Protein AF-0000000084890596 (afdb_homodimer)

Organism: Ciona savignyi (NCBI:txid51511)

pLDDT: mean 84.96, std 11.95, range [40.09, 98.5]

Nearest PDB structures (foldseek):
  5c2e-assembly2_B  TM=9.590E-01  e=1.577E-26  Homo sapiens
  4ajm-assembly1_A  TM=9.643E-01  e=6.257E-26  Homo sapiens
  5sff-assembly2_B  TM=9.836E-01  e=2.374E-25  Homo sapiens
  6ijh-assembly1_A  TM=9.668E-01  e=1.456E-25  Homo sapiens
  4ael-assembly2_B  TM=9.608E-01  e=2.078E-25  Homo sapiens

Solvent-accessible surface area (backbone atoms only — not comparable to full-atom values): 70206 Å² total; per-residue (Å²): 108,71,66,55,54,56,42,47,25,59,54,62,67,34,74,40,70,48,40,27,32,45,39,90,84,67,50,32,34,11,56,51,56,72,83,39,64,64,33,68,76,51,59,54,56,101,77,41,51,68,88,33,72,66,42,67,53,39,76,81,33,23,51,57,22,31,22,63,67,67,62,43,68,45,79,34,62,42,39,88,75,38,78,76,22,79,59,28,59,78,62,83,65,84,63,50,32,20,36,44,32,38,48,41,47,31,87,90,64,54,64,53,27,33,38,37,36,27,27,60,66,86,94,64,53,85,49,70,65,51,50,52,42,55,48,54,53,46,50,32,41,27,39,18,54,50,22,43,54,48,24,54,53,25,47,53,48,40,52,46,48,50,48,53,50,47,50,53,56,57,38,64,71,53,58,81,44,48,69,57,48,49,50,54,52,49,47,50,48,31,62,72,54,32,33,64,33,43,42,47,31,38,44,39,76,91,78,45,25,32,33,25,46,51,40,49,81,66,45,62,56,94,85,34,72,45,65,45,68,82,65,72,48,74,47,52,36,89,46,26,54,66,17,49,19,54,76,66,67,38,75,42,78,38,51,46,34,82,79,38,85,50,48,58,62,64,60,33,66,73,71,72,49,83,71,40,15,37,40,35,39,43,19,60,56,87,93,41,61,52,27,35,38,36,37,32,30,36,63,90,61,59,52,77,46,70,68,37,49,56,55,49,50,55,51,38,52,50,49,31,50,46,52,51,50,34,52,51,49,50,48,45,51,42,48,50,25,51,36,53,50,50,50,51,52,33,54,62,54,36,52,64,52,70,64,55,52,53,51,50,58,53,49,64,68,53,86,66,84,61,69,58,65,63,41,79,60,51,74,66,74,94,54,60,78,59,50,59,42,51,51,54,49,52,48,54,74,47,28,54,61,82,69,47,42,44,58,68,67,30,51,50,42,32,53,43,39,54,57,50,46,34,39,95,54,72,37,66,18,60,66,45,24,49,50,22,25,47,41,47,48,42,54,45,72,77,37,54,90,77,42,53,48,62,53,46,45,25,48,44,54,26,31,54,37,43,51,42,58,44,80,64,65,55,58,67,57,32,48,74,65,65,31,45,58,26,70,66,27,79,66,63,24,61,33,52,47,9,55,57,57,49,53,52,46,72,37,91,62,16,38,50,60,67,54,44,51,74,68,56,42,52,50,27,52,50,50,23,49,50,31,30,49,26,60,38,64,82,55,39,60,60,49,51,52,53,51,51,52,29,54,73,72,65,65,68,40,74,86,38,67,69,51,34,51,48,49,46,20,51,52,37,33,40,21,71,45,39,57,58,30,32,49,66,72,59,26,53,53,52,48,52,26,43,40,52,37,31,24,52,44,18,51,54,28,50,74,73,73,37,77,52,93,44,72,78,18,33,68,89,45,57,87,51,49,35,52,51,45,37,52,45,35,64,70,44,52,38,50,46,26,46,55,43,19,71,77,40,62,87,44,40,62,46,25,54,36,23,49,54,46,39,52,51,29,49,54,58,48,73,106,107,69,66,56,52,55,44,46,26,59,54,62,69,33,74,41,72,48,40,27,32,44,37,93,83,68,50,32,33,12,55,53,57,72,84,40,68,65,32,66,77,50,59,54,56,100,77,41,53,67,88,34,72,66,42,66,53,39,75,81,32,24,51,56,22,32,21,64,65,67,62,42,68,44,78,34,62,45,38,89,76,38,80,74,23,78,59,28,60,78,61,84,66,83,64,49,32,19,36,42,31,38,48,42,47,33,86,88,62,53,64,53,28,32,37,38,36,27,26,60,64,87,95,62,54,85,49,71,66,50,51,51,42,54,48,53,53,47,51,31,41,27,40,19,54,50,22,44,53,47,24,55,52,24,49,52,47,41,52,46,46,50,48,51,50,48,50,53,55,56,38,65,72,54,58,82,44,49,68,58,49,50,48,52,51,48,46,50,48,31,61,72,53,34,31,63,33,44,43,49,30,39,44,39,75,92,77,46,27,34,33,26,49,50,40,48,79,65,45,62,57,96,86,32,73,44,66,45,67,83,65,71,48,71,46,51,34,90,46,25,55,64,16,48,18,53,76,66,67,38,77,43,79,37,53,48,33,82,80,38,87,48,49,59,62,63,59,32,67,74,70,70,49,83,72,40,14,37,40,35,40,43,19,59,55,88,94,41,61,52,26,34,40,36,37,33,30,35,63,90,61,58,52,77,47,71,67,37,50,55,56,48,50,56,51,36,52,49,50,32,50,46,51,50,50,34,52,51,49,51,48,44,53,42,50,50,26,52,36,52,52,49,49,50,53,31,54,61,55,36,53,65,53,71,63,54,53,54,50,50,58,53,48,61,68,54,85,66,83,60,70,61,65,62,41,79,60,52,74,67,75,94,54,61,77,59,50,59,40,51,49,55,48,52,50,54,73,46,28,53,61,81,71,48,41,42,59,69,66,30,50,50,44,33,52,43,39,54,54,49,46,33,39,95,54,72,36,66,18,59,65,44,23,48,52,20,25,47,42,46,47,42,54,45,71,77,37,55,89,77,44,53,47,62,54,47,46,25,48,44,53,26,32,55,35,44,50,43,56,44,81,66,66,56,57,65,59,33,49,74,65,65,31,46,58,25,71,66,27,79,65,62,25,62,35,52,48,10,56,56,58,49,53,53,46,72,36,90,64,16,39,49,60,68,57,45,51,73,67,55,41,53,50,28,52,50,52,22,50,49,30,31,49,25,60,38,65,83,55,38,60,61,47,51,52,52,51,52,52,29,54,73,72,65,66,67,41,74,86,38,66,68,51,33,53,48,48,47,20,50,51,36,34,40,22,71,46,38,57,57,30,32,50,65,72,58,26,54,53,50,49,53,26,42,41,52,38,31,23,53,43,19,51,53,28,51,75,73,73,36,77,51,92,46,72,76,17,32,69,90,46,57,86,49,48,37,52,52,46,36,53,44,36,63,70,44,52,37,50,45,26,46,53,44,19,71,77,39,61,87,44,39,63,46,25,53,36,22,50,52,45,39,53,52,29,49,53,56,48,74,106

InterPro domains:
  IPR002073 3'5'-cyclic nucleotide phosphodiesterase, catalytic domain [PF00233] (427-654)
  IPR002073 3'5'-cyclic nucleotide phosphodiesterase, catalytic domain [PS51845] (355-671)
  IPR003018 GAF domain [PF01590] (55-145)
  IPR003018 GAF domain [PF01590] (177-323)
  IPR003018 GAF domain [SM00065] (2-155)
  IPR003018 GAF domain [SM00065] (177-333)
  IPR003607 HD/PDEase domain [SM00471] (425-590)
  IPR003607 HD/PDEase domain [cd00077] (427-576)
  IPR023088 3'5'-cyclic nucleotide phosphodiesterase [PR00387] (423-436)
  IPR023088 3'5'-cyclic nucleotide phosphodiesterase [PR00387] (452-465)
  IPR023088 3'5'-cyclic nucleotide phosphodiesterase [PR00387] (466-481)
  IPR023088 3'5'-cyclic nucleotide phosphodiesterase [PR00387] (492-508)
  IPR023088 3'5'-cyclic nucleotide phosphodiesterase [PR00387] (572-585)
  IPR023088 3'5'-cyclic nucleotide phosphodiesterase [PR00387] (589-605)
  IPR023174 3'5'-cyclic nucleotide phosphodiesterase, conserved site [PS00126] (466-477)
  IPR029016 GAF-like domain superfamily [G3DSA:3.30.450.40] (17-155)
  IPR029016 GAF-like domain superfamily [G3DSA:3.30.450.40] (156-337)
  IPR036971 3'5'-cyclic nucleotide phosphodiesterase, catalytic domain superfamily [G3DSA:1.10.1300.10] (347-671)

Radius of gyration: 45.45 Å; Cα contacts (8 Å, |Δi|>4): 2155; chains: 2; bounding box: 99×132×94 Å

Sequence (1342 aa):
MYLLCGQLQIATLSTGFTLYAVGGSGDTIHLYNPELPEWKDNPPPQNRASILPSYQIGKHGTVASHVAVTRQPVVVHDVNMDDRFPKGTSSQDSDALSVLCMPIALPNGDLLGVVEFIRTWHKAGYTLDTVEMAQTFFTWATMAIHKTQVSCGLEKQSAMSNFLLEVSRTYLDDLTDVDNIIQHIMRFAKSLVSADRCAFFLHDMEREELYSNLFDAGEVIDGQTVFSKDTEIRFHVSKGIAGAAVTTKQILNIPDAYSDPRFNREVDKATGYTTRSVLCIPIMGGDEVHGVVEMINRRGGGAFTMTDQNNFQMFAVFCALALRYSKVHTRLQNDQSRYMILKEQYCYQSRYSNEDYENLTLLQQDEDNFQAVEKFYFSLFHLDKELMGYFIKMVHNSADTCSLLPPADVLTQFTLTVRANYRNIHYHNWQHAMTVSHSMYCMLKDNVEIFDEVERYALLVACLCHDLDHRALSNQFLQKTSHPLAQLYPTSTMEYHHINMMDIIGRKDCTVFEKLNSTEYERAVYVMKEAILATDLALYFGNRGQIEELLTQGDFDFDNQQHRTSAIGLMMTACDLSSSAKDWEVTRNNLLDLHFEFWDEGDQRKRLGIEPLLPMMDRDLEEDLAEGQVGFYSNVSIKCFESLARVLPSCEALAANGKENLERWRQEAEVMYLLCGQLQIATLSTGFTLYAVGGSGDTIHLYNPELPEWKDNPPPQNRASILPSYQIGKHGTVASHVAVTRQPVVVHDVNMDDRFPKGTSSQDSDALSVLCMPIALPNGDLLGVVEFIRTWHKAGYTLDTVEMAQTFFTWATMAIHKTQVSCGLEKQSAMSNFLLEVSRTYLDDLTDVDNIIQHIMRFAKSLVSADRCAFFLHDMEREELYSNLFDAGEVIDGQTVFSKDTEIRFHVSKGIAGAAVTTKQILNIPDAYSDPRFNREVDKATGYTTRSVLCIPIMGGDEVHGVVEMINRRGGGAFTMTDQNNFQMFAVFCALALRYSKVHTRLQNDQSRYMILKEQYCYQSRYSNEDYENLTLLQQDEDNFQAVEKFYFSLFHLDKELMGYFIKMVHNSADTCSLLPPADVLTQFTLTVRANYRNIHYHNWQHAMTVSHSMYCMLKDNVEIFDEVERYALLVACLCHDLDHRALSNQFLQKTSHPLAQLYPTSTMEYHHINMMDIIGRKDCTVFEKLNSTEYERAVYVMKEAILATDLALYFGNRGQIEELLTQGDFDFDNQQHRTSAIGLMMTACDLSSSAKDWEVTRNNLLDLHFEFWDEGDQRKRLGIEPLLPMMDRDLEEDLAEGQVGFYSNVSIKCFESLARVLPSCEALAANGKENLERWRQEAEV

Structure (mmCIF, N/CA/C/O backbone):
data_AF-0000000084890596-model_v1
#
loop_
_entity.id
_entity.type
_entity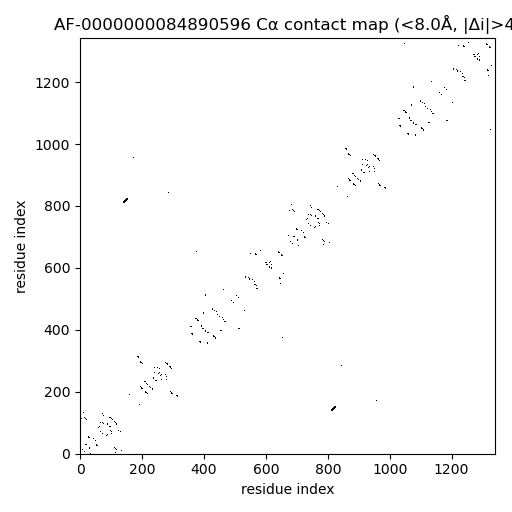.pdbx_description
1 polymer Phosphodiesterase
#
loop_
_atom_site.group_PDB
_atom_site.id
_atom_site.type_symbol
_atom_site.label_atom_id
_atom_site.label_alt_id
_atom_site.label_comp_id
_atom_site.label_asym_id
_atom_site.label_entity_id
_atom_site.label_seq_id
_atom_site.pdbx_PDB_ins_code
_atom_site.Cartn_x
_atom_site.Cartn_y
_atom_site.Cartn_z
_atom_site.occupancy
_atom_site.B_iso_or_equiv
_atom_site.auth_seq_id
_atom_site.auth_comp_id
_atom_site.auth_asym_id
_atom_site.auth_atom_id
_atom_site.pdbx_PDB_model_num
ATOM 1 N N . MET A 1 1 ? 6.297 57.781 20.188 1 83.75 1 MET A N 1
ATOM 2 C CA . MET A 1 1 ? 6.68 57.906 21.594 1 83.75 1 MET A CA 1
ATOM 3 C C . MET A 1 1 ? 7.168 59.344 21.875 1 83.75 1 MET A C 1
ATOM 5 O O . MET A 1 1 ? 6.848 59.906 22.922 1 83.75 1 MET A O 1
ATOM 9 N N . TYR A 1 2 ? 7.949 60 21.031 1 86 2 TYR A N 1
ATOM 10 C CA . TYR A 1 2 ? 8.422 61.375 21.188 1 86 2 TYR A CA 1
ATOM 11 C C . TYR A 1 2 ? 7.246 62.344 21.25 1 86 2 TYR A C 1
ATOM 13 O O . TYR A 1 2 ? 7.219 63.25 22.094 1 86 2 TYR A O 1
ATOM 21 N N . LEU A 1 3 ? 6.336 62.031 20.406 1 83.62 3 LEU A N 1
ATOM 22 C CA . LEU A 1 3 ? 5.145 62.875 20.391 1 83.62 3 LEU A CA 1
ATOM 23 C C . LEU A 1 3 ? 4.371 62.719 21.703 1 83.62 3 LEU A C 1
ATOM 25 O O . LEU A 1 3 ? 3.832 63.719 22.219 1 83.62 3 LEU A O 1
ATOM 29 N N . LEU A 1 4 ? 4.336 61.562 22.156 1 88.25 4 LEU A N 1
ATOM 30 C CA . LEU A 1 4 ? 3.67 61.344 23.438 1 88.25 4 LEU A CA 1
ATOM 31 C C . LEU A 1 4 ? 4.371 62.094 24.562 1 88.25 4 LEU A C 1
ATOM 33 O O . LEU A 1 4 ? 3.719 62.688 25.406 1 88.25 4 LEU A O 1
ATOM 37 N N . CYS A 1 5 ? 5.645 62.125 24.609 1 90.06 5 CYS A N 1
ATOM 38 C CA . CYS A 1 5 ? 6.406 62.875 25.609 1 90.06 5 CYS A CA 1
ATOM 39 C C . CYS A 1 5 ? 6.156 64.375 25.5 1 90.06 5 CYS A C 1
ATOM 41 O O . CYS A 1 5 ? 6.098 65.062 26.516 1 90.06 5 CYS A O 1
ATOM 43 N N . GLY A 1 6 ? 5.965 64.812 24.266 1 86.44 6 GLY A N 1
ATOM 44 C CA . GLY A 1 6 ? 5.613 66.188 24.062 1 86.44 6 GLY A CA 1
ATOM 45 C C . GLY A 1 6 ? 4.281 66.562 24.672 1 86.44 6 GLY A C 1
ATOM 46 O O . GLY A 1 6 ? 4.152 67.688 25.281 1 86.44 6 GLY A O 1
ATOM 47 N N . GLN A 1 7 ? 3.439 65.688 24.547 1 86.44 7 GLN A N 1
ATOM 48 C CA . GLN A 1 7 ? 2.123 65.938 25.141 1 86.44 7 GLN A CA 1
ATOM 49 C C . GLN A 1 7 ? 2.17 65.875 26.656 1 86.44 7 GLN A C 1
ATOM 51 O O . GLN A 1 7 ? 1.485 66.625 27.359 1 86.44 7 GLN A O 1
ATOM 56 N N . LEU A 1 8 ? 2.916 65 27.125 1 90.25 8 LEU A N 1
ATOM 57 C CA . LEU A 1 8 ? 3.047 64.812 28.562 1 90.25 8 LEU A CA 1
ATOM 58 C C . LEU A 1 8 ? 3.762 66.062 29.172 1 90.25 8 LEU A C 1
ATOM 60 O O . LEU A 1 8 ? 3.521 66.375 30.328 1 90.25 8 LEU A O 1
ATOM 64 N N . GLN A 1 9 ? 4.578 66.625 28.375 1 89.5 9 GLN A N 1
ATOM 65 C CA . GLN A 1 9 ? 5.223 67.875 28.828 1 89.5 9 GLN A CA 1
ATOM 66 C C . GLN A 1 9 ? 4.188 68.938 29.188 1 89.5 9 GLN A C 1
ATOM 68 O O . GLN A 1 9 ? 4.312 69.625 30.203 1 89.5 9 GLN A O 1
ATOM 73 N N . ILE A 1 10 ? 3.25 69 28.359 1 83.19 10 ILE A N 1
ATOM 74 C CA . ILE A 1 10 ? 2.18 69.938 28.562 1 83.19 10 ILE A CA 1
ATOM 75 C C . ILE A 1 10 ? 1.338 69.562 29.766 1 83.19 10 ILE A C 1
ATOM 77 O O . ILE A 1 10 ? 1.046 70.375 30.641 1 83.19 10 ILE A O 1
ATOM 81 N N . ALA A 1 11 ? 1.083 68.312 29.812 1 84.81 11 ALA A N 1
ATOM 82 C CA . ALA A 1 11 ? 0.198 67.812 30.859 1 84.81 11 ALA A CA 1
ATOM 83 C C . ALA A 1 11 ? 0.853 67.938 32.219 1 84.81 11 ALA A C 1
ATOM 85 O O . ALA A 1 11 ? 0.166 68.125 33.25 1 84.81 11 ALA A O 1
ATOM 86 N N . THR A 1 12 ? 2.104 67.875 32.312 1 86.38 12 THR A N 1
ATOM 87 C CA . THR A 1 12 ? 2.814 67.938 33.594 1 86.38 12 THR A CA 1
ATOM 88 C C . THR A 1 12 ? 3.266 69.375 33.875 1 86.38 12 THR A C 1
ATOM 90 O O . THR A 1 12 ? 3.951 69.625 34.875 1 86.38 12 THR A O 1
ATOM 93 N N . LEU A 1 13 ? 2.975 70.25 33.031 1 85.44 13 LEU A N 1
ATOM 94 C CA . LEU A 1 13 ? 3.363 71.625 33.156 1 85.44 13 LEU A CA 1
ATOM 95 C C . LEU A 1 13 ? 4.879 71.812 33.219 1 85.44 13 LEU A C 1
ATOM 97 O O . LEU A 1 13 ? 5.395 72.5 34.094 1 85.44 13 LEU A O 1
ATOM 101 N N . SER A 1 14 ? 5.434 71 32.375 1 88.38 14 SER A N 1
ATOM 102 C CA . SER A 1 14 ? 6.891 71.062 32.344 1 88.38 14 SER A CA 1
ATOM 103 C C . SER A 1 14 ? 7.363 72.062 31.281 1 88.38 14 SER A C 1
ATOM 105 O O . SER A 1 14 ? 6.66 72.312 30.297 1 88.38 14 SER A O 1
ATOM 107 N N . THR A 1 15 ? 8.531 72.625 31.516 1 88.19 15 THR A N 1
ATOM 108 C CA . THR A 1 15 ? 9.094 73.625 30.578 1 88.19 15 THR A CA 1
ATOM 109 C C . THR A 1 15 ? 9.797 72.875 29.422 1 88.19 15 THR A C 1
ATOM 111 O O . THR A 1 15 ? 9.938 73.438 28.328 1 88.19 15 THR A O 1
ATOM 114 N N . GLY A 1 16 ? 10.25 71.688 29.625 1 87.44 16 GLY A N 1
ATOM 115 C CA . GLY A 1 16 ? 10.914 70.938 28.594 1 87.44 16 GLY A CA 1
ATOM 116 C C . GLY A 1 16 ? 11.008 69.438 28.922 1 87.44 16 GLY A C 1
ATOM 117 O O . GLY A 1 16 ? 10.672 69 30.047 1 87.44 16 GLY A O 1
ATOM 118 N N . PHE A 1 17 ? 11.375 68.688 27.922 1 91.69 17 PHE A N 1
ATOM 119 C CA . PHE A 1 17 ? 11.609 67.25 28.172 1 91.69 17 PHE A CA 1
ATOM 120 C C . PHE A 1 17 ? 12.766 66.75 27.328 1 91.69 17 PHE A C 1
ATOM 122 O O . PHE A 1 17 ? 13.117 67.375 26.312 1 91.69 17 PHE A O 1
ATOM 129 N N . THR A 1 18 ? 13.461 65.625 27.75 1 88.19 18 THR A N 1
ATOM 130 C CA . THR A 1 18 ? 14.5 64.938 27.031 1 88.19 18 THR A CA 1
ATOM 131 C C . THR A 1 18 ? 14.211 63.438 27.016 1 88.19 18 THR A C 1
ATOM 133 O O . THR A 1 18 ? 13.969 62.844 28.078 1 88.19 18 THR A O 1
ATOM 136 N N . LEU A 1 19 ? 14.188 62.938 25.844 1 90.62 19 LEU A N 1
ATOM 137 C CA . LEU A 1 19 ? 13.93 61.5 25.672 1 90.62 19 LEU A CA 1
ATOM 138 C C . LEU A 1 19 ? 15.203 60.75 25.312 1 90.62 19 LEU A C 1
ATOM 140 O O . LEU A 1 19 ? 15.938 61.188 24.406 1 90.62 19 LEU A O 1
ATOM 144 N N . TYR A 1 20 ? 15.453 59.688 26.078 1 87.25 20 TYR A N 1
ATOM 145 C CA . TYR A 1 20 ? 16.594 58.812 25.812 1 87.25 20 TYR A CA 1
ATOM 146 C C . TYR A 1 20 ? 16.125 57.406 25.375 1 87.25 20 TYR A C 1
ATOM 148 O O . TYR A 1 20 ? 15.219 56.844 25.969 1 87.25 20 TYR A O 1
ATOM 156 N N . ALA A 1 21 ? 16.703 56.906 24.328 1 87.25 21 ALA A N 1
ATOM 157 C CA . ALA A 1 21 ? 16.453 55.531 23.875 1 87.25 21 ALA A CA 1
ATOM 158 C C . ALA A 1 21 ? 17.562 54.594 24.312 1 87.25 21 ALA A C 1
ATOM 160 O O . ALA A 1 21 ? 18.734 55 24.375 1 87.25 21 ALA A O 1
ATOM 161 N N . VAL A 1 22 ? 17.125 53.438 24.688 1 81.69 22 VAL A N 1
ATOM 162 C CA . VAL A 1 22 ? 18.125 52.438 25.094 1 81.69 22 VAL A CA 1
ATOM 163 C C . VAL A 1 22 ? 18.797 51.875 23.844 1 81.69 22 VAL A C 1
ATOM 165 O O . VAL A 1 22 ? 18.141 51.625 22.828 1 81.69 22 VAL A O 1
ATOM 168 N N . GLY A 1 23 ? 20.047 51.844 23.906 1 66.75 23 GLY A N 1
ATOM 169 C CA . GLY A 1 23 ? 20.812 51.312 22.797 1 66.75 23 GLY A CA 1
ATOM 170 C C . GLY A 1 23 ? 20.688 49.812 22.641 1 66.75 23 GLY A C 1
ATOM 171 O O . GLY A 1 23 ? 20.109 49.156 23.5 1 66.75 23 GLY A O 1
ATOM 172 N N . GLY A 1 24 ? 21.172 49.312 21.5 1 63.19 24 GLY A N 1
ATOM 173 C CA . GLY A 1 24 ? 21.094 47.906 21.125 1 63.19 24 GLY A CA 1
ATOM 174 C C . GLY A 1 24 ? 21.75 46.969 22.141 1 63.19 24 GLY A C 1
ATOM 175 O O . GLY A 1 24 ? 21.281 45.875 22.359 1 63.19 24 GLY A O 1
ATOM 176 N N . SER A 1 25 ? 22.781 47.469 22.828 1 60.09 25 SER A N 1
ATOM 177 C CA . SER A 1 25 ? 23.516 46.656 23.797 1 60.09 25 SER A CA 1
ATOM 178 C C . SER A 1 25 ? 22.844 46.688 25.156 1 60.09 25 SER A C 1
ATOM 180 O O . SER A 1 25 ? 23.094 45.812 26 1 60.09 25 SER A O 1
ATOM 182 N N . GLY A 1 26 ? 21.953 47.562 25.391 1 66.88 26 GLY A N 1
ATOM 183 C CA . GLY A 1 26 ? 21.203 47.656 26.641 1 66.88 26 GLY A CA 1
ATOM 184 C C . GLY A 1 26 ? 21.984 48.375 27.734 1 66.88 26 GLY A C 1
ATOM 185 O O . GLY A 1 26 ? 21.469 48.531 28.844 1 66.88 26 GLY A O 1
ATOM 186 N N . ASP A 1 27 ? 23.188 48.812 27.406 1 72.5 27 ASP A N 1
ATOM 187 C CA . ASP A 1 27 ? 24.016 49.406 28.453 1 72.5 27 ASP A CA 1
ATOM 188 C C . ASP A 1 27 ? 24.125 50.906 28.281 1 72.5 27 ASP A C 1
ATOM 190 O O . ASP A 1 27 ? 24.734 51.594 29.109 1 72.5 27 ASP A O 1
ATOM 194 N N . THR A 1 28 ? 23.578 51.375 27.25 1 76.69 28 THR A N 1
ATOM 195 C CA . THR A 1 28 ? 23.688 52.812 26.984 1 76.69 28 THR A CA 1
ATOM 196 C C . THR A 1 28 ? 22.328 53.375 26.656 1 76.69 28 THR A C 1
ATOM 198 O O . THR A 1 28 ? 21.422 52.688 26.188 1 76.69 28 THR A O 1
ATOM 201 N N . ILE A 1 29 ? 22.203 54.688 27.062 1 81.81 29 ILE A N 1
ATOM 202 C CA . ILE A 1 29 ? 21.016 55.438 26.641 1 81.81 29 ILE A CA 1
ATOM 203 C C . ILE A 1 29 ? 21.422 56.562 25.688 1 81.81 29 ILE A C 1
ATOM 205 O O . ILE A 1 29 ? 22.469 57.188 25.875 1 81.81 29 ILE A O 1
ATOM 209 N N . HIS A 1 30 ? 20.672 56.719 24.656 1 79.75 30 HIS A N 1
ATOM 210 C CA . HIS A 1 30 ? 20.953 57.719 23.641 1 79.75 30 HIS A CA 1
ATOM 211 C C . HIS A 1 30 ? 19.828 58.75 23.531 1 79.75 30 HIS A C 1
ATOM 213 O O . HIS A 1 30 ? 18.656 58.406 23.641 1 79.75 30 HIS A O 1
ATOM 219 N N . LEU A 1 31 ? 20.344 60.031 23.375 1 81.38 31 LEU A N 1
ATOM 220 C CA . LEU A 1 31 ? 19.344 61.094 23.188 1 81.38 31 LEU A CA 1
ATOM 221 C C . LEU A 1 31 ? 18.531 60.844 21.906 1 81.38 31 LEU A C 1
ATOM 223 O O . LEU A 1 31 ? 19.094 60.531 20.859 1 81.38 31 LEU A O 1
ATOM 227 N N . TYR A 1 32 ? 17.281 60.844 22.125 1 82.44 32 TYR A N 1
ATOM 228 C CA . TYR A 1 32 ? 16.375 60.688 21 1 82.44 32 TYR A CA 1
ATOM 229 C C . TYR A 1 32 ? 15.547 61.938 20.781 1 82.44 32 TYR A C 1
ATOM 231 O O . TYR A 1 32 ? 14.695 62.312 21.594 1 82.44 32 TYR A O 1
ATOM 239 N N . ASN A 1 33 ? 15.812 62.75 19.766 1 77.62 33 ASN A N 1
ATOM 240 C CA . ASN A 1 33 ? 15.07 63.938 19.359 1 77.62 33 ASN A CA 1
ATOM 241 C C . ASN A 1 33 ? 14.977 64.062 17.844 1 77.62 33 ASN A C 1
ATOM 243 O O . ASN A 1 33 ? 15.906 64.5 17.188 1 77.62 33 ASN A O 1
ATOM 247 N N . PRO A 1 34 ? 13.891 63.594 17.406 1 76.56 34 PRO A N 1
ATOM 248 C CA . PRO A 1 34 ? 13.742 63.562 15.953 1 76.56 34 PRO A CA 1
ATOM 249 C C . PRO A 1 34 ? 13.664 64.938 15.344 1 76.56 34 PRO A C 1
ATOM 251 O O . PRO A 1 34 ? 13.82 65.125 14.133 1 76.56 34 PRO A O 1
ATOM 254 N N . GLU A 1 35 ? 13.406 66 16.172 1 73.19 35 GLU A N 1
ATOM 255 C CA . GLU A 1 35 ? 13.273 67.375 15.656 1 73.19 35 GLU A CA 1
ATOM 256 C C . GLU A 1 35 ? 14.633 68 15.477 1 73.19 35 GLU A C 1
ATOM 258 O O . GLU A 1 35 ? 14.734 69.062 14.867 1 73.19 35 GLU A O 1
ATOM 263 N N . LEU A 1 36 ? 15.586 67.375 15.977 1 72.31 36 LEU A N 1
ATOM 264 C CA . LEU A 1 36 ? 16.922 67.875 15.82 1 72.31 36 LEU A CA 1
ATOM 265 C C . LEU A 1 36 ? 17.406 67.75 14.375 1 72.31 36 LEU A C 1
ATOM 267 O O . LEU A 1 36 ? 17.109 66.812 13.703 1 72.31 36 LEU A O 1
ATOM 271 N N . PRO A 1 37 ? 17.844 68.812 13.828 1 64.12 37 PRO A N 1
ATOM 272 C CA . PRO A 1 37 ? 18.297 68.812 12.438 1 64.12 37 PRO A CA 1
ATOM 273 C C . PRO A 1 37 ? 19.172 67.625 12.086 1 64.12 37 PRO A C 1
ATOM 275 O O . PRO A 1 37 ? 19.109 67.125 10.961 1 64.12 37 PRO A O 1
ATOM 278 N N . GLU A 1 38 ? 19.891 67.188 13.062 1 61.84 38 GLU A N 1
ATOM 279 C CA . GLU A 1 38 ? 20.781 66.062 12.781 1 61.84 38 GLU A CA 1
ATOM 280 C C . GLU A 1 38 ? 20 64.812 12.43 1 61.84 38 GLU A C 1
ATOM 282 O O . GLU A 1 38 ? 20.469 63.969 11.664 1 61.84 38 GLU A O 1
ATOM 287 N N . TRP A 1 39 ? 18.844 64.688 13.055 1 59.84 39 TRP A N 1
ATOM 288 C CA . TRP A 1 39 ? 18.016 63.5 12.797 1 59.84 39 TRP A CA 1
ATOM 289 C C . TRP A 1 39 ? 17.297 63.625 11.461 1 59.84 39 TRP A C 1
ATOM 291 O O . TRP A 1 39 ? 17.047 62.625 10.781 1 59.84 39 TRP A O 1
ATOM 301 N N . LYS A 1 40 ? 16.828 64.875 11.148 1 58.78 40 LYS A N 1
ATOM 302 C CA . LYS A 1 40 ? 16.109 65.125 9.898 1 58.78 40 LYS A CA 1
ATOM 303 C C . LYS A 1 40 ? 17 64.875 8.688 1 58.78 40 LYS A C 1
ATOM 305 O O . LYS A 1 40 ? 16.547 64.25 7.703 1 58.78 40 LYS A O 1
ATOM 310 N N . ASP A 1 41 ? 18.172 65.312 8.82 1 57.16 41 ASP A N 1
ATOM 311 C CA . ASP A 1 41 ? 19.031 65.25 7.652 1 57.16 41 ASP A CA 1
ATOM 312 C C . ASP A 1 41 ? 19.625 63.844 7.535 1 57.16 41 ASP A C 1
ATOM 314 O O . ASP A 1 41 ? 19.875 63.344 6.434 1 57.16 41 ASP A O 1
ATOM 318 N N . ASN A 1 42 ? 20.062 63.125 8.742 1 51.78 42 ASN A N 1
ATOM 319 C CA . ASN A 1 42 ? 20.609 61.781 8.719 1 51.78 42 ASN A CA 1
ATOM 320 C C . ASN A 1 42 ? 19.969 60.875 9.766 1 51.78 42 ASN A C 1
ATOM 322 O O . ASN A 1 42 ? 20.484 60.75 10.883 1 51.78 42 ASN A O 1
ATOM 326 N N . PRO A 1 43 ? 18.766 60.5 9.484 1 52.31 43 PRO A N 1
ATOM 327 C CA . PRO A 1 43 ? 18.078 59.656 10.469 1 52.31 43 PRO A CA 1
ATOM 328 C C . PRO A 1 43 ? 18.953 58.5 10.945 1 52.31 43 PRO A C 1
ATOM 330 O O . PRO A 1 43 ? 19.594 57.844 10.133 1 52.31 43 PRO A O 1
ATOM 333 N N . PRO A 1 44 ? 19.484 58.562 12.242 1 49.75 44 PRO A N 1
ATOM 334 C CA . PRO A 1 44 ? 20.359 57.438 12.648 1 49.75 44 PRO A CA 1
ATOM 335 C C . PRO A 1 44 ? 19.812 56.094 12.219 1 49.75 44 PRO A C 1
ATOM 337 O O . PRO A 1 44 ? 18.609 55.906 12.141 1 49.75 44 PRO A O 1
ATOM 340 N N . PRO A 1 45 ? 20.641 55.312 11.539 1 46.12 45 PRO A N 1
ATOM 341 C CA . PRO A 1 45 ? 20.141 53.969 11.219 1 46.12 45 PRO A CA 1
ATOM 342 C C . PRO A 1 45 ? 19.453 53.312 12.398 1 46.12 45 PRO A C 1
ATOM 344 O O . PRO A 1 45 ? 19.656 53.719 13.547 1 46.12 45 PRO A O 1
ATOM 347 N N . GLN A 1 46 ? 18.453 52.531 12.188 1 44.84 46 GLN A N 1
ATOM 348 C CA . GLN A 1 46 ? 17.672 51.844 13.188 1 44.84 46 GLN A CA 1
ATOM 349 C C . GLN A 1 46 ? 18.484 51.562 14.445 1 44.84 46 GLN A C 1
ATOM 351 O O . GLN A 1 46 ? 17.969 51.594 15.562 1 44.84 46 GLN A O 1
ATOM 356 N N . ASN A 1 47 ? 19.875 51.219 14.273 1 40.12 47 ASN A N 1
ATOM 357 C CA . ASN A 1 47 ? 20.766 50.781 15.367 1 40.12 47 ASN A CA 1
ATOM 358 C C . ASN A 1 47 ? 21.594 51.969 15.883 1 40.12 47 ASN A C 1
ATOM 360 O O . ASN A 1 47 ? 22.422 51.781 16.781 1 40.12 47 ASN A O 1
ATOM 364 N N . ARG A 1 48 ? 21.875 53.094 15.156 1 42.84 48 ARG A N 1
ATOM 365 C CA . ARG A 1 48 ? 22.984 53.969 15.484 1 42.84 48 ARG A CA 1
ATOM 366 C C . ARG A 1 48 ? 22.516 55.094 16.422 1 42.84 48 ARG A C 1
ATOM 368 O O . ARG A 1 48 ? 22.203 56.188 15.969 1 42.84 48 ARG A O 1
ATOM 375 N N . ALA A 1 49 ? 22.031 54.938 17.391 1 43.09 49 ALA A N 1
ATOM 376 C CA . ALA A 1 49 ? 21.938 55.906 18.469 1 43.09 49 ALA A CA 1
ATOM 377 C C . ALA A 1 49 ? 23.266 56.625 18.703 1 43.09 49 ALA A C 1
ATOM 379 O O . ALA A 1 49 ? 23.422 57.344 19.688 1 43.09 49 ALA A O 1
ATOM 380 N N . SER A 1 50 ? 24.281 56.406 17.875 1 41.28 50 SER A N 1
ATOM 381 C CA . SER A 1 50 ? 25.625 56.875 18.219 1 41.28 50 SER A CA 1
ATOM 382 C C . SER A 1 50 ? 25.719 58.375 18.172 1 41.28 50 SER A C 1
ATOM 384 O O . SER A 1 50 ? 26.703 58.969 18.641 1 41.28 50 SER A O 1
ATOM 386 N N . ILE A 1 51 ? 25.141 59 17.141 1 43.53 51 ILE A N 1
ATOM 387 C CA . ILE A 1 51 ? 25.625 60.375 16.938 1 43.53 51 ILE A CA 1
ATOM 388 C C . ILE A 1 51 ? 25.219 61.25 18.125 1 43.53 51 ILE A C 1
ATOM 390 O O . ILE A 1 51 ? 25.719 62.375 18.281 1 43.53 51 ILE A O 1
ATOM 394 N N . LEU A 1 52 ? 24.328 60.844 18.828 1 50.97 52 LEU A N 1
ATOM 395 C CA . LEU A 1 52 ? 23.844 61.719 19.891 1 50.97 52 LEU A CA 1
ATOM 396 C C . LEU A 1 52 ? 24.422 61.312 21.234 1 50.97 52 LEU A C 1
ATOM 398 O O . LEU A 1 52 ? 24.859 60.156 21.406 1 50.97 52 LEU A O 1
ATOM 402 N N . PRO A 1 53 ? 24.703 62.25 22.125 1 56.91 53 PRO A N 1
ATOM 403 C CA . PRO A 1 53 ? 25.328 61.938 23.422 1 56.91 53 PRO A CA 1
ATOM 404 C C . PRO A 1 53 ? 24.781 60.656 24.047 1 56.91 53 PRO A C 1
ATOM 406 O O . PRO A 1 53 ? 23.562 60.438 24.031 1 56.91 53 PRO A O 1
ATOM 409 N N . SER A 1 54 ? 25.656 59.656 24.094 1 65.81 54 SER A N 1
ATOM 410 C CA . SER A 1 54 ? 25.375 58.375 24.734 1 65.81 54 SER A CA 1
ATOM 411 C C . SER A 1 54 ? 25.859 58.344 26.172 1 65.81 54 SER A C 1
ATOM 413 O O . SER A 1 54 ? 26.891 58.969 26.5 1 65.81 54 SER A O 1
ATOM 415 N N . TYR A 1 55 ? 24.953 58.062 27.047 1 69.62 55 TYR A N 1
ATOM 416 C CA . TYR A 1 55 ? 25.312 58 28.453 1 69.62 55 TYR A CA 1
ATOM 417 C C . TYR A 1 55 ? 25.281 56.562 28.953 1 69.62 55 TYR A C 1
ATOM 419 O O . TYR A 1 55 ? 24.438 55.75 28.531 1 69.62 55 TYR A O 1
ATOM 427 N N . GLN A 1 56 ? 26.359 56.188 29.531 1 72.44 56 GLN A N 1
ATOM 428 C CA . GLN A 1 56 ? 26.453 54.812 30.078 1 72.44 56 GLN A CA 1
ATOM 429 C C . GLN A 1 56 ? 25.422 54.625 31.188 1 72.44 56 GLN A C 1
ATOM 431 O O . GLN A 1 56 ? 25.234 55.5 32.031 1 72.44 56 GLN A O 1
ATOM 436 N N . ILE A 1 57 ? 24.688 53.562 31.094 1 70.75 57 ILE A N 1
ATOM 437 C CA . ILE A 1 57 ? 23.734 53.188 32.156 1 70.75 57 ILE A CA 1
ATOM 438 C C . ILE A 1 57 ? 24.516 52.75 33.406 1 70.75 57 ILE A C 1
ATOM 440 O O . ILE A 1 57 ? 25.297 51.812 33.344 1 70.75 57 ILE A O 1
ATOM 444 N N . GLY A 1 58 ? 24.672 53.625 34.469 1 66.5 58 GLY A N 1
ATOM 445 C CA . GLY A 1 58 ? 25.344 53.312 35.719 1 66.5 58 GLY A CA 1
ATOM 446 C C . GLY A 1 58 ? 24.906 54.188 36.875 1 66.5 58 GLY A C 1
ATOM 447 O O . GLY A 1 58 ? 24.25 55.188 36.656 1 66.5 58 GLY A O 1
ATOM 448 N N . LYS A 1 59 ? 25.016 53.781 38.219 1 62.5 59 LYS A N 1
ATOM 449 C CA . LYS A 1 59 ? 24.516 54.375 39.438 1 62.5 59 LYS A CA 1
ATOM 450 C C . LYS A 1 59 ? 25.031 55.812 39.625 1 62.5 59 LYS A C 1
ATOM 452 O O . LYS A 1 59 ? 24.344 56.656 40.188 1 62.5 59 LYS A O 1
ATOM 457 N N . HIS A 1 60 ? 26.156 56.188 39.188 1 60.59 60 HIS A N 1
ATOM 458 C CA . HIS A 1 60 ? 26.734 57.406 39.75 1 60.59 60 HIS A CA 1
ATOM 459 C C . HIS A 1 60 ? 26.734 58.531 38.75 1 60.59 60 HIS A C 1
ATOM 461 O O . HIS A 1 60 ? 27.516 59.469 38.875 1 60.59 60 HIS A O 1
ATOM 467 N N . GLY A 1 61 ? 25.656 58.531 37.844 1 71.19 61 GLY A N 1
ATOM 468 C CA . GLY A 1 61 ? 25.859 59.688 36.938 1 71.19 61 GLY A CA 1
ATOM 469 C C . GLY A 1 61 ? 24.656 60.594 36.875 1 71.19 61 GLY A C 1
ATOM 470 O O . GLY A 1 61 ? 24.234 61.156 37.906 1 71.19 61 GLY A O 1
ATOM 471 N N . THR A 1 62 ? 23.922 60.719 35.812 1 79.94 62 THR A N 1
ATOM 472 C CA . THR A 1 62 ? 22.797 61.594 35.5 1 79.94 62 THR A CA 1
ATOM 473 C C . THR A 1 62 ? 21.484 61 36 1 79.94 62 THR A C 1
ATOM 475 O O . THR A 1 62 ? 21.422 59.812 36.312 1 79.94 62 THR A O 1
ATOM 478 N N . VAL A 1 63 ? 20.516 61.781 36.344 1 87.69 63 VAL A N 1
ATOM 479 C CA . VAL A 1 63 ? 19.203 61.312 36.781 1 87.69 63 VAL A CA 1
ATOM 480 C C . VAL A 1 63 ? 18.688 60.25 35.812 1 87.69 63 VAL A C 1
ATOM 482 O O . VAL A 1 63 ? 18.188 59.219 36.219 1 87.69 63 VAL A O 1
ATOM 485 N N . ALA A 1 64 ? 18.938 60.5 34.531 1 88.12 64 ALA A N 1
ATOM 486 C CA . ALA A 1 64 ? 18.469 59.594 33.5 1 88.12 64 ALA A CA 1
ATOM 487 C C . ALA A 1 64 ? 19.172 58.25 33.594 1 88.12 64 ALA A C 1
ATOM 489 O O . ALA A 1 64 ? 18.547 57.188 33.438 1 88.12 64 ALA A O 1
ATOM 490 N N . SER A 1 65 ? 20.422 58.281 33.844 1 85.5 65 SER A N 1
ATOM 491 C CA . SER A 1 65 ? 21.188 57.031 33.969 1 85.5 65 SER A CA 1
ATOM 492 C C . SER A 1 65 ? 20.734 56.219 35.156 1 85.5 65 SER A C 1
ATOM 494 O O . SER A 1 65 ? 20.672 55 35.125 1 85.5 65 SER A O 1
ATOM 496 N N . HIS A 1 66 ? 20.5 56.938 36.219 1 87.25 66 HIS A N 1
ATOM 497 C CA . HIS A 1 66 ? 20.031 56.281 37.438 1 87.25 66 HIS A CA 1
ATOM 498 C C . HIS A 1 66 ? 18.688 55.625 37.188 1 87.25 66 HIS A C 1
ATOM 500 O O . HIS A 1 66 ? 18.469 54.469 37.625 1 87.25 66 HIS A O 1
ATOM 506 N N . VAL A 1 67 ? 17.812 56.25 36.531 1 90.75 67 VAL A N 1
ATOM 507 C CA . VAL A 1 67 ? 16.484 55.719 36.281 1 90.75 67 VAL A CA 1
ATOM 508 C C . VAL A 1 67 ? 16.578 54.562 35.312 1 90.75 67 VAL A C 1
ATOM 510 O O . VAL A 1 67 ? 15.812 53.594 35.406 1 90.75 67 VAL A O 1
ATOM 513 N N . ALA A 1 68 ? 17.469 54.688 34.406 1 88 68 ALA A N 1
ATOM 514 C CA . ALA A 1 68 ? 17.672 53.594 33.469 1 88 68 ALA A CA 1
ATOM 515 C C . ALA A 1 68 ? 18.109 52.312 34.188 1 88 68 ALA A C 1
ATOM 517 O O . ALA A 1 68 ? 17.75 51.219 33.75 1 88 68 ALA A O 1
ATOM 518 N N . VAL A 1 69 ? 18.828 52.438 35.25 1 84.5 69 VAL A N 1
ATOM 519 C CA . VAL A 1 69 ? 19.344 51.312 36 1 84.5 69 VAL A CA 1
ATOM 520 C C . VAL A 1 69 ? 18.266 50.781 36.969 1 84.5 69 VAL A C 1
ATOM 522 O O . VAL A 1 69 ? 18.031 49.594 37.031 1 84.5 69 VAL A O 1
ATOM 525 N N . THR A 1 70 ? 17.594 51.75 37.625 1 85.12 70 THR A N 1
ATOM 526 C CA . THR A 1 70 ? 16.672 51.375 38.688 1 85.12 70 THR A CA 1
ATOM 527 C C . THR A 1 70 ? 15.297 51.031 38.094 1 85.12 70 THR A C 1
ATOM 529 O O . THR A 1 70 ? 14.5 50.344 38.75 1 85.12 70 THR A O 1
ATOM 532 N N . ARG A 1 71 ? 14.984 51.625 36.969 1 88.12 71 ARG A N 1
ATOM 533 C CA . ARG A 1 71 ? 13.703 51.438 36.281 1 88.12 71 ARG A CA 1
ATOM 534 C C . ARG A 1 71 ? 12.547 51.938 37.156 1 88.12 71 ARG A C 1
ATOM 536 O O . ARG A 1 71 ? 11.453 51.375 37.125 1 88.12 71 ARG A O 1
ATOM 543 N N . GLN A 1 72 ? 12.859 52.906 38 1 89 72 GLN A N 1
ATOM 544 C CA . GLN A 1 72 ? 11.867 53.562 38.844 1 89 72 GLN A CA 1
ATOM 545 C C . GLN A 1 72 ? 11.859 55.094 38.594 1 89 72 GLN A C 1
ATOM 547 O O . GLN A 1 72 ? 12.906 55.688 38.406 1 89 72 GLN A O 1
ATOM 552 N N . PRO A 1 73 ? 10.648 55.656 38.594 1 92.62 73 PRO A N 1
ATOM 553 C CA . PRO A 1 73 ? 10.594 57.125 38.406 1 92.62 73 PRO A CA 1
ATOM 554 C C . PRO A 1 73 ? 11.266 57.875 39.531 1 92.62 73 PRO A C 1
ATOM 556 O O . PRO A 1 73 ? 11.242 57.438 40.688 1 92.62 73 PRO A O 1
ATOM 559 N N . VAL A 1 74 ? 11.883 59.031 39.281 1 91.25 74 VAL A N 1
ATOM 560 C CA . VAL A 1 74 ? 12.562 59.875 40.281 1 91.25 74 VAL A CA 1
ATOM 561 C C . VAL A 1 74 ? 12.086 61.312 40.156 1 91.25 74 VAL A C 1
ATOM 563 O O . VAL A 1 74 ? 11.977 61.844 39.031 1 91.25 74 VAL A O 1
ATOM 566 N N . VAL A 1 75 ? 11.641 61.844 41.281 1 91.5 75 VAL A N 1
ATOM 567 C CA . VAL A 1 75 ? 11.289 63.25 41.344 1 91.5 75 VAL A CA 1
ATOM 568 C C . VAL A 1 75 ? 12.367 64 42.094 1 91.5 75 VAL A C 1
ATOM 570 O O . VAL A 1 75 ? 12.734 63.625 43.219 1 91.5 75 VAL A O 1
ATOM 573 N N . VAL A 1 76 ? 12.898 65 41.469 1 87.88 76 VAL A N 1
ATOM 574 C CA . VAL A 1 76 ? 13.891 65.875 42.094 1 87.88 76 VAL A CA 1
ATOM 575 C C . VAL A 1 76 ? 13.336 67.25 42.219 1 87.88 76 VAL A C 1
ATOM 577 O O . VAL A 1 76 ? 12.953 67.875 41.25 1 87.88 76 VAL A O 1
ATOM 580 N N . HIS A 1 77 ? 13.203 67.75 43.438 1 85.31 77 HIS A N 1
ATOM 581 C CA . HIS A 1 77 ? 12.656 69.125 43.688 1 85.31 77 HIS A CA 1
ATOM 582 C C . HIS A 1 77 ? 13.656 70.188 43.312 1 85.31 77 HIS A C 1
ATOM 584 O O . HIS A 1 77 ? 13.273 71.188 42.75 1 85.31 77 HIS A O 1
ATOM 590 N N . ASP A 1 78 ? 14.852 69.938 43.688 1 81.5 78 ASP A N 1
ATOM 591 C CA . ASP A 1 78 ? 15.953 70.812 43.312 1 81.5 78 ASP A CA 1
ATOM 592 C C . ASP A 1 78 ? 17.188 70 42.906 1 81.5 78 ASP A C 1
ATOM 594 O O . ASP A 1 78 ? 17.875 69.438 43.781 1 81.5 78 ASP A O 1
ATOM 598 N N . VAL A 1 79 ? 17.422 70 41.594 1 80.69 79 VAL A N 1
ATOM 599 C CA . VAL A 1 79 ? 18.438 69.125 41.031 1 80.69 79 VAL A CA 1
ATOM 600 C C . VAL A 1 79 ? 19.828 69.562 41.5 1 80.69 79 VAL A C 1
ATOM 602 O O . VAL A 1 79 ? 20.734 68.75 41.656 1 80.69 79 VAL A O 1
ATOM 605 N N . ASN A 1 80 ? 19.969 70.875 41.812 1 75.19 80 ASN A N 1
ATOM 606 C CA . ASN A 1 80 ? 21.266 71.438 42.219 1 75.19 80 ASN A CA 1
ATOM 607 C C . ASN A 1 80 ? 21.609 71.062 43.656 1 75.19 80 ASN A C 1
ATOM 609 O O . ASN A 1 80 ? 22.781 71.062 44.031 1 75.19 80 ASN A O 1
ATOM 613 N N . MET A 1 81 ? 20.625 70.625 44.438 1 78.06 81 MET A N 1
ATOM 614 C CA . MET A 1 81 ? 20.859 70.312 45.844 1 78.06 81 MET A CA 1
ATOM 615 C C . MET A 1 81 ? 20.797 68.812 46.094 1 78.06 81 MET A C 1
ATOM 617 O O . MET A 1 81 ? 20.938 68.375 47.25 1 78.06 81 MET A O 1
ATOM 621 N N . ASP A 1 82 ? 20.484 68.188 45.125 1 80.5 82 ASP A N 1
ATOM 622 C CA . ASP A 1 82 ? 20.328 66.75 45.312 1 80.5 82 ASP A CA 1
ATOM 623 C C . ASP A 1 82 ? 21.656 66 45.156 1 80.5 82 ASP A C 1
ATOM 625 O O . ASP A 1 82 ? 22.172 65.875 44.031 1 80.5 82 ASP A O 1
ATOM 629 N N . ASP A 1 83 ? 22.203 65.375 46.094 1 78.25 83 ASP A N 1
ATOM 630 C CA . ASP A 1 83 ? 23.531 64.812 46.125 1 78.25 83 ASP A CA 1
ATOM 631 C C . ASP A 1 83 ? 23.531 63.438 45.406 1 78.25 83 ASP A C 1
ATOM 633 O O . ASP A 1 83 ? 24.594 62.906 45.094 1 78.25 83 ASP A O 1
ATOM 637 N N . ARG A 1 84 ? 22.469 62.906 45.062 1 80.44 84 ARG A N 1
ATOM 638 C CA . ARG A 1 84 ? 22.375 61.594 44.438 1 80.44 84 ARG A CA 1
ATOM 639 C C . ARG A 1 84 ? 22.844 61.688 42.969 1 80.44 84 ARG A C 1
ATOM 641 O O . ARG A 1 84 ? 23.297 60.688 42.406 1 80.44 84 ARG A O 1
ATOM 648 N N . PHE A 1 85 ? 22.609 62.938 42.531 1 81.38 85 PHE A N 1
ATOM 649 C CA . PHE A 1 85 ? 22.891 63.062 41.125 1 81.38 85 PHE A CA 1
ATOM 650 C C . PHE A 1 85 ? 23.844 64.25 40.875 1 81.38 85 PHE A C 1
ATOM 652 O O . PHE A 1 85 ? 23.453 65.25 40.344 1 81.38 85 PHE A O 1
ATOM 659 N N . PRO A 1 86 ? 25.094 63.938 41.125 1 74.69 86 PRO A N 1
ATOM 660 C CA . PRO A 1 86 ? 26.062 65 41.031 1 74.69 86 PRO A CA 1
ATOM 661 C C . PRO A 1 86 ? 26.172 65.625 39.625 1 74.69 86 PRO A C 1
ATOM 663 O O . PRO A 1 86 ? 26.531 66.75 39.469 1 74.69 86 PRO A O 1
ATOM 666 N N . LYS A 1 87 ? 25.812 64.875 38.625 1 75.88 87 LYS A N 1
ATOM 667 C CA . LYS A 1 87 ? 25.938 65.312 37.25 1 75.88 87 LYS A CA 1
ATOM 668 C C . LYS A 1 87 ? 24.625 65.938 36.75 1 75.88 87 LYS A C 1
ATOM 670 O O . LYS A 1 87 ? 24.547 66.438 35.625 1 75.88 87 LYS A O 1
ATOM 675 N N . GLY A 1 88 ? 23.656 65.938 37.594 1 75.06 88 GLY A N 1
ATOM 676 C CA . GLY A 1 88 ? 22.375 66.562 37.281 1 75.06 88 GLY A CA 1
ATOM 677 C C . GLY A 1 88 ? 21.641 65.875 36.156 1 75.06 88 GLY A C 1
ATOM 678 O O . GLY A 1 88 ? 21.562 64.688 36.125 1 75.06 88 GLY A O 1
ATOM 679 N N . THR A 1 89 ? 21 66.75 35.312 1 75.44 89 THR A N 1
ATOM 680 C CA . THR A 1 89 ? 20.281 66.188 34.156 1 75.44 89 THR A CA 1
ATOM 681 C C . THR A 1 89 ? 21.234 66.062 32.969 1 75.44 89 THR A C 1
ATOM 683 O O . THR A 1 89 ? 22.266 66.688 32.906 1 75.44 89 THR A O 1
ATOM 686 N N . SER A 1 90 ? 21.141 65.062 32.25 1 61.22 90 SER A N 1
ATOM 687 C CA . SER A 1 90 ? 22.031 64.812 31.125 1 61.22 90 SER A CA 1
ATOM 688 C C . SER A 1 90 ? 21.938 66 30.141 1 61.22 90 SER A C 1
ATOM 690 O O . SER A 1 90 ? 22.859 66.188 29.344 1 61.22 90 SER A O 1
ATOM 692 N N . SER A 1 91 ? 20.797 66.562 29.906 1 56.91 91 SER A N 1
ATOM 693 C CA . SER A 1 91 ? 20.719 67.625 28.938 1 56.91 91 SER A CA 1
ATOM 694 C C . SER A 1 91 ? 21.328 68.938 29.5 1 56.91 91 SER A C 1
ATOM 696 O O . SER A 1 91 ? 21.344 69.125 30.719 1 56.91 91 SER A O 1
ATOM 698 N N . GLN A 1 92 ? 22.125 69.562 28.781 1 50.34 92 GLN A N 1
ATOM 699 C CA . GLN A 1 92 ? 22.906 70.75 29.031 1 50.34 92 GLN A CA 1
ATOM 700 C C . GLN A 1 92 ? 22.031 71.875 29.641 1 50.34 92 GLN A C 1
ATOM 702 O O . GLN A 1 92 ? 22.484 73 29.828 1 50.34 92 GLN A O 1
ATOM 707 N N . ASP A 1 93 ? 20.812 71.688 29.844 1 52.78 93 ASP A N 1
ATOM 708 C CA . ASP A 1 93 ? 20.109 72.875 30.219 1 52.78 93 ASP A CA 1
ATOM 709 C C . ASP A 1 93 ? 20.266 73.188 31.703 1 52.78 93 ASP A C 1
ATOM 711 O O . ASP A 1 93 ? 19.734 72.438 32.562 1 52.78 93 ASP A O 1
ATOM 715 N N . SER A 1 94 ? 21.25 73.875 32.094 1 57.5 94 SER A N 1
ATOM 716 C CA . SER A 1 94 ? 21.797 74.438 33.312 1 57.5 94 SER A CA 1
ATOM 717 C C . SER A 1 94 ? 20.703 75.062 34.188 1 57.5 94 SER A C 1
ATOM 719 O O . SER A 1 94 ? 20.828 75.125 35.406 1 57.5 94 SER A O 1
ATOM 721 N N . ASP A 1 95 ? 19.531 75.25 33.594 1 65.94 95 ASP A N 1
ATOM 722 C CA . ASP A 1 95 ? 18.625 76.062 34.375 1 65.94 95 ASP A CA 1
ATOM 723 C C . ASP A 1 95 ? 17.469 75.25 34.969 1 65.94 95 ASP A C 1
ATOM 725 O O . ASP A 1 95 ? 16.469 75.812 35.375 1 65.94 95 ASP A O 1
ATOM 729 N N . ALA A 1 96 ? 17.625 73.812 35.062 1 75.94 96 ALA A N 1
ATOM 730 C CA . ALA A 1 96 ? 16.547 73 35.562 1 75.94 96 ALA A CA 1
ATOM 731 C C . ALA A 1 96 ? 16.5 73 37.094 1 75.94 96 ALA A C 1
ATOM 733 O O . ALA A 1 96 ? 17.531 72.875 37.75 1 75.94 96 ALA A O 1
ATOM 734 N N . LEU A 1 97 ? 15.367 73.312 37.62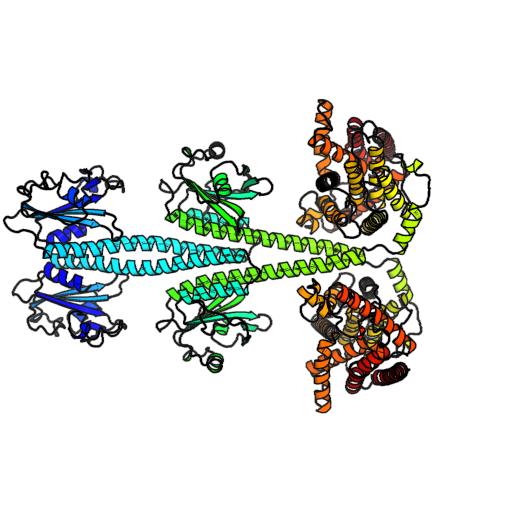5 1 83.25 97 LEU A N 1
ATOM 735 C CA . LEU A 1 97 ? 15.203 73.312 39.062 1 83.25 97 LEU A CA 1
ATOM 736 C C . LEU A 1 97 ? 14.57 72 39.531 1 83.25 97 LEU A C 1
ATOM 738 O O . LEU A 1 97 ? 15.188 71.25 40.281 1 83.25 97 LEU A O 1
ATOM 742 N N . SER A 1 98 ? 13.414 71.625 39 1 88.81 98 SER A N 1
ATOM 743 C CA . SER A 1 98 ? 12.758 70.375 39.344 1 88.81 98 SER A CA 1
ATOM 744 C C . SER A 1 98 ? 12.781 69.438 38.156 1 88.81 98 SER A C 1
ATOM 746 O O . SER A 1 98 ? 12.672 69.812 37 1 88.81 98 SER A O 1
ATOM 748 N N . VAL A 1 99 ? 13.055 68.188 38.469 1 90.19 99 VAL A N 1
ATOM 749 C CA . VAL A 1 99 ? 13.172 67.125 37.438 1 90.19 99 VAL A CA 1
ATOM 750 C C . VAL A 1 99 ? 12.273 65.938 37.75 1 90.19 99 VAL A C 1
ATOM 752 O O . VAL A 1 99 ? 12.211 65.5 38.906 1 90.19 99 VAL A O 1
ATOM 755 N N . LEU A 1 100 ? 11.508 65.5 36.781 1 92.62 100 LEU A N 1
ATOM 756 C CA . LEU A 1 100 ? 10.781 64.25 36.812 1 92.62 100 LEU A CA 1
ATOM 757 C C . LEU A 1 100 ? 11.32 63.25 35.75 1 92.62 100 LEU A C 1
ATOM 759 O O . LEU A 1 100 ? 11.211 63.531 34.562 1 92.62 100 LEU A O 1
ATOM 763 N N . CYS A 1 101 ? 11.961 62.25 36.219 1 92.56 101 CYS A N 1
ATOM 764 C CA . CYS A 1 101 ? 12.531 61.25 35.312 1 92.56 101 CYS A CA 1
ATOM 765 C C . CYS A 1 101 ? 11.805 59.938 35.406 1 92.56 101 CYS A C 1
ATOM 767 O O . CYS A 1 101 ? 11.625 59.406 36.531 1 92.56 101 CYS A O 1
ATOM 769 N N . MET A 1 102 ? 11.383 59.344 34.25 1 94.06 102 MET A N 1
ATOM 770 C CA . MET A 1 102 ? 10.586 58.125 34.219 1 94.06 102 MET A CA 1
ATOM 771 C C . MET A 1 102 ? 11.141 57.125 33.219 1 94.06 102 MET A C 1
ATOM 773 O O . MET A 1 102 ? 11.586 57.5 32.156 1 94.06 102 MET A O 1
ATOM 777 N N . PRO A 1 103 ? 11.125 55.938 33.594 1 93.06 103 PRO A N 1
ATOM 778 C CA . PRO A 1 103 ? 11.5 54.875 32.625 1 93.06 103 PRO A CA 1
ATOM 779 C C . PRO A 1 103 ? 10.359 54.5 31.703 1 93.06 103 PRO A C 1
ATOM 781 O O . PRO A 1 103 ? 9.195 54.531 32.094 1 93.06 103 PRO A O 1
ATOM 784 N N . ILE A 1 104 ? 10.609 54.219 30.484 1 92.44 104 ILE A N 1
ATOM 785 C CA . ILE A 1 104 ? 9.68 53.656 29.5 1 92.44 104 ILE A CA 1
ATOM 786 C C . ILE A 1 104 ? 9.992 52.188 29.266 1 92.44 104 ILE A C 1
ATOM 788 O O . ILE A 1 104 ? 10.859 51.844 28.453 1 92.44 104 ILE A O 1
ATOM 792 N N . ALA A 1 105 ? 9.258 51.375 30.016 1 88.19 105 ALA A N 1
ATOM 793 C CA . ALA A 1 105 ? 9.523 49.938 29.969 1 88.19 105 ALA A CA 1
ATOM 794 C C . ALA A 1 105 ? 8.312 49.188 29.453 1 88.19 105 ALA A C 1
ATOM 796 O O . ALA A 1 105 ? 7.172 49.531 29.766 1 88.19 105 ALA A O 1
ATOM 797 N N . LEU A 1 106 ? 8.625 48.188 28.703 1 85.38 106 LEU A N 1
ATOM 798 C CA . LEU A 1 106 ? 7.578 47.312 28.219 1 85.38 106 LEU A CA 1
ATOM 799 C C . LEU A 1 106 ? 7.082 46.406 29.344 1 85.38 106 LEU A C 1
ATOM 801 O O . LEU A 1 106 ? 7.754 46.25 30.375 1 85.38 106 LEU A O 1
ATOM 805 N N . PRO A 1 107 ? 5.863 45.875 29.078 1 80.06 107 PRO A N 1
ATOM 806 C CA . PRO A 1 107 ? 5.312 45 30.141 1 80.06 107 PRO A CA 1
ATOM 807 C C . PRO A 1 107 ? 6.203 43.812 30.438 1 80.06 107 PRO A C 1
ATOM 809 O O . PRO A 1 107 ? 6.156 43.25 31.547 1 80.06 107 PRO A O 1
ATOM 812 N N . ASN A 1 108 ? 6.996 43.406 29.547 1 75.81 108 ASN A N 1
ATOM 813 C CA . ASN A 1 108 ? 7.871 42.25 29.766 1 75.81 108 ASN A CA 1
ATOM 814 C C . ASN A 1 108 ? 9.133 42.656 30.531 1 75.81 108 ASN A C 1
ATOM 816 O O . ASN A 1 108 ? 9.969 41.812 30.828 1 75.81 108 ASN A O 1
ATOM 820 N N . GLY A 1 109 ? 9.312 44 30.781 1 76.56 109 GLY A N 1
ATOM 821 C CA . GLY A 1 109 ? 10.445 44.469 31.562 1 76.56 109 GLY A CA 1
ATOM 822 C C . GLY A 1 109 ? 11.531 45.125 30.719 1 76.56 109 GLY A C 1
ATOM 823 O O . GLY A 1 109 ? 12.461 45.719 31.266 1 76.56 109 GLY A O 1
ATOM 824 N N . ASP A 1 110 ? 11.406 44.938 29.453 1 81 110 ASP A N 1
ATOM 825 C CA . ASP A 1 110 ? 12.422 45.531 28.578 1 81 110 ASP A CA 1
ATOM 826 C C . ASP A 1 110 ? 12.32 47.062 28.594 1 81 110 ASP A C 1
ATOM 828 O O . ASP A 1 110 ? 11.227 47.625 28.469 1 81 110 ASP A O 1
ATOM 832 N N . LEU A 1 111 ? 13.461 47.688 28.766 1 86.06 111 LEU A N 1
ATOM 833 C CA . LEU A 1 111 ? 13.508 49.125 28.797 1 86.06 111 LEU A CA 1
ATOM 834 C C . LEU A 1 111 ? 13.641 49.719 27.391 1 86.06 111 LEU A C 1
ATOM 836 O O . LEU A 1 111 ? 14.578 49.375 26.656 1 86.06 111 LEU A O 1
ATOM 840 N N . LEU A 1 112 ? 12.727 50.438 26.969 1 86.06 112 LEU A N 1
ATOM 841 C CA . LEU A 1 112 ? 12.766 51.094 25.672 1 86.06 112 LEU A CA 1
ATOM 842 C C . LEU A 1 112 ? 13.531 52.406 25.734 1 86.06 112 LEU A C 1
ATOM 844 O O . LEU A 1 112 ? 14.227 52.781 24.781 1 86.06 112 LEU A O 1
ATOM 848 N N . GLY A 1 113 ? 13.281 53.156 26.875 1 89 113 GLY A N 1
ATOM 849 C CA . GLY A 1 113 ? 13.93 54.438 27.031 1 89 113 GLY A CA 1
ATOM 850 C C . GLY A 1 113 ? 13.617 55.125 28.359 1 89 113 GLY A C 1
ATOM 851 O O . GLY A 1 113 ? 13 54.531 29.234 1 89 113 GLY A O 1
ATOM 852 N N . VAL A 1 114 ? 14.195 56.375 28.562 1 91.5 114 VAL A N 1
ATOM 853 C CA . VAL A 1 114 ? 13.984 57.219 29.734 1 91.5 114 VAL A CA 1
ATOM 854 C C . VAL A 1 114 ? 13.617 58.625 29.312 1 91.5 114 VAL A C 1
ATOM 856 O O . VAL A 1 114 ? 14.164 59.156 28.328 1 91.5 114 VAL A O 1
ATOM 859 N N . VAL A 1 115 ? 12.648 59.094 29.953 1 93.75 115 VAL A N 1
ATOM 860 C CA . VAL A 1 115 ? 12.266 60.469 29.641 1 93.75 115 VAL A CA 1
ATOM 861 C C . VAL A 1 115 ? 12.477 61.344 30.859 1 93.75 115 VAL A C 1
ATOM 863 O O . VAL A 1 115 ? 12.18 60.938 31.984 1 93.75 115 VAL A O 1
ATOM 866 N N . GLU A 1 116 ? 13.062 62.562 30.672 1 92.25 116 GLU A N 1
ATOM 867 C CA . GLU A 1 116 ? 13.289 63.562 31.719 1 92.25 116 GLU A CA 1
ATOM 868 C C . GLU A 1 116 ? 12.453 64.812 31.453 1 92.25 116 GLU A C 1
ATOM 870 O O . GLU A 1 116 ? 12.633 65.5 30.438 1 92.25 116 GLU A O 1
ATOM 875 N N . PHE A 1 117 ? 11.539 65.062 32.344 1 92.06 117 PHE A N 1
ATOM 876 C CA . PHE A 1 117 ? 10.797 66.312 32.344 1 92.06 117 PHE A CA 1
ATOM 877 C C . PHE A 1 117 ? 11.422 67.312 33.281 1 92.06 117 PHE A C 1
ATOM 879 O O . PHE A 1 117 ? 11.836 67 34.375 1 92.06 117 PHE A O 1
ATOM 886 N N . ILE A 1 118 ? 11.5 68.625 32.844 1 90.06 118 ILE A N 1
ATOM 887 C CA . ILE A 1 118 ? 12.164 69.625 33.688 1 90.06 118 ILE A CA 1
ATOM 888 C C . ILE A 1 118 ? 11.266 70.812 33.812 1 90.06 118 ILE A C 1
ATOM 890 O O . ILE A 1 118 ? 10.477 71.125 32.938 1 90.06 118 ILE A O 1
ATOM 894 N N . ARG A 1 119 ? 11.305 71.375 34.969 1 87.94 119 ARG A N 1
ATOM 895 C CA . ARG A 1 119 ? 10.703 72.688 35.25 1 87.94 119 ARG A CA 1
ATOM 896 C C . ARG A 1 119 ? 11.773 73.75 35.625 1 87.94 119 ARG A C 1
ATOM 898 O O . ARG A 1 119 ? 12.688 73.438 36.375 1 87.94 119 ARG A O 1
ATOM 905 N N . THR A 1 120 ? 11.68 74.938 35 1 81.38 120 THR A N 1
ATOM 906 C CA . THR A 1 120 ? 12.664 76 35.281 1 81.38 120 THR A CA 1
ATOM 907 C C . THR A 1 120 ? 12.109 77 36.281 1 81.38 120 THR A C 1
ATOM 909 O O . THR A 1 120 ? 12.828 77.875 36.719 1 81.38 120 THR A O 1
ATOM 912 N N . TRP A 1 121 ? 10.852 77 36.5 1 75.06 121 TRP A N 1
ATOM 913 C CA . TRP A 1 121 ? 10.305 78.062 37.375 1 75.06 121 TRP A CA 1
ATOM 914 C C . TRP A 1 121 ? 10.359 77.625 38.844 1 75.06 121 TRP A C 1
ATOM 916 O O . TRP A 1 121 ? 10.297 76.438 39.156 1 75.06 121 TRP A O 1
ATOM 926 N N . HIS A 1 122 ? 10.562 78.5 39.812 1 62.69 122 HIS A N 1
ATOM 927 C CA . HIS A 1 122 ? 10.867 78.312 41.25 1 62.69 122 HIS A CA 1
ATOM 928 C C . HIS A 1 122 ? 9.664 77.812 42 1 62.69 122 HIS A C 1
ATOM 930 O O . HIS A 1 122 ? 8.523 78.125 41.688 1 62.69 122 HIS A O 1
ATOM 936 N N . LYS A 1 123 ? 9.797 76.75 43.062 1 61.88 123 LYS A N 1
ATOM 937 C CA . LYS A 1 123 ? 9.078 76.312 44.25 1 61.88 123 LYS A CA 1
ATOM 938 C C . LYS A 1 123 ? 7.906 75.375 43.844 1 61.88 123 LYS A C 1
ATOM 940 O O . LYS A 1 123 ? 6.91 75.312 44.562 1 61.88 123 LYS A O 1
ATOM 945 N N . ALA A 1 124 ? 8 74.875 42.531 1 68.94 124 ALA A N 1
ATOM 946 C CA . ALA A 1 124 ? 6.848 74 42.375 1 68.94 124 ALA A CA 1
ATOM 947 C C . ALA A 1 124 ? 7.289 72.562 41.938 1 68.94 124 ALA A C 1
ATOM 949 O O . ALA A 1 124 ? 7.5 72.375 40.719 1 68.94 124 ALA A O 1
ATOM 950 N N . GLY A 1 125 ? 7.492 71.75 42.812 1 79.25 125 GLY A N 1
ATOM 951 C CA . GLY A 1 125 ? 7.855 70.375 42.562 1 79.25 125 GLY A CA 1
ATOM 952 C C . GLY A 1 125 ? 6.727 69.562 41.969 1 79.25 125 GLY A C 1
ATOM 953 O O . GLY A 1 125 ? 5.582 70 41.906 1 79.25 125 GLY A O 1
ATOM 954 N N . TYR A 1 126 ? 7.191 68.5 41.281 1 88.38 126 TYR A N 1
ATOM 955 C CA . TYR A 1 126 ? 6.184 67.625 40.719 1 88.38 126 TYR A CA 1
ATOM 956 C C . TYR A 1 126 ? 5.445 66.875 41.844 1 88.38 126 TYR A C 1
ATOM 958 O O . TYR A 1 126 ? 6.062 66.375 42.781 1 88.38 126 TYR A O 1
ATOM 966 N N . THR A 1 127 ? 4.125 66.875 41.781 1 86 127 THR A N 1
ATOM 967 C CA . THR A 1 127 ? 3.309 66.188 42.75 1 86 127 THR A CA 1
ATOM 968 C C . THR A 1 127 ? 3.195 64.688 42.438 1 86 127 THR A C 1
ATOM 970 O O . THR A 1 127 ? 3.539 64.25 41.344 1 86 127 THR A O 1
ATOM 973 N N . LEU A 1 128 ? 2.803 64 43.406 1 86.56 128 LEU A N 1
ATOM 974 C CA . LEU A 1 128 ? 2.605 62.562 43.219 1 86.56 128 LEU A CA 1
ATOM 975 C C . LEU A 1 128 ? 1.519 62.281 42.188 1 86.56 128 LEU A C 1
ATOM 977 O O . LEU A 1 128 ? 1.599 61.312 41.438 1 86.56 128 LEU A O 1
ATOM 981 N N . ASP A 1 129 ? 0.681 63.156 42.094 1 83.12 129 ASP A N 1
ATOM 982 C CA . ASP A 1 129 ? -0.403 63 41.125 1 83.12 129 ASP A CA 1
ATOM 983 C C . ASP A 1 129 ? 0.112 63.125 39.688 1 83.12 129 ASP A C 1
ATOM 985 O O . ASP A 1 129 ? -0.339 62.406 38.812 1 83.12 129 ASP A O 1
ATOM 989 N N . THR A 1 130 ? 1.036 64 39.562 1 86.12 130 THR A N 1
ATOM 990 C CA . THR A 1 130 ? 1.611 64.188 38.219 1 86.12 130 THR A CA 1
ATOM 991 C C . THR A 1 130 ? 2.412 62.969 37.812 1 86.12 130 THR A C 1
ATOM 993 O O . THR A 1 130 ? 2.365 62.562 36.625 1 86.12 130 THR A O 1
ATOM 996 N N . VAL A 1 131 ? 3.049 62.406 38.781 1 89.75 131 VAL A N 1
ATOM 997 C CA . VAL A 1 131 ? 3.857 61.25 38.5 1 89.75 131 VAL A CA 1
ATOM 998 C C . VAL A 1 131 ? 2.949 60.062 38.125 1 89.75 131 VAL A C 1
ATOM 1000 O O . VAL A 1 131 ? 3.217 59.344 37.156 1 89.75 131 VAL A O 1
ATOM 1003 N N . GLU A 1 132 ? 1.947 59.875 38.844 1 86.19 132 GLU A N 1
ATOM 1004 C CA . GLU A 1 132 ? 1.018 58.781 38.594 1 86.19 132 GLU A CA 1
ATOM 1005 C C . GLU A 1 132 ? 0.337 58.938 37.219 1 86.19 132 GLU A C 1
ATOM 1007 O O . GLU A 1 132 ? 0.113 57.938 36.531 1 86.19 132 GLU A O 1
ATOM 1012 N N . MET A 1 133 ? 0.045 60.125 36.938 1 85.31 133 MET A N 1
ATOM 1013 C CA . MET A 1 133 ? -0.572 60.375 35.625 1 85.31 133 MET A CA 1
ATOM 1014 C C . MET A 1 133 ? 0.367 60 34.5 1 85.31 133 MET A C 1
ATOM 1016 O O . MET A 1 133 ? -0.025 59.281 33.562 1 85.31 133 MET A O 1
ATOM 1020 N N . ALA A 1 134 ? 1.517 60.531 34.562 1 88.31 134 ALA A N 1
ATOM 1021 C CA . ALA A 1 134 ? 2.486 60.219 33.5 1 88.31 134 ALA A CA 1
ATOM 1022 C C . ALA A 1 134 ? 2.738 58.719 33.406 1 88.31 134 ALA A C 1
ATOM 1024 O O . ALA A 1 134 ? 2.834 58.188 32.281 1 88.31 134 ALA A O 1
ATOM 1025 N N . GLN A 1 135 ? 2.789 58.062 34.531 1 88.06 135 GLN A N 1
ATOM 1026 C CA . GLN A 1 135 ? 3.018 56.625 34.562 1 88.06 135 GLN A CA 1
ATOM 1027 C C . GLN A 1 135 ? 1.874 55.875 33.875 1 88.06 135 GLN A C 1
ATOM 1029 O O . GLN A 1 135 ? 2.104 54.906 33.188 1 88.06 135 GLN A O 1
ATOM 1034 N N . THR A 1 136 ? 0.731 56.219 34.156 1 85.44 136 THR A N 1
ATOM 1035 C CA . THR A 1 136 ? -0.427 55.562 33.562 1 85.44 136 THR A CA 1
ATOM 1036 C C . THR A 1 136 ? -0.375 55.688 32.031 1 85.44 136 THR A C 1
ATOM 1038 O O . THR A 1 136 ? -0.641 54.719 31.312 1 85.44 136 THR A O 1
ATOM 1041 N N . PHE A 1 137 ? 0.001 56.844 31.562 1 85.56 137 PHE A N 1
ATOM 1042 C CA . PHE A 1 137 ? 0.059 57.062 30.125 1 85.56 137 PHE A CA 1
ATOM 1043 C C . PHE A 1 137 ? 1.144 56.188 29.484 1 85.56 137 PHE A C 1
ATOM 1045 O O . PHE A 1 137 ? 0.922 55.594 28.438 1 85.56 137 PHE A O 1
ATOM 1052 N N . PHE A 1 138 ? 2.23 56.094 30.141 1 87.94 138 PHE A N 1
ATOM 1053 C CA . PHE A 1 138 ? 3.305 55.281 29.594 1 87.94 138 PHE A CA 1
ATOM 1054 C C . PHE A 1 138 ? 2.932 53.781 29.641 1 87.94 138 PHE A C 1
ATOM 1056 O O . PHE A 1 138 ? 3.289 53.031 28.75 1 87.94 138 PHE A O 1
ATOM 1063 N N . THR A 1 139 ? 2.27 53.406 30.609 1 87.06 139 THR A N 1
ATOM 1064 C CA . THR A 1 139 ? 1.839 52 30.703 1 87.06 139 THR A CA 1
ATOM 1065 C C . THR A 1 139 ? 0.96 51.625 29.516 1 87.06 139 THR A C 1
ATOM 1067 O O . THR A 1 139 ? 1.146 50.562 28.906 1 87.06 139 THR A O 1
ATOM 1070 N N . TRP A 1 140 ? 0.073 52.469 29.141 1 86.06 140 TRP A N 1
ATOM 1071 C CA . TRP A 1 140 ? -0.808 52.188 28 1 86.06 140 TRP A CA 1
ATOM 1072 C C . TRP A 1 140 ? -0.023 52.188 26.703 1 86.06 140 TRP A C 1
ATOM 1074 O O . TRP A 1 140 ? -0.25 51.312 25.844 1 86.06 140 TRP A O 1
ATOM 1084 N N . ALA A 1 141 ? 0.793 53.188 26.578 1 85.31 141 ALA A N 1
ATOM 1085 C CA . ALA A 1 141 ? 1.567 53.25 25.344 1 85.31 141 ALA A CA 1
ATOM 1086 C C . ALA A 1 141 ? 2.467 52.031 25.172 1 85.31 141 ALA A C 1
ATOM 1088 O O . ALA A 1 141 ? 2.541 51.469 24.078 1 85.31 141 ALA A O 1
ATOM 1089 N N . THR A 1 142 ? 3.125 51.625 26.234 1 86.75 142 THR A N 1
ATOM 1090 C CA . THR A 1 142 ? 4.043 50.5 26.141 1 86.75 142 THR A CA 1
ATOM 1091 C C . THR A 1 142 ? 3.277 49.219 25.953 1 86.75 142 THR A C 1
ATOM 1093 O O . THR A 1 142 ? 3.754 48.281 25.266 1 86.75 142 THR A O 1
ATOM 1096 N N . MET A 1 143 ? 2.195 49.094 26.5 1 86.12 143 MET A N 1
ATOM 1097 C CA . MET A 1 143 ? 1.347 47.938 26.25 1 86.12 143 MET A CA 1
ATOM 1098 C C . MET A 1 143 ? 0.955 47.844 24.781 1 86.12 143 MET A C 1
ATOM 1100 O O . MET A 1 143 ? 0.952 46.75 24.203 1 86.12 143 MET A O 1
ATOM 1104 N N . ALA A 1 144 ? 0.551 48.938 24.203 1 85.31 144 ALA A N 1
ATOM 1105 C CA . ALA A 1 144 ? 0.194 49 22.781 1 85.31 144 ALA A CA 1
ATOM 1106 C C . ALA A 1 144 ? 1.365 48.531 21.906 1 85.31 144 ALA A C 1
ATOM 1108 O O . ALA A 1 144 ? 1.189 47.75 20.969 1 85.31 144 ALA A O 1
ATOM 1109 N N . ILE A 1 145 ? 2.488 49 22.219 1 80.88 145 ILE A N 1
ATOM 1110 C CA . ILE A 1 145 ? 3.68 48.656 21.453 1 80.88 145 ILE A CA 1
ATOM 1111 C C . ILE A 1 145 ? 3.955 47.156 21.594 1 80.88 145 ILE A C 1
ATOM 1113 O O . ILE A 1 145 ? 4.172 46.469 20.609 1 80.88 145 ILE A O 1
ATOM 1117 N N . HIS A 1 146 ? 3.904 46.656 22.781 1 81.69 146 HIS A N 1
ATOM 1118 C CA . HIS A 1 146 ? 4.188 45.25 23.078 1 81.69 146 HIS A CA 1
ATOM 1119 C C . HIS A 1 146 ? 3.193 44.344 22.375 1 81.69 146 HIS A C 1
ATOM 1121 O O . HIS A 1 146 ? 3.588 43.375 21.734 1 81.69 146 HIS A O 1
ATOM 1127 N N . LYS A 1 147 ? 2.01 44.688 22.484 1 80.19 147 LYS A N 1
ATOM 1128 C CA . LYS A 1 147 ? 0.98 43.812 21.922 1 80.19 147 LYS A CA 1
ATOM 1129 C C . LYS A 1 147 ? 0.975 43.875 20.406 1 80.19 147 LYS A C 1
ATOM 1131 O O . LYS A 1 147 ? 0.653 42.875 19.734 1 80.19 147 LYS A O 1
ATOM 1136 N N . THR A 1 148 ? 1.318 44.969 19.844 1 78.62 148 THR A N 1
ATOM 1137 C CA . THR A 1 148 ? 1.478 45.031 18.391 1 78.62 148 THR A CA 1
ATOM 1138 C C . THR A 1 148 ? 2.609 44.125 17.922 1 78.62 148 THR A C 1
ATOM 1140 O O . THR A 1 148 ? 2.471 43.438 16.922 1 78.62 148 THR A O 1
ATOM 1143 N N . GLN A 1 149 ? 3.611 44.094 18.672 1 72 149 GLN A N 1
ATOM 1144 C CA . GLN A 1 149 ? 4.746 43.25 18.344 1 72 149 GLN A CA 1
ATOM 1145 C C . GLN A 1 149 ? 4.363 41.781 18.438 1 72 149 GLN A C 1
ATOM 1147 O O . GLN A 1 149 ? 4.699 40.969 17.547 1 72 149 GLN A O 1
ATOM 1152 N N . VAL A 1 150 ? 3.688 41.469 19.391 1 71.81 150 VAL A N 1
ATOM 1153 C CA . VAL A 1 150 ? 3.254 40.094 19.609 1 71.81 150 VAL A CA 1
ATOM 1154 C C . VAL A 1 150 ? 2.291 39.688 18.5 1 71.81 150 VAL A C 1
ATOM 1156 O O . VAL A 1 150 ? 2.395 38.594 17.969 1 71.81 150 VAL A O 1
ATOM 1159 N N . SER A 1 151 ? 1.361 40.562 18.172 1 72.69 151 SER A N 1
ATOM 1160 C CA . SER A 1 151 ? 0.367 40.25 17.141 1 72.69 151 SER A CA 1
ATOM 1161 C C . SER A 1 151 ? 1.023 40 15.789 1 72.69 151 SER A C 1
ATOM 1163 O O . SER A 1 151 ? 0.616 39.125 15.039 1 72.69 151 SER A O 1
ATOM 1165 N N . CYS A 1 152 ? 1.961 40.812 15.516 1 66.94 152 CYS A N 1
ATOM 1166 C CA . CYS A 1 152 ? 2.67 40.625 14.25 1 66.94 152 CYS A CA 1
ATOM 1167 C C . CYS A 1 152 ? 3.334 39.25 14.18 1 66.94 152 CYS A C 1
ATOM 1169 O O . CYS A 1 152 ? 3.262 38.594 13.156 1 66.94 152 CYS A O 1
ATOM 1171 N N . GLY A 1 153 ? 3.883 38.906 15.258 1 63.59 153 GLY A N 1
ATOM 1172 C CA . GLY A 1 153 ? 4.5 37.594 15.328 1 63.59 153 GLY A CA 1
ATOM 1173 C C . GLY A 1 153 ? 3.508 36.438 15.164 1 63.59 153 GLY A C 1
ATOM 1174 O O . GLY A 1 153 ? 3.768 35.5 14.438 1 63.59 153 GLY A O 1
ATOM 1175 N N . LEU A 1 154 ? 2.441 36.625 15.773 1 64.62 154 LEU A N 1
ATOM 1176 C CA . LEU A 1 154 ? 1.396 35.625 15.742 1 64.62 154 LEU A CA 1
ATOM 1177 C C . LEU A 1 154 ? 0.773 35.531 14.359 1 64.62 154 LEU A C 1
ATOM 1179 O O . LEU A 1 154 ? 0.41 34.438 13.906 1 64.62 154 LEU A O 1
ATOM 1183 N N . GLU A 1 155 ? 0.58 36.625 13.719 1 66.19 155 GLU A N 1
ATOM 1184 C CA . GLU A 1 155 ? 0.036 36.625 12.367 1 66.19 155 GLU A CA 1
ATOM 1185 C C . GLU A 1 155 ? 0.933 35.844 11.406 1 66.19 155 GLU A C 1
ATOM 1187 O O . GLU A 1 155 ? 0.443 35.094 10.562 1 66.19 155 GLU A O 1
ATOM 1192 N N . LYS A 1 156 ? 2.107 36.031 11.547 1 61.94 156 LYS A N 1
ATOM 1193 C CA . LYS A 1 156 ? 3.055 35.312 10.695 1 61.94 156 LYS A CA 1
ATOM 1194 C C . LYS A 1 156 ? 2.982 33.812 10.938 1 61.94 156 LYS A C 1
ATOM 1196 O O . LYS A 1 156 ? 2.998 33.031 9.992 1 61.94 156 LYS A O 1
ATOM 1201 N N . GLN A 1 157 ? 2.865 33.562 12.18 1 60.69 157 GLN A N 1
ATOM 1202 C CA . GLN A 1 157 ? 2.762 32.156 12.531 1 60.69 157 GLN A CA 1
ATOM 1203 C C . GLN A 1 157 ? 1.491 31.531 11.953 1 60.69 157 GLN A C 1
ATOM 1205 O O . GLN A 1 157 ? 1.517 30.406 11.453 1 60.69 157 GLN A O 1
ATOM 1210 N N . SER A 1 158 ? 0.521 32.281 12.109 1 61.41 158 SER A N 1
ATOM 1211 C CA . SER A 1 158 ? -0.758 31.812 11.594 1 61.41 158 SER A CA 1
ATOM 1212 C C . SER A 1 158 ? -0.714 31.641 10.078 1 61.41 158 SER A C 1
ATOM 1214 O O . SER A 1 158 ? -1.246 30.656 9.547 1 61.41 158 SER A O 1
ATOM 1216 N N . ALA A 1 159 ? -0.183 32.562 9.453 1 61.47 159 ALA A N 1
ATOM 1217 C CA . ALA A 1 159 ? -0.064 32.469 8 1 61.47 159 ALA A CA 1
ATOM 1218 C C . ALA A 1 159 ? 0.723 31.219 7.605 1 61.47 159 ALA A C 1
ATOM 1220 O O . ALA A 1 159 ? 0.368 30.531 6.641 1 61.47 159 ALA A O 1
ATOM 1221 N N . MET A 1 160 ? 1.582 30.969 8.367 1 58.47 160 MET A N 1
ATOM 1222 C CA . MET A 1 160 ? 2.432 29.812 8.125 1 58.47 160 MET A CA 1
ATOM 1223 C C . MET A 1 160 ? 1.64 28.516 8.289 1 58.47 160 MET A C 1
ATOM 1225 O O . MET A 1 160 ? 1.711 27.625 7.441 1 58.47 160 MET A O 1
ATOM 1229 N N . SER A 1 161 ? 1.078 28.562 9.336 1 57.97 161 SER A N 1
ATOM 1230 C CA . SER A 1 161 ? 0.296 27.359 9.625 1 57.97 161 SER A CA 1
ATOM 1231 C C . SER A 1 161 ? -0.745 27.109 8.539 1 57.97 161 SER A C 1
ATOM 1233 O O . SER A 1 161 ? -0.965 25.969 8.133 1 57.97 161 SER A O 1
ATOM 1235 N N . ASN A 1 162 ? -1.251 28.172 8.07 1 58.12 162 ASN A N 1
ATOM 1236 C CA . ASN A 1 162 ? -2.246 28.047 7.008 1 58.12 162 ASN A CA 1
ATOM 1237 C C . ASN A 1 162 ? -1.623 27.547 5.707 1 58.12 162 ASN A C 1
ATOM 1239 O O . ASN A 1 162 ? -2.229 26.734 4.996 1 58.12 162 ASN A O 1
ATOM 1243 N N . PHE A 1 163 ? -0.584 28.047 5.438 1 59.28 163 PHE A N 1
ATOM 1244 C CA . PHE A 1 163 ? 0.12 27.578 4.246 1 59.28 163 PHE A CA 1
ATOM 1245 C C . PHE A 1 163 ? 0.399 26.094 4.332 1 59.28 163 PHE A C 1
ATOM 1247 O O . PHE A 1 163 ? 0.17 25.359 3.367 1 59.28 163 PHE A O 1
ATOM 1254 N N . LEU A 1 164 ? 0.855 25.781 5.426 1 60 164 LEU A N 1
ATOM 1255 C CA . LEU A 1 164 ? 1.241 24.391 5.602 1 60 164 LEU A CA 1
ATOM 1256 C C . LEU A 1 164 ? 0.032 23.469 5.469 1 60 164 LEU A C 1
ATOM 1258 O O . LEU A 1 164 ? 0.135 22.375 4.895 1 60 164 LEU A O 1
ATOM 1262 N N . LEU A 1 165 ? -0.921 23.984 5.906 1 56.78 165 LEU A N 1
ATOM 1263 C CA . LEU A 1 165 ? -2.164 23.234 5.762 1 56.78 165 LEU A CA 1
ATOM 1264 C C . LEU A 1 165 ? -2.559 23.109 4.297 1 56.78 165 LEU A C 1
ATOM 1266 O O . LEU A 1 165 ? -3.027 22.062 3.861 1 56.78 165 LEU A O 1
ATOM 1270 N N . GLU A 1 166 ? -2.336 24.109 3.637 1 59.44 166 GLU A N 1
ATOM 1271 C CA . GLU A 1 166 ? -2.67 24.109 2.215 1 59.44 166 GLU A CA 1
ATOM 1272 C C . GLU A 1 166 ? -1.801 23.109 1.446 1 59.44 166 GLU A C 1
ATOM 1274 O O . GLU A 1 166 ? -2.285 22.422 0.543 1 59.44 166 GLU A O 1
ATOM 1279 N N . VAL A 1 167 ? -0.626 23.172 1.752 1 58.41 167 VAL A N 1
ATOM 1280 C CA . VAL A 1 167 ? 0.31 22.25 1.117 1 58.41 167 VAL A CA 1
ATOM 1281 C C . VAL A 1 167 ? -0.113 20.812 1.399 1 58.41 167 VAL A C 1
ATOM 1283 O O . VAL A 1 167 ? -0.063 19.953 0.511 1 58.41 167 VAL A O 1
ATOM 1286 N N . SER A 1 168 ? -0.479 20.625 2.57 1 54.66 168 SER A N 1
ATOM 1287 C CA . SER A 1 168 ? -0.902 19.266 2.938 1 54.66 168 SER A CA 1
ATOM 1288 C C . SER A 1 168 ? -2.098 18.828 2.105 1 54.66 168 SER A C 1
ATOM 1290 O O . SER A 1 168 ? -2.201 17.656 1.737 1 54.66 168 SER A O 1
ATOM 1292 N N . ARG A 1 169 ? -2.926 19.766 1.853 1 54.72 169 ARG A N 1
ATOM 1293 C CA . ARG A 1 169 ? -4.141 19.5 1.09 1 54.72 169 ARG A CA 1
ATOM 1294 C C . ARG A 1 169 ? -3.812 19.094 -0.34 1 54.72 169 ARG A C 1
ATOM 1296 O O . ARG A 1 169 ? -4.379 18.125 -0.86 1 54.72 169 ARG A O 1
ATOM 1303 N N . THR A 1 170 ? -3.189 19.984 -0.936 1 51.66 170 THR A N 1
ATOM 1304 C CA . THR A 1 170 ? -2.932 19.797 -2.359 1 51.66 170 THR A CA 1
ATOM 1305 C C . THR A 1 170 ? -2.1 18.547 -2.605 1 51.66 170 THR A C 1
ATOM 1307 O O . THR A 1 170 ? -2.328 17.828 -3.576 1 51.66 170 THR A O 1
ATOM 1310 N N . TYR A 1 171 ? -1.262 18.5 -1.855 1 48.94 171 TYR A N 1
ATOM 1311 C CA . TYR A 1 171 ? -0.228 17.547 -2.232 1 48.94 171 TYR A CA 1
ATOM 1312 C C . TYR A 1 171 ? -0.642 16.125 -1.867 1 48.94 171 TYR A C 1
ATOM 1314 O O . TYR A 1 171 ? -0.224 15.156 -2.518 1 48.94 171 TYR A O 1
ATOM 1322 N N . LEU A 1 172 ? -1.478 16.125 -0.857 1 51 172 LEU A N 1
ATOM 1323 C CA . LEU A 1 172 ? -1.934 14.773 -0.553 1 51 172 LEU A CA 1
ATOM 1324 C C . LEU A 1 172 ? -2.732 14.195 -1.717 1 51 172 LEU A C 1
ATOM 1326 O O . LEU A 1 172 ? -2.906 12.977 -1.812 1 51 172 LEU A O 1
ATOM 1330 N N . ASP A 1 173 ? -3.242 15.117 -2.523 1 49.81 173 ASP A N 1
ATOM 1331 C CA . ASP A 1 173 ? -4.004 14.664 -3.68 1 49.81 173 ASP A CA 1
ATOM 1332 C C . ASP A 1 173 ? -3.092 14.016 -4.723 1 49.81 173 ASP A C 1
ATOM 1334 O O . ASP A 1 173 ? -3.506 13.109 -5.441 1 49.81 173 ASP A O 1
ATOM 1338 N N . ASP A 1 174 ? -1.875 14.625 -4.957 1 49.22 174 ASP A N 1
ATOM 1339 C CA . ASP A 1 174 ? -0.997 14.086 -5.992 1 49.22 174 ASP A CA 1
ATOM 1340 C C . ASP A 1 174 ? 0.257 13.469 -5.379 1 49.22 174 ASP A C 1
ATOM 1342 O O . ASP A 1 174 ? 1.349 14.031 -5.48 1 49.22 174 ASP A O 1
ATOM 1346 N N . LEU A 1 175 ? 0.057 12.688 -4.453 1 49.59 175 LEU A N 1
ATOM 1347 C CA . LEU A 1 175 ? 1.096 12.086 -3.623 1 49.59 175 LEU A CA 1
ATOM 1348 C C . LEU A 1 175 ? 2.211 11.508 -4.484 1 49.59 175 LEU A C 1
ATOM 1350 O O . LEU A 1 175 ? 3.174 10.938 -3.961 1 49.59 175 LEU A O 1
ATOM 1354 N N . THR A 1 176 ? 2.148 11.633 -5.805 1 53.78 176 THR A N 1
ATOM 1355 C CA . THR A 1 176 ? 3.064 10.852 -6.629 1 53.78 176 THR A CA 1
ATOM 1356 C C . THR A 1 176 ? 4.43 11.531 -6.711 1 53.78 176 THR A C 1
ATOM 1358 O O . THR A 1 176 ? 5.438 10.875 -6.988 1 53.78 176 THR A O 1
ATOM 1361 N N . ASP A 1 177 ? 4.383 12.797 -6.406 1 61.94 177 ASP A N 1
ATOM 1362 C CA . ASP A 1 177 ? 5.684 13.422 -6.617 1 61.94 177 ASP A CA 1
ATOM 1363 C C . ASP A 1 177 ? 6.195 14.062 -5.328 1 61.94 177 ASP A C 1
ATOM 1365 O O . ASP A 1 177 ? 5.973 15.25 -5.086 1 61.94 177 ASP A O 1
ATOM 1369 N N . VAL A 1 178 ? 6.867 13.312 -4.5 1 62.41 178 VAL A N 1
ATOM 1370 C CA . VAL A 1 178 ? 7.383 13.742 -3.203 1 62.41 178 VAL A CA 1
ATOM 1371 C C . VAL A 1 178 ? 8.328 14.93 -3.387 1 62.41 178 VAL A C 1
ATOM 1373 O O . VAL A 1 178 ? 8.336 15.852 -2.568 1 62.41 178 VAL A O 1
ATOM 1376 N N . ASP A 1 179 ? 9.102 14.844 -4.461 1 66.88 179 ASP A N 1
ATOM 1377 C CA . ASP A 1 179 ? 10.047 15.93 -4.707 1 66.88 179 ASP A CA 1
ATOM 1378 C C . ASP A 1 179 ? 9.32 17.266 -4.871 1 66.88 179 ASP A C 1
ATOM 1380 O O . ASP A 1 179 ? 9.766 18.281 -4.34 1 66.88 179 ASP A O 1
ATOM 1384 N N . ASN A 1 180 ? 8.25 17.125 -5.477 1 71.44 180 ASN A N 1
ATOM 1385 C CA . ASN A 1 180 ? 7.484 18.344 -5.691 1 71.44 180 ASN A CA 1
ATOM 1386 C C . ASN A 1 180 ? 6.914 18.891 -4.383 1 71.44 180 ASN A C 1
ATOM 1388 O O . ASN A 1 180 ? 6.895 20.094 -4.164 1 71.44 180 ASN A O 1
ATOM 1392 N N . ILE A 1 181 ? 6.562 18.078 -3.582 1 70.75 181 ILE A N 1
ATOM 1393 C CA . ILE A 1 181 ? 5.988 18.484 -2.305 1 70.75 181 ILE A CA 1
ATOM 1394 C C . ILE A 1 181 ? 7.066 19.125 -1.438 1 70.75 181 ILE A C 1
ATOM 1396 O O . ILE A 1 181 ? 6.848 20.188 -0.852 1 70.75 181 ILE A O 1
ATOM 1400 N N . ILE A 1 182 ? 8.18 18.562 -1.456 1 74.44 182 ILE A N 1
ATOM 1401 C CA . ILE A 1 182 ? 9.266 19.062 -0.621 1 74.44 182 ILE A CA 1
ATOM 1402 C C . ILE A 1 182 ? 9.734 20.422 -1.146 1 74.44 182 ILE A C 1
ATOM 1404 O O . ILE A 1 182 ? 10.016 21.328 -0.366 1 74.44 182 ILE A O 1
ATOM 1408 N N . GLN A 1 183 ? 9.75 20.5 -2.383 1 77.69 183 GLN A N 1
ATOM 1409 C CA . GLN A 1 183 ? 10.141 21.781 -2.986 1 77.69 183 GLN A CA 1
ATOM 1410 C C . GLN A 1 183 ? 9.164 22.891 -2.604 1 77.69 183 GLN A C 1
ATOM 1412 O O . GLN A 1 183 ? 9.578 24 -2.301 1 77.69 183 GLN A O 1
ATOM 1417 N N . HIS A 1 184 ? 8.023 22.562 -2.666 1 74.69 184 HIS A N 1
ATOM 1418 C CA . HIS A 1 184 ? 7.012 23.547 -2.316 1 74.69 184 HIS A CA 1
ATOM 1419 C C . HIS A 1 184 ? 7.121 23.969 -0.851 1 74.69 184 HIS A C 1
ATOM 1421 O O . HIS A 1 184 ? 6.992 25.141 -0.52 1 74.69 184 HIS A O 1
ATOM 1427 N N . ILE A 1 185 ? 7.324 23.031 -0.052 1 74.81 185 ILE A N 1
ATOM 1428 C CA . ILE A 1 185 ? 7.473 23.297 1.374 1 74.81 185 ILE A CA 1
ATOM 1429 C C . ILE A 1 185 ? 8.703 24.172 1.608 1 74.81 185 ILE A C 1
ATOM 1431 O O . ILE A 1 185 ? 8.641 25.172 2.338 1 74.81 185 ILE A O 1
ATOM 1435 N N . MET A 1 186 ? 9.695 23.844 0.911 1 79.38 186 MET A N 1
ATOM 1436 C CA . MET A 1 186 ? 10.961 24.547 1.115 1 79.38 186 MET A CA 1
ATOM 1437 C C . MET A 1 186 ? 10.883 25.984 0.593 1 79.38 186 MET A C 1
ATOM 1439 O O . MET A 1 186 ? 11.43 26.906 1.202 1 79.38 186 MET A O 1
ATOM 1443 N N . ARG A 1 187 ? 10.234 26.141 -0.452 1 79.5 187 ARG A N 1
ATOM 1444 C CA . ARG A 1 187 ? 10.055 27.484 -0.999 1 79.5 187 ARG A CA 1
ATOM 1445 C C . ARG A 1 187 ? 9.305 28.375 -0.018 1 79.5 187 ARG A C 1
ATOM 1447 O O . ARG A 1 187 ? 9.695 29.531 0.198 1 79.5 187 ARG A O 1
ATOM 1454 N N . PHE A 1 188 ? 8.383 27.859 0.441 1 73.81 188 PHE A N 1
ATOM 1455 C CA . PHE A 1 188 ? 7.57 28.625 1.377 1 73.81 188 PHE A CA 1
ATOM 1456 C C . PHE A 1 188 ? 8.328 28.875 2.676 1 73.81 188 PHE A C 1
ATOM 1458 O O . PHE A 1 188 ? 8.266 29.969 3.24 1 73.81 188 PHE A O 1
ATOM 1465 N N . ALA A 1 189 ? 8.969 27.922 3.145 1 78.06 189 ALA A N 1
ATOM 1466 C CA . ALA A 1 189 ? 9.742 28.062 4.375 1 78.06 189 ALA A CA 1
ATOM 1467 C C . ALA A 1 189 ? 10.828 29.125 4.219 1 78.06 189 ALA A C 1
ATOM 1469 O O . ALA A 1 189 ? 11.047 29.938 5.117 1 78.06 189 ALA A O 1
ATOM 1470 N N . LYS A 1 190 ? 11.43 29.047 3.146 1 84.81 190 LYS A N 1
ATOM 1471 C CA . LYS A 1 190 ? 12.484 30.016 2.848 1 84.81 190 LYS A CA 1
ATOM 1472 C C . LYS A 1 190 ? 11.945 31.438 2.914 1 84.81 190 LYS A C 1
ATOM 1474 O O . LYS A 1 190 ? 12.586 32.312 3.486 1 84.81 190 LYS A O 1
ATOM 1479 N N . SER A 1 191 ? 10.852 31.562 2.334 1 76.69 191 SER A N 1
ATOM 1480 C CA . SER A 1 191 ? 10.242 32.906 2.297 1 76.69 191 SER A CA 1
ATOM 1481 C C . SER A 1 191 ? 9.797 33.344 3.688 1 76.69 191 SER A C 1
ATOM 1483 O O . SER A 1 191 ? 9.945 34.5 4.051 1 76.69 191 SER A O 1
ATOM 1485 N N . LEU A 1 192 ? 9.391 32.5 4.391 1 71.56 192 LEU A N 1
ATOM 1486 C CA . LEU A 1 192 ? 8.844 32.844 5.703 1 71.56 192 LEU A CA 1
ATOM 1487 C C . LEU A 1 192 ? 9.961 33.156 6.688 1 71.56 192 LEU A C 1
ATOM 1489 O O . LEU A 1 192 ? 9.812 34.062 7.52 1 71.56 192 LEU A O 1
ATOM 1493 N N . VAL A 1 193 ? 11.023 32.438 6.656 1 78.69 193 VAL A N 1
ATOM 1494 C CA . VAL A 1 193 ? 12.125 32.625 7.59 1 78.69 193 VAL A CA 1
ATOM 1495 C C . VAL A 1 193 ? 13.109 33.625 7.027 1 78.69 193 VAL A C 1
ATOM 1497 O O . VAL A 1 193 ? 14.062 34.031 7.703 1 78.69 193 VAL A O 1
ATOM 1500 N N . SER A 1 194 ? 12.836 34.125 5.859 1 80.94 194 SER A N 1
ATOM 1501 C CA . SER A 1 194 ? 13.656 35.125 5.172 1 80.94 194 SER A CA 1
ATOM 1502 C C . SER A 1 194 ? 15.086 34.625 5.012 1 80.94 194 SER A C 1
ATOM 1504 O O . SER A 1 194 ? 16.031 35.312 5.383 1 80.94 194 SER A O 1
ATOM 1506 N N . ALA A 1 195 ? 15.188 33.5 4.523 1 90.5 195 ALA A N 1
ATOM 1507 C CA . ALA A 1 195 ? 16.5 32.938 4.246 1 90.5 195 ALA A CA 1
ATOM 1508 C C . ALA A 1 195 ? 16.906 33.219 2.799 1 90.5 195 ALA A C 1
ATOM 1510 O O . ALA A 1 195 ? 16.062 33.375 1.929 1 90.5 195 ALA A O 1
ATOM 1511 N N . ASP A 1 196 ? 18.156 33.25 2.613 1 90.25 196 ASP A N 1
ATOM 1512 C CA . ASP A 1 196 ? 18.688 33.469 1.268 1 90.25 196 ASP A CA 1
ATOM 1513 C C . ASP A 1 196 ? 18.656 32.188 0.461 1 90.25 196 ASP A C 1
ATOM 1515 O O . ASP A 1 196 ? 18.312 32.188 -0.725 1 90.25 196 ASP A O 1
ATOM 1519 N N . ARG A 1 197 ? 19.094 31.109 1.086 1 90.06 197 ARG A N 1
ATOM 1520 C CA . ARG A 1 197 ? 19.094 29.797 0.46 1 90.06 197 ARG A CA 1
ATOM 1521 C C . ARG A 1 197 ? 18.562 28.734 1.416 1 90.06 197 ARG A C 1
ATOM 1523 O O . ARG A 1 197 ? 18.422 28.984 2.613 1 90.06 197 ARG A O 1
ATOM 1530 N N . CYS A 1 198 ? 18.125 27.672 0.844 1 89.88 198 CYS A N 1
ATOM 1531 C CA . CYS A 1 198 ? 17.703 26.531 1.648 1 89.88 198 CYS A CA 1
ATOM 1532 C C . CYS A 1 198 ? 18.219 25.219 1.049 1 89.88 198 CYS A C 1
ATOM 1534 O O . CYS A 1 198 ? 18.562 25.172 -0.131 1 89.88 198 CYS A O 1
ATOM 1536 N N . ALA A 1 199 ? 18.422 24.266 1.796 1 86.69 199 ALA A N 1
ATOM 1537 C CA . ALA A 1 199 ? 18.875 22.938 1.357 1 86.69 199 ALA A CA 1
ATOM 1538 C C . ALA A 1 199 ? 18.125 21.828 2.096 1 86.69 199 ALA A C 1
ATOM 1540 O O . ALA A 1 199 ? 17.734 22.016 3.248 1 86.69 199 ALA A O 1
ATOM 1541 N N . PHE A 1 200 ? 17.906 20.75 1.384 1 88.44 200 PHE A N 1
ATOM 1542 C CA . PHE A 1 200 ? 17.266 19.562 1.927 1 88.44 200 PHE A CA 1
ATOM 1543 C C . PHE A 1 200 ? 18.125 18.328 1.684 1 88.44 200 PHE A C 1
ATOM 1545 O O . PHE A 1 200 ? 18.531 18.062 0.552 1 88.44 200 PHE A O 1
ATOM 1552 N N . PHE A 1 201 ? 18.453 17.547 2.771 1 89.19 201 PHE A N 1
ATOM 1553 C CA . PHE A 1 201 ? 19.25 16.328 2.65 1 89.19 201 PHE A CA 1
ATOM 1554 C C . PHE A 1 201 ? 18.469 15.133 3.188 1 89.19 201 PHE A C 1
ATOM 1556 O O . PHE A 1 201 ? 17.859 15.211 4.254 1 89.19 201 PHE A O 1
ATOM 1563 N N . LEU A 1 202 ? 18.5 14.117 2.43 1 88.94 202 LEU A N 1
ATOM 1564 C CA . LEU A 1 202 ? 17.953 12.852 2.906 1 88.94 202 LEU A CA 1
ATOM 1565 C C . LEU A 1 202 ? 19.031 12.016 3.59 1 88.94 202 LEU A C 1
ATOM 1567 O O . LEU A 1 202 ? 20.203 12.078 3.213 1 88.94 202 LEU A O 1
ATOM 1571 N N . HIS A 1 203 ? 18.578 11.25 4.562 1 91.62 203 HIS A N 1
ATOM 1572 C CA . HIS A 1 203 ? 19.5 10.414 5.312 1 91.62 203 HIS A CA 1
ATOM 1573 C C . HIS A 1 203 ? 19.469 8.977 4.816 1 91.62 203 HIS A C 1
ATOM 1575 O O . HIS A 1 203 ? 18.438 8.297 4.922 1 91.62 203 HIS A O 1
ATOM 1581 N N . ASP A 1 204 ? 20.516 8.516 4.23 1 88.62 204 ASP A N 1
ATOM 1582 C CA . ASP A 1 204 ? 20.719 7.105 3.896 1 88.62 204 ASP A CA 1
ATOM 1583 C C . ASP A 1 204 ? 21.297 6.34 5.078 1 88.62 204 ASP A C 1
ATOM 1585 O O . ASP A 1 204 ? 22.516 6.328 5.27 1 88.62 204 ASP A O 1
ATOM 1589 N N . MET A 1 205 ? 20.531 5.652 5.719 1 85.44 205 MET A N 1
ATOM 1590 C CA . MET A 1 205 ? 20.922 5.008 6.973 1 85.44 205 MET A CA 1
ATOM 1591 C C . MET A 1 205 ? 21.875 3.846 6.711 1 85.44 205 MET A C 1
ATOM 1593 O O . MET A 1 205 ? 22.734 3.535 7.547 1 85.44 205 MET A O 1
ATOM 1597 N N . GLU A 1 206 ? 21.719 3.154 5.629 1 80.44 206 GLU A N 1
ATOM 1598 C CA . GLU A 1 206 ? 22.562 2.012 5.309 1 80.44 206 GLU A CA 1
ATOM 1599 C C . GLU A 1 206 ? 24 2.447 5.051 1 80.44 206 GLU A C 1
ATOM 1601 O O . GLU A 1 206 ? 24.938 1.826 5.547 1 80.44 206 GLU A O 1
ATOM 1606 N N . ARG A 1 207 ? 24.203 3.596 4.336 1 81.5 207 ARG A N 1
ATOM 1607 C CA . ARG A 1 207 ? 25.531 4.082 3.975 1 81.5 207 ARG A CA 1
ATOM 1608 C C . ARG A 1 207 ? 26 5.16 4.945 1 81.5 207 ARG A C 1
ATOM 1610 O O . ARG A 1 207 ? 27.141 5.613 4.867 1 81.5 207 ARG A O 1
ATOM 1617 N N . GLU A 1 208 ? 25.078 5.547 5.859 1 89.75 208 GLU A N 1
ATOM 1618 C CA . GLU A 1 208 ? 25.359 6.625 6.809 1 89.75 208 GLU A CA 1
ATOM 1619 C C . GLU A 1 208 ? 25.797 7.895 6.09 1 89.75 208 GLU A C 1
ATOM 1621 O O . GLU A 1 208 ? 26.812 8.492 6.438 1 89.75 208 GLU A O 1
ATOM 1626 N N . GLU A 1 209 ? 25.078 8.18 5.062 1 92.69 209 GLU A N 1
ATOM 1627 C CA . GLU A 1 209 ? 25.359 9.352 4.246 1 92.69 209 GLU A CA 1
ATOM 1628 C C . GLU A 1 209 ? 24.125 10.234 4.094 1 92.69 209 GLU A C 1
ATOM 1630 O O . GLU A 1 209 ? 23 9.758 4.262 1 92.69 209 GLU A O 1
ATOM 1635 N N . LEU A 1 210 ? 24.453 11.547 3.92 1 90.62 210 LEU A N 1
ATOM 1636 C CA . LEU A 1 210 ? 23.406 12.5 3.545 1 90.62 210 LEU A CA 1
ATOM 1637 C C . LEU A 1 210 ? 23.5 12.836 2.061 1 90.62 210 LEU A C 1
ATOM 1639 O O . LEU A 1 210 ? 24.594 12.969 1.512 1 90.62 210 LEU A O 1
ATOM 1643 N N . TYR A 1 211 ? 22.312 12.812 1.502 1 88.38 211 TYR A N 1
ATOM 1644 C CA . TYR A 1 211 ? 22.359 13.133 0.079 1 88.38 211 TYR A CA 1
ATOM 1645 C C . TYR A 1 211 ? 21.172 14.008 -0.313 1 88.38 211 TYR A C 1
ATOM 1647 O O . TYR A 1 211 ? 20.141 14.016 0.369 1 88.38 211 TYR A O 1
ATOM 1655 N N . SER A 1 212 ? 21.375 14.867 -1.235 1 81.5 212 SER A N 1
ATOM 1656 C CA . SER A 1 212 ? 20.328 15.75 -1.738 1 81.5 212 SER A CA 1
ATOM 1657 C C . SER A 1 212 ? 20.406 15.891 -3.254 1 81.5 212 SER A C 1
ATOM 1659 O O . SER A 1 212 ? 21.5 15.93 -3.824 1 81.5 212 SER A O 1
ATOM 1661 N N . ASN A 1 213 ? 19.203 15.781 -3.846 1 74.5 213 ASN A N 1
ATOM 1662 C CA . ASN A 1 213 ? 19.109 16.109 -5.266 1 74.5 213 ASN A CA 1
ATOM 1663 C C . ASN A 1 213 ? 18.359 17.406 -5.492 1 74.5 213 ASN A C 1
ATOM 1665 O O . ASN A 1 213 ? 18.062 17.766 -6.633 1 74.5 213 ASN A O 1
ATOM 1669 N N . LEU A 1 214 ? 18.047 18.047 -4.453 1 74.5 214 LEU A N 1
ATOM 1670 C CA . LEU A 1 214 ? 17.328 19.312 -4.531 1 74.5 214 LEU A CA 1
ATOM 1671 C C . LEU A 1 214 ? 18.172 20.453 -3.982 1 74.5 214 LEU A C 1
ATOM 1673 O O . LEU A 1 214 ? 18.453 20.516 -2.781 1 74.5 214 LEU A O 1
ATOM 1677 N N . PHE A 1 215 ? 18.719 21.25 -4.859 1 70.62 215 PHE A N 1
ATOM 1678 C CA . PHE A 1 215 ? 19.594 22.328 -4.43 1 70.62 215 PHE A CA 1
ATOM 1679 C C . PHE A 1 215 ? 19.016 23.688 -4.844 1 70.62 215 PHE A C 1
ATOM 1681 O O . PHE A 1 215 ? 18.594 23.859 -5.988 1 70.62 215 PHE A O 1
ATOM 1688 N N . ASP A 1 216 ? 18.906 24.562 -3.803 1 80.88 216 ASP A N 1
ATOM 1689 C CA . ASP A 1 216 ? 18.516 25.953 -4.043 1 80.88 216 ASP A CA 1
ATOM 1690 C C . ASP A 1 216 ? 19.719 26.781 -4.461 1 80.88 216 ASP A C 1
ATOM 1692 O O . ASP A 1 216 ? 20.516 27.219 -3.615 1 80.88 216 ASP A O 1
ATOM 1696 N N . ALA A 1 217 ? 19.891 26.969 -5.848 1 70.75 217 ALA A N 1
ATOM 1697 C CA . ALA A 1 217 ? 21.047 27.734 -6.355 1 70.75 217 ALA A CA 1
ATOM 1698 C C . ALA A 1 217 ? 20.766 29.234 -6.34 1 70.75 217 ALA A C 1
ATOM 1700 O O . ALA A 1 217 ? 21.562 30.016 -6.828 1 70.75 217 ALA A O 1
ATOM 1701 N N . GLY A 1 218 ? 19.656 29.641 -5.762 1 74.44 218 GLY A N 1
ATOM 1702 C CA . GLY A 1 218 ? 19.359 31.062 -5.641 1 74.44 218 GLY A CA 1
ATOM 1703 C C . GLY A 1 218 ? 18.578 31.609 -6.816 1 74.44 218 GLY A C 1
ATOM 1704 O O . GLY A 1 218 ? 18.266 32.781 -6.855 1 74.44 218 GLY A O 1
ATOM 1705 N N . GLU A 1 219 ? 18.25 30.672 -7.699 1 73.06 219 GLU A N 1
ATOM 1706 C CA . GLU A 1 219 ? 17.5 31.125 -8.875 1 73.06 219 GLU A CA 1
ATOM 1707 C C . GLU A 1 219 ? 16.031 31.312 -8.555 1 73.06 219 GLU A C 1
ATOM 1709 O O . GLU A 1 219 ? 15.43 30.484 -7.863 1 73.06 219 GLU A O 1
ATOM 1714 N N . VAL A 1 220 ? 15.5 32.469 -8.828 1 72.12 220 VAL A N 1
ATOM 1715 C CA . VAL A 1 220 ? 14.086 32.781 -8.609 1 72.12 220 VAL A CA 1
ATOM 1716 C C . VAL A 1 220 ? 13.422 33.094 -9.945 1 72.12 220 VAL A C 1
ATOM 1718 O O . VAL A 1 220 ? 13.891 33.969 -10.688 1 72.12 220 VAL A O 1
ATOM 1721 N N . ILE A 1 221 ? 12.641 32.219 -10.359 1 66.81 221 ILE A N 1
ATOM 1722 C CA . ILE A 1 221 ? 11.844 32.469 -11.555 1 66.81 221 ILE A CA 1
ATOM 1723 C C . ILE A 1 221 ? 10.406 32.781 -11.156 1 66.81 221 ILE A C 1
ATOM 1725 O O . ILE A 1 221 ? 9.758 32 -10.453 1 66.81 221 ILE A O 1
ATOM 1729 N N . ASP A 1 222 ? 9.883 33.844 -11.625 1 62.03 222 ASP A N 1
ATOM 1730 C CA . ASP A 1 222 ? 8.523 34.312 -11.359 1 62.03 222 ASP A CA 1
ATOM 1731 C C . ASP A 1 222 ? 8.242 34.344 -9.859 1 62.03 222 ASP A C 1
ATOM 1733 O O . ASP A 1 222 ? 7.191 33.906 -9.398 1 62.03 222 ASP A O 1
ATOM 1737 N N . GLY A 1 223 ? 9.328 34.688 -9.125 1 64.75 223 GLY A N 1
ATOM 1738 C CA . GLY A 1 223 ? 9.172 34.875 -7.695 1 64.75 223 GLY A CA 1
ATOM 1739 C C . GLY A 1 223 ? 9.289 33.594 -6.895 1 64.75 223 GLY A C 1
ATOM 1740 O O . GLY A 1 223 ? 9.109 33.594 -5.672 1 64.75 223 GLY A O 1
ATOM 1741 N N . GLN A 1 224 ? 9.57 32.562 -7.664 1 70.25 224 GLN A N 1
ATOM 1742 C CA . GLN A 1 224 ? 9.672 31.297 -6.949 1 70.25 224 GLN A CA 1
ATOM 1743 C C . GLN A 1 224 ? 11.07 30.703 -7.086 1 70.25 224 GLN A C 1
ATOM 1745 O O . GLN A 1 224 ? 11.688 30.781 -8.148 1 70.25 224 GLN A O 1
ATOM 1750 N N . THR A 1 225 ? 11.516 30.234 -5.949 1 73.12 225 THR A N 1
ATOM 1751 C CA . THR A 1 225 ? 12.797 29.547 -5.938 1 73.12 225 THR A CA 1
ATOM 1752 C C . THR A 1 225 ? 12.758 28.297 -6.828 1 73.12 225 THR A C 1
ATOM 1754 O O . THR A 1 225 ? 11.797 27.531 -6.785 1 73.12 225 THR A O 1
ATOM 1757 N N . VAL A 1 226 ? 13.68 28.172 -7.746 1 74.62 226 VAL A N 1
ATOM 1758 C CA . VAL A 1 226 ? 13.773 27.031 -8.641 1 74.62 226 VAL A CA 1
ATOM 1759 C C . VAL A 1 226 ? 14.867 26.078 -8.148 1 74.62 226 VAL A C 1
ATOM 1761 O O . VAL A 1 226 ? 15.961 26.516 -7.789 1 74.62 226 VAL A O 1
ATOM 1764 N N . PHE A 1 227 ? 14.453 24.891 -7.883 1 75.31 227 PHE A N 1
ATOM 1765 C CA . PHE A 1 227 ? 15.406 23.875 -7.434 1 75.31 227 PHE A CA 1
ATOM 1766 C C . PHE A 1 227 ? 16.016 23.141 -8.617 1 75.31 227 PHE A C 1
ATOM 1768 O O . PHE A 1 227 ? 15.32 22.844 -9.602 1 75.31 227 PHE A O 1
ATO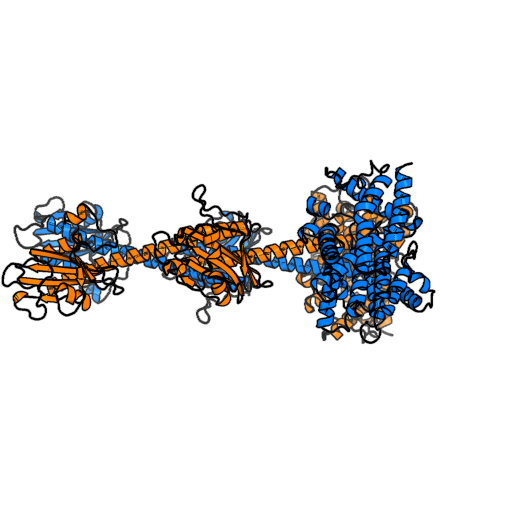M 1775 N N . SER A 1 228 ? 17.266 23 -8.703 1 67.12 228 SER A N 1
ATOM 1776 C CA . SER A 1 228 ? 17.953 22.234 -9.734 1 67.12 228 SER A CA 1
ATOM 1777 C C . SER A 1 228 ? 18.156 20.797 -9.312 1 67.12 228 SER A C 1
ATOM 1779 O O . SER A 1 228 ? 18.422 20.516 -8.141 1 67.12 228 SER A O 1
ATOM 1781 N N . LYS A 1 229 ? 17.766 19.781 -10.172 1 64.56 229 LYS A N 1
ATOM 1782 C CA . LYS A 1 229 ? 17.922 18.344 -9.906 1 64.56 229 LYS A CA 1
ATOM 1783 C C . LYS A 1 229 ? 19.234 17.828 -10.469 1 64.56 229 LYS A C 1
ATOM 1785 O O . LYS A 1 229 ? 19.469 16.609 -10.484 1 64.56 229 LYS A O 1
ATOM 1790 N N . ASP A 1 230 ? 20.078 18.547 -11 1 60.31 230 ASP A N 1
ATOM 1791 C CA . ASP A 1 230 ? 21.188 18.078 -11.812 1 60.31 230 ASP A CA 1
ATOM 1792 C C . ASP A 1 230 ? 22.203 17.312 -10.969 1 60.31 230 ASP A C 1
ATOM 1794 O O . ASP A 1 230 ? 22.719 16.281 -11.398 1 60.31 230 ASP A O 1
ATOM 1798 N N . THR A 1 231 ? 22.656 17.938 -9.82 1 64.25 231 THR A N 1
ATOM 1799 C CA . THR A 1 231 ? 23.812 17.344 -9.172 1 64.25 231 THR A CA 1
ATOM 1800 C C . THR A 1 231 ? 23.453 16.812 -7.785 1 64.25 231 THR A C 1
ATOM 1802 O O . THR A 1 231 ? 22.844 17.531 -6.988 1 64.25 231 THR A O 1
ATOM 1805 N N . GLU A 1 232 ? 23.656 15.406 -7.625 1 76.62 232 GLU A N 1
ATOM 1806 C CA . GLU A 1 232 ? 23.469 14.82 -6.301 1 76.62 232 GLU A CA 1
ATOM 1807 C C . GLU A 1 232 ? 24.656 15.109 -5.395 1 76.62 232 GLU A C 1
ATOM 1809 O O . GLU A 1 232 ? 25.812 14.93 -5.801 1 76.62 232 GLU A O 1
ATOM 1814 N N . ILE A 1 233 ? 24.5 15.773 -4.352 1 77.06 233 ILE A N 1
ATOM 1815 C CA . ILE A 1 233 ? 25.516 15.984 -3.336 1 77.06 233 ILE A CA 1
ATOM 1816 C C . ILE A 1 233 ? 25.391 14.93 -2.244 1 77.06 233 ILE A C 1
ATOM 1818 O O . ILE A 1 233 ? 24.297 14.711 -1.712 1 77.06 233 ILE A O 1
ATOM 1822 N N . ARG A 1 234 ? 26.531 14.211 -2.031 1 85.88 234 ARG A N 1
ATOM 1823 C CA . ARG A 1 234 ? 26.516 13.164 -1.011 1 85.88 234 ARG A CA 1
ATOM 1824 C C . ARG A 1 234 ? 27.734 13.281 -0.1 1 85.88 234 ARG A C 1
ATOM 1826 O O . ARG A 1 234 ? 28.844 13.547 -0.568 1 85.88 234 ARG A O 1
ATOM 1833 N N . PHE A 1 235 ? 27.547 13.25 1.13 1 86.5 235 PHE A N 1
ATOM 1834 C CA . PHE A 1 235 ? 28.656 13.258 2.082 1 86.5 235 PHE A CA 1
ATOM 1835 C C . PHE A 1 235 ? 28.312 12.438 3.322 1 86.5 235 PHE A C 1
ATOM 1837 O O . PHE A 1 235 ? 27.141 12.172 3.584 1 86.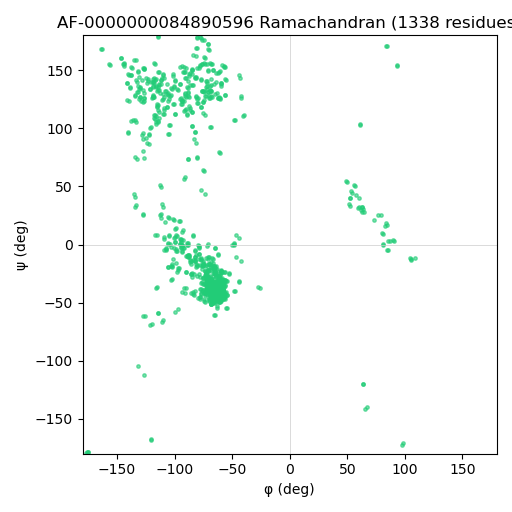5 235 PHE A O 1
ATOM 1844 N N . HIS A 1 236 ? 29.297 12.062 4.02 1 91.69 236 HIS A N 1
ATOM 1845 C CA . HIS A 1 236 ? 29.109 11.242 5.203 1 91.69 236 HIS A CA 1
ATOM 1846 C C . HIS A 1 236 ? 28.469 12.031 6.332 1 91.69 236 HIS A C 1
ATOM 1848 O O . HIS A 1 236 ? 28.703 13.234 6.465 1 91.69 236 HIS A O 1
ATOM 1854 N N . VAL A 1 237 ? 27.703 11.383 7.176 1 91.75 237 VAL A N 1
ATOM 1855 C CA . VAL A 1 237 ? 26.922 12 8.242 1 91.75 237 VAL A CA 1
ATOM 1856 C C . VAL A 1 237 ? 27.844 12.656 9.258 1 91.75 237 VAL A C 1
ATOM 1858 O O . VAL A 1 237 ? 27.422 13.562 9.992 1 91.75 237 VAL A O 1
ATOM 1861 N N . SER A 1 238 ? 29.141 12.297 9.297 1 87.69 238 SER A N 1
ATOM 1862 C CA . SER A 1 238 ? 30.078 12.844 10.273 1 87.69 238 SER A CA 1
ATOM 1863 C C . SER A 1 238 ? 30.547 14.234 9.859 1 87.69 238 SER A C 1
ATOM 1865 O O . SER A 1 238 ? 31.156 14.953 10.656 1 87.69 238 SER A O 1
ATOM 1867 N N . LYS A 1 239 ? 30.094 14.656 8.711 1 87.25 239 LYS A N 1
ATOM 1868 C CA . LYS A 1 239 ? 30.594 15.93 8.211 1 87.25 239 LYS A CA 1
ATOM 1869 C C . LYS A 1 239 ? 29.516 17 8.211 1 87.25 239 LYS A C 1
ATOM 1871 O O . LYS A 1 239 ? 28.344 16.703 7.953 1 87.25 239 LYS A O 1
ATOM 1876 N N . GLY A 1 240 ? 29.938 18.281 8.578 1 88.75 240 GLY A N 1
ATOM 1877 C CA . GLY A 1 240 ? 29.078 19.438 8.367 1 88.75 240 GLY A CA 1
ATOM 1878 C C . GLY A 1 240 ? 28.078 19.641 9.484 1 88.75 240 GLY A C 1
ATOM 1879 O O . GLY A 1 240 ? 27.953 18.797 10.383 1 88.75 240 GLY A O 1
ATOM 1880 N N . ILE A 1 241 ? 27.438 20.766 9.414 1 92.19 241 ILE A N 1
ATOM 1881 C CA . ILE A 1 241 ? 26.391 21.109 10.375 1 92.19 241 ILE A CA 1
ATOM 1882 C C . ILE 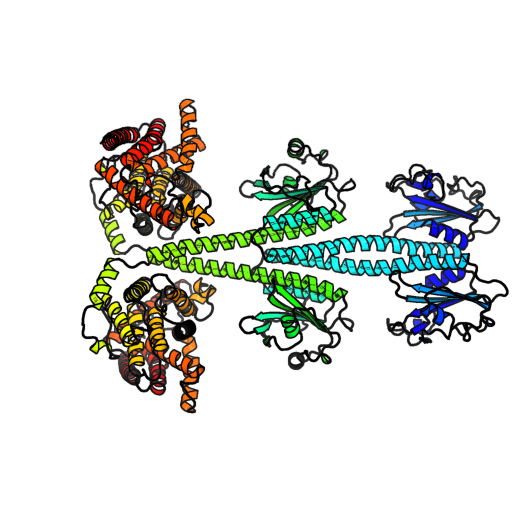A 1 241 ? 25.203 20.172 10.211 1 92.19 241 ILE A C 1
ATOM 1884 O O . ILE A 1 241 ? 24.578 19.75 11.195 1 92.19 241 ILE A O 1
ATOM 1888 N N . ALA A 1 242 ? 24.984 19.828 8.969 1 92.38 242 ALA A N 1
ATOM 1889 C CA . ALA A 1 242 ? 23.906 18.891 8.68 1 92.38 242 ALA A CA 1
ATOM 1890 C C . ALA A 1 242 ? 24.156 17.547 9.344 1 92.38 242 ALA A C 1
ATOM 1892 O O . ALA A 1 242 ? 23.266 16.938 9.93 1 92.38 242 ALA A O 1
ATOM 1893 N N . GLY A 1 243 ? 25.297 17.016 9.211 1 93.06 243 GLY A N 1
ATOM 1894 C CA . GLY A 1 243 ? 25.672 15.766 9.852 1 93.06 243 GLY A CA 1
ATOM 1895 C C . GLY A 1 243 ? 25.547 15.82 11.367 1 93.06 243 GLY A C 1
ATOM 1896 O O . GLY A 1 243 ? 25.109 14.859 11.992 1 93.06 243 GLY A O 1
ATOM 1897 N N . ALA A 1 244 ? 25.953 16.969 11.938 1 93.75 244 ALA A N 1
ATOM 1898 C CA . ALA A 1 244 ? 25.859 17.156 13.383 1 93.75 244 ALA A CA 1
ATOM 1899 C C . ALA A 1 244 ? 24.406 17.141 13.844 1 93.75 244 ALA A C 1
ATOM 1901 O O . ALA A 1 244 ? 24.094 16.594 14.914 1 93.75 244 ALA A O 1
ATOM 1902 N N . ALA A 1 245 ? 23.594 17.766 13.078 1 94.5 245 ALA A N 1
ATOM 1903 C CA . ALA A 1 245 ? 22.172 17.766 13.422 1 94.5 245 ALA A CA 1
ATOM 1904 C C . ALA A 1 245 ? 21.594 16.359 13.414 1 94.5 245 ALA A C 1
ATOM 1906 O O . ALA A 1 245 ? 20.75 16.031 14.242 1 94.5 245 ALA A O 1
ATOM 1907 N N . VAL A 1 246 ? 22 15.5 12.5 1 94 246 VAL A N 1
ATOM 1908 C CA . VAL A 1 246 ? 21.531 14.125 12.391 1 94 246 VAL A CA 1
ATOM 1909 C C . VAL A 1 246 ? 22.016 13.312 13.586 1 94 246 VAL A C 1
ATOM 1911 O O . VAL A 1 246 ? 21.234 12.562 14.188 1 94 246 VAL A O 1
ATOM 1914 N N . THR A 1 247 ? 23.219 13.414 13.914 1 92 247 THR A N 1
ATOM 1915 C CA . THR A 1 247 ? 23.828 12.617 14.969 1 92 247 THR A CA 1
ATOM 1916 C C . THR A 1 247 ? 23.297 13.031 16.344 1 92 247 THR A C 1
ATOM 1918 O O . THR A 1 247 ? 23.062 12.188 17.203 1 92 247 THR A O 1
ATOM 1921 N N . THR A 1 248 ? 23.078 14.352 16.516 1 92 248 THR A N 1
ATOM 1922 C CA . THR A 1 248 ? 22.641 14.844 17.828 1 92 248 THR A CA 1
ATOM 1923 C C . THR A 1 248 ? 21.109 14.844 17.922 1 92 248 THR A C 1
ATOM 1925 O O . THR A 1 248 ? 20.547 14.922 19.016 1 92 248 THR A O 1
ATOM 1928 N N . LYS A 1 249 ? 20.484 14.891 16.766 1 91.06 249 LYS A N 1
ATOM 1929 C CA . LYS A 1 249 ? 19.031 14.977 16.688 1 91.06 249 LYS A CA 1
ATOM 1930 C C . LYS A 1 249 ? 18.516 16.281 17.281 1 91.06 249 LYS A C 1
ATOM 1932 O O . LYS A 1 249 ? 17.438 16.297 17.891 1 91.06 249 LYS A O 1
ATOM 1937 N N . GLN A 1 250 ? 19.391 17.359 17.219 1 90.56 250 GLN A N 1
ATOM 1938 C CA . GLN A 1 250 ? 19.047 18.656 17.781 1 90.56 250 GLN A CA 1
ATOM 1939 C C . GLN A 1 250 ? 18.984 19.734 16.703 1 90.56 250 GLN A C 1
ATOM 1941 O O . GLN A 1 250 ? 19.609 19.609 15.656 1 90.56 250 GLN A O 1
ATOM 1946 N N . ILE A 1 251 ? 18.219 20.734 17.031 1 91.69 251 ILE A N 1
ATOM 1947 C CA . ILE A 1 251 ? 18.188 21.922 16.188 1 91.69 251 ILE A CA 1
ATOM 1948 C C . ILE A 1 251 ? 19.453 22.734 16.375 1 91.69 251 ILE A C 1
ATOM 1950 O O . ILE A 1 251 ? 19.875 22.984 17.5 1 91.69 251 ILE A O 1
ATOM 1954 N N . LEU A 1 252 ? 20.047 23.094 15.258 1 93.81 252 LEU A N 1
ATOM 1955 C CA . LEU A 1 252 ? 21.266 23.891 15.328 1 93.81 252 LEU A CA 1
ATOM 1956 C C . LEU A 1 252 ? 21.078 25.266 14.688 1 93.81 252 LEU A C 1
ATOM 1958 O O . LEU A 1 252 ? 20.812 25.359 13.492 1 93.81 252 LEU A O 1
ATOM 1962 N N . ASN A 1 253 ? 21.094 26.234 15.469 1 92.94 253 ASN A N 1
ATOM 1963 C CA . ASN A 1 253 ? 21.047 27.625 15.016 1 92.94 253 ASN A CA 1
ATOM 1964 C C . ASN A 1 253 ? 22.422 28.281 15.133 1 92.94 253 ASN A C 1
ATOM 1966 O O . ASN A 1 253 ? 22.797 28.766 16.203 1 92.94 253 ASN A O 1
ATOM 1970 N N . ILE A 1 254 ? 23.094 28.406 14.008 1 93 254 ILE A N 1
ATOM 1971 C CA . ILE A 1 254 ? 24.484 28.875 14 1 93 254 ILE A CA 1
ATOM 1972 C C . ILE A 1 254 ? 24.562 30.297 13.484 1 93 254 ILE A C 1
ATOM 1974 O O . ILE A 1 254 ? 24.281 30.562 12.312 1 93 254 ILE A O 1
ATOM 1978 N N . PRO A 1 255 ? 25.016 31.219 14.266 1 89.88 255 PRO A N 1
ATOM 1979 C CA . PRO A 1 255 ? 25.078 32.625 13.828 1 89.88 255 PRO A CA 1
ATOM 1980 C C . PRO A 1 255 ? 26.234 32.906 12.867 1 89.88 255 PRO A C 1
ATOM 1982 O O . PRO A 1 255 ? 26.125 33.75 12 1 89.88 255 PRO A O 1
ATOM 1985 N N . ASP A 1 256 ? 27.328 32.156 13.078 1 91.38 256 ASP A N 1
ATOM 1986 C CA . ASP A 1 256 ? 28.484 32.312 12.219 1 91.38 256 ASP A CA 1
ATOM 1987 C C . ASP A 1 256 ? 29.047 30.953 11.82 1 91.38 256 ASP A C 1
ATOM 1989 O O . ASP A 1 256 ? 29.797 30.328 12.578 1 91.38 256 ASP A O 1
ATOM 1993 N N . ALA A 1 257 ? 28.828 30.625 10.594 1 91.38 257 ALA A N 1
ATOM 1994 C CA . ALA A 1 257 ? 29.141 29.297 10.102 1 91.38 257 ALA A CA 1
ATOM 1995 C C . ALA A 1 257 ? 30.656 29.062 10.07 1 91.38 257 ALA A C 1
ATOM 1997 O O . ALA A 1 257 ? 31.141 28 10.445 1 91.38 257 ALA A O 1
ATOM 1998 N N . TYR A 1 258 ? 31.375 30.062 9.688 1 90.62 258 TYR A N 1
ATOM 1999 C CA . TYR A 1 258 ? 32.812 29.875 9.484 1 90.62 258 TYR A CA 1
ATOM 2000 C C . TYR A 1 258 ? 33.531 29.781 10.82 1 90.62 258 TYR A C 1
ATOM 2002 O O . TYR A 1 258 ? 34.656 29.281 10.883 1 90.62 258 TYR A O 1
ATOM 2010 N N . SER A 1 259 ? 32.938 30.203 11.945 1 90.06 259 SER A N 1
ATOM 2011 C CA . SER A 1 259 ? 33.531 30.078 13.266 1 90.06 259 SER A CA 1
ATOM 2012 C C . SER A 1 259 ? 33.188 28.734 13.906 1 90.06 259 SER A C 1
ATOM 2014 O O . SER A 1 259 ? 33.75 28.391 14.945 1 90.06 259 SER A O 1
ATOM 2016 N N . ASP A 1 260 ? 32.344 28.078 13.352 1 91.31 260 ASP A N 1
ATOM 2017 C CA . ASP A 1 260 ? 31.922 26.781 13.867 1 91.31 260 ASP A CA 1
ATOM 2018 C C . ASP A 1 260 ? 32.781 25.656 13.281 1 91.31 260 ASP A C 1
ATOM 2020 O O . ASP A 1 260 ? 32.844 25.5 12.062 1 91.31 260 ASP A O 1
ATOM 2024 N N . PRO A 1 261 ? 33.344 24.844 14.047 1 88.81 261 PRO A N 1
ATOM 2025 C CA . PRO A 1 261 ? 34.25 23.797 13.555 1 88.81 261 PRO A CA 1
ATOM 2026 C C . PRO A 1 261 ? 33.5 22.703 12.781 1 88.81 261 PRO A C 1
ATOM 2028 O O . PRO A 1 261 ? 34.125 21.984 11.977 1 88.81 261 PRO A O 1
ATOM 2031 N N . ARG A 1 262 ? 32.281 22.578 12.883 1 90.06 262 ARG A N 1
ATOM 2032 C CA . ARG A 1 262 ? 31.516 21.531 12.227 1 90.06 262 ARG A CA 1
ATOM 2033 C C . ARG A 1 262 ? 31.203 21.906 10.789 1 90.06 262 ARG A C 1
ATOM 2035 O O . ARG A 1 262 ? 30.812 21.047 9.992 1 90.06 262 ARG A O 1
ATOM 2042 N N . PHE A 1 263 ? 31.391 23.109 10.523 1 91.69 263 PHE A N 1
ATOM 2043 C CA . PHE A 1 263 ? 30.969 23.609 9.219 1 91.69 263 PHE A CA 1
ATOM 2044 C C . PHE A 1 263 ? 31.875 23.062 8.117 1 91.69 263 PHE A C 1
ATOM 2046 O O . PHE A 1 263 ? 33.094 23.078 8.25 1 91.69 263 PHE A O 1
ATOM 2053 N N . ASN A 1 264 ? 31.219 22.531 7.062 1 84.88 264 ASN A N 1
ATOM 2054 C CA . ASN A 1 264 ? 31.922 22.031 5.883 1 84.88 264 ASN A CA 1
ATOM 2055 C C . ASN A 1 264 ? 32.094 23.125 4.828 1 84.88 264 ASN A C 1
ATOM 2057 O O . ASN A 1 264 ? 31.141 23.438 4.098 1 84.88 264 ASN A O 1
ATOM 2061 N N . ARG A 1 265 ? 33.281 23.516 4.535 1 85.69 265 ARG A N 1
ATOM 2062 C CA . ARG A 1 265 ? 33.594 24.656 3.67 1 85.69 265 ARG A CA 1
ATOM 2063 C C . ARG A 1 265 ? 33.656 24.234 2.209 1 85.69 265 ARG A C 1
ATOM 2065 O O . ARG A 1 265 ? 33.594 25.078 1.308 1 85.69 265 ARG A O 1
ATOM 2072 N N . GLU A 1 266 ? 33.625 22.938 1.994 1 81.81 266 GLU A N 1
ATOM 2073 C CA . GLU A 1 266 ? 33.844 22.422 0.647 1 81.81 266 GLU A CA 1
ATOM 2074 C C . GLU A 1 266 ? 32.719 22.828 -0.289 1 81.81 266 GLU A C 1
ATOM 2076 O O . GLU A 1 266 ? 32.938 23.109 -1.468 1 81.81 266 GLU A O 1
ATOM 2081 N N . VAL A 1 267 ? 31.578 22.906 0.218 1 77.56 267 VAL A N 1
ATOM 2082 C CA . VAL A 1 267 ? 30.422 23.234 -0.628 1 77.56 267 VAL A CA 1
ATOM 2083 C C . VAL A 1 267 ? 30.484 24.703 -1.018 1 77.56 267 VAL A C 1
ATOM 2085 O O . VAL A 1 267 ? 30.172 25.062 -2.158 1 77.56 267 VAL A O 1
ATOM 2088 N N . ASP A 1 268 ? 30.844 25.594 -0.1 1 84.62 268 ASP A N 1
ATOM 2089 C CA . ASP A 1 268 ? 30.969 27.016 -0.374 1 84.62 268 ASP A CA 1
ATOM 2090 C C . ASP A 1 268 ? 32.062 27.281 -1.412 1 84.62 268 ASP A C 1
ATOM 2092 O O . ASP A 1 268 ? 31.891 28.156 -2.277 1 84.62 268 ASP A O 1
ATOM 2096 N N . LYS A 1 269 ? 33.062 26.484 -1.28 1 81.81 269 LYS A N 1
ATOM 2097 C CA . LYS A 1 269 ? 34.188 26.625 -2.229 1 81.81 269 LYS A CA 1
ATOM 2098 C C . LYS A 1 269 ? 33.75 26.203 -3.633 1 81.81 269 LYS A C 1
ATOM 2100 O O . LYS A 1 269 ? 34.094 26.859 -4.617 1 81.81 269 LYS A O 1
ATOM 2105 N N . ALA A 1 270 ? 33 25.141 -3.668 1 75.31 270 ALA A N 1
ATOM 2106 C CA . ALA A 1 270 ? 32.562 24.578 -4.949 1 75.31 270 ALA A CA 1
ATOM 2107 C C . ALA A 1 270 ? 31.531 25.469 -5.629 1 75.31 270 ALA A C 1
ATOM 2109 O O . ALA A 1 270 ? 31.484 25.547 -6.859 1 75.31 270 ALA A O 1
ATOM 2110 N N . THR A 1 271 ? 30.75 26.125 -4.93 1 74.81 271 THR A N 1
ATOM 2111 C CA . THR A 1 271 ? 29.641 26.875 -5.508 1 74.81 271 THR A CA 1
ATOM 2112 C C . THR A 1 271 ? 29.969 28.375 -5.562 1 74.81 271 THR A C 1
ATOM 2114 O O . THR A 1 271 ? 29.312 29.125 -6.293 1 74.81 271 THR A O 1
ATOM 2117 N N . GLY A 1 272 ? 30.969 28.859 -4.777 1 80.25 272 GLY A N 1
ATOM 2118 C CA . GLY A 1 272 ? 31.281 30.281 -4.684 1 80.25 272 GLY A CA 1
ATOM 2119 C C . GLY A 1 272 ? 30.359 31.047 -3.756 1 80.25 272 GLY A C 1
ATOM 2120 O O . GLY A 1 272 ? 30.344 32.281 -3.77 1 80.25 272 GLY A O 1
ATOM 2121 N N . TYR A 1 273 ? 29.578 30.375 -3.047 1 85.19 273 TYR A N 1
ATOM 2122 C CA . TYR A 1 273 ? 28.625 30.953 -2.1 1 85.19 273 TYR A CA 1
ATOM 2123 C C . TYR A 1 273 ? 29.25 31.078 -0.714 1 85.19 273 TYR A C 1
ATOM 2125 O O . TYR A 1 273 ? 30.156 30.328 -0.363 1 85.19 273 TYR A O 1
ATOM 2133 N N . THR A 1 274 ? 28.938 32.125 -0.007 1 89.94 274 THR A N 1
ATOM 2134 C CA . THR A 1 274 ? 29.453 32.281 1.347 1 89.94 274 THR A CA 1
ATOM 2135 C C . THR A 1 274 ? 28.344 32.094 2.377 1 89.94 274 THR A C 1
ATOM 2137 O O . THR A 1 274 ? 27.391 32.875 2.422 1 89.94 274 THR A O 1
ATOM 2140 N N . THR A 1 275 ? 28.5 31.172 3.127 1 91.38 275 THR A N 1
ATOM 2141 C CA . THR A 1 275 ? 27.547 30.875 4.203 1 91.38 275 THR A CA 1
ATOM 2142 C C . THR A 1 275 ? 27.922 31.641 5.469 1 91.38 275 THR A C 1
ATOM 2144 O O . THR A 1 275 ? 29.062 31.594 5.914 1 91.38 275 THR A O 1
ATOM 2147 N N . ARG A 1 276 ? 27.031 32.344 6.031 1 92.25 276 ARG A N 1
ATOM 2148 C CA . ARG A 1 276 ? 27.266 33.094 7.273 1 92.25 276 ARG A CA 1
ATOM 2149 C C . ARG A 1 276 ? 26.484 32.469 8.43 1 92.25 276 ARG A C 1
ATOM 2151 O O . ARG A 1 276 ? 27.078 32 9.398 1 92.25 276 ARG A O 1
ATOM 2158 N N . SER A 1 277 ? 25.156 32.531 8.375 1 93.5 277 SER A N 1
ATOM 2159 C CA . SER A 1 277 ? 24.297 31.906 9.398 1 93.5 277 SER A CA 1
ATOM 2160 C C . SER A 1 277 ? 23.578 30.688 8.852 1 93.5 277 SER A C 1
ATOM 2162 O O . SER A 1 277 ? 23.266 30.625 7.656 1 93.5 277 SER A O 1
ATOM 2164 N N . VAL A 1 278 ? 23.422 29.688 9.68 1 94.56 278 VAL A N 1
ATOM 2165 C CA . VAL A 1 278 ? 22.766 28.453 9.266 1 94.56 278 VAL A CA 1
ATOM 2166 C C . VAL A 1 278 ? 21.766 28.016 10.32 1 94.56 278 VAL A C 1
ATOM 2168 O O . VAL A 1 278 ? 22.062 28.047 11.523 1 94.56 278 VAL A O 1
ATOM 2171 N N . LEU A 1 279 ? 20.578 27.766 9.938 1 94.75 279 LEU A N 1
ATOM 2172 C CA . LEU A 1 279 ? 19.578 27.109 10.766 1 94.75 279 LEU A CA 1
ATOM 2173 C C . LEU A 1 279 ? 19.281 25.703 10.242 1 94.75 279 LEU A C 1
ATOM 2175 O O . LEU A 1 279 ? 18.797 25.547 9.125 1 94.75 279 LEU A O 1
ATOM 2179 N N . CYS A 1 280 ? 19.672 24.703 11.031 1 94.81 280 CYS A N 1
ATOM 2180 C CA . CYS A 1 280 ? 19.562 23.312 10.609 1 94.81 280 CYS A CA 1
ATOM 2181 C C . CYS A 1 280 ? 18.625 22.531 11.531 1 94.81 280 CYS A C 1
ATOM 2183 O O . CYS A 1 280 ? 18.797 22.562 12.75 1 94.81 280 CYS A O 1
ATOM 2185 N N . ILE A 1 281 ? 17.656 21.875 10.953 1 92.5 281 ILE A N 1
ATOM 2186 C CA . ILE A 1 281 ? 16.688 21.109 11.719 1 92.5 281 ILE A CA 1
ATOM 2187 C C . ILE A 1 281 ? 16.625 19.688 11.188 1 92.5 281 ILE A C 1
ATOM 2189 O O . ILE A 1 281 ? 16.422 19.469 9.984 1 92.5 281 ILE A O 1
ATOM 2193 N N . PRO A 1 282 ? 16.844 18.688 12.008 1 93.19 282 PRO A N 1
ATOM 2194 C CA . PRO A 1 282 ? 16.672 17.297 11.586 1 93.19 282 PRO A CA 1
ATOM 2195 C C . PRO A 1 282 ? 15.203 16.906 11.422 1 93.19 282 PRO A C 1
ATOM 2197 O O . PRO A 1 282 ? 14.352 17.344 12.203 1 93.19 282 PRO A O 1
ATOM 2200 N N . ILE A 1 283 ? 14.883 16.266 10.445 1 87.56 283 ILE A N 1
ATOM 2201 C CA . ILE A 1 283 ? 13.547 15.727 10.227 1 87.56 283 ILE A CA 1
ATOM 2202 C C . ILE A 1 283 ? 13.422 14.375 10.922 1 87.56 283 ILE A C 1
ATOM 2204 O O . ILE A 1 283 ? 13.992 13.383 10.477 1 87.56 283 ILE A O 1
ATOM 2208 N N . MET A 1 284 ? 12.562 14.391 11.922 1 80.31 284 MET A N 1
ATOM 2209 C CA . MET A 1 284 ? 12.453 13.203 12.766 1 80.31 284 MET A CA 1
ATOM 2210 C C . MET A 1 284 ? 11.289 12.328 12.328 1 80.31 284 MET A C 1
ATOM 2212 O O . MET A 1 284 ? 10.227 12.836 11.953 1 80.31 284 MET A O 1
ATOM 2216 N N . GLY A 1 285 ? 11.508 11.078 12.203 1 72.25 285 GLY A N 1
ATOM 2217 C CA . GLY A 1 285 ? 10.5 10.031 12.117 1 72.25 285 GLY A CA 1
ATOM 2218 C C . GLY A 1 285 ? 10.609 9 13.227 1 72.25 285 GLY A C 1
ATOM 2219 O O . GLY A 1 285 ? 11.422 8.086 13.148 1 72.25 285 GLY A O 1
ATOM 2220 N N . GLY A 1 286 ? 9.75 9.148 14.227 1 69 286 GLY A N 1
ATOM 2221 C CA . GLY A 1 286 ? 9.984 8.359 15.43 1 69 286 GLY A CA 1
ATOM 2222 C C . GLY A 1 286 ? 11.281 8.711 16.125 1 69 286 GLY A C 1
ATOM 2223 O O . GLY A 1 286 ? 11.5 9.867 16.5 1 69 286 GLY A O 1
ATOM 2224 N N . ASP A 1 287 ? 12.102 7.68 16.203 1 76.06 287 ASP A N 1
ATOM 2225 C CA . ASP A 1 287 ? 13.391 7.906 16.859 1 76.06 287 ASP A CA 1
ATOM 2226 C C . ASP A 1 287 ? 14.516 8 15.836 1 76.06 287 ASP A C 1
ATOM 2228 O O . ASP A 1 287 ? 15.68 8.172 16.203 1 76.06 287 ASP A O 1
ATOM 2232 N N . GLU A 1 288 ? 14.125 8.023 14.594 1 82.69 288 GLU A N 1
ATOM 2233 C CA . GLU A 1 288 ? 15.133 8.07 13.539 1 82.69 288 GLU A CA 1
ATOM 2234 C C . GLU A 1 288 ? 15.07 9.383 12.773 1 82.69 288 GLU A C 1
ATOM 2236 O O . GLU A 1 288 ? 14.031 10.047 12.742 1 82.69 288 GLU A O 1
ATOM 2241 N N . VAL A 1 289 ? 16.25 9.812 12.305 1 90.38 289 VAL A N 1
ATOM 2242 C CA . VAL A 1 289 ? 16.328 10.992 11.461 1 90.38 289 VAL A CA 1
ATOM 2243 C C . VAL A 1 289 ? 16.281 10.586 9.992 1 90.38 289 VAL A C 1
ATOM 2245 O O . VAL A 1 289 ? 17.141 9.852 9.516 1 90.38 289 VAL A O 1
ATOM 2248 N N . HIS A 1 290 ? 15.328 11.078 9.289 1 87.62 290 HIS A N 1
ATOM 2249 C CA . HIS A 1 290 ? 15.141 10.695 7.895 1 87.62 290 HIS A CA 1
ATOM 2250 C C . HIS A 1 290 ? 15.789 11.711 6.957 1 87.62 290 HIS A C 1
ATOM 2252 O O . HIS A 1 290 ? 16.047 11.406 5.789 1 87.62 290 HIS A O 1
ATOM 2258 N N . GLY A 1 291 ? 16 12.867 7.48 1 90.81 291 GLY A N 1
ATOM 2259 C CA . GLY A 1 291 ? 16.625 13.93 6.699 1 90.81 291 GLY A CA 1
ATOM 2260 C C . GLY A 1 291 ? 16.906 15.18 7.512 1 90.81 291 GLY A C 1
ATOM 2261 O O . GLY A 1 291 ? 16.734 15.188 8.734 1 90.81 291 GLY A O 1
ATOM 2262 N N . VAL A 1 292 ? 17.453 16.188 6.805 1 92.56 292 VAL A N 1
ATOM 2263 C CA . VAL A 1 292 ? 17.781 17.469 7.43 1 92.56 292 VAL A CA 1
ATOM 2264 C C . VAL A 1 292 ? 17.453 18.609 6.473 1 92.56 292 VAL A C 1
ATOM 2266 O O . VAL A 1 292 ? 17.625 18.484 5.258 1 92.56 292 VAL A O 1
ATOM 2269 N N . VAL A 1 293 ? 16.922 19.594 7.082 1 91.56 293 VAL A N 1
ATOM 2270 C CA . VAL A 1 293 ? 16.656 20.797 6.309 1 91.56 293 VAL A CA 1
ATOM 2271 C C . VAL A 1 293 ? 17.469 21.953 6.863 1 91.56 293 VAL A C 1
ATOM 2273 O O . VAL A 1 293 ? 17.656 22.078 8.078 1 91.56 293 VAL A O 1
ATOM 2276 N N . GLU A 1 294 ? 17.953 22.766 5.895 1 92.06 294 GLU A N 1
ATOM 2277 C CA . GLU A 1 294 ? 18.797 23.891 6.281 1 92.06 294 GLU A CA 1
ATOM 2278 C C . GLU A 1 294 ? 18.328 25.188 5.633 1 92.06 294 GLU A C 1
ATOM 2280 O O . GLU A 1 294 ? 17.906 25.203 4.473 1 92.06 294 GLU A O 1
ATOM 2285 N N . MET A 1 295 ? 18.312 26.203 6.461 1 92.81 295 MET A N 1
ATOM 2286 C CA . MET A 1 295 ? 18.172 27.562 5.98 1 92.81 295 MET A CA 1
ATOM 2287 C C . MET A 1 295 ? 19.484 28.328 6.098 1 92.81 295 MET A C 1
ATOM 2289 O O . MET A 1 295 ? 20.156 28.266 7.129 1 92.81 295 MET A O 1
ATOM 2293 N N . ILE A 1 296 ? 19.797 28.984 4.957 1 92.62 296 ILE A N 1
ATOM 2294 C CA . ILE A 1 296 ? 21.141 29.562 4.914 1 92.62 296 ILE A CA 1
ATOM 2295 C C . ILE A 1 296 ? 21.031 31.078 4.754 1 92.62 296 ILE A C 1
ATOM 2297 O O . ILE A 1 296 ? 20.359 31.578 3.852 1 92.62 296 ILE A O 1
ATOM 2301 N N . ASN A 1 297 ? 21.688 31.734 5.598 1 92.75 297 ASN A N 1
ATOM 2302 C CA . ASN A 1 297 ? 21.844 33.188 5.578 1 92.75 297 ASN A CA 1
ATOM 2303 C C . ASN A 1 297 ? 20.484 33.906 5.707 1 92.75 297 ASN A C 1
ATOM 2305 O O . ASN A 1 297 ? 19.719 33.969 4.742 1 92.75 297 ASN A O 1
ATOM 2309 N N . ARG A 1 298 ? 20.219 34.375 6.801 1 89.25 298 ARG A N 1
ATOM 2310 C CA . ARG A 1 298 ? 19 35.188 6.992 1 89.25 298 ARG A CA 1
ATOM 2311 C C . ARG A 1 298 ? 19.047 36.469 6.18 1 89.25 298 ARG A C 1
ATOM 2313 O O . ARG A 1 298 ? 20.062 37.156 6.184 1 89.25 298 ARG A O 1
ATOM 2320 N N . ARG A 1 299 ? 17.859 36.75 5.625 1 82.06 299 ARG A N 1
ATOM 2321 C CA . ARG A 1 299 ? 17.812 38 4.875 1 82.06 299 ARG A CA 1
ATOM 2322 C C . ARG A 1 299 ? 17.797 39.219 5.809 1 82.06 299 ARG A C 1
ATOM 2324 O O . ARG A 1 299 ? 17.047 39.25 6.777 1 82.06 299 ARG A O 1
ATOM 2331 N N . GLY A 1 300 ? 18.594 40.156 5.789 1 73.12 300 GLY A N 1
ATOM 2332 C CA . GLY A 1 300 ? 18.734 41.312 6.66 1 73.12 300 GLY A CA 1
ATOM 2333 C C . GLY A 1 300 ? 19.969 41.25 7.551 1 73.12 300 GLY A C 1
ATOM 2334 O O . GLY A 1 300 ? 20.297 42.219 8.25 1 73.12 300 GLY A O 1
ATOM 2335 N N . GLY A 1 301 ? 20.547 40.125 7.574 1 74.75 301 GLY A N 1
ATOM 2336 C CA . GLY A 1 301 ? 21.797 39.938 8.305 1 74.75 301 GLY A CA 1
ATOM 2337 C C . GLY A 1 301 ? 21.609 39.438 9.711 1 74.75 301 GLY A C 1
ATOM 2338 O O . GLY A 1 301 ? 20.5 39.5 10.258 1 74.75 301 GLY A O 1
ATOM 2339 N N . GLY A 1 302 ? 22.5 38.75 10.352 1 76 302 GLY A N 1
ATOM 2340 C CA . GLY A 1 302 ? 22.484 38.25 11.711 1 76 302 GLY A CA 1
ATOM 2341 C C . GLY A 1 302 ? 22.078 36.781 11.797 1 76 302 GLY A C 1
ATOM 2342 O O . GLY A 1 302 ? 22.031 36.094 10.781 1 76 302 GLY A O 1
ATOM 2343 N N . ALA A 1 303 ? 21.891 36.438 13.031 1 82.62 303 ALA A N 1
ATOM 2344 C CA . ALA A 1 303 ? 21.484 35.031 13.305 1 82.62 303 ALA A CA 1
ATOM 2345 C C . ALA A 1 303 ? 19.984 34.875 13.172 1 82.62 303 ALA A C 1
ATOM 2347 O O . ALA A 1 303 ? 19.234 35.875 13.25 1 82.62 303 ALA A O 1
ATOM 2348 N N . PHE A 1 304 ? 19.547 33.719 12.797 1 88.69 304 PHE A N 1
ATOM 2349 C CA . PHE A 1 304 ? 18.125 33.438 12.797 1 88.69 304 PHE A CA 1
ATOM 2350 C C . PHE A 1 304 ? 17.531 33.594 14.203 1 88.69 304 PHE A C 1
ATOM 2352 O O . PHE A 1 304 ? 18.156 33.156 15.18 1 88.69 304 PHE A O 1
ATOM 2359 N N . THR A 1 305 ? 16.453 34.156 14.258 1 79.56 305 THR A N 1
ATOM 2360 C CA . THR A 1 305 ? 15.82 34.406 15.539 1 79.56 305 THR A CA 1
ATOM 2361 C C . THR A 1 305 ? 15.094 33.188 16.047 1 79.56 305 THR A C 1
ATOM 2363 O O . THR A 1 305 ? 14.961 32.188 15.312 1 79.56 305 THR A O 1
ATOM 2366 N N . MET A 1 306 ? 14.688 33.219 17.25 1 72.88 306 MET A N 1
ATOM 2367 C CA . MET A 1 306 ? 13.914 32.125 17.812 1 72.88 306 MET A CA 1
ATOM 2368 C C . MET A 1 306 ? 12.562 31.984 17.109 1 72.88 306 MET A C 1
ATOM 2370 O O . MET A 1 306 ? 12.055 30.875 16.953 1 72.88 306 MET A O 1
ATOM 2374 N N . THR A 1 307 ? 12.094 33.125 16.703 1 67.38 307 THR A N 1
ATOM 2375 C CA . THR A 1 307 ? 10.859 33.094 15.938 1 67.38 307 THR A CA 1
ATOM 2376 C C . THR A 1 307 ? 11.062 32.344 14.609 1 67.38 307 THR A C 1
ATOM 2378 O O . THR A 1 307 ? 10.219 31.562 14.195 1 67.38 307 THR A O 1
ATOM 2381 N N . ASP A 1 308 ? 12.219 32.656 14.023 1 75.5 308 ASP A N 1
ATOM 2382 C CA . ASP A 1 308 ? 12.555 31.953 12.797 1 75.5 308 ASP A CA 1
ATOM 2383 C C . ASP A 1 308 ? 12.672 30.453 13.031 1 75.5 308 ASP A C 1
ATOM 2385 O O . ASP A 1 308 ? 12.156 29.641 12.242 1 75.5 308 ASP A O 1
ATOM 2389 N N . GLN A 1 309 ? 13.281 30.141 14.094 1 80.62 309 GLN A N 1
ATOM 2390 C CA . GLN A 1 309 ? 13.492 28.734 14.438 1 80.62 309 GLN A CA 1
ATOM 2391 C C . GLN A 1 309 ? 12.172 28.016 14.672 1 80.62 309 GLN A C 1
ATOM 2393 O O . GLN A 1 309 ? 11.969 26.906 14.188 1 80.62 309 GLN A O 1
ATOM 2398 N N . ASN A 1 310 ? 11.305 28.609 15.359 1 68.88 310 ASN A N 1
ATOM 2399 C CA . ASN A 1 310 ? 10.008 28.016 15.648 1 68.88 310 ASN A CA 1
ATOM 2400 C C . ASN A 1 310 ? 9.188 27.828 14.375 1 68.88 310 ASN A C 1
ATOM 2402 O O . ASN A 1 310 ? 8.531 26.797 14.195 1 68.88 310 ASN A O 1
ATOM 2406 N N . ASN A 1 311 ? 9.242 28.828 13.57 1 69.69 311 ASN A N 1
ATOM 2407 C CA . ASN A 1 311 ? 8.547 28.703 12.297 1 69.69 311 ASN A CA 1
ATOM 2408 C C . ASN A 1 311 ? 9.109 27.578 11.445 1 69.69 311 ASN A C 1
ATOM 2410 O O . ASN A 1 311 ? 8.359 26.797 10.852 1 69.69 311 ASN A O 1
ATOM 2414 N N . PHE A 1 312 ? 10.344 27.5 11.445 1 78.75 312 PHE A N 1
ATOM 2415 C CA . PHE A 1 312 ? 11.016 26.5 10.625 1 78.75 312 PHE A CA 1
ATOM 2416 C C . PHE A 1 312 ? 10.766 25.094 11.156 1 78.75 312 PHE A C 1
ATOM 2418 O O . PHE A 1 312 ? 10.68 24.141 10.391 1 78.75 312 PHE A O 1
ATOM 2425 N N . GLN A 1 313 ? 10.625 24.984 12.367 1 75.94 313 GLN A N 1
ATOM 2426 C CA . GLN A 1 313 ? 10.359 23.688 12.977 1 75.94 313 GLN A CA 1
ATOM 2427 C C . GLN A 1 313 ? 9.016 23.141 12.516 1 75.94 313 GLN A C 1
ATOM 2429 O O . GLN A 1 313 ? 8.859 21.938 12.336 1 75.94 313 GLN A O 1
ATOM 2434 N N . MET A 1 314 ? 8.125 24 12.391 1 68.94 314 MET A N 1
ATOM 2435 C CA . MET A 1 314 ? 6.82 23.578 11.891 1 68.94 314 MET A CA 1
ATOM 2436 C C . MET A 1 314 ? 6.941 23 10.484 1 68.94 314 MET A C 1
ATOM 2438 O O . MET A 1 314 ? 6.305 21.984 10.164 1 68.94 314 MET A O 1
ATOM 2442 N N . PHE A 1 315 ? 7.777 23.609 9.719 1 73.25 315 PHE A N 1
ATOM 2443 C CA . PHE A 1 315 ? 7.957 23.141 8.352 1 73.25 315 PHE A CA 1
ATOM 2444 C C . PHE A 1 315 ? 8.648 21.781 8.336 1 73.25 315 PHE A C 1
ATOM 2446 O O . PHE A 1 315 ? 8.375 20.938 7.469 1 73.25 315 PHE A O 1
ATOM 2453 N N . ALA A 1 316 ? 9.508 21.641 9.289 1 76.12 316 ALA A N 1
ATOM 2454 C CA . ALA A 1 316 ? 10.211 20.375 9.367 1 76.12 316 ALA A CA 1
ATOM 2455 C C . ALA A 1 316 ? 9.242 19.219 9.617 1 76.12 316 ALA A C 1
ATOM 2457 O O . ALA A 1 316 ? 9.43 18.109 9.109 1 76.12 316 ALA A O 1
ATOM 2458 N N . VAL A 1 317 ? 8.258 19.484 10.383 1 70.5 317 VAL A N 1
ATOM 2459 C CA . VAL A 1 317 ? 7.25 18.469 10.656 1 70.5 317 VAL A CA 1
ATOM 2460 C C . VAL A 1 317 ? 6.52 18.109 9.367 1 70.5 317 VAL A C 1
ATOM 2462 O O . VAL A 1 317 ? 6.242 16.938 9.109 1 70.5 317 VAL A O 1
ATOM 2465 N N . PHE A 1 318 ? 6.309 19.047 8.586 1 70.06 318 PHE A N 1
ATOM 2466 C CA . PHE A 1 318 ? 5.605 18.781 7.332 1 70.06 318 PHE A CA 1
ATOM 2467 C C . PHE A 1 318 ? 6.496 18.016 6.363 1 70.06 318 PHE A C 1
ATOM 2469 O O . PHE A 1 318 ? 6.008 17.188 5.586 1 70.06 318 PHE A O 1
ATOM 2476 N N . CYS A 1 319 ? 7.719 18.391 6.414 1 75 319 CYS A N 1
ATOM 2477 C CA . CYS A 1 319 ? 8.648 17.625 5.598 1 75 319 CYS A CA 1
ATOM 2478 C C . CYS A 1 319 ? 8.672 16.172 6.031 1 75 319 CYS A C 1
ATOM 2480 O O . CYS A 1 319 ? 8.742 15.266 5.191 1 75 319 CYS A O 1
ATOM 2482 N N . ALA A 1 320 ? 8.57 16 7.285 1 75.5 320 ALA A N 1
ATOM 2483 C CA . ALA A 1 320 ? 8.547 14.633 7.801 1 75.5 320 ALA A CA 1
ATOM 2484 C C . ALA A 1 320 ? 7.309 13.883 7.324 1 75.5 320 ALA A C 1
ATOM 2486 O O . ALA A 1 320 ? 7.391 12.719 6.938 1 75.5 320 ALA A O 1
ATOM 2487 N N . LEU A 1 321 ? 6.238 14.578 7.352 1 70.81 321 LEU A N 1
ATOM 2488 C CA . LEU A 1 321 ? 4.988 13.984 6.895 1 70.81 321 LEU A CA 1
ATOM 2489 C C . LEU A 1 321 ? 5.055 13.656 5.406 1 70.81 321 LEU A C 1
ATOM 2491 O O . LEU A 1 321 ? 4.602 12.586 4.977 1 70.81 321 LEU A O 1
ATOM 2495 N N . ALA A 1 322 ? 5.598 14.539 4.719 1 71.69 322 ALA A N 1
ATOM 2496 C CA . ALA A 1 322 ? 5.727 14.328 3.281 1 71.69 322 ALA A CA 1
ATOM 2497 C C . ALA A 1 322 ? 6.609 13.117 2.982 1 71.69 322 ALA A C 1
ATOM 2499 O O . ALA A 1 322 ? 6.312 12.328 2.082 1 71.69 322 ALA A O 1
ATOM 2500 N N . LEU A 1 323 ? 7.652 13.008 3.709 1 74.62 323 LEU A N 1
ATOM 2501 C CA . LEU A 1 323 ? 8.578 11.898 3.508 1 74.62 323 LEU A CA 1
ATOM 2502 C C . LEU A 1 323 ? 7.914 10.57 3.877 1 74.62 323 LEU A C 1
ATOM 2504 O O . LEU A 1 323 ? 8.109 9.562 3.193 1 74.62 323 LEU A O 1
ATOM 2508 N N . ARG A 1 324 ? 7.242 10.609 4.895 1 72.75 324 ARG A N 1
ATOM 2509 C CA . ARG A 1 324 ? 6.543 9.398 5.312 1 72.75 324 ARG A CA 1
ATOM 2510 C C . ARG A 1 324 ? 5.512 8.977 4.27 1 72.75 324 ARG A C 1
ATOM 2512 O O . ARG A 1 324 ? 5.379 7.789 3.965 1 72.75 324 ARG A O 1
ATOM 2519 N N . TYR A 1 325 ? 4.789 9.914 3.832 1 68.69 325 TYR A N 1
ATOM 2520 C CA . TYR A 1 325 ? 3.797 9.625 2.807 1 68.69 325 TYR A CA 1
ATOM 2521 C C . TYR A 1 325 ? 4.457 9.07 1.548 1 68.69 325 TYR A C 1
ATOM 2523 O O . TYR A 1 325 ? 3.93 8.156 0.913 1 68.69 325 TYR A O 1
ATOM 2531 N N . SER A 1 326 ? 5.535 9.68 1.252 1 70.44 326 SER A N 1
ATOM 2532 C CA . SER A 1 326 ? 6.266 9.219 0.078 1 70.44 326 SER A CA 1
ATOM 2533 C C . SER A 1 326 ? 6.719 7.77 0.248 1 70.44 326 SER A C 1
ATOM 2535 O O . SER A 1 326 ? 6.656 6.977 -0.695 1 70.44 326 SER A O 1
ATOM 2537 N N . LYS A 1 327 ? 7.113 7.496 1.356 1 74.19 327 LYS A N 1
ATOM 2538 C CA . LYS A 1 327 ? 7.586 6.141 1.631 1 74.19 327 LYS A CA 1
ATOM 2539 C C . LYS A 1 327 ? 6.441 5.133 1.537 1 74.19 327 LYS A C 1
ATOM 2541 O O . LYS A 1 327 ? 6.609 4.047 0.976 1 74.19 327 LYS A O 1
ATOM 2546 N N . VAL A 1 328 ? 5.344 5.535 2.062 1 72.19 328 VAL A N 1
ATOM 2547 C CA . VAL A 1 328 ? 4.191 4.645 2.035 1 72.19 328 VAL A CA 1
ATOM 2548 C C . VAL A 1 328 ? 3.701 4.473 0.599 1 72.19 328 VAL A C 1
ATOM 2550 O O . VAL A 1 328 ? 3.332 3.371 0.189 1 72.19 328 VAL A O 1
ATOM 2553 N N . HIS A 1 329 ? 3.672 5.504 -0.066 1 71.5 329 HIS A N 1
ATOM 2554 C CA . HIS A 1 329 ? 3.227 5.445 -1.454 1 71.5 329 HIS A CA 1
ATOM 2555 C C . HIS A 1 329 ? 4.156 4.57 -2.291 1 71.5 329 HIS A C 1
ATOM 2557 O O . HIS A 1 329 ? 3.693 3.812 -3.148 1 71.5 329 HIS A O 1
ATOM 2563 N N . THR A 1 330 ? 5.391 4.785 -2.115 1 73.75 330 THR A N 1
ATOM 2564 C CA . THR A 1 330 ? 6.355 3.959 -2.83 1 73.75 330 THR A CA 1
ATOM 2565 C C . THR A 1 330 ? 6.164 2.484 -2.486 1 73.75 330 THR A C 1
ATOM 2567 O O . THR A 1 330 ? 6.246 1.621 -3.363 1 73.75 330 THR A O 1
ATOM 2570 N N . ARG A 1 331 ? 5.93 2.271 -1.279 1 80.31 331 ARG A N 1
ATOM 2571 C CA . ARG A 1 331 ? 5.676 0.896 -0.861 1 80.31 331 ARG A CA 1
ATOM 2572 C C . ARG A 1 331 ? 4.422 0.343 -1.529 1 80.31 331 ARG A C 1
ATOM 2574 O O . ARG A 1 331 ? 4.387 -0.825 -1.925 1 80.31 331 ARG A O 1
ATOM 2581 N N . LEU A 1 332 ? 3.436 1.133 -1.623 1 76.75 332 LEU A N 1
ATOM 2582 C CA . LEU A 1 332 ? 2.195 0.732 -2.277 1 76.75 332 LEU A CA 1
ATOM 2583 C C . LEU A 1 332 ? 2.443 0.377 -3.74 1 76.75 332 LEU A C 1
ATOM 2585 O O . LEU A 1 332 ? 1.917 -0.621 -4.238 1 76.75 332 LEU A O 1
ATOM 2589 N N . GLN A 1 333 ? 3.219 1.203 -4.363 1 78.19 333 GLN A N 1
ATOM 2590 C CA . GLN A 1 333 ? 3.527 0.954 -5.766 1 78.19 333 GLN A CA 1
ATOM 2591 C C . GLN A 1 333 ? 4.332 -0.332 -5.934 1 78.19 333 GLN A C 1
ATOM 2593 O O . GLN A 1 333 ? 4.078 -1.115 -6.852 1 78.19 333 GLN A O 1
ATOM 2598 N N . ASN A 1 334 ? 5.273 -0.499 -5.109 1 82.88 334 ASN A N 1
ATOM 2599 C CA . ASN A 1 334 ? 6.086 -1.71 -5.156 1 82.88 334 ASN A CA 1
ATOM 2600 C C . ASN A 1 334 ? 5.246 -2.959 -4.902 1 82.88 334 ASN A C 1
ATOM 2602 O O . ASN A 1 334 ? 5.418 -3.975 -5.574 1 82.88 334 ASN A O 1
ATOM 2606 N N . ASP A 1 335 ? 4.395 -2.871 -3.934 1 84.31 335 ASP A N 1
ATOM 2607 C CA . ASP A 1 335 ? 3.549 -4.016 -3.611 1 84.31 335 ASP A CA 1
ATOM 2608 C C . ASP A 1 335 ? 2.609 -4.344 -4.77 1 84.31 335 ASP A C 1
ATOM 2610 O O . ASP A 1 335 ? 2.328 -5.516 -5.031 1 84.31 335 ASP A O 1
ATOM 2614 N N . GLN A 1 336 ? 2.121 -3.314 -5.352 1 83.62 336 GLN A N 1
ATOM 2615 C CA . GLN A 1 336 ? 1.277 -3.535 -6.523 1 83.62 336 GLN A CA 1
ATOM 2616 C C . GLN A 1 336 ? 2.053 -4.227 -7.641 1 83.62 336 GLN A C 1
ATOM 2618 O O . GLN A 1 336 ? 1.53 -5.125 -8.305 1 83.62 336 GLN A O 1
ATOM 2623 N N . SER A 1 337 ? 3.266 -3.721 -7.855 1 84.12 337 SER A N 1
ATOM 2624 C CA . SER A 1 337 ? 4.105 -4.348 -8.867 1 84.12 337 SER A CA 1
ATOM 2625 C C . SER A 1 337 ? 4.406 -5.801 -8.523 1 84.12 337 SER A C 1
ATOM 2627 O O . SER A 1 337 ? 4.352 -6.676 -9.383 1 84.12 337 SER A O 1
ATOM 2629 N N . ARG A 1 338 ? 4.734 -6.047 -7.301 1 85.69 338 ARG A N 1
ATOM 2630 C CA . ARG A 1 338 ? 4.98 -7.414 -6.855 1 85.69 338 ARG A CA 1
ATOM 2631 C C . ARG A 1 338 ? 3.748 -8.289 -7.066 1 85.69 338 ARG A C 1
ATOM 2633 O O . ARG A 1 338 ? 3.863 -9.445 -7.48 1 85.69 338 ARG A O 1
ATOM 2640 N N . TYR A 1 339 ? 2.633 -7.746 -6.73 1 87.44 339 TYR A N 1
ATOM 2641 C CA . TYR A 1 339 ? 1.373 -8.461 -6.926 1 87.44 339 TYR A CA 1
ATOM 2642 C C . TYR A 1 339 ? 1.164 -8.805 -8.391 1 87.44 339 TYR A C 1
ATOM 2644 O O . TYR A 1 339 ? 0.783 -9.93 -8.727 1 87.44 339 TYR A O 1
ATOM 2652 N N . MET A 1 340 ? 1.371 -7.883 -9.266 1 85.31 340 MET A N 1
ATOM 2653 C CA . MET A 1 340 ? 1.169 -8.102 -10.695 1 85.31 340 MET A CA 1
ATOM 2654 C C . MET A 1 340 ? 2.127 -9.164 -11.227 1 85.31 340 MET A C 1
ATOM 2656 O O . MET A 1 340 ? 1.74 -10 -12.047 1 85.31 340 MET A O 1
ATOM 2660 N N . ILE A 1 341 ? 3.379 -9.102 -10.805 1 82.62 341 ILE A N 1
ATOM 2661 C CA . ILE A 1 341 ? 4.371 -10.086 -11.219 1 82.62 341 ILE A CA 1
ATOM 2662 C C . ILE A 1 341 ? 3.943 -11.477 -10.758 1 82.62 341 ILE A C 1
ATOM 2664 O O . ILE A 1 341 ? 3.963 -12.43 -11.539 1 82.62 341 ILE A O 1
ATOM 2668 N N . LEU A 1 342 ? 3.598 -11.555 -9.523 1 87.88 342 LEU A N 1
ATOM 2669 C CA . LEU A 1 342 ? 3.162 -12.836 -8.969 1 87.88 342 LEU A CA 1
ATOM 2670 C C . LEU A 1 342 ? 1.915 -13.344 -9.68 1 87.88 342 LEU A C 1
ATOM 2672 O O . LEU A 1 342 ? 1.772 -14.547 -9.914 1 87.88 342 LEU A O 1
ATOM 2676 N N . LYS A 1 343 ? 0.989 -12.453 -9.945 1 87.06 343 LYS A N 1
ATOM 2677 C CA . LYS A 1 343 ? -0.209 -12.82 -10.695 1 87.06 343 LYS A CA 1
ATOM 2678 C C . LYS A 1 343 ? 0.153 -13.438 -12.047 1 87.06 343 LYS A C 1
ATOM 2680 O O . LYS A 1 343 ? -0.441 -14.438 -12.461 1 87.06 343 LYS A O 1
ATOM 2685 N N . GLU A 1 344 ? 1.103 -12.883 -12.742 1 86.19 344 GLU A N 1
ATOM 2686 C CA . GLU A 1 344 ? 1.571 -13.438 -14.008 1 86.19 344 GLU A CA 1
ATOM 2687 C C . GLU A 1 344 ? 2.158 -14.828 -13.812 1 86.19 344 GLU A C 1
ATOM 2689 O O . GLU A 1 344 ? 1.934 -15.719 -14.633 1 86.19 344 GLU A O 1
ATOM 2694 N N . GLN A 1 345 ? 2.963 -14.93 -12.773 1 86.56 345 GLN A N 1
ATOM 2695 C CA . GLN A 1 345 ? 3.553 -16.219 -12.469 1 86.56 345 GLN A CA 1
ATOM 2696 C C . GLN A 1 345 ? 2.473 -17.266 -12.18 1 86.56 345 GLN A C 1
ATOM 2698 O O . GLN A 1 345 ? 2.555 -18.406 -12.656 1 86.56 345 GLN A O 1
ATOM 2703 N N . TYR A 1 346 ? 1.483 -16.859 -11.422 1 87.88 346 TYR A N 1
ATOM 2704 C CA . TYR A 1 346 ? 0.367 -17.75 -11.094 1 87.88 346 TYR A CA 1
ATOM 2705 C C . TYR A 1 346 ? -0.387 -18.156 -12.359 1 87.88 346 TYR A C 1
ATOM 2707 O O . TYR A 1 346 ? -0.708 -19.328 -12.539 1 87.88 346 TYR A O 1
ATOM 2715 N N . CYS A 1 347 ? -0.696 -17.188 -13.211 1 83.62 347 CYS A N 1
ATOM 2716 C CA . CYS A 1 347 ? -1.417 -17.469 -14.453 1 83.62 347 CYS A CA 1
ATOM 2717 C C . CYS A 1 347 ? -0.625 -18.406 -15.344 1 83.62 347 CYS A C 1
ATOM 2719 O O . CYS A 1 347 ? -1.203 -19.266 -16.016 1 83.62 347 CYS A O 1
ATOM 2721 N N . TYR A 1 348 ? 0.672 -18.25 -15.312 1 84.62 348 TYR A N 1
ATOM 2722 C CA . TYR A 1 348 ? 1.512 -19.141 -16.109 1 84.62 348 TYR A CA 1
ATOM 2723 C C . TYR A 1 348 ? 1.466 -20.562 -15.562 1 84.62 348 TYR A C 1
ATOM 2725 O O . TYR A 1 348 ? 1.376 -21.531 -16.328 1 84.62 348 TYR A O 1
ATOM 2733 N N . GLN A 1 349 ? 1.526 -20.641 -14.219 1 85.31 349 GLN A N 1
ATOM 2734 C CA . GLN A 1 349 ? 1.577 -21.953 -13.586 1 85.31 349 GLN A CA 1
ATOM 2735 C C . GLN A 1 349 ? 0.22 -22.656 -13.648 1 85.31 349 GLN A C 1
ATOM 2737 O O . GLN A 1 349 ? 0.145 -23.875 -13.625 1 85.31 349 GLN A O 1
ATOM 2742 N N . SER A 1 350 ? -0.827 -21.875 -13.797 1 83.62 350 SER A N 1
ATOM 2743 C CA . SER A 1 350 ? -2.17 -22.438 -13.773 1 83.62 350 SER A CA 1
ATOM 2744 C C . SER A 1 350 ? -2.725 -22.594 -15.188 1 83.62 350 SER A C 1
ATOM 2746 O O . SER A 1 350 ? -3.936 -22.734 -15.375 1 83.62 350 SER A O 1
ATOM 2748 N N . ARG A 1 351 ? -1.884 -22.625 -16.141 1 84.69 351 ARG A N 1
ATOM 2749 C CA . ARG A 1 351 ? -2.314 -22.797 -17.531 1 84.69 351 ARG A CA 1
ATOM 2750 C C . ARG A 1 351 ? -2.566 -24.266 -17.844 1 84.69 351 ARG A C 1
ATOM 2752 O O . ARG A 1 351 ? -1.897 -25.141 -17.297 1 84.69 351 ARG A O 1
ATOM 2759 N N . TYR A 1 352 ? -3.576 -24.531 -18.672 1 86.31 352 TYR A N 1
ATOM 2760 C CA . TYR A 1 352 ? -3.857 -25.875 -19.141 1 86.31 352 TYR A CA 1
ATOM 2761 C C . TYR A 1 352 ? -2.865 -26.297 -20.219 1 86.31 352 TYR A C 1
ATOM 2763 O O . TYR A 1 352 ? -2.25 -25.453 -20.875 1 86.31 352 TYR A O 1
ATOM 2771 N N . SER A 1 353 ? -2.682 -27.547 -20.359 1 87.31 353 SER A N 1
ATOM 2772 C CA . SER A 1 353 ? -1.782 -28.062 -21.391 1 87.31 353 SER A CA 1
ATOM 2773 C C . SER A 1 353 ? -2.457 -28.094 -22.75 1 87.31 353 SER A C 1
ATOM 2775 O O . SER A 1 353 ? -3.686 -28.156 -22.844 1 87.31 353 SER A O 1
ATOM 2777 N N . ASN A 1 354 ? -1.673 -27.969 -23.797 1 89.12 354 ASN A N 1
ATOM 2778 C CA . ASN A 1 354 ? -2.201 -28.078 -25.156 1 89.12 354 ASN A CA 1
ATOM 2779 C C . ASN A 1 354 ? -2.881 -29.422 -25.391 1 89.12 354 ASN A C 1
ATOM 2781 O O . ASN A 1 354 ? -3.857 -29.5 -26.141 1 89.12 354 ASN A O 1
ATOM 2785 N N . GLU A 1 355 ? -2.354 -30.359 -24.734 1 90.12 355 GLU A N 1
ATOM 2786 C CA . GLU A 1 355 ? -2.947 -31.688 -24.844 1 90.12 355 GLU A CA 1
ATOM 2787 C C . GLU A 1 355 ? -4.359 -31.703 -24.266 1 90.12 355 GLU A C 1
ATOM 2789 O O . GLU A 1 355 ? -5.27 -32.312 -24.844 1 90.12 355 GLU A O 1
ATOM 2794 N N . ASP A 1 356 ? -4.516 -31.031 -23.172 1 91.5 356 ASP A N 1
ATOM 2795 C CA . ASP A 1 356 ? -5.832 -30.969 -22.547 1 91.5 356 ASP A CA 1
ATOM 2796 C C . ASP A 1 356 ? -6.828 -30.219 -23.422 1 91.5 356 ASP A C 1
ATOM 2798 O O . ASP A 1 356 ? -8 -30.594 -23.5 1 91.5 356 ASP A O 1
ATOM 2802 N N . TYR A 1 357 ? -6.352 -29.219 -24.031 1 92.69 357 TYR A N 1
ATOM 2803 C CA . TYR A 1 357 ? -7.207 -28.438 -24.922 1 92.69 357 TYR A CA 1
ATOM 2804 C C . TYR A 1 357 ? -7.656 -29.281 -26.109 1 92.69 357 TYR A C 1
ATOM 2806 O O . TYR A 1 357 ? -8.836 -29.281 -26.469 1 92.69 357 TYR A O 1
ATOM 2814 N N . GLU A 1 358 ? -6.699 -30 -26.719 1 92.75 358 GLU A N 1
ATOM 2815 C CA . GLU A 1 358 ? -7.016 -30.828 -27.875 1 92.75 358 GLU A CA 1
ATOM 2816 C C . GLU A 1 358 ? -7.957 -31.969 -27.484 1 92.75 358 GLU A C 1
ATOM 2818 O O . GLU A 1 358 ? -8.906 -32.281 -28.203 1 92.75 358 GLU A O 1
ATOM 2823 N N . ASN A 1 359 ? -7.691 -32.5 -26.359 1 91.94 359 ASN A N 1
ATOM 2824 C CA . ASN A 1 359 ? -8.531 -33.594 -25.875 1 91.94 359 ASN A CA 1
ATOM 2825 C C . ASN A 1 359 ? -9.961 -33.125 -25.625 1 91.94 359 ASN A C 1
ATOM 2827 O O . ASN A 1 359 ? -10.914 -33.844 -25.953 1 91.94 359 ASN A O 1
ATOM 2831 N N . LEU A 1 360 ? -10.148 -32 -24.984 1 92.56 360 LEU A N 1
ATOM 2832 C CA . LEU A 1 360 ? -11.477 -31.484 -24.688 1 92.56 360 LEU A CA 1
ATOM 2833 C C . LEU A 1 360 ? -12.219 -31.109 -25.953 1 92.56 360 LEU A C 1
ATOM 2835 O O . LEU A 1 360 ? -13.438 -31.281 -26.047 1 92.56 360 LEU A O 1
ATOM 2839 N N . THR A 1 361 ? -11.469 -30.641 -26.953 1 91.5 361 THR A N 1
ATOM 2840 C CA . THR A 1 361 ? -12.07 -30.297 -28.234 1 91.5 361 THR A CA 1
ATOM 2841 C C . THR A 1 361 ? -12.594 -31.547 -28.953 1 91.5 361 THR A C 1
ATOM 2843 O O . THR A 1 361 ? -13.68 -31.516 -29.531 1 91.5 361 THR A O 1
ATOM 2846 N N . LEU A 1 362 ? -11.867 -32.594 -28.781 1 88.75 362 LEU A N 1
ATOM 2847 C CA . LEU A 1 362 ? -12.273 -33.844 -29.391 1 88.75 362 LEU A CA 1
ATOM 2848 C C . LEU A 1 362 ? -13.484 -34.438 -28.672 1 88.75 362 LEU A C 1
ATOM 2850 O O . LEU A 1 362 ? -14.375 -35 -29.297 1 88.75 362 LEU A O 1
ATOM 2854 N N . LEU A 1 363 ? -13.516 -34.25 -27.391 1 87.69 363 LEU A N 1
ATOM 2855 C CA . LEU A 1 363 ? -14.602 -34.812 -26.594 1 87.69 363 LEU A CA 1
ATOM 2856 C C . LEU A 1 363 ? -15.922 -34.094 -26.922 1 87.69 363 LEU A C 1
ATOM 2858 O O . LEU A 1 363 ? -16.984 -34.719 -26.812 1 87.69 363 LEU A O 1
ATOM 2862 N N . GLN A 1 364 ? -15.883 -32.906 -27.266 1 86.56 364 GLN A N 1
ATOM 2863 C CA . GLN A 1 364 ? -17.094 -32.125 -27.578 1 86.56 364 GLN A CA 1
ATOM 2864 C C . GLN A 1 364 ? -17.75 -32.625 -28.844 1 86.56 364 GLN A C 1
ATOM 2866 O O . GLN A 1 364 ? -18.953 -32.406 -29.062 1 86.56 364 GLN A O 1
ATOM 2871 N N . GLN A 1 365 ? -16.953 -33.344 -29.641 1 82.5 365 GLN A N 1
ATOM 2872 C CA . GLN A 1 365 ? -17.484 -33.844 -30.922 1 82.5 365 GLN A CA 1
ATOM 2873 C C . GLN A 1 365 ? -18.188 -35.156 -30.734 1 82.5 365 GLN A C 1
ATOM 2875 O O . GLN A 1 365 ? -18.984 -35.594 -31.594 1 82.5 365 GLN A O 1
ATOM 2880 N N . ASP A 1 366 ? -17.922 -35.781 -29.609 1 75.5 366 ASP A N 1
ATOM 2881 C CA . ASP A 1 366 ? -18.516 -37.094 -29.359 1 75.5 366 ASP A CA 1
ATOM 2882 C C . ASP A 1 366 ? -19.984 -37 -29 1 75.5 366 ASP A C 1
ATOM 2884 O O . ASP A 1 366 ? -20.375 -36.125 -28.234 1 75.5 366 ASP A O 1
ATOM 2888 N N . GLU A 1 367 ? -20.828 -37.688 -29.781 1 64.62 367 GLU A N 1
ATOM 2889 C CA . GLU A 1 367 ? -22.281 -37.688 -29.594 1 64.62 367 GLU A CA 1
ATOM 2890 C C . GLU A 1 367 ? -22.672 -38.594 -28.406 1 64.62 367 GLU A C 1
ATOM 2892 O O . GLU A 1 367 ? -22.922 -39.781 -28.578 1 64.62 367 GLU A O 1
ATOM 2897 N N . ASP A 1 368 ? -22.047 -38.5 -27.328 1 64.69 368 ASP A N 1
ATOM 2898 C CA . ASP A 1 368 ? -22.328 -39.406 -26.219 1 64.69 368 ASP A CA 1
ATOM 2899 C C . ASP A 1 368 ? -23.719 -39.156 -25.641 1 64.69 368 ASP A C 1
ATOM 2901 O O . ASP A 1 368 ? -24.312 -38.094 -25.844 1 64.69 368 ASP A O 1
ATOM 2905 N N . ASN A 1 369 ? -24.281 -40.25 -24.984 1 66.38 369 ASN A N 1
ATOM 2906 C CA . ASN A 1 369 ? -25.594 -40.375 -24.359 1 66.38 369 ASN A CA 1
ATOM 2907 C C . ASN A 1 369 ? -25.75 -39.375 -23.203 1 66.38 369 ASN A C 1
ATOM 2909 O O . ASN A 1 369 ? -25.375 -39.688 -22.062 1 66.38 369 ASN A O 1
ATOM 2913 N N . PHE A 1 370 ? -26.047 -38.062 -23.516 1 79.81 370 PHE A N 1
ATOM 2914 C CA . PHE A 1 370 ? -26.281 -36.969 -22.578 1 79.81 370 PHE A CA 1
ATOM 2915 C C . PHE A 1 370 ? -27.625 -37.156 -21.875 1 79.81 370 PHE A C 1
ATOM 2917 O O . PHE A 1 370 ? -27.922 -36.438 -20.906 1 79.81 370 PHE A O 1
ATOM 2924 N N . GLN A 1 371 ? -28.344 -38.219 -22.234 1 78.38 371 GLN A N 1
ATOM 2925 C CA . GLN A 1 371 ? -29.672 -38.438 -21.656 1 78.38 371 GLN A CA 1
ATOM 2926 C C . GLN A 1 371 ? -29.594 -38.812 -20.188 1 78.38 371 GLN A C 1
ATOM 2928 O O . GLN A 1 371 ? -30.422 -38.375 -19.391 1 78.38 371 GLN A O 1
ATOM 2933 N N . ALA A 1 372 ? -28.594 -39.469 -19.906 1 78.25 372 ALA A N 1
ATOM 2934 C CA . ALA A 1 372 ? -28.438 -39.906 -18.516 1 78.25 372 ALA A CA 1
ATOM 2935 C C . ALA A 1 372 ? -28.094 -38.719 -17.625 1 78.25 372 ALA A C 1
ATOM 2937 O O . ALA A 1 372 ? -28.422 -38.719 -16.438 1 78.25 372 ALA A O 1
ATOM 2938 N N . VAL A 1 373 ? -27.531 -37.656 -18.219 1 83.5 373 VAL A N 1
ATOM 2939 C CA . VAL A 1 373 ? -27.062 -36.5 -17.469 1 83.5 373 VAL A CA 1
ATOM 2940 C C . VAL A 1 373 ? -28.234 -35.594 -17.094 1 83.5 373 VAL A C 1
ATOM 2942 O O . VAL A 1 373 ? -28.125 -34.75 -16.219 1 83.5 373 VAL A O 1
ATOM 2945 N N . GLU A 1 374 ? -29.391 -35.969 -17.516 1 85.12 374 GLU A N 1
ATOM 2946 C CA . GLU A 1 374 ? -30.531 -35.094 -17.312 1 85.12 374 GLU A CA 1
ATOM 2947 C C . GLU A 1 374 ? -31.281 -35.438 -16.031 1 85.12 374 GLU A C 1
ATOM 2949 O O . GLU A 1 374 ? -32.219 -34.75 -15.656 1 85.12 374 GLU A O 1
ATOM 2954 N N . LYS A 1 375 ? -30.781 -36.438 -15.367 1 83 375 LYS A N 1
ATOM 2955 C CA . LYS A 1 375 ? -31.438 -36.844 -14.125 1 83 375 LYS A CA 1
ATOM 2956 C C . LYS A 1 375 ? -30.578 -36.5 -12.906 1 83 375 LYS A C 1
ATOM 2958 O O . LYS A 1 375 ? -29.359 -36.594 -12.961 1 83 375 LYS A O 1
ATOM 2963 N N . PHE A 1 376 ? -31.297 -36.156 -11.836 1 83.25 376 PHE A N 1
ATOM 2964 C CA . PHE A 1 376 ? -30.609 -35.719 -10.617 1 83.25 376 PHE A CA 1
ATOM 2965 C C . PHE A 1 376 ? -29.672 -36.812 -10.102 1 83.25 376 PHE A C 1
ATOM 2967 O O . PHE A 1 376 ? -28.641 -36.5 -9.5 1 83.25 376 PHE A O 1
ATOM 2974 N N . TYR A 1 377 ? -30.016 -38.031 -10.367 1 79.56 377 TYR A N 1
ATOM 2975 C CA . TYR A 1 377 ? -29.297 -39.125 -9.688 1 79.56 377 TYR A CA 1
ATOM 2976 C C . TYR A 1 377 ? -28.078 -39.562 -10.492 1 79.56 377 TYR A C 1
ATOM 2978 O O . TYR A 1 377 ? -27.344 -40.438 -10.078 1 79.56 377 TYR A O 1
ATOM 2986 N N . PHE A 1 378 ? -27.859 -38.906 -11.594 1 81 378 PHE A N 1
ATOM 2987 C CA . PHE A 1 378 ? -26.672 -39.219 -12.375 1 81 378 PHE A CA 1
ATOM 2988 C C . PHE A 1 378 ? -25.406 -38.938 -11.57 1 81 378 PHE A C 1
ATOM 2990 O O . PHE A 1 378 ? -25.266 -37.906 -10.938 1 81 378 PHE A O 1
ATOM 2997 N N . SER A 1 379 ? -24.562 -40.031 -11.5 1 77.56 379 SER A N 1
ATOM 2998 C CA . SER A 1 379 ? -23.344 -39.906 -10.703 1 77.56 379 SER A CA 1
ATOM 2999 C C . SER A 1 379 ? -22.156 -39.5 -11.57 1 77.56 379 SER A C 1
ATOM 3001 O O . SER A 1 379 ? -21.891 -40.125 -12.602 1 77.56 379 SER A O 1
ATOM 3003 N N . LEU A 1 380 ? -21.547 -38.531 -11.234 1 76.81 380 LEU A N 1
ATOM 3004 C CA . LEU A 1 380 ? -20.359 -38 -11.922 1 76.81 380 LEU A CA 1
ATOM 3005 C C . LEU A 1 380 ? -19.094 -38.562 -11.281 1 76.81 380 LEU A C 1
ATOM 3007 O O . LEU A 1 380 ? -17.984 -38.188 -11.68 1 76.81 380 LEU A O 1
ATOM 3011 N N . PHE A 1 381 ? -19.438 -39.531 -10.461 1 73.44 381 PHE A N 1
ATOM 3012 C CA . PHE A 1 381 ? -18.312 -40.031 -9.688 1 73.44 381 PHE A CA 1
ATOM 3013 C C . PHE A 1 381 ? -17.328 -40.781 -10.594 1 73.44 381 PHE A C 1
ATOM 3015 O O . PHE A 1 381 ? -17.734 -41.406 -11.562 1 73.44 381 PHE A O 1
ATOM 3022 N N . HIS A 1 382 ? -16.141 -40.688 -10.578 1 69.62 382 HIS A N 1
ATOM 3023 C CA . HIS A 1 382 ? -15.039 -41.375 -11.227 1 69.62 382 HIS A CA 1
ATOM 3024 C C . HIS A 1 382 ? -14.742 -40.781 -12.602 1 69.62 382 HIS A C 1
ATOM 3026 O O . HIS A 1 382 ? -13.859 -41.281 -13.312 1 69.62 382 HIS A O 1
ATOM 3032 N N . LEU A 1 383 ? -15.586 -39.812 -13.008 1 76.75 383 LEU A N 1
ATOM 3033 C CA . LEU A 1 383 ? -15.328 -39.125 -14.273 1 76.75 383 LEU A CA 1
ATOM 3034 C C . LEU A 1 383 ? -14.422 -37.906 -14.062 1 76.75 383 LEU A C 1
ATOM 3036 O O . LEU A 1 383 ? -14.477 -37.281 -13.016 1 76.75 383 LEU A O 1
ATOM 3040 N N . ASP A 1 384 ? -13.398 -37.75 -14.961 1 77.5 384 ASP A N 1
ATOM 3041 C CA . ASP A 1 384 ? -12.57 -36.562 -14.82 1 77.5 384 ASP A CA 1
ATOM 3042 C C . ASP A 1 384 ? -12.609 -35.719 -16.094 1 77.5 384 ASP A C 1
ATOM 3044 O O . ASP A 1 384 ? -13.445 -34.812 -16.203 1 77.5 384 ASP A O 1
ATOM 3048 N N . LYS A 1 385 ? -12.078 -36.125 -17.141 1 76.12 385 LYS A N 1
ATOM 3049 C CA . LYS A 1 385 ? -11.984 -35.375 -18.375 1 76.12 385 LYS A CA 1
ATOM 3050 C C . LYS A 1 385 ? -13.344 -35.219 -19.047 1 76.12 385 LYS A C 1
ATOM 3052 O O . LYS A 1 385 ? -13.641 -34.188 -19.656 1 76.12 385 LYS A O 1
ATOM 3057 N N . GLU A 1 386 ? -14.172 -36.125 -18.812 1 84.12 386 GLU A N 1
ATOM 3058 C CA . GLU A 1 386 ? -15.492 -36.094 -19.422 1 84.12 386 GLU A CA 1
ATOM 3059 C C . GLU A 1 386 ? -16.375 -35.031 -18.797 1 84.12 386 GLU A C 1
ATOM 3061 O O . GLU A 1 386 ? -17.266 -34.5 -19.469 1 84.12 386 GLU A O 1
ATOM 3066 N N . LEU A 1 387 ? -16.031 -34.781 -17.594 1 88.38 387 LEU A N 1
ATOM 3067 C CA . LEU A 1 387 ? -16.844 -33.812 -16.859 1 88.38 387 LEU A CA 1
ATOM 3068 C C . LEU A 1 387 ? -16.797 -32.469 -17.531 1 88.38 387 LEU A C 1
ATOM 3070 O O . LEU A 1 387 ? -17.812 -31.75 -17.562 1 88.38 387 LEU A O 1
ATOM 3074 N N . MET A 1 388 ? -15.68 -32.156 -18.109 1 92.5 388 MET A N 1
ATOM 3075 C CA . MET A 1 388 ? -15.547 -30.859 -18.766 1 92.5 388 MET A CA 1
ATOM 3076 C C . MET A 1 388 ? -16.438 -30.781 -20 1 92.5 388 MET A C 1
ATOM 3078 O O . MET A 1 388 ? -17.062 -29.75 -20.266 1 92.5 388 MET A O 1
ATOM 3082 N N . GLY A 1 389 ? -16.484 -31.891 -20.672 1 90.56 389 GLY A N 1
ATOM 3083 C CA . GLY A 1 389 ? -17.359 -31.953 -21.828 1 90.56 389 GLY A CA 1
ATOM 3084 C C . GLY A 1 389 ? -18.828 -31.828 -21.453 1 90.56 389 GLY A C 1
ATOM 3085 O O . GLY A 1 389 ? -19.609 -31.188 -22.172 1 90.56 389 GLY A O 1
ATOM 3086 N N . TYR A 1 390 ? -19.219 -32.469 -20.375 1 91.25 390 TYR A N 1
ATOM 3087 C CA . TYR A 1 390 ? -20.594 -32.406 -19.906 1 91.25 390 TYR A CA 1
ATOM 3088 C C . TYR A 1 390 ? -20.984 -30.969 -19.547 1 91.25 390 TYR A C 1
ATOM 3090 O O . TYR A 1 390 ? -22.109 -30.547 -19.828 1 91.25 390 TYR A O 1
ATOM 3098 N N . PHE A 1 391 ? -20.109 -30.281 -18.953 1 94.56 391 PHE A N 1
ATOM 3099 C CA . PHE A 1 391 ? -20.406 -28.891 -18.594 1 94.56 391 PHE A CA 1
ATOM 3100 C C . PHE A 1 391 ? -20.703 -28.062 -19.828 1 94.56 391 PHE A C 1
ATOM 3102 O O . PHE A 1 391 ? -21.688 -27.312 -19.859 1 94.56 391 PHE A O 1
ATOM 3109 N N . ILE A 1 392 ? -19.812 -28.188 -20.781 1 93.44 392 ILE A N 1
ATOM 3110 C CA . ILE A 1 392 ? -19.984 -27.422 -22.016 1 93.44 392 ILE A CA 1
ATOM 3111 C C . ILE A 1 392 ? -21.328 -27.766 -22.656 1 93.44 392 ILE A C 1
ATOM 3113 O O . ILE A 1 392 ? -22.047 -26.875 -23.125 1 93.44 392 ILE A O 1
ATOM 3117 N N . LYS A 1 393 ? -21.703 -29.016 -22.609 1 91.75 393 LYS A N 1
ATOM 3118 C CA . LYS A 1 393 ? -22.984 -29.438 -23.172 1 91.75 393 LYS A CA 1
ATOM 3119 C C . LYS A 1 393 ? -24.141 -28.875 -22.359 1 91.75 393 LYS A C 1
ATOM 3121 O O . LYS A 1 393 ? -25.172 -28.484 -22.938 1 91.75 393 LYS A O 1
ATOM 3126 N N . MET A 1 394 ? -24.031 -28.875 -21.109 1 94 394 MET A N 1
ATOM 3127 C CA . MET A 1 394 ? -25.062 -28.297 -20.266 1 94 394 MET A CA 1
ATOM 3128 C C . MET A 1 394 ? -25.281 -26.828 -20.578 1 94 394 MET A C 1
ATOM 3130 O O . MET A 1 394 ? -26.406 -26.359 -20.625 1 94 394 MET A O 1
ATOM 3134 N N . VAL A 1 395 ? -24.156 -26.125 -20.797 1 95.12 395 VAL A N 1
ATOM 3135 C CA . VAL A 1 395 ? -24.234 -24.703 -21.109 1 95.12 395 VAL A CA 1
ATOM 3136 C C . VAL A 1 395 ? -24.906 -24.516 -22.469 1 95.12 395 VAL A C 1
ATOM 3138 O O . VAL A 1 395 ? -25.797 -23.672 -22.625 1 95.12 395 VAL A O 1
ATOM 3141 N N . HIS A 1 396 ? -24.625 -25.359 -23.406 1 92.44 396 HIS A N 1
ATOM 3142 C CA . HIS A 1 396 ? -25.188 -25.266 -24.75 1 92.44 396 HIS A CA 1
ATOM 3143 C C . HIS A 1 396 ? -26.688 -25.547 -24.719 1 92.44 396 HIS A C 1
ATOM 3145 O O . HIS A 1 396 ? -27.438 -24.969 -25.5 1 92.44 396 HIS A O 1
ATOM 3151 N N . ASN A 1 397 ? -27.031 -26.406 -23.844 1 91.38 397 ASN A N 1
ATOM 3152 C CA . ASN A 1 397 ? -28.453 -26.766 -23.75 1 91.38 397 ASN A CA 1
ATOM 3153 C C . ASN A 1 397 ? -29.25 -25.703 -22.984 1 91.38 397 ASN A C 1
ATOM 3155 O O . ASN A 1 397 ? -30.469 -25.703 -23.031 1 91.38 397 ASN A O 1
ATOM 3159 N N . SER A 1 398 ? -28.547 -24.797 -22.328 1 92.5 398 SER A N 1
ATOM 3160 C CA . SER A 1 398 ? -29.234 -23.875 -21.438 1 92.5 398 SER A CA 1
ATOM 3161 C C . SER A 1 398 ? -29.328 -22.484 -22.047 1 92.5 398 SER A C 1
ATOM 3163 O O . SER A 1 398 ? -30.109 -21.641 -21.578 1 92.5 398 SER A O 1
ATOM 3165 N N . ALA A 1 399 ? -28.531 -22.203 -22.984 1 88.62 399 ALA A N 1
ATOM 3166 C CA . ALA A 1 399 ? -28.531 -20.875 -23.578 1 88.62 399 ALA A CA 1
ATOM 3167 C C . ALA A 1 399 ? -28.266 -20.953 -25.078 1 88.62 399 ALA A C 1
ATOM 3169 O O . ALA A 1 399 ? -27.609 -21.891 -25.547 1 88.62 399 ALA A O 1
ATOM 3170 N N . ASP A 1 400 ? -28.766 -19.953 -25.703 1 83.38 400 ASP A N 1
ATOM 3171 C CA . ASP A 1 400 ? -28.641 -19.906 -27.172 1 83.38 400 ASP A CA 1
ATOM 3172 C C . ASP A 1 400 ? -27.188 -19.719 -27.594 1 83.38 400 ASP A C 1
ATOM 3174 O O . ASP A 1 400 ? -26.547 -18.734 -27.234 1 83.38 400 ASP A O 1
ATOM 3178 N N . THR A 1 401 ? -26.734 -20.531 -28.406 1 79.25 401 THR A N 1
ATOM 3179 C CA . THR A 1 401 ? -25.344 -20.562 -28.828 1 79.25 401 THR A CA 1
ATOM 3180 C C . THR A 1 401 ? -25.031 -19.391 -29.75 1 79.25 401 THR A C 1
ATOM 3182 O O . THR A 1 401 ? -23.891 -18.906 -29.781 1 79.25 401 THR A O 1
ATOM 3185 N N . CYS A 1 402 ? -26 -18.906 -30.359 1 77.38 402 CYS A N 1
ATOM 3186 C CA . CYS A 1 402 ? -25.734 -17.891 -31.375 1 77.38 402 CYS A CA 1
ATOM 3187 C C . CYS A 1 402 ? -25.797 -16.5 -30.75 1 77.38 402 CYS A C 1
ATOM 3189 O O . CYS A 1 402 ? -24.922 -15.664 -31.016 1 77.38 402 CYS A O 1
ATOM 3191 N N . SER A 1 403 ? -26.656 -16.312 -29.891 1 84.62 403 SER A N 1
ATOM 3192 C CA . SER A 1 403 ? -26.906 -14.945 -29.469 1 84.62 403 SER A CA 1
ATOM 3193 C C . SER A 1 403 ? -26.25 -14.656 -28.125 1 84.62 403 SER A C 1
ATOM 3195 O O . SER A 1 403 ? -25.781 -13.539 -27.875 1 84.62 403 SER A O 1
ATOM 3197 N N . LEU A 1 404 ? -26.125 -15.648 -27.328 1 91.12 404 LEU A N 1
ATOM 3198 C CA . LEU A 1 404 ? -25.75 -15.359 -25.953 1 91.12 404 LEU A CA 1
ATOM 3199 C C . LEU A 1 404 ? -24.391 -15.961 -25.625 1 91.12 404 LEU A C 1
ATOM 3201 O O . LEU A 1 404 ? -23.594 -15.344 -24.922 1 91.12 404 LEU A O 1
ATOM 3205 N N . LEU A 1 405 ? -24.109 -17.125 -26.141 1 93 405 LEU A N 1
ATOM 3206 C CA . LEU A 1 405 ? -22.906 -17.859 -25.75 1 93 405 LEU A CA 1
ATOM 3207 C C . LEU A 1 405 ? -21.688 -17.406 -26.562 1 93 405 LEU A C 1
ATOM 3209 O O . LEU A 1 405 ? -21.828 -17.016 -27.719 1 93 405 LEU A O 1
ATOM 3213 N N . PRO A 1 406 ? -20.5 -17.422 -25.938 1 93.31 406 PRO A N 1
ATOM 3214 C CA . PRO A 1 406 ? -19.281 -17.078 -26.656 1 93.31 406 PRO A CA 1
ATOM 3215 C C . PRO A 1 406 ? -18.859 -18.156 -27.672 1 93.31 406 PRO A C 1
ATOM 3217 O O . PRO A 1 406 ? -19.469 -19.219 -27.719 1 93.31 406 PRO A O 1
ATOM 3220 N N . PRO A 1 407 ? -17.828 -17.812 -28.469 1 91 407 PRO A N 1
ATOM 3221 C CA . PRO A 1 407 ? -17.297 -18.844 -29.359 1 91 407 PRO A CA 1
ATOM 3222 C C . PRO A 1 407 ? -16.844 -20.094 -28.609 1 91 407 PRO A C 1
ATOM 3224 O O . PRO A 1 407 ? -16.5 -20.016 -27.422 1 91 407 PRO A O 1
ATOM 3227 N N . ALA A 1 408 ? -16.875 -21.234 -29.281 1 90 408 ALA A N 1
ATOM 3228 C CA . ALA A 1 408 ? -16.594 -22.531 -28.672 1 90 408 ALA A CA 1
ATOM 3229 C C . ALA A 1 408 ? -15.211 -22.562 -28.047 1 90 408 ALA A C 1
ATOM 3231 O O . ALA A 1 408 ? -15.008 -23.203 -27 1 90 408 ALA A O 1
ATOM 3232 N N . ASP A 1 409 ? -14.312 -21.891 -28.641 1 92.75 409 ASP A N 1
ATOM 3233 C CA . ASP A 1 409 ? -12.945 -21.906 -28.141 1 92.75 409 ASP A CA 1
ATOM 3234 C C . ASP A 1 409 ? -12.844 -21.188 -26.781 1 92.75 409 ASP A C 1
ATOM 3236 O O . ASP A 1 409 ? -12.102 -21.625 -25.906 1 92.75 409 ASP A O 1
ATOM 3240 N N . VAL A 1 410 ? -13.641 -20.141 -26.641 1 94.5 410 VAL A N 1
ATOM 3241 C CA . VAL A 1 410 ? -13.625 -19.359 -25.391 1 94.5 410 VAL A CA 1
ATOM 3242 C C . VAL A 1 410 ? -14.195 -20.203 -24.25 1 94.5 410 VAL A C 1
ATOM 3244 O O . VAL A 1 410 ? -13.625 -20.234 -23.156 1 94.5 410 VAL A O 1
ATOM 3247 N N . LEU A 1 411 ? -15.266 -20.875 -24.531 1 94.38 411 LEU A N 1
ATOM 3248 C CA . LEU A 1 411 ? -15.891 -21.703 -23.5 1 94.38 411 LEU A CA 1
ATOM 3249 C C . LEU A 1 411 ? -14.992 -22.875 -23.125 1 94.38 411 LEU A C 1
ATOM 3251 O O . LEU A 1 411 ? -14.922 -23.266 -21.953 1 94.38 411 LEU A O 1
ATOM 3255 N N . THR A 1 412 ? -14.32 -23.406 -24.109 1 94.69 412 THR A N 1
ATOM 3256 C CA . THR A 1 412 ? -13.375 -24.5 -23.875 1 94.69 412 THR A CA 1
ATOM 3257 C C . THR A 1 412 ? -12.219 -24.031 -23 1 94.69 412 THR A C 1
ATOM 3259 O O . THR A 1 412 ? -11.859 -24.703 -22.016 1 94.69 412 THR A O 1
ATOM 3262 N N . GLN A 1 413 ? -11.656 -22.891 -23.359 1 94.81 413 GLN A N 1
ATOM 3263 C CA . GLN A 1 413 ? -10.539 -22.344 -22.609 1 94.81 413 GLN A CA 1
ATOM 3264 C C . GLN A 1 413 ? -10.961 -21.984 -21.188 1 94.81 413 GLN A C 1
ATOM 3266 O O . GLN A 1 413 ? -10.211 -22.203 -20.234 1 94.81 413 GLN A O 1
ATOM 3271 N N . PHE A 1 414 ? -12.172 -21.484 -21.094 1 95.44 414 PHE A N 1
ATOM 3272 C CA . PHE A 1 414 ? -12.711 -21.141 -19.781 1 95.44 414 PHE A CA 1
ATOM 3273 C C . PHE A 1 414 ? -12.812 -22.375 -18.891 1 95.44 414 PHE A C 1
ATOM 3275 O O . PHE A 1 414 ? -12.359 -22.359 -17.75 1 95.44 414 PHE A O 1
ATOM 3282 N N . THR A 1 415 ? -13.352 -23.375 -19.406 1 96 415 THR A N 1
ATOM 3283 C CA . THR A 1 415 ? -13.57 -24.609 -18.656 1 96 415 THR A CA 1
ATOM 3284 C C . THR A 1 415 ? -12.242 -25.219 -18.219 1 96 415 THR A C 1
ATOM 3286 O O . THR A 1 415 ? -12.094 -25.641 -17.062 1 96 415 THR A O 1
ATOM 3289 N N . LEU A 1 416 ? -11.281 -25.188 -19.109 1 95 416 LEU A N 1
ATOM 3290 C CA . LEU A 1 416 ? -9.953 -25.719 -18.812 1 95 416 LEU A CA 1
ATOM 3291 C C . LEU A 1 416 ? -9.273 -24.891 -17.734 1 95 416 LEU A C 1
ATOM 3293 O O . LEU A 1 416 ? -8.625 -25.438 -16.828 1 95 416 LEU A O 1
ATOM 3297 N N . THR A 1 417 ? -9.398 -23.594 -17.844 1 94.5 417 THR A N 1
ATOM 3298 C CA . THR A 1 417 ? -8.773 -22.688 -16.875 1 94.5 417 THR A CA 1
ATOM 3299 C C . THR A 1 417 ? -9.375 -22.859 -15.492 1 94.5 417 THR A C 1
ATOM 3301 O O . THR A 1 417 ? -8.656 -22.891 -14.492 1 94.5 417 THR A O 1
ATOM 3304 N N . VAL A 1 418 ? -10.711 -22.938 -15.445 1 95.56 418 VAL A N 1
ATOM 3305 C CA . VAL A 1 418 ? -11.391 -23.125 -14.172 1 95.56 418 VAL A CA 1
ATOM 3306 C C . VAL A 1 418 ? -10.945 -24.438 -13.539 1 95.56 418 VAL A C 1
ATOM 3308 O O . VAL A 1 418 ? -10.656 -24.5 -12.344 1 95.56 418 VAL A O 1
ATOM 3311 N N . ARG A 1 419 ? -10.883 -25.5 -14.305 1 95.25 419 ARG A N 1
ATOM 3312 C CA . ARG A 1 419 ? -10.438 -26.797 -13.805 1 95.25 419 ARG A CA 1
ATOM 3313 C C . ARG A 1 419 ? -9.031 -26.703 -13.219 1 95.25 419 ARG A C 1
ATOM 3315 O O . ARG A 1 419 ? -8.766 -27.281 -12.156 1 95.25 419 ARG A O 1
ATOM 3322 N N . ALA A 1 420 ? -8.172 -25.969 -13.922 1 92.31 420 ALA A N 1
ATOM 3323 C CA . ALA A 1 420 ? -6.773 -25.844 -13.5 1 92.31 420 ALA A CA 1
ATOM 3324 C C . ALA A 1 420 ? -6.668 -25.078 -12.188 1 92.31 420 ALA A C 1
ATOM 3326 O O . ALA A 1 420 ? -5.66 -25.188 -11.477 1 92.31 420 ALA A O 1
ATOM 3327 N N . ASN A 1 421 ? -7.668 -24.344 -11.82 1 93.38 421 ASN A N 1
ATOM 3328 C CA . ASN A 1 421 ? -7.602 -23.5 -10.625 1 93.38 421 ASN A CA 1
ATOM 3329 C C . ASN A 1 421 ? -8.305 -24.172 -9.445 1 93.38 421 ASN A C 1
ATOM 3331 O O . ASN A 1 421 ? -8.43 -23.562 -8.375 1 93.38 421 ASN A O 1
ATOM 3335 N N . TYR A 1 422 ? -8.82 -25.359 -9.578 1 94.25 422 TYR A N 1
ATOM 3336 C CA . TYR A 1 422 ? -9.305 -26.156 -8.453 1 94.25 422 TYR A CA 1
ATOM 3337 C C . TYR A 1 422 ? -8.156 -26.938 -7.809 1 94.25 422 TYR A C 1
ATOM 3339 O O . TYR A 1 422 ? -7.281 -27.453 -8.508 1 94.25 422 TYR A O 1
ATOM 3347 N N . ARG A 1 423 ? -8.164 -26.938 -6.551 1 93.19 423 ARG A N 1
ATOM 3348 C CA . ARG A 1 423 ? -7.156 -27.703 -5.812 1 93.19 423 ARG A CA 1
ATOM 3349 C C . ARG A 1 423 ? -7.492 -29.188 -5.801 1 93.19 423 ARG A C 1
ATOM 3351 O O . ARG A 1 423 ? -8.656 -29.562 -5.977 1 93.19 423 ARG A O 1
ATOM 3358 N N . ASN A 1 424 ? -6.441 -29.906 -5.66 1 91.06 424 ASN A N 1
ATOM 3359 C CA . ASN A 1 424 ? -6.621 -31.359 -5.5 1 91.06 424 ASN A CA 1
ATOM 3360 C C . ASN A 1 424 ? -6.797 -31.734 -4.035 1 91.06 424 ASN A C 1
ATOM 3362 O O . ASN A 1 424 ? -5.914 -32.344 -3.438 1 91.06 424 ASN A O 1
ATOM 3366 N N . ILE A 1 425 ? -7.957 -31.422 -3.514 1 93.56 425 ILE A N 1
ATOM 3367 C CA . ILE A 1 425 ? -8.32 -31.75 -2.139 1 93.56 425 ILE A CA 1
ATOM 3368 C C . ILE A 1 425 ? -9.461 -32.75 -2.129 1 93.56 425 ILE A C 1
ATOM 3370 O O . ILE A 1 425 ? -9.938 -33.188 -3.188 1 93.56 425 ILE A O 1
ATOM 3374 N N . HIS A 1 426 ? -9.867 -33.156 -1.034 1 93.25 426 HIS A N 1
ATOM 3375 C CA . HIS A 1 426 ? -10.688 -34.344 -0.928 1 93.25 426 HIS A CA 1
ATOM 3376 C C . HIS A 1 426 ? -12.109 -34.094 -1.417 1 93.25 426 HIS A C 1
ATOM 3378 O O . HIS A 1 426 ? -12.625 -34.844 -2.254 1 93.25 426 HIS A O 1
ATOM 3384 N N . TYR A 1 427 ? -12.766 -33.031 -0.972 1 94.81 427 TYR A N 1
ATOM 3385 C CA . TYR A 1 427 ? -14.188 -32.875 -1.265 1 94.81 427 TYR A CA 1
ATOM 3386 C C . TYR A 1 427 ? -14.422 -31.672 -2.16 1 94.81 427 TYR A C 1
ATOM 3388 O O . TYR A 1 427 ? -14.977 -31.797 -3.254 1 94.81 427 TYR A O 1
ATOM 3396 N N . HIS A 1 428 ? -14.008 -30.469 -1.667 1 96 428 HIS A N 1
ATOM 3397 C CA . HIS A 1 428 ? -14.258 -29.234 -2.404 1 96 428 HIS A CA 1
ATOM 3398 C C . HIS A 1 428 ? -13.32 -29.109 -3.602 1 96 428 HIS A C 1
ATOM 3400 O O . HIS A 1 428 ? -12.508 -28.188 -3.668 1 96 428 HIS A O 1
ATOM 3406 N N . ASN A 1 429 ? -13.43 -30 -4.508 1 94.62 429 ASN A N 1
ATOM 3407 C CA . ASN A 1 429 ? -12.586 -30.109 -5.691 1 94.62 429 ASN A CA 1
ATOM 3408 C C . ASN A 1 429 ? -13.398 -30 -6.977 1 94.62 429 ASN A C 1
ATOM 3410 O O . ASN A 1 429 ? -14.562 -29.594 -6.941 1 94.62 429 ASN A O 1
ATOM 3414 N N . TRP A 1 430 ? -12.805 -30.312 -8.086 1 94.25 430 TRP A N 1
ATOM 3415 C CA . TRP A 1 430 ? -13.422 -30.219 -9.406 1 94.25 430 TRP A CA 1
ATOM 3416 C C . TRP A 1 430 ? -14.641 -31.125 -9.516 1 94.25 430 TRP A C 1
ATOM 3418 O O . TRP A 1 430 ? -15.664 -30.734 -10.086 1 94.25 430 TRP A O 1
ATOM 3428 N N . GLN A 1 431 ? -14.602 -32.281 -8.945 1 93.06 431 GLN A N 1
ATOM 3429 C CA . GLN A 1 431 ? -15.719 -33.219 -8.984 1 93.06 431 GLN A CA 1
ATOM 3430 C C . GLN A 1 431 ? -16.938 -32.656 -8.258 1 93.06 431 GLN A C 1
ATOM 3432 O O . GLN A 1 431 ? -18.062 -32.781 -8.742 1 93.06 431 GLN A O 1
ATOM 3437 N N . HIS A 1 432 ? -16.688 -32.094 -7.129 1 94.38 432 HIS A N 1
ATOM 3438 C CA . HIS A 1 432 ? -17.766 -31.469 -6.379 1 94.38 432 HIS A CA 1
ATOM 3439 C C . HIS A 1 432 ? -18.391 -30.328 -7.168 1 94.38 432 HIS A C 1
ATOM 3441 O O . HIS A 1 432 ? -19.609 -30.188 -7.211 1 94.38 432 HIS A O 1
ATOM 3447 N N . ALA A 1 433 ? -17.578 -29.516 -7.77 1 96.25 433 ALA A N 1
ATOM 3448 C CA . ALA A 1 433 ? -18.078 -28.391 -8.57 1 96.25 433 ALA A CA 1
ATOM 3449 C C . ALA A 1 433 ? -18.984 -28.875 -9.695 1 96.25 433 ALA A C 1
ATOM 3451 O O . ALA A 1 433 ? -20.016 -28.266 -9.977 1 96.25 433 ALA A O 1
ATOM 3452 N N . MET A 1 434 ? -18.578 -29.969 -10.273 1 94.44 434 MET A N 1
ATOM 3453 C CA . MET A 1 434 ? -19.359 -30.516 -11.375 1 94.44 434 MET A CA 1
ATOM 3454 C C . MET A 1 434 ? -20.672 -31.094 -10.867 1 94.44 434 MET A C 1
ATOM 3456 O O . MET A 1 434 ? -21.703 -31.016 -11.547 1 94.44 434 MET A O 1
ATOM 3460 N N . THR A 1 435 ? -20.641 -31.688 -9.734 1 94.25 435 THR A N 1
ATOM 3461 C CA . THR A 1 435 ? -21.875 -32.188 -9.141 1 94.25 435 THR A CA 1
ATOM 3462 C C . THR A 1 435 ? -22.859 -31.062 -8.891 1 94.25 435 THR A C 1
ATOM 3464 O O . THR A 1 435 ? -24.062 -31.203 -9.156 1 94.25 435 THR A O 1
ATOM 3467 N N . VAL A 1 436 ? -22.328 -29.969 -8.375 1 96.5 436 VAL A N 1
ATOM 3468 C CA . VAL A 1 436 ? -23.156 -28.812 -8.094 1 96.5 436 VAL A CA 1
ATOM 3469 C C . VAL A 1 436 ? -23.703 -28.234 -9.398 1 96.5 436 VAL A C 1
ATOM 3471 O O . VAL A 1 436 ? -24.891 -27.922 -9.5 1 96.5 436 VAL A O 1
ATOM 3474 N N . SER A 1 437 ? -22.875 -28.156 -10.398 1 97 437 SER A N 1
ATOM 3475 C CA . SER A 1 437 ? -23.281 -27.656 -11.703 1 97 437 SER A CA 1
ATOM 3476 C C . SER A 1 437 ? -24.344 -28.547 -12.336 1 97 437 SER A C 1
ATOM 3478 O O . SER A 1 437 ? -25.312 -28.047 -12.93 1 97 437 SER A O 1
ATOM 3480 N N . HIS A 1 438 ? -24.156 -29.812 -12.203 1 94.81 438 HIS A N 1
ATOM 3481 C CA . HIS A 1 438 ? -25.109 -30.766 -12.742 1 94.81 438 HIS A CA 1
ATOM 3482 C C . HIS A 1 438 ? -26.469 -30.641 -12.078 1 94.81 438 HIS A C 1
ATOM 3484 O O . HIS A 1 438 ? -27.5 -30.656 -12.75 1 94.81 438 HIS A O 1
ATOM 3490 N N . SER A 1 439 ? -26.453 -30.531 -10.812 1 95.5 439 SER A N 1
ATOM 3491 C CA . SER A 1 439 ? -27.719 -30.375 -10.086 1 95.5 439 SER A CA 1
ATOM 3492 C C . SER A 1 439 ? -28.438 -29.094 -10.516 1 95.5 439 SER A C 1
ATOM 3494 O O . SER A 1 439 ? -29.656 -29.109 -10.688 1 95.5 439 SER A O 1
ATOM 3496 N N . MET A 1 440 ? -27.688 -28.031 -10.602 1 97.69 440 MET A N 1
ATOM 3497 C CA . MET A 1 440 ? -28.297 -26.781 -11.055 1 97.69 440 MET A CA 1
ATOM 3498 C C . MET A 1 440 ? -28.875 -26.922 -12.453 1 97.69 440 MET A C 1
ATOM 3500 O O . MET A 1 440 ? -29.953 -26.422 -12.734 1 97.69 440 MET A O 1
ATOM 3504 N N . TYR A 1 441 ? -28.156 -27.625 -13.32 1 96.62 441 TYR A N 1
ATOM 3505 C CA . TYR A 1 441 ? -28.641 -27.859 -14.672 1 96.62 441 TYR A CA 1
ATOM 3506 C C . TYR A 1 441 ? -29.984 -28.578 -14.648 1 96.62 441 TYR A C 1
ATOM 3508 O O . TYR A 1 441 ? -30.906 -28.203 -15.375 1 96.62 441 TYR A O 1
ATOM 3516 N N . CYS A 1 442 ? -30.109 -29.562 -13.836 1 94.88 442 CYS A N 1
ATOM 3517 C CA . CYS A 1 442 ? -31.344 -30.328 -13.734 1 94.88 442 CYS A CA 1
ATOM 3518 C C . CYS A 1 442 ? -32.5 -29.469 -13.234 1 94.88 442 CYS A C 1
ATOM 3520 O O . CYS A 1 442 ? -33.625 -29.609 -13.68 1 94.88 442 CYS A O 1
ATOM 3522 N N . MET A 1 443 ? -32.219 -28.562 -12.344 1 96.38 443 MET A N 1
ATOM 3523 C CA . MET A 1 443 ? -33.219 -27.656 -11.836 1 96.38 443 MET A CA 1
ATOM 3524 C C . MET A 1 443 ? -33.688 -26.703 -12.922 1 96.38 443 MET A C 1
ATOM 3526 O O . MET A 1 443 ? -34.906 -26.469 -13.086 1 96.38 443 MET A O 1
ATOM 3530 N N . LEU A 1 444 ? -32.781 -26.188 -13.609 1 96.81 444 LEU A N 1
ATOM 3531 C CA . LEU A 1 444 ? -33.062 -25.141 -14.586 1 96.81 444 LEU A CA 1
ATOM 3532 C C . LEU A 1 444 ? -33.781 -25.719 -15.805 1 96.81 444 LEU A C 1
ATOM 3534 O O . LEU A 1 444 ? -34.656 -25.078 -16.375 1 96.81 444 LEU A O 1
ATOM 3538 N N . LYS A 1 445 ? -33.406 -26.859 -16.203 1 93.94 445 LYS A N 1
ATOM 3539 C CA . LYS A 1 445 ? -34 -27.5 -17.375 1 93.94 445 LYS A CA 1
ATOM 3540 C C . LYS A 1 445 ? -35.5 -27.656 -17.219 1 93.94 445 LYS A C 1
ATOM 3542 O O . LYS A 1 445 ? -36.25 -27.531 -18.203 1 93.94 445 LYS A O 1
ATOM 3547 N N . ASP A 1 446 ? -35.969 -27.859 -16.016 1 92.75 446 ASP A N 1
ATOM 3548 C CA . ASP A 1 446 ? -37.375 -28.094 -15.758 1 92.75 446 ASP A CA 1
ATOM 3549 C C . ASP A 1 446 ? -38.094 -26.797 -15.414 1 92.75 446 ASP A C 1
ATOM 3551 O O . ASP A 1 446 ? -39.281 -26.797 -15.133 1 92.75 446 ASP A O 1
ATOM 3555 N N . ASN A 1 447 ? -37.438 -25.703 -15.367 1 95.25 447 ASN A N 1
ATOM 3556 C CA . ASN A 1 447 ? -38 -24.422 -14.977 1 95.25 447 ASN A CA 1
ATOM 3557 C C . ASN A 1 447 ? -37.594 -23.297 -15.922 1 95.25 447 ASN A C 1
ATOM 3559 O O . ASN A 1 447 ? -37.25 -22.203 -15.477 1 95.25 447 ASN A O 1
ATOM 3563 N N . VAL A 1 448 ? -37.594 -23.578 -17.188 1 94 448 VAL A N 1
ATOM 3564 C CA . VAL A 1 448 ? -37.125 -22.656 -18.219 1 94 448 VAL A CA 1
ATOM 3565 C C . VAL A 1 448 ? -38.031 -21.422 -18.266 1 94 448 VAL A C 1
ATOM 3567 O O . VAL A 1 448 ? -37.594 -20.344 -18.672 1 94 448 VAL A O 1
ATOM 3570 N N . GLU A 1 449 ? -39.312 -21.578 -17.828 1 94 449 GLU A N 1
ATOM 3571 C CA . GLU A 1 449 ? -40.25 -20.469 -17.875 1 94 449 GLU A CA 1
ATOM 3572 C C . GLU A 1 449 ? -40 -19.453 -16.766 1 94 449 GLU A C 1
ATOM 3574 O O . GLU A 1 449 ? -40.375 -18.281 -16.891 1 94 449 GLU A O 1
ATOM 3579 N N . ILE A 1 450 ? -39.312 -19.875 -15.789 1 95.94 450 ILE A N 1
ATOM 3580 C CA . ILE A 1 450 ? -39.094 -19.016 -14.633 1 95.94 450 ILE A CA 1
ATOM 3581 C C . ILE A 1 450 ? -37.781 -18.266 -14.82 1 95.94 450 ILE A C 1
ATOM 3583 O O . ILE A 1 450 ? -37.688 -17.062 -14.523 1 95.94 450 ILE A O 1
ATOM 3587 N N . PHE A 1 451 ? -36.781 -18.891 -15.305 1 96 451 PHE A N 1
ATOM 3588 C CA . PHE A 1 451 ? -35.438 -18.312 -15.43 1 96 451 PHE A CA 1
ATOM 3589 C C . PHE A 1 451 ? -35.094 -18.078 -16.891 1 96 451 PHE A C 1
ATOM 3591 O O . PHE A 1 451 ? -35.125 -19.016 -17.703 1 96 451 PHE A O 1
ATOM 3598 N N . ASP A 1 452 ? -34.75 -16.906 -17.234 1 94.31 452 ASP A N 1
ATOM 3599 C CA . ASP A 1 452 ? -34.406 -16.625 -18.625 1 94.31 452 ASP A CA 1
ATOM 3600 C C . ASP A 1 452 ? -33 -17.125 -18.969 1 94.31 452 ASP A C 1
ATOM 3602 O O . ASP A 1 452 ? -32.312 -17.703 -18.109 1 94.31 452 ASP A O 1
ATOM 3606 N N . GLU A 1 453 ? -32.562 -17 -20.141 1 95.31 453 GLU A N 1
ATOM 3607 C CA . GLU A 1 453 ? -31.312 -17.594 -20.641 1 95.31 453 GLU A CA 1
ATOM 3608 C C . GLU A 1 453 ? -30.094 -16.984 -19.938 1 95.31 453 GLU A C 1
ATOM 3610 O O . GLU A 1 453 ? -29.109 -17.688 -19.672 1 95.31 453 GLU A O 1
ATOM 3615 N N . VAL A 1 454 ? -30.141 -15.68 -19.656 1 95.69 454 VAL A N 1
ATOM 3616 C CA . VAL A 1 454 ? -29.031 -15.008 -19 1 95.69 454 VAL A CA 1
ATOM 3617 C C . VAL A 1 454 ? -28.844 -15.578 -17.594 1 95.69 454 VAL A C 1
ATOM 3619 O O . VAL A 1 454 ? -27.719 -15.883 -17.172 1 95.69 454 VAL A O 1
ATOM 3622 N N . GLU A 1 455 ? -29.938 -15.789 -16.922 1 96.31 455 GLU A N 1
ATOM 3623 C CA . GLU A 1 455 ? -29.891 -16.312 -15.562 1 96.31 455 GLU A CA 1
ATOM 3624 C C . GLU A 1 455 ? -29.422 -17.766 -15.555 1 96.31 455 GLU A C 1
ATOM 3626 O O . GLU A 1 455 ? -28.641 -18.172 -14.695 1 96.31 455 GLU A O 1
ATOM 3631 N N . ARG A 1 456 ? -29.953 -18.562 -16.469 1 97.75 456 ARG A N 1
ATOM 3632 C CA . ARG A 1 456 ? -29.562 -19.969 -16.531 1 97.75 456 ARG A CA 1
ATOM 3633 C C . ARG A 1 456 ? -28.078 -20.125 -16.812 1 97.75 456 ARG A C 1
ATOM 3635 O O . ARG A 1 456 ? -27.391 -20.906 -16.141 1 97.75 456 ARG A O 1
ATOM 3642 N N . TYR A 1 457 ? -27.609 -19.344 -17.75 1 97.19 457 TYR A N 1
ATOM 3643 C CA . TYR A 1 457 ? -26.203 -19.344 -18.109 1 97.19 457 TYR A CA 1
ATOM 3644 C C . TYR A 1 457 ? -25.344 -18.891 -16.938 1 97.19 457 TYR A C 1
ATOM 3646 O O . TYR A 1 457 ? -24.359 -19.547 -16.578 1 97.19 457 TYR A O 1
ATOM 3654 N N . ALA A 1 458 ? -25.703 -17.797 -16.266 1 97.75 458 ALA A N 1
ATOM 3655 C CA . ALA A 1 458 ? -24.969 -17.25 -15.133 1 97.75 458 ALA A CA 1
ATOM 3656 C C . ALA A 1 458 ? -24.922 -18.219 -13.969 1 97.75 458 ALA A C 1
ATOM 3658 O O . ALA A 1 458 ? -23.891 -18.359 -13.305 1 97.75 458 ALA A O 1
ATOM 3659 N N . LEU A 1 459 ? -25.984 -18.891 -13.742 1 98.5 459 LEU A N 1
ATOM 3660 C CA . LEU A 1 459 ? -26.062 -19.812 -12.617 1 98.5 459 LEU A CA 1
ATOM 3661 C C . LEU A 1 459 ? -25.172 -21.031 -12.836 1 98.5 459 LEU A C 1
ATOM 3663 O O . LEU A 1 459 ? -24.547 -21.531 -11.898 1 98.5 459 LEU A O 1
ATOM 3667 N N . LEU A 1 460 ? -25.094 -21.516 -14.055 1 98.12 460 LEU A N 1
ATOM 3668 C CA . LEU A 1 460 ? -24.203 -22.625 -14.352 1 98.12 460 LEU A CA 1
ATOM 3669 C C . LEU A 1 460 ? -22.75 -22.219 -14.164 1 98.12 460 LEU A C 1
ATOM 3671 O O . LEU A 1 460 ? -21.969 -22.984 -13.586 1 98.12 460 LEU A O 1
ATOM 3675 N N . VAL A 1 461 ? -22.391 -21.016 -14.609 1 97.94 461 VAL A N 1
ATOM 3676 C CA . VAL A 1 461 ? -21.031 -20.531 -14.438 1 97.94 461 VAL A CA 1
ATOM 3677 C C . VAL A 1 461 ? -20.734 -20.344 -12.953 1 97.94 461 VAL A C 1
ATOM 3679 O O . VAL A 1 461 ? -19.641 -20.688 -12.492 1 97.94 461 VAL A O 1
ATOM 3682 N N . ALA A 1 462 ? -21.703 -19.844 -12.203 1 98.31 462 ALA A N 1
ATOM 3683 C CA . ALA A 1 462 ? -21.547 -19.656 -10.766 1 98.31 462 ALA A CA 1
ATOM 3684 C C . ALA A 1 462 ? -21.281 -20.984 -10.062 1 98.31 462 ALA A C 1
ATOM 3686 O O . ALA A 1 462 ? -20.438 -21.062 -9.164 1 98.31 462 ALA A O 1
ATOM 3687 N N . CYS A 1 463 ? -22.016 -22 -10.477 1 98.44 463 CYS A N 1
ATOM 3688 C CA . CYS A 1 463 ? -21.875 -23.312 -9.867 1 98.44 463 CYS A CA 1
ATOM 3689 C C . CYS A 1 463 ? -20.484 -23.891 -10.141 1 98.44 463 CYS A C 1
ATOM 3691 O O . CYS A 1 463 ? -19.859 -24.453 -9.242 1 98.44 463 CYS A O 1
ATOM 3693 N N . LEU A 1 464 ? -20.062 -23.688 -11.32 1 98 464 LEU A N 1
ATOM 3694 C CA . LEU A 1 464 ? -18.75 -24.203 -11.68 1 98 464 LEU A CA 1
ATOM 3695 C C . LEU A 1 464 ? -17.641 -23.5 -10.891 1 98 464 LEU A C 1
ATOM 3697 O O . LEU A 1 464 ? -16.641 -24.125 -10.539 1 98 464 LEU A O 1
ATOM 3701 N N . CYS A 1 465 ? -17.781 -22.25 -10.562 1 97.88 465 CYS A N 1
ATOM 3702 C CA . CYS A 1 465 ? -16.734 -21.438 -9.977 1 97.88 465 CYS A CA 1
ATOM 3703 C C . CYS A 1 465 ? -16.906 -21.312 -8.469 1 97.88 465 CYS A C 1
ATOM 3705 O O . CYS A 1 465 ? -16.078 -20.703 -7.793 1 97.88 465 CYS A O 1
ATOM 3707 N N . HIS A 1 466 ? -17.906 -21.828 -7.828 1 97.94 466 HIS A N 1
ATOM 3708 C CA . HIS A 1 466 ? -18.328 -21.484 -6.48 1 97.94 466 HIS A CA 1
ATOM 3709 C C . HIS A 1 466 ? -17.281 -21.891 -5.449 1 97.94 466 HIS A C 1
ATOM 3711 O O . HIS A 1 466 ? -17.234 -21.344 -4.348 1 97.94 466 HIS A O 1
ATOM 3717 N N . ASP A 1 467 ? -16.375 -22.844 -5.785 1 97.38 467 ASP A N 1
ATOM 3718 C CA . ASP A 1 467 ? -15.398 -23.375 -4.836 1 97.38 467 ASP A CA 1
ATOM 3719 C C . ASP A 1 467 ? -13.984 -23.281 -5.402 1 97.38 467 ASP A C 1
ATOM 3721 O O . ASP A 1 467 ? -13.125 -24.094 -5.07 1 97.38 467 ASP A O 1
ATOM 3725 N N . LEU A 1 468 ? -13.781 -22.359 -6.289 1 96 468 LEU A N 1
ATOM 3726 C CA . LEU A 1 468 ? -12.453 -22.156 -6.859 1 96 468 LEU A CA 1
ATOM 3727 C C . LEU A 1 468 ? -11.422 -21.891 -5.762 1 96 468 LEU A C 1
ATOM 3729 O O . LEU A 1 468 ? -11.633 -21.031 -4.898 1 96 468 LEU A O 1
ATOM 3733 N N . ASP A 1 469 ? -10.32 -22.641 -5.781 1 95.06 469 ASP A N 1
ATOM 3734 C CA . ASP A 1 469 ? -9.188 -22.5 -4.867 1 95.06 469 ASP A CA 1
ATOM 3735 C C . ASP A 1 469 ? -9.625 -22.703 -3.418 1 95.06 469 ASP A C 1
ATOM 3737 O O . ASP A 1 469 ? -9.094 -22.062 -2.51 1 95.06 469 ASP A O 1
ATOM 3741 N N . HIS A 1 470 ? -10.609 -23.547 -3.26 1 95.38 470 HIS A N 1
ATOM 3742 C CA . HIS A 1 470 ? -11.055 -23.859 -1.907 1 95.38 470 HIS A CA 1
ATOM 3743 C C . HIS A 1 470 ? -9.93 -24.453 -1.075 1 95.38 470 HIS A C 1
ATOM 3745 O O . HIS A 1 470 ? -9.164 -25.281 -1.569 1 95.38 470 HIS A O 1
ATOM 3751 N N . ARG A 1 471 ? -9.758 -24.109 0.163 1 93.06 471 ARG A N 1
ATOM 3752 C CA . ARG A 1 471 ? -8.625 -24.484 0.999 1 93.06 471 ARG A CA 1
ATOM 3753 C C . ARG A 1 471 ? -9.016 -25.547 2.018 1 93.06 471 ARG A C 1
ATOM 3755 O O . ARG A 1 471 ? -8.195 -25.953 2.844 1 93.06 471 ARG A O 1
ATOM 3762 N N . ALA A 1 472 ? -10.258 -25.984 1.998 1 94.44 472 ALA A N 1
ATOM 3763 C CA . ALA A 1 472 ? -10.781 -27.016 2.895 1 94.44 472 ALA A CA 1
ATOM 3764 C C . ALA A 1 472 ? -10.711 -26.562 4.352 1 94.44 472 ALA A C 1
ATOM 3766 O O . ALA A 1 472 ? -10.367 -27.344 5.234 1 94.44 472 ALA A O 1
ATOM 3767 N N . LEU A 1 473 ? -10.859 -25.328 4.594 1 94.31 473 LEU A N 1
ATOM 3768 C CA . LEU A 1 473 ? -10.891 -24.734 5.922 1 94.31 473 LEU A CA 1
ATOM 3769 C C . LEU A 1 473 ? -12.164 -23.922 6.129 1 94.31 473 LEU A C 1
ATOM 3771 O O . LEU A 1 473 ? -12.688 -23.328 5.188 1 94.31 473 LEU A O 1
ATOM 3775 N N . SER A 1 474 ? -12.648 -23.984 7.289 1 93.44 474 SER A N 1
ATOM 3776 C CA . SER A 1 474 ? -13.859 -23.234 7.602 1 93.44 474 SER A CA 1
ATOM 3777 C C . SER A 1 474 ? -13.555 -21.734 7.742 1 93.44 474 SER A C 1
ATOM 3779 O O . SER A 1 474 ? -12.414 -21.359 8.023 1 93.44 474 SER A O 1
ATOM 3781 N N . ASN A 1 475 ? -14.586 -20.938 7.527 1 93.75 475 ASN A N 1
ATOM 3782 C CA . ASN A 1 475 ? -14.445 -19.484 7.707 1 93.75 475 ASN A CA 1
ATOM 3783 C C . ASN A 1 475 ? -14 -19.141 9.125 1 93.75 475 ASN A C 1
ATOM 3785 O O . ASN A 1 475 ? -13.18 -18.25 9.312 1 93.75 475 ASN A O 1
ATOM 3789 N N . GLN A 1 476 ? -14.492 -19.797 10.109 1 92.81 476 GLN A N 1
ATOM 3790 C CA . GLN A 1 476 ? -14.164 -19.531 11.508 1 92.81 476 GLN A CA 1
ATOM 3791 C C . GLN A 1 476 ? -12.688 -19.812 11.781 1 92.81 476 GLN A C 1
ATOM 3793 O O . GLN A 1 476 ? -12.047 -19.062 12.531 1 92.81 476 GLN A O 1
ATOM 3798 N N . PHE A 1 477 ? -12.203 -20.906 11.25 1 94.19 477 PHE A N 1
ATOM 3799 C CA . PHE A 1 477 ? -10.797 -21.234 11.438 1 94.19 477 PHE A CA 1
ATOM 3800 C C . PHE A 1 477 ? -9.898 -20.172 10.836 1 94.19 477 PHE A C 1
ATOM 3802 O O . PHE A 1 477 ? -8.906 -19.766 11.438 1 94.19 477 PHE A O 1
ATOM 3809 N N . LEU A 1 478 ? -10.227 -19.703 9.664 1 94.19 478 LEU A N 1
ATOM 3810 C CA . LEU A 1 478 ? -9.445 -18.672 8.992 1 94.19 478 LEU A CA 1
ATOM 3811 C C . LEU A 1 478 ? -9.438 -17.375 9.797 1 94.19 478 LEU A C 1
ATOM 3813 O O . LEU A 1 478 ? -8.422 -16.688 9.859 1 94.19 478 LEU A O 1
ATOM 3817 N N . GLN A 1 479 ? -10.57 -17.078 10.422 1 92.12 479 GLN A N 1
ATOM 3818 C CA . GLN A 1 479 ? -10.672 -15.883 11.266 1 92.12 479 GLN A CA 1
ATOM 3819 C C . GLN A 1 479 ? -9.836 -16.031 12.531 1 92.12 479 GLN A C 1
ATOM 3821 O O . GLN A 1 479 ? -9.102 -15.117 12.906 1 92.12 479 GLN A O 1
ATOM 3826 N N . LYS A 1 480 ? -9.914 -17.172 13.141 1 91.31 480 LYS A N 1
ATOM 3827 C CA . LYS A 1 480 ? -9.219 -17.422 14.398 1 91.31 480 LYS A CA 1
ATOM 3828 C C . LYS A 1 480 ? -7.707 -17.406 14.203 1 91.31 480 LYS A C 1
ATOM 3830 O O . LYS A 1 480 ? -6.961 -17.047 15.109 1 91.31 480 LYS A O 1
ATOM 3835 N N . THR A 1 481 ? -7.258 -17.812 13.078 1 91.69 481 THR A N 1
ATOM 3836 C CA . THR A 1 481 ? -5.824 -17.891 12.82 1 91.69 481 THR A CA 1
ATOM 3837 C C . THR A 1 481 ? -5.34 -16.609 12.125 1 91.69 481 THR A C 1
ATOM 3839 O O . THR A 1 481 ? -4.199 -16.547 11.664 1 91.69 481 THR A O 1
ATOM 3842 N N . SER A 1 482 ? -6.168 -15.633 11.93 1 90.5 482 SER A N 1
ATOM 3843 C CA . SER A 1 482 ? -5.832 -14.375 11.266 1 90.5 482 SER A CA 1
ATOM 3844 C C . SER A 1 482 ? -5.191 -14.617 9.906 1 90.5 482 SER A C 1
ATOM 3846 O O . SER A 1 482 ? -4.172 -14.008 9.57 1 90.5 482 SER A O 1
ATOM 3848 N N . HIS A 1 483 ? -5.758 -15.609 9.227 1 90.88 483 HIS A N 1
ATOM 3849 C CA . HIS A 1 483 ? -5.293 -15.891 7.875 1 90.88 483 HIS A CA 1
ATOM 3850 C C . HIS A 1 483 ? -5.508 -14.688 6.957 1 90.88 483 HIS A C 1
ATOM 3852 O O . HIS A 1 483 ? -6.488 -13.953 7.109 1 90.88 483 HIS A O 1
ATOM 3858 N N . PRO A 1 484 ? -4.684 -14.43 5.934 1 89.69 484 PRO A N 1
ATOM 3859 C CA . PRO A 1 484 ? -4.828 -13.289 5.027 1 89.69 484 PRO A CA 1
ATOM 3860 C C . PRO A 1 484 ? -6.195 -13.25 4.344 1 89.69 484 PRO A C 1
ATOM 3862 O O . PRO A 1 484 ? -6.727 -12.164 4.082 1 89.69 484 PRO A O 1
ATOM 3865 N N . LEU A 1 485 ? -6.797 -14.375 4.102 1 92.62 485 LEU A N 1
ATOM 3866 C CA . LEU A 1 485 ? -8.133 -14.422 3.512 1 92.62 485 LEU A CA 1
ATOM 3867 C C . LEU A 1 485 ? -9.156 -13.766 4.434 1 92.62 485 LEU A C 1
ATOM 3869 O O . LEU A 1 485 ? -10.023 -13.016 3.973 1 92.62 485 LEU A O 1
ATOM 3873 N N . ALA A 1 486 ? -9.031 -14.094 5.73 1 92.75 486 ALA A N 1
ATOM 3874 C CA . ALA A 1 486 ? -9.977 -13.555 6.703 1 92.75 486 ALA A CA 1
ATOM 3875 C C . ALA A 1 486 ? -9.742 -12.062 6.922 1 92.75 486 ALA A C 1
ATOM 3877 O O . ALA A 1 486 ? -10.68 -11.312 7.223 1 92.75 486 ALA A O 1
ATOM 3878 N N . GLN A 1 487 ? -8.531 -11.648 6.73 1 89.12 487 GLN A N 1
ATOM 3879 C CA . GLN A 1 487 ? -8.211 -10.234 6.844 1 89.12 487 GLN A CA 1
ATOM 3880 C C . GLN A 1 487 ? -8.812 -9.438 5.688 1 89.12 487 GLN A C 1
ATOM 3882 O O . GLN A 1 487 ? -9.297 -8.32 5.875 1 89.12 487 GLN A O 1
ATOM 3887 N N . LEU A 1 488 ? -8.758 -10.039 4.562 1 88.69 488 LEU A N 1
ATOM 3888 C CA . LEU A 1 488 ? -9.273 -9.375 3.367 1 88.69 488 LEU A CA 1
ATOM 3889 C C . LEU A 1 488 ? -10.797 -9.422 3.334 1 88.69 488 LEU A C 1
ATOM 3891 O O . LEU A 1 488 ? -11.438 -8.469 2.887 1 88.69 488 LEU A O 1
ATOM 3895 N N . TYR A 1 489 ? -11.344 -10.602 3.701 1 91.69 489 TYR A N 1
ATOM 3896 C CA . TYR A 1 489 ? -12.781 -10.812 3.713 1 91.69 489 TYR A CA 1
ATOM 3897 C C . TYR A 1 489 ? -13.266 -11.234 5.098 1 91.69 489 TYR A C 1
ATOM 3899 O O . TYR A 1 489 ? -13.406 -12.422 5.375 1 91.69 489 TYR A O 1
ATOM 3907 N N . PRO A 1 490 ? -13.711 -10.336 5.91 1 87 490 PRO A N 1
ATOM 3908 C CA . PRO A 1 490 ? -14.039 -10.648 7.305 1 87 490 PRO A CA 1
ATOM 3909 C C . PRO A 1 490 ? -15.328 -11.445 7.438 1 87 490 PRO A C 1
ATOM 3911 O O . PRO A 1 490 ? -15.508 -12.18 8.414 1 87 490 PRO A O 1
ATOM 3914 N N . THR A 1 491 ? -16.25 -11.281 6.434 1 90.56 491 THR A N 1
ATOM 3915 C CA . THR A 1 491 ? -17.484 -12.055 6.414 1 90.56 491 THR A CA 1
ATOM 3916 C C . THR A 1 491 ? -17.562 -12.922 5.16 1 90.56 491 THR A C 1
ATOM 3918 O O . THR A 1 491 ? -17.156 -12.492 4.078 1 90.56 491 THR A O 1
ATOM 3921 N N . SER A 1 492 ? -18.062 -14.164 5.344 1 93.81 492 SER A N 1
ATOM 3922 C CA . SER A 1 492 ? -18.141 -15.078 4.215 1 93.81 492 SER A CA 1
ATOM 3923 C C . SER A 1 492 ? -16.812 -15.141 3.461 1 93.81 492 SER A C 1
ATOM 3925 O O . SER A 1 492 ? -16.766 -14.953 2.242 1 93.81 492 SER A O 1
ATOM 3927 N N . THR A 1 493 ? -15.773 -15.445 4.289 1 94.12 493 THR A N 1
ATOM 3928 C CA . THR A 1 493 ? -14.383 -15.328 3.85 1 94.12 493 THR A CA 1
ATOM 3929 C C . THR A 1 493 ? -14.148 -16.125 2.574 1 94.12 493 THR A C 1
ATOM 3931 O O . THR A 1 493 ? -13.742 -15.578 1.551 1 94.12 493 THR A O 1
ATOM 3934 N N . MET A 1 494 ? -14.453 -17.375 2.547 1 95.56 494 MET A N 1
ATOM 3935 C CA . MET A 1 494 ? -14.164 -18.234 1.404 1 95.56 494 MET A CA 1
ATOM 3936 C C . MET A 1 494 ? -15.062 -17.891 0.22 1 95.56 494 MET A C 1
ATOM 3938 O O . MET A 1 494 ? -14.617 -17.922 -0.929 1 95.56 494 MET A O 1
ATOM 3942 N N . GLU A 1 495 ? -16.266 -17.484 0.447 1 96.06 495 GLU A N 1
ATOM 3943 C CA . GLU A 1 495 ? -17.188 -17.172 -0.634 1 96.06 495 GLU A CA 1
ATOM 3944 C C . GLU A 1 495 ? -16.766 -15.922 -1.392 1 96.06 495 GLU A C 1
ATOM 3946 O O . GLU A 1 495 ? -16.797 -15.891 -2.623 1 96.06 495 GLU A O 1
ATOM 3951 N N . TYR A 1 496 ? -16.375 -15.016 -0.582 1 94.25 496 TYR A N 1
ATOM 3952 C CA . TYR A 1 496 ? -15.875 -13.82 -1.255 1 94.25 496 TYR A CA 1
ATOM 3953 C C . TYR A 1 496 ? -14.578 -14.109 -2.006 1 94.25 496 TYR A C 1
ATOM 3955 O O . TYR A 1 496 ? -14.328 -13.531 -3.064 1 94.25 496 TYR A O 1
ATOM 3963 N N . HIS A 1 497 ? -13.805 -14.977 -1.419 1 95.06 497 HIS A N 1
ATOM 3964 C CA . HIS A 1 497 ? -12.602 -15.414 -2.129 1 95.06 497 HIS A CA 1
ATOM 3965 C C . HIS A 1 497 ? -12.961 -16.062 -3.461 1 95.06 497 HIS A C 1
ATOM 3967 O O . HIS A 1 497 ? -12.336 -15.773 -4.484 1 95.06 497 HIS A O 1
ATOM 3973 N N . HIS A 1 498 ? -13.945 -16.938 -3.471 1 96.62 498 HIS A N 1
ATOM 3974 C CA . HIS A 1 498 ? -14.383 -17.594 -4.691 1 96.62 498 HIS A CA 1
ATOM 3975 C C . HIS A 1 498 ? -14.922 -16.594 -5.707 1 96.62 498 HIS A C 1
ATOM 3977 O O . HIS A 1 498 ? -14.68 -16.734 -6.906 1 96.62 498 HIS A O 1
ATOM 3983 N N . ILE A 1 499 ? -15.633 -15.617 -5.195 1 95.44 499 ILE A N 1
ATOM 3984 C CA . ILE A 1 499 ? -16.156 -14.57 -6.07 1 95.44 499 ILE A CA 1
ATOM 3985 C C . ILE A 1 499 ? -15 -13.836 -6.734 1 95.44 499 ILE A C 1
ATOM 3987 O O . ILE A 1 499 ? -15.047 -13.539 -7.93 1 95.44 499 ILE A O 1
ATOM 3991 N N . ASN A 1 500 ? -13.969 -13.586 -5.906 1 91.81 500 ASN A N 1
ATOM 3992 C CA . ASN A 1 500 ? -12.797 -12.914 -6.457 1 91.81 500 ASN A CA 1
ATOM 3993 C C . ASN A 1 500 ? -12.094 -13.781 -7.5 1 91.81 500 ASN A C 1
ATOM 3995 O O . ASN A 1 500 ? -11.578 -13.266 -8.5 1 91.81 500 ASN A O 1
ATOM 3999 N N . MET A 1 501 ? -12.031 -15.031 -7.27 1 92.44 501 MET A N 1
ATOM 4000 C CA . MET A 1 501 ? -11.398 -15.961 -8.203 1 92.44 501 MET A CA 1
ATOM 4001 C C . MET A 1 501 ? -12.156 -16 -9.531 1 92.44 501 MET A C 1
ATOM 4003 O O . MET A 1 501 ? -11.578 -16.297 -10.578 1 92.44 501 MET A O 1
ATOM 4007 N N . MET A 1 502 ? -13.398 -15.719 -9.438 1 92.44 502 MET A N 1
ATOM 4008 C CA . MET A 1 502 ? -14.234 -15.727 -10.641 1 92.44 502 MET A CA 1
ATOM 4009 C C . MET A 1 502 ? -13.797 -14.641 -11.609 1 92.44 502 MET A C 1
ATOM 4011 O O . MET A 1 502 ? -14.203 -14.648 -12.781 1 92.44 502 MET A O 1
ATOM 4015 N N . ASP A 1 503 ? -12.812 -13.836 -11.227 1 89.19 503 ASP A N 1
ATOM 4016 C CA . ASP A 1 503 ? -12.258 -12.82 -12.117 1 89.19 503 ASP A CA 1
ATOM 4017 C C . ASP A 1 503 ? -11.633 -13.461 -13.352 1 89.19 503 ASP A C 1
ATOM 4019 O O . ASP A 1 503 ? -11.375 -12.781 -14.352 1 89.19 503 ASP A O 1
ATOM 4023 N N . ILE A 1 504 ? -11.523 -14.734 -13.359 1 91.06 504 ILE A N 1
ATOM 4024 C CA . ILE A 1 504 ? -11.062 -15.508 -14.508 1 91.06 504 ILE A CA 1
ATOM 4025 C C . ILE A 1 504 ? -11.914 -15.172 -15.734 1 91.06 504 ILE A C 1
ATOM 4027 O O . ILE A 1 504 ? -11.414 -15.156 -16.859 1 91.06 504 ILE A O 1
ATOM 4031 N N . ILE A 1 505 ? -13.219 -14.836 -15.539 1 91.5 505 ILE A N 1
ATOM 4032 C CA . ILE A 1 505 ? -14.164 -14.578 -16.625 1 91.5 505 ILE A CA 1
ATOM 4033 C C . ILE A 1 505 ? -13.742 -13.328 -17.391 1 91.5 505 ILE A C 1
ATOM 4035 O O . ILE A 1 505 ? -14.172 -13.117 -18.531 1 91.5 505 ILE A O 1
ATOM 4039 N N . GLY A 1 506 ? -12.93 -12.516 -16.781 1 87 506 GLY A N 1
ATOM 4040 C CA . GLY A 1 506 ? -12.469 -11.289 -17.422 1 87 506 GLY A CA 1
ATOM 4041 C C . GLY A 1 506 ? -11.148 -11.453 -18.141 1 87 506 GLY A C 1
ATOM 4042 O O . GLY A 1 506 ? -10.68 -10.531 -18.812 1 87 506 GLY A O 1
ATOM 4043 N N . ARG A 1 507 ? -10.523 -12.602 -18.016 1 87.06 507 ARG A N 1
ATOM 4044 C CA . ARG A 1 507 ? -9.273 -12.852 -18.719 1 87.06 507 ARG A CA 1
ATOM 4045 C C . ARG A 1 507 ? -9.492 -12.898 -20.234 1 87.06 507 ARG A C 1
ATOM 4047 O O . ARG A 1 507 ? -10.57 -13.297 -20.688 1 87.06 507 ARG A O 1
ATOM 4054 N N . LYS A 1 508 ? -8.539 -12.531 -21.047 1 84.62 508 LYS A N 1
ATOM 4055 C CA . LYS A 1 508 ? -8.633 -12.375 -22.5 1 84.62 508 LYS A CA 1
ATOM 4056 C C . LYS A 1 508 ? -9.109 -13.672 -23.156 1 84.62 508 LYS A C 1
ATOM 4058 O O . LYS A 1 508 ? -9.922 -13.633 -24.078 1 84.62 508 LYS A O 1
ATOM 4063 N N . ASP A 1 509 ? -8.719 -14.805 -22.641 1 87.75 509 ASP A N 1
ATOM 4064 C CA . ASP A 1 509 ? -9.062 -16.078 -23.281 1 87.75 509 ASP A CA 1
ATOM 4065 C C . ASP A 1 509 ? -10.25 -16.734 -22.594 1 87.75 509 ASP A C 1
ATOM 4067 O O . ASP A 1 509 ? -10.648 -17.844 -22.969 1 87.75 509 ASP A O 1
ATOM 4071 N N . CYS A 1 510 ? -10.914 -16.047 -21.609 1 93.31 510 CYS A N 1
ATOM 4072 C CA . CYS A 1 510 ? -11.992 -16.656 -20.844 1 93.31 510 CYS A CA 1
ATOM 4073 C C . CYS A 1 510 ? -13.18 -15.703 -20.734 1 93.31 510 CYS A C 1
ATOM 4075 O O . CYS A 1 510 ? -13.898 -15.703 -19.734 1 93.31 510 CYS A O 1
ATOM 4077 N N . THR A 1 511 ? -13.391 -14.891 -21.766 1 94 511 THR A N 1
ATOM 4078 C CA . THR A 1 511 ? -14.477 -13.914 -21.75 1 94 511 THR A CA 1
ATOM 4079 C C . THR A 1 511 ? -15.805 -14.578 -22.094 1 94 511 THR A C 1
ATOM 4081 O O . THR A 1 511 ? -16.391 -14.305 -23.156 1 94 511 THR A O 1
ATOM 4084 N N . VAL A 1 512 ? -16.359 -15.289 -21.234 1 94.94 512 VAL A N 1
ATOM 4085 C CA . VAL A 1 512 ? -17.5 -16.156 -21.5 1 94.94 512 VAL A CA 1
ATOM 4086 C C . VAL A 1 512 ? -18.766 -15.305 -21.656 1 94.94 512 VAL A C 1
ATOM 4088 O O . VAL A 1 512 ? -19.734 -15.742 -22.281 1 94.94 512 VAL A O 1
ATOM 4091 N N . PHE A 1 513 ? -18.734 -14.016 -21.203 1 95.62 513 PHE A N 1
ATOM 4092 C CA . PHE A 1 513 ? -19.922 -13.172 -21.281 1 95.62 513 PHE A CA 1
ATOM 4093 C C . PHE A 1 513 ? -19.703 -12.031 -22.281 1 95.62 513 PHE A C 1
ATOM 4095 O O . PHE A 1 513 ? -20.359 -10.984 -22.172 1 95.62 513 PHE A O 1
ATOM 4102 N N . GLU A 1 514 ? -18.828 -12.258 -23.219 1 93.94 514 GLU A N 1
ATOM 4103 C CA . GLU A 1 514 ? -18.438 -11.188 -24.141 1 93.94 514 GLU A CA 1
ATOM 4104 C C . GLU A 1 514 ? -19.609 -10.75 -25.016 1 93.94 514 GLU A C 1
ATOM 4106 O O . GLU A 1 514 ? -19.656 -9.609 -25.469 1 93.94 514 GLU A O 1
ATOM 4111 N N . LYS A 1 515 ? -20.641 -11.602 -25.234 1 93.81 515 LYS A N 1
ATOM 4112 C CA . LYS A 1 515 ? -21.75 -11.289 -26.141 1 93.81 515 LYS A CA 1
ATOM 4113 C C . LYS A 1 515 ? -22.875 -10.586 -25.406 1 93.81 515 LYS A C 1
ATOM 4115 O O . LYS A 1 515 ? -23.797 -10.055 -26.031 1 93.81 515 LYS A O 1
ATOM 4120 N N . LEU A 1 516 ? -22.812 -10.539 -24.078 1 94.5 516 LEU A N 1
ATOM 4121 C CA . LEU A 1 516 ? -23.859 -9.898 -23.312 1 94.5 516 LEU A CA 1
ATOM 4122 C C . LEU A 1 516 ? -23.734 -8.375 -23.359 1 94.5 516 LEU A C 1
ATOM 4124 O O . LEU A 1 516 ? -22.625 -7.844 -23.359 1 94.5 516 LEU A O 1
ATOM 4128 N N . ASN A 1 517 ? -24.828 -7.762 -23.438 1 94.06 517 ASN A N 1
ATOM 4129 C CA . ASN A 1 517 ? -24.797 -6.309 -23.312 1 94.06 517 ASN A CA 1
ATOM 4130 C C . ASN A 1 517 ? -24.562 -5.871 -21.859 1 94.06 517 ASN A C 1
ATOM 4132 O O . ASN A 1 517 ? -24.516 -6.707 -20.953 1 94.06 517 ASN A O 1
ATOM 4136 N N . SER A 1 518 ? -24.438 -4.645 -21.641 1 93.81 518 SER A N 1
ATOM 4137 C CA . SER A 1 518 ? -24.031 -4.113 -20.344 1 93.81 518 SER A CA 1
ATOM 4138 C C . SER A 1 518 ? -25.047 -4.453 -19.266 1 93.81 518 SER A C 1
ATOM 4140 O O . SER A 1 518 ? -24.688 -4.809 -18.141 1 93.81 518 SER A O 1
ATOM 4142 N N . THR A 1 519 ? -26.281 -4.383 -19.609 1 94.31 519 THR A N 1
ATOM 4143 C CA . THR A 1 519 ? -27.344 -4.668 -18.641 1 94.31 519 THR A CA 1
ATOM 4144 C C . THR A 1 519 ? -27.375 -6.156 -18.312 1 94.31 519 THR A C 1
ATOM 4146 O O . THR A 1 519 ? -27.516 -6.535 -17.141 1 94.31 519 THR A O 1
ATOM 4149 N N . GLU A 1 520 ? -27.312 -6.938 -19.359 1 95 520 GLU A N 1
ATOM 4150 C CA . GLU A 1 520 ? -27.297 -8.383 -19.172 1 95 520 GLU A CA 1
ATOM 4151 C C . GLU A 1 520 ? -26.078 -8.828 -18.375 1 95 520 GLU A C 1
ATOM 4153 O O . GLU A 1 520 ? -26.172 -9.711 -17.516 1 95 520 GLU A O 1
ATOM 4158 N N . TYR A 1 521 ? -24.984 -8.195 -18.641 1 95.75 521 TYR A N 1
ATOM 4159 C CA . TYR A 1 521 ? -23.734 -8.531 -17.953 1 95.75 521 TYR A CA 1
ATOM 4160 C C . TYR A 1 521 ? -23.844 -8.203 -16.469 1 95.75 521 TYR A C 1
ATOM 4162 O O . TYR A 1 521 ? -23.453 -9 -15.617 1 95.75 521 TYR A O 1
ATOM 4170 N N . GLU A 1 522 ? -24.359 -7.09 -16.141 1 95 522 GLU A N 1
ATOM 4171 C CA . GLU A 1 522 ? -24.531 -6.691 -14.742 1 95 522 GLU A CA 1
ATOM 4172 C C . GLU A 1 522 ? -25.469 -7.645 -14.008 1 95 522 GLU A C 1
ATOM 4174 O O . GLU A 1 522 ? -25.234 -7.973 -12.844 1 95 522 GLU A O 1
ATOM 4179 N N . ARG A 1 523 ? -26.484 -7.996 -14.734 1 95.69 523 ARG A N 1
ATOM 4180 C CA . ARG A 1 523 ? -27.422 -8.945 -14.148 1 95.69 523 ARG A CA 1
ATOM 4181 C C . ARG A 1 523 ? -26.766 -10.297 -13.914 1 95.69 523 ARG A C 1
ATOM 4183 O O . ARG A 1 523 ? -26.969 -10.922 -12.875 1 95.69 523 ARG A O 1
ATOM 4190 N N . ALA A 1 524 ? -25.969 -10.758 -14.875 1 96.75 524 ALA A N 1
ATOM 4191 C CA . ALA A 1 524 ? -25.25 -12.031 -14.742 1 96.75 524 ALA A CA 1
ATOM 4192 C C . ALA A 1 524 ? -24.297 -12 -13.547 1 96.75 524 ALA A C 1
ATOM 4194 O O . ALA A 1 524 ? -24.266 -12.945 -12.758 1 96.75 524 ALA A O 1
ATOM 4195 N N . VAL A 1 525 ? -23.562 -10.953 -13.414 1 96.19 525 VAL A N 1
ATOM 4196 C CA . VAL A 1 525 ? -22.594 -10.805 -12.336 1 96.19 525 VAL A CA 1
ATOM 4197 C C . VAL A 1 525 ? -23.312 -10.781 -10.992 1 96.19 525 VAL A C 1
ATOM 4199 O O . VAL A 1 525 ? -22.859 -11.383 -10.016 1 96.19 525 VAL A O 1
ATOM 4202 N N . TYR A 1 526 ? -24.406 -10.07 -10.977 1 95.75 526 TYR A N 1
ATOM 4203 C CA . TYR A 1 526 ? -25.203 -10 -9.758 1 95.75 526 TYR A CA 1
ATOM 4204 C C . TYR A 1 526 ? -25.672 -11.383 -9.328 1 95.75 526 TYR A C 1
ATOM 4206 O O . TYR A 1 526 ? -25.547 -11.766 -8.164 1 95.75 526 TYR A O 1
ATOM 4214 N N . VAL A 1 527 ? -26.219 -12.117 -10.266 1 97.38 527 VAL A N 1
ATOM 4215 C CA . VAL A 1 527 ? -26.75 -13.453 -10 1 97.38 527 VAL A CA 1
ATOM 4216 C C . VAL A 1 527 ? -25.625 -14.367 -9.523 1 97.38 527 VAL A C 1
ATOM 4218 O O . VAL A 1 527 ? -25.797 -15.133 -8.57 1 97.38 527 VAL A O 1
ATOM 4221 N N . MET A 1 528 ? -24.5 -14.305 -10.141 1 98.06 528 MET A N 1
ATOM 4222 C CA . MET A 1 528 ? -23.375 -15.156 -9.781 1 98.06 528 MET A CA 1
ATOM 4223 C C . MET A 1 528 ? -22.891 -14.844 -8.367 1 98.06 528 MET A C 1
ATOM 4225 O O . MET A 1 528 ? -22.641 -15.758 -7.578 1 98.06 528 MET A O 1
ATOM 4229 N N . LYS A 1 529 ? -22.766 -13.602 -8.062 1 96.88 529 LYS A N 1
ATOM 4230 C CA . LYS A 1 529 ? -22.297 -13.188 -6.742 1 96.88 529 LYS A CA 1
ATOM 4231 C C . LYS A 1 529 ? -23.25 -13.664 -5.645 1 96.88 529 LYS A C 1
ATOM 4233 O O . LYS A 1 529 ? -22.812 -14.211 -4.633 1 96.88 529 LYS A O 1
ATOM 4238 N N . GLU A 1 530 ? -24.531 -13.445 -5.871 1 96.38 530 GLU A N 1
ATOM 4239 C CA . GLU A 1 530 ? -25.531 -13.844 -4.887 1 96.38 530 GLU A CA 1
ATOM 4240 C C . GLU A 1 530 ? -25.562 -15.367 -4.723 1 96.38 530 GLU A C 1
ATOM 4242 O O . GLU A 1 530 ? -25.734 -15.867 -3.611 1 96.38 530 GLU A O 1
ATOM 4247 N N . ALA A 1 531 ? -25.438 -16.016 -5.824 1 97.94 531 ALA A N 1
ATOM 4248 C CA . ALA A 1 531 ? -25.453 -17.469 -5.785 1 97.94 531 ALA A CA 1
ATOM 4249 C C . ALA A 1 531 ? -24.266 -18.016 -4.992 1 97.94 531 ALA A C 1
ATOM 4251 O O . ALA A 1 531 ? -24.438 -18.875 -4.133 1 97.94 531 ALA A O 1
ATOM 4252 N N . ILE A 1 532 ? -23.062 -17.531 -5.254 1 97.69 532 ILE A N 1
ATOM 4253 C CA . ILE A 1 532 ? -21.859 -18.016 -4.59 1 97.69 532 ILE A CA 1
ATOM 4254 C C . ILE A 1 532 ? -21.906 -17.656 -3.109 1 97.69 532 ILE A C 1
ATOM 4256 O O . ILE A 1 532 ? -21.547 -18.469 -2.254 1 97.69 532 ILE A O 1
ATOM 4260 N N . LEU A 1 533 ? -22.391 -16.5 -2.812 1 96 533 LEU A N 1
ATOM 4261 C CA . LEU A 1 533 ? -22.5 -16.078 -1.42 1 96 533 LEU A CA 1
ATOM 4262 C C . LEU A 1 533 ? -23.453 -16.984 -0.65 1 96 533 LEU A C 1
ATOM 4264 O O . LEU A 1 533 ? -23.25 -17.219 0.542 1 96 533 LEU A O 1
ATOM 4268 N N . ALA A 1 534 ? -24.438 -17.469 -1.334 1 96.06 534 ALA A N 1
ATOM 4269 C CA . ALA A 1 534 ? -25.469 -18.281 -0.704 1 96.06 534 ALA A CA 1
ATOM 4270 C C . ALA A 1 534 ? -24.922 -19.656 -0.309 1 96.06 534 ALA A C 1
ATOM 4272 O O . ALA A 1 534 ? -25.562 -20.406 0.433 1 96.06 534 ALA A O 1
ATOM 4273 N N . THR A 1 535 ? -23.719 -20.016 -0.75 1 95.88 535 THR A N 1
ATOM 4274 C CA . THR A 1 535 ? -23.141 -21.297 -0.377 1 95.88 535 THR A CA 1
ATOM 4275 C C . THR A 1 535 ? -22.562 -21.25 1.039 1 95.88 535 THR A C 1
ATOM 4277 O O . THR A 1 535 ? -22.188 -22.281 1.602 1 95.88 535 THR A O 1
ATOM 4280 N N . ASP A 1 536 ? -22.531 -20.078 1.589 1 93.81 536 ASP A N 1
ATOM 4281 C CA . ASP A 1 536 ? -22.234 -19.938 3.01 1 93.81 536 ASP A CA 1
ATOM 4282 C C . ASP A 1 536 ? -23.406 -20.375 3.869 1 93.81 536 ASP A C 1
ATOM 4284 O O . ASP A 1 536 ? -24.453 -19.703 3.91 1 93.81 536 ASP A O 1
ATOM 4288 N N . LEU A 1 537 ? -23.312 -21.391 4.543 1 90.31 537 LEU A N 1
ATOM 4289 C CA . LEU A 1 537 ? -24.406 -21.984 5.309 1 90.31 537 LEU A CA 1
ATOM 4290 C C . LEU A 1 537 ? -24.859 -21.047 6.418 1 90.31 537 LEU A C 1
ATOM 4292 O O . LEU A 1 537 ? -26.016 -21.109 6.863 1 90.31 537 LEU A O 1
ATOM 4296 N N . ALA A 1 538 ? -24.016 -20.156 6.879 1 89 538 ALA A N 1
ATOM 4297 C CA . ALA A 1 538 ? -24.391 -19.188 7.91 1 89 538 ALA A CA 1
ATOM 4298 C C . ALA A 1 538 ? -25.5 -18.266 7.41 1 89 538 ALA A C 1
ATOM 4300 O O . ALA A 1 538 ? -26.359 -17.844 8.188 1 89 538 ALA A O 1
ATOM 4301 N N . LEU A 1 539 ? -25.516 -18 6.145 1 89.81 539 LEU A N 1
ATOM 4302 C CA . LEU A 1 539 ? -26.516 -17.125 5.551 1 89.81 539 LEU A CA 1
ATOM 4303 C C . LEU A 1 539 ? -27.781 -17.906 5.219 1 89.81 539 LEU A C 1
ATOM 4305 O O . LEU A 1 539 ? -28.875 -17.328 5.121 1 89.81 539 LEU A O 1
ATOM 4309 N N . TYR A 1 540 ? -27.641 -19.172 5.023 1 90.88 540 TYR A N 1
ATOM 4310 C CA . TYR A 1 540 ? -28.734 -20.047 4.613 1 90.88 540 TYR A CA 1
ATOM 4311 C C . TYR A 1 540 ? -29.875 -20.016 5.625 1 90.88 540 TYR A C 1
ATOM 4313 O O . TYR A 1 540 ? -31.047 -19.953 5.242 1 90.88 540 TYR A O 1
ATOM 4321 N N . PHE A 1 541 ? -29.609 -20.016 6.863 1 90 541 PHE A N 1
ATOM 4322 C CA . PHE A 1 541 ? -30.641 -20.125 7.891 1 90 541 PHE A CA 1
ATOM 4323 C C . PHE A 1 541 ? -31.547 -18.906 7.871 1 90 541 PHE A C 1
ATOM 4325 O O . PHE A 1 541 ? -32.781 -19.047 7.949 1 90 541 PHE A O 1
ATOM 4332 N N . GLY A 1 542 ? -30.938 -17.781 7.746 1 91 542 GLY A N 1
ATOM 4333 C CA . GLY A 1 542 ? -31.75 -16.578 7.625 1 91 542 GLY A CA 1
ATOM 4334 C C . GLY A 1 542 ? -32.562 -16.531 6.34 1 91 542 GLY A C 1
ATOM 4335 O O . GLY A 1 542 ? -33.719 -16.156 6.355 1 91 542 GLY A O 1
ATOM 4336 N N . ASN A 1 543 ? -31.984 -16.922 5.305 1 93.5 543 ASN A N 1
ATOM 4337 C CA . ASN A 1 543 ? -32.625 -16.922 4 1 93.5 543 ASN A CA 1
ATOM 4338 C C . ASN A 1 543 ? -33.812 -17.891 3.951 1 93.5 543 ASN A C 1
ATOM 4340 O O . ASN A 1 543 ? -34.875 -17.547 3.484 1 93.5 543 ASN A O 1
ATOM 4344 N N . ARG A 1 544 ? -33.562 -19.109 4.387 1 94.12 544 ARG A N 1
ATOM 4345 C CA . ARG A 1 544 ? -34.625 -20.109 4.387 1 94.12 544 ARG A CA 1
ATOM 4346 C C . ARG A 1 544 ? -35.812 -19.672 5.246 1 94.12 544 ARG A C 1
ATOM 4348 O O . ARG A 1 544 ? -36.969 -19.875 4.871 1 94.12 544 ARG A O 1
ATOM 4355 N N . GLY A 1 545 ? -35.438 -19.078 6.418 1 93.88 545 GLY A N 1
ATOM 4356 C CA . GLY A 1 545 ? -36.5 -18.562 7.273 1 93.88 545 GLY A CA 1
ATOM 4357 C C . GLY A 1 545 ? -37.406 -17.562 6.578 1 93.88 545 GLY A C 1
ATOM 4358 O O . GLY A 1 545 ? -38.625 -17.609 6.703 1 93.88 545 GLY A O 1
ATOM 4359 N N . GLN A 1 546 ? -36.844 -16.75 5.871 1 94 546 GLN A N 1
ATOM 4360 C CA . GLN A 1 546 ? -37.562 -15.727 5.145 1 94 546 GLN A CA 1
ATOM 4361 C C . GLN A 1 546 ? -38.469 -16.344 4.062 1 94 546 GLN A C 1
ATOM 4363 O O . GLN A 1 546 ? -39.594 -15.945 3.885 1 94 546 GLN A O 1
ATOM 4368 N N . ILE A 1 547 ? -37.969 -17.297 3.33 1 95.81 547 ILE A N 1
ATOM 4369 C CA . ILE A 1 547 ? -38.719 -17.953 2.258 1 95.81 547 ILE A CA 1
ATOM 4370 C C . ILE A 1 547 ? -39.906 -18.719 2.842 1 95.81 547 ILE A C 1
ATOM 4372 O O . ILE A 1 547 ? -41 -18.688 2.289 1 95.81 547 ILE A O 1
ATOM 4376 N N . GLU A 1 548 ? -39.656 -19.375 3.965 1 95.5 548 GLU A N 1
ATOM 4377 C CA . GLU A 1 548 ? -40.719 -20.141 4.613 1 95.5 548 GLU A CA 1
ATOM 4378 C C . GLU A 1 548 ? -41.844 -19.234 5.07 1 95.5 548 GLU A C 1
ATOM 4380 O O . GLU A 1 548 ? -43 -19.609 4.977 1 95.5 548 GLU A O 1
ATOM 4385 N N . GLU A 1 549 ? -41.469 -18.125 5.539 1 95.25 549 GLU A N 1
ATOM 4386 C CA . GLU A 1 549 ? -42.5 -17.156 5.953 1 95.25 549 GLU A CA 1
ATOM 4387 C C . GLU A 1 549 ? -43.312 -16.672 4.758 1 95.25 549 GLU A C 1
ATOM 4389 O O . GLU A 1 549 ? -44.531 -16.578 4.832 1 95.25 549 GLU A O 1
ATOM 4394 N N . LEU A 1 550 ? -42.656 -16.375 3.73 1 95.94 550 LEU A N 1
ATOM 4395 C CA . LEU A 1 550 ? -43.344 -15.898 2.523 1 95.94 550 LEU A CA 1
ATOM 4396 C C . LEU A 1 550 ? -44.25 -16.969 1.954 1 95.94 550 LEU A C 1
ATOM 4398 O O . LEU A 1 550 ? -45.375 -16.656 1.501 1 95.94 550 LEU A O 1
ATOM 4402 N N . LEU A 1 551 ? -43.781 -18.203 1.921 1 95.25 551 LEU A N 1
ATOM 4403 C CA . LEU A 1 551 ? -44.594 -19.312 1.384 1 95.25 551 LEU A CA 1
ATOM 4404 C C . LEU A 1 551 ? -45.812 -19.578 2.24 1 95.25 551 LEU A C 1
ATOM 4406 O O . LEU A 1 551 ? -46.906 -19.844 1.714 1 95.25 551 LEU A O 1
ATOM 4410 N N . THR A 1 552 ? -45.656 -19.516 3.543 1 95.06 552 THR A N 1
ATOM 4411 C CA . THR A 1 552 ? -46.75 -19.75 4.473 1 95.06 552 THR A CA 1
ATOM 4412 C C . THR A 1 552 ? -47.812 -18.688 4.324 1 95.06 552 THR A C 1
ATOM 4414 O O . THR A 1 552 ? -49.031 -18.984 4.406 1 95.06 552 THR A O 1
ATOM 4417 N N . GLN A 1 553 ? -47.406 -17.5 4.098 1 94.38 553 GLN A N 1
ATOM 4418 C CA . GLN A 1 553 ? -48.344 -16.391 3.953 1 94.38 553 GLN A CA 1
ATOM 4419 C C . GLN A 1 553 ? -48.906 -16.328 2.537 1 94.38 553 GLN A C 1
ATOM 4421 O O . GLN A 1 553 ? -49.875 -15.633 2.287 1 94.38 553 GLN A O 1
ATOM 4426 N N . GLY A 1 554 ? -48.312 -17.016 1.619 1 93.25 554 GLY A N 1
ATOM 4427 C CA . GLY A 1 554 ? -48.75 -17.016 0.229 1 93.25 554 GLY A CA 1
ATOM 4428 C C . GLY A 1 554 ? -48.281 -15.781 -0.53 1 93.25 554 GLY A C 1
ATOM 4429 O O . GLY A 1 554 ? -48.875 -15.414 -1.545 1 93.25 554 GLY A O 1
ATOM 4430 N N . ASP A 1 555 ? -47.219 -15.211 -0.075 1 93.75 555 ASP A N 1
ATOM 4431 C CA . ASP A 1 555 ? -46.75 -13.93 -0.615 1 93.75 555 ASP A CA 1
ATOM 4432 C C . ASP A 1 555 ? -45.562 -14.125 -1.539 1 93.75 555 ASP A C 1
ATOM 4434 O O . ASP A 1 555 ? -45.094 -13.164 -2.15 1 93.75 555 ASP A O 1
ATOM 4438 N N . PHE A 1 556 ? -45.062 -15.305 -1.728 1 95.56 556 PHE A N 1
ATOM 4439 C CA . PHE A 1 556 ? -43.875 -15.531 -2.537 1 95.56 556 PHE A CA 1
ATOM 4440 C C . PHE A 1 556 ? -44.156 -15.266 -4.008 1 95.56 556 PHE A C 1
ATOM 4442 O O . PHE A 1 556 ? -45.125 -15.773 -4.559 1 95.56 556 PHE A O 1
ATOM 4449 N N . ASP A 1 557 ? -43.312 -14.391 -4.59 1 95.44 557 ASP A N 1
ATOM 4450 C CA . ASP A 1 557 ? -43.469 -13.977 -5.98 1 95.44 557 ASP A CA 1
ATOM 4451 C C . ASP A 1 557 ? -42.125 -13.875 -6.684 1 95.44 557 ASP A C 1
ATOM 4453 O O . ASP A 1 557 ? -41.281 -13.062 -6.297 1 95.44 557 ASP A O 1
ATOM 4457 N N . PHE A 1 558 ? -41.938 -14.609 -7.816 1 94.94 558 PHE A N 1
ATOM 4458 C CA . PHE A 1 558 ? -40.688 -14.594 -8.555 1 94.94 558 PHE A CA 1
ATOM 4459 C C . PHE A 1 558 ? -40.469 -13.25 -9.234 1 94.94 558 PHE A C 1
ATOM 4461 O O . PHE A 1 558 ? -39.375 -12.93 -9.648 1 94.94 558 PHE A O 1
ATOM 4468 N N . ASP A 1 559 ? -41.5 -12.43 -9.367 1 93.62 559 ASP A N 1
ATOM 4469 C CA . ASP A 1 559 ? -41.375 -11.125 -10.016 1 93.62 559 ASP A CA 1
ATOM 4470 C C . ASP A 1 559 ? -40.812 -10.086 -9.055 1 93.62 559 ASP A C 1
ATOM 4472 O O . ASP A 1 559 ? -40.375 -9.016 -9.484 1 93.62 559 ASP A O 1
ATOM 4476 N N . ASN A 1 560 ? -40.906 -10.492 -7.812 1 94.5 560 ASN A N 1
ATOM 4477 C CA . ASN A 1 560 ? -40.219 -9.672 -6.816 1 94.5 560 ASN A CA 1
ATOM 4478 C C . ASN A 1 560 ? -38.719 -9.984 -6.766 1 94.5 560 ASN A C 1
ATOM 4480 O O . ASN A 1 560 ? -38.344 -11.109 -6.441 1 94.5 560 ASN A O 1
ATOM 4484 N N . GLN A 1 561 ? -37.906 -8.992 -6.992 1 93.5 561 GLN A N 1
ATOM 4485 C CA . GLN A 1 561 ? -36.469 -9.188 -7.137 1 93.5 561 GLN A CA 1
ATOM 4486 C C . GLN A 1 561 ? -35.875 -9.781 -5.867 1 93.5 561 GLN A C 1
ATOM 4488 O O . GLN A 1 561 ? -34.969 -10.625 -5.934 1 93.5 561 GLN A O 1
ATOM 4493 N N . GLN A 1 562 ? -36.312 -9.367 -4.738 1 93.31 562 GLN A N 1
ATOM 4494 C CA . GLN A 1 562 ? -35.781 -9.883 -3.48 1 93.31 562 GLN A CA 1
ATOM 4495 C C . GLN A 1 562 ? -36.156 -11.352 -3.291 1 93.31 562 GLN A C 1
ATOM 4497 O O . GLN A 1 562 ? -35.344 -12.156 -2.842 1 93.31 562 GLN A O 1
ATOM 4502 N N . HIS A 1 563 ? -37.5 -11.703 -3.609 1 96 563 HIS A N 1
ATOM 4503 C CA . HIS A 1 563 ? -37.969 -13.086 -3.521 1 96 563 HIS A CA 1
ATOM 4504 C C . HIS A 1 563 ? -37.188 -13.977 -4.488 1 96 563 HIS A C 1
ATOM 4506 O O . HIS A 1 563 ? -36.75 -15.078 -4.125 1 96 563 HIS A O 1
ATOM 4512 N N . ARG A 1 564 ? -36.969 -13.414 -5.602 1 95.94 564 ARG A N 1
ATOM 4513 C CA . ARG A 1 564 ? -36.219 -14.125 -6.641 1 95.94 564 ARG A CA 1
ATOM 4514 C C . ARG A 1 564 ? -34.781 -14.406 -6.207 1 95.94 564 ARG A C 1
ATOM 4516 O O . ARG A 1 564 ? -34.281 -15.523 -6.363 1 95.94 564 ARG A O 1
ATOM 4523 N N . THR A 1 565 ? -34.094 -13.453 -5.633 1 95.62 565 THR A N 1
ATOM 4524 C CA . THR A 1 565 ? -32.719 -13.602 -5.141 1 95.62 565 THR A CA 1
ATOM 4525 C C . THR A 1 565 ? -32.688 -14.641 -4.027 1 95.62 565 THR A C 1
ATOM 4527 O O . THR A 1 565 ? -31.75 -15.461 -3.986 1 95.62 565 THR A O 1
ATOM 4530 N N . SER A 1 566 ? -33.656 -14.617 -3.197 1 96.19 566 SER A N 1
ATOM 4531 C CA . SER A 1 566 ? -33.719 -15.586 -2.109 1 96.19 566 SER A CA 1
ATOM 4532 C C . SER A 1 566 ? -33.906 -17 -2.641 1 96.19 566 SER A C 1
ATOM 4534 O O . SER A 1 566 ? -33.344 -17.953 -2.121 1 96.19 566 SER A O 1
ATOM 4536 N N . ALA A 1 567 ? -34.75 -17.109 -3.619 1 97.06 567 ALA A N 1
ATOM 4537 C CA . ALA A 1 567 ? -34.969 -18.406 -4.238 1 97.06 567 ALA A CA 1
ATOM 4538 C C . ALA A 1 567 ? -33.719 -18.938 -4.902 1 97.06 567 ALA A C 1
ATOM 4540 O O . ALA A 1 567 ? -33.375 -20.125 -4.77 1 97.06 567 ALA A O 1
ATOM 4541 N N . ILE A 1 568 ? -33.031 -18.078 -5.605 1 97.12 568 ILE A N 1
ATOM 4542 C CA . ILE A 1 568 ? -31.766 -18.453 -6.246 1 97.12 568 ILE A CA 1
ATOM 4543 C C . ILE A 1 568 ? -30.766 -18.922 -5.188 1 97.12 568 ILE A C 1
ATOM 4545 O O . ILE A 1 568 ? -30.047 -19.891 -5.387 1 97.12 568 ILE A O 1
ATOM 4549 N N . GLY A 1 569 ? -30.75 -18.188 -4.07 1 97.44 569 GLY A N 1
ATOM 4550 C CA . GLY A 1 569 ? -29.906 -18.578 -2.959 1 97.44 569 GLY A CA 1
ATOM 4551 C C . GLY A 1 569 ? -30.219 -19.969 -2.43 1 97.44 569 GLY A C 1
ATOM 4552 O O . GLY A 1 569 ? -29.312 -20.766 -2.174 1 97.44 569 GLY A O 1
ATOM 4553 N N . LEU A 1 570 ? -31.484 -20.203 -2.311 1 97.56 570 LEU A N 1
ATOM 4554 C CA . LEU A 1 570 ? -31.938 -21.516 -1.838 1 97.56 570 LEU A CA 1
ATOM 4555 C C . LEU A 1 570 ? -31.578 -22.609 -2.842 1 97.56 570 LEU A C 1
ATOM 4557 O O . LEU A 1 570 ? -31.172 -23.703 -2.451 1 97.56 570 LEU A O 1
ATOM 4561 N N . MET A 1 571 ? -31.734 -22.359 -4.121 1 97.94 571 MET A N 1
ATOM 4562 C CA . MET A 1 571 ? -31.359 -23.281 -5.18 1 97.94 571 MET A CA 1
ATOM 4563 C C . MET A 1 571 ? -29.875 -23.641 -5.094 1 97.94 571 MET A C 1
ATOM 4565 O O . MET A 1 571 ? -29.516 -24.812 -5.156 1 97.94 571 MET A O 1
ATOM 4569 N N . MET A 1 572 ? -29 -22.609 -4.918 1 98.25 572 MET A N 1
ATOM 4570 C CA . MET A 1 572 ? -27.562 -22.812 -4.867 1 98.25 572 MET A CA 1
ATOM 4571 C C . MET A 1 572 ? -27.172 -23.656 -3.658 1 98.25 572 MET A C 1
ATOM 4573 O O . MET A 1 572 ? -26.312 -24.531 -3.758 1 98.25 572 MET A O 1
ATOM 4577 N N . THR A 1 573 ? -27.766 -23.344 -2.533 1 97.94 573 THR A N 1
ATOM 4578 C CA . THR A 1 573 ? -27.484 -24.109 -1.331 1 97.94 573 THR A CA 1
ATOM 4579 C C . THR A 1 573 ? -27.875 -25.578 -1.524 1 97.94 573 THR A C 1
ATOM 4581 O O . THR A 1 573 ? -27.141 -26.484 -1.127 1 97.94 573 THR A O 1
ATOM 4584 N N . ALA A 1 574 ? -29.047 -25.75 -2.121 1 97.5 574 ALA A N 1
ATOM 4585 C CA . ALA A 1 574 ? -29.516 -27.109 -2.385 1 97.5 574 ALA A CA 1
ATOM 4586 C C . ALA A 1 574 ? -28.562 -27.859 -3.318 1 97.5 574 ALA A C 1
ATOM 4588 O O . ALA A 1 574 ? -28.297 -29.047 -3.133 1 97.5 574 ALA A O 1
ATOM 4589 N N . CYS A 1 575 ? -28.109 -27.203 -4.336 1 97.5 575 CYS A N 1
ATOM 4590 C CA . CYS A 1 575 ? -27.141 -27.797 -5.254 1 97.5 575 CYS A CA 1
ATOM 4591 C C . CYS A 1 575 ? -25.859 -28.172 -4.523 1 97.5 575 CYS A C 1
ATOM 4593 O O . CYS A 1 575 ? -25.281 -29.234 -4.773 1 97.5 575 CYS A O 1
ATOM 4595 N N . ASP A 1 576 ? -25.359 -27.266 -3.658 1 96.94 576 ASP A N 1
ATOM 4596 C CA . ASP A 1 576 ? -24.141 -27.5 -2.883 1 96.94 576 ASP A CA 1
ATOM 4597 C C . ASP A 1 576 ? -24.297 -28.719 -1.974 1 96.94 576 ASP A C 1
ATOM 4599 O O . ASP A 1 576 ? -23.312 -29.406 -1.683 1 96.94 576 ASP A O 1
ATOM 4603 N N . LEU A 1 577 ? -25.594 -28.984 -1.558 1 95.75 577 LEU A N 1
ATOM 4604 C CA . LEU A 1 577 ? -25.875 -30.094 -0.668 1 95.75 577 LEU A CA 1
ATOM 4605 C C . LEU A 1 577 ? -26.359 -31.312 -1.46 1 95.75 577 LEU A C 1
ATOM 4607 O O . LEU A 1 577 ? -26.75 -32.312 -0.875 1 95.75 577 LEU A O 1
ATOM 4611 N N . SER A 1 578 ? -26.312 -31.266 -2.732 1 94.06 578 SER A N 1
ATOM 4612 C CA . SER A 1 578 ? -26.969 -32.25 -3.588 1 94.06 578 SER A CA 1
ATOM 4613 C C . SER A 1 578 ? -26.328 -33.625 -3.422 1 94.06 578 SER A C 1
ATOM 4615 O O . SER A 1 578 ? -26.953 -34.656 -3.713 1 94.06 578 SER A O 1
ATOM 4617 N N . SER A 1 579 ? -25.094 -33.656 -2.953 1 91.06 579 SER A N 1
ATOM 4618 C CA . SER A 1 579 ? -24.438 -34.938 -2.707 1 91.06 579 SER A CA 1
ATOM 4619 C C . SER A 1 579 ? -25.219 -35.75 -1.694 1 91.06 579 SER A C 1
ATOM 4621 O O . SER A 1 579 ? -25.141 -37 -1.703 1 91.06 579 SER A O 1
ATOM 4623 N N . SER A 1 580 ? -26.016 -35.125 -0.875 1 92.81 580 SER A N 1
ATOM 4624 C CA . SER A 1 580 ? -26.797 -35.781 0.152 1 92.81 580 SER A CA 1
ATOM 4625 C C . SER A 1 580 ? -28.016 -36.469 -0.454 1 92.81 580 SER A C 1
ATOM 4627 O O . SER A 1 580 ? -28.672 -37.281 0.211 1 92.81 580 SER A O 1
ATOM 4629 N N . ALA A 1 581 ? -28.297 -36.188 -1.668 1 93.19 581 ALA A N 1
ATOM 4630 C CA . ALA A 1 581 ? -29.484 -36.719 -2.297 1 93.19 581 ALA A CA 1
ATOM 4631 C C . ALA A 1 581 ? -29.125 -37.625 -3.486 1 93.19 581 ALA A C 1
ATOM 4633 O O . ALA A 1 581 ? -29.984 -37.969 -4.285 1 93.19 581 ALA A O 1
ATOM 4634 N N . LYS A 1 582 ? -27.859 -37.906 -3.641 1 91.25 582 LYS A N 1
ATOM 4635 C CA . LYS A 1 582 ? -27.422 -38.844 -4.68 1 91.25 582 LYS A CA 1
ATOM 4636 C C . LYS A 1 582 ? -27.594 -40.281 -4.23 1 91.25 582 LYS A C 1
ATOM 4638 O O . LYS A 1 582 ? -28.062 -40.531 -3.117 1 91.25 582 LYS A O 1
ATOM 4643 N N . ASP A 1 583 ? -27.234 -41.188 -5.152 1 90.19 583 ASP A N 1
ATOM 4644 C CA . ASP A 1 583 ? -27.328 -42.594 -4.789 1 90.19 583 ASP A CA 1
ATOM 4645 C C . ASP A 1 583 ? -26.469 -42.906 -3.561 1 90.19 583 ASP A C 1
ATOM 4647 O O . ASP A 1 583 ? -25.438 -42.281 -3.35 1 90.19 583 ASP A O 1
ATOM 4651 N N . TRP A 1 584 ? -26.844 -43.906 -2.873 1 91.69 584 TRP A N 1
ATOM 4652 C CA . TRP A 1 584 ? -26.281 -44.156 -1.554 1 91.69 584 TRP A CA 1
ATOM 4653 C C . TRP A 1 584 ? -24.766 -44.344 -1.635 1 91.69 584 TRP A C 1
ATOM 4655 O O . TRP A 1 584 ? -24.031 -43.812 -0.82 1 91.69 584 TRP A O 1
ATOM 4665 N N . GLU A 1 585 ? -24.297 -45.125 -2.613 1 88.31 585 GLU A N 1
ATOM 4666 C CA . GLU A 1 585 ? -22.859 -45.375 -2.73 1 88.31 585 GLU A CA 1
ATOM 4667 C C . GLU A 1 585 ? -22.078 -44.094 -2.982 1 88.31 585 GLU A C 1
ATOM 4669 O O . GLU A 1 585 ? -21 -43.906 -2.416 1 88.31 585 GLU A O 1
ATOM 4674 N N . VAL A 1 586 ? -22.672 -43.281 -3.818 1 88.5 586 VAL A N 1
ATOM 4675 C CA . VAL A 1 586 ? -22.047 -42 -4.148 1 88.5 586 VAL A CA 1
ATOM 4676 C C . VAL A 1 586 ? -22.062 -41.094 -2.932 1 88.5 586 VAL A C 1
ATOM 4678 O O . VAL A 1 586 ? -21.078 -40.406 -2.625 1 88.5 586 VAL A O 1
ATOM 4681 N N . THR A 1 587 ? -23.172 -41.094 -2.234 1 90.5 587 THR A N 1
ATOM 4682 C CA . THR A 1 587 ? -23.359 -40.25 -1.057 1 90.5 587 THR A CA 1
ATOM 4683 C C . THR A 1 587 ? -22.375 -40.625 0.04 1 90.5 587 THR A C 1
ATOM 4685 O O . THR A 1 587 ? -21.766 -39.781 0.675 1 90.5 587 THR A O 1
ATOM 4688 N N . ARG A 1 588 ? -22.188 -41.875 0.242 1 89.56 588 ARG A N 1
ATOM 4689 C CA . ARG A 1 588 ? -21.281 -42.344 1.28 1 89.56 588 ARG A CA 1
ATOM 4690 C C . ARG A 1 588 ? -19.828 -41.969 0.968 1 89.56 588 ARG A C 1
ATOM 4692 O O . ARG A 1 588 ? -19.094 -41.562 1.856 1 89.56 588 ARG A O 1
ATOM 4699 N N . ASN A 1 589 ? -19.469 -42.156 -0.271 1 89.25 589 ASN A N 1
ATOM 4700 C CA . ASN A 1 589 ? -18.109 -41.812 -0.675 1 89.25 589 ASN A CA 1
ATOM 4701 C C . ASN A 1 589 ? -17.844 -40.312 -0.529 1 89.25 589 ASN A C 1
ATOM 4703 O O . ASN A 1 589 ? -16.781 -39.906 -0.067 1 89.25 589 ASN A O 1
ATOM 4707 N N . ASN A 1 590 ? -18.766 -39.531 -0.952 1 90.19 590 ASN A N 1
ATOM 4708 C CA . ASN A 1 590 ? -18.656 -38.062 -0.823 1 90.19 590 ASN A CA 1
ATOM 4709 C C . ASN A 1 590 ? -18.531 -37.656 0.638 1 90.19 590 ASN A C 1
ATOM 4711 O O . ASN A 1 590 ? -17.812 -36.719 0.958 1 90.19 590 ASN A O 1
ATOM 4715 N N . LEU A 1 591 ? -19.25 -38.344 1.44 1 90.19 591 LEU A N 1
ATOM 4716 C CA . LEU A 1 591 ? -19.203 -38 2.861 1 90.19 591 LEU A CA 1
ATOM 4717 C C . LEU A 1 591 ? -17.828 -38.281 3.447 1 90.19 591 LEU A C 1
ATOM 4719 O O . LEU A 1 591 ? -17.328 -37.5 4.277 1 90.19 591 LEU A O 1
ATOM 4723 N N . LEU A 1 592 ? -17.297 -39.406 3.078 1 90.06 592 LEU A N 1
ATOM 4724 C CA . LEU A 1 592 ? -15.953 -39.719 3.562 1 90.06 592 LEU A CA 1
ATOM 4725 C C . LEU A 1 592 ? -14.945 -38.656 3.137 1 90.06 592 LEU A C 1
ATOM 4727 O O . LEU A 1 592 ? -14.078 -38.281 3.922 1 90.06 592 LEU A O 1
ATOM 4731 N N . ASP A 1 593 ? -15.055 -38.25 1.891 1 92.94 593 ASP A N 1
ATOM 4732 C CA . ASP A 1 593 ? -14.18 -37.188 1.389 1 92.94 593 ASP A CA 1
ATOM 4733 C C . ASP A 1 593 ? -14.336 -35.906 2.199 1 92.94 593 ASP A C 1
ATOM 4735 O O . ASP A 1 593 ? -13.352 -35.25 2.518 1 92.94 593 ASP A O 1
ATOM 4739 N N . LEU A 1 594 ? -15.539 -35.562 2.504 1 93.75 594 LEU A N 1
ATOM 4740 C CA . LEU A 1 594 ? -15.82 -34.375 3.287 1 93.75 594 LEU A CA 1
ATOM 4741 C C . LEU A 1 594 ? -15.234 -34.5 4.688 1 93.75 594 LEU A C 1
ATOM 4743 O O . LEU A 1 594 ? -14.672 -33.531 5.211 1 93.75 594 LEU A O 1
ATOM 4747 N N . HIS A 1 595 ? -15.32 -35.656 5.27 1 93.12 595 HIS A N 1
ATOM 4748 C CA . HIS A 1 595 ? -14.836 -35.844 6.633 1 93.12 595 HIS A CA 1
ATOM 4749 C C . HIS A 1 595 ? -13.312 -35.812 6.684 1 93.12 595 HIS A C 1
ATOM 4751 O O . HIS A 1 595 ? -12.719 -35.375 7.668 1 93.12 595 HIS A O 1
ATOM 4757 N N . PHE A 1 596 ? -12.719 -36.25 5.613 1 94.31 596 PHE A N 1
ATOM 4758 C CA . PHE A 1 596 ? -11.266 -36.125 5.582 1 94.31 596 PHE A CA 1
ATOM 4759 C C . PHE A 1 596 ? -10.844 -34.656 5.68 1 94.31 596 PHE A C 1
ATOM 4761 O O . PHE A 1 596 ? -9.859 -34.344 6.352 1 94.31 596 PHE A O 1
ATOM 4768 N N . GLU A 1 597 ? -11.555 -33.812 5.02 1 94.62 597 GLU A N 1
ATOM 4769 C CA . GLU A 1 597 ? -11.266 -32.375 5.117 1 94.62 597 GLU A CA 1
ATOM 4770 C C . GLU A 1 597 ? -11.555 -31.859 6.52 1 94.62 597 GLU A C 1
ATOM 4772 O O . GLU A 1 597 ? -10.789 -31.047 7.055 1 94.62 597 GLU A O 1
ATOM 4777 N N . PHE A 1 598 ? -12.609 -32.375 7.137 1 94.31 598 PHE A N 1
ATOM 4778 C CA . PHE A 1 598 ? -12.977 -31.969 8.492 1 94.31 598 PHE A CA 1
ATOM 4779 C C . PHE A 1 598 ? -11.914 -32.406 9.492 1 94.31 598 PHE A C 1
ATOM 4781 O O . PHE A 1 598 ? -11.523 -31.641 10.367 1 94.31 598 PHE A O 1
ATOM 4788 N N . TRP A 1 599 ? -11.547 -33.625 9.312 1 94.69 599 TRP A N 1
ATOM 4789 C CA . TRP A 1 599 ? -10.555 -34.156 10.234 1 94.69 599 TRP A CA 1
ATOM 4790 C C . TRP A 1 599 ? -9.219 -33.438 10.086 1 94.69 599 TRP A C 1
ATOM 4792 O O . TRP A 1 599 ? -8.523 -33.219 11.078 1 94.69 599 TRP A O 1
ATOM 4802 N N . ASP A 1 600 ? -8.859 -33.156 8.852 1 95.12 600 ASP A N 1
ATOM 4803 C CA . ASP A 1 600 ? -7.621 -32.438 8.625 1 95.12 600 ASP A CA 1
ATOM 4804 C C . ASP A 1 600 ? -7.656 -31.078 9.344 1 95.12 600 ASP A C 1
ATOM 4806 O O . ASP A 1 600 ? -6.676 -30.688 9.984 1 95.12 600 ASP A O 1
ATOM 4810 N N . GLU A 1 601 ? -8.711 -30.344 9.234 1 95.06 601 GLU A N 1
ATOM 4811 C CA . GLU A 1 601 ? -8.844 -29.078 9.945 1 95.06 601 GLU A CA 1
ATOM 4812 C C . GLU A 1 601 ? -8.844 -29.297 11.453 1 95.06 601 GLU A C 1
ATOM 4814 O O . GLU A 1 601 ? -8.242 -28.531 12.203 1 95.06 601 GLU A O 1
ATOM 4819 N N . GLY A 1 602 ? -9.617 -30.328 11.906 1 95.19 602 GLY A N 1
ATOM 4820 C CA . GLY A 1 602 ? -9.633 -30.641 13.32 1 95.19 602 GLY A CA 1
ATOM 4821 C C . GLY A 1 602 ? -8.242 -30.875 13.891 1 95.19 602 GLY A C 1
ATOM 4822 O O . GLY A 1 602 ? -7.934 -30.406 14.984 1 95.19 602 GLY A O 1
ATOM 4823 N N . ASP A 1 603 ? -7.473 -31.609 13.148 1 95.31 603 ASP A N 1
ATOM 4824 C CA . ASP A 1 603 ? -6.098 -31.875 13.555 1 95.31 603 ASP A CA 1
ATOM 4825 C C . ASP A 1 603 ? -5.293 -30.594 13.656 1 95.31 603 ASP A C 1
ATOM 4827 O O . ASP A 1 603 ? -4.496 -30.422 14.586 1 95.31 603 ASP A O 1
ATOM 4831 N N . GLN A 1 604 ? -5.426 -29.766 12.672 1 93.94 604 GLN A N 1
ATOM 4832 C CA . GLN A 1 604 ? -4.719 -28.484 12.695 1 93.94 604 GLN A CA 1
ATOM 4833 C C . GLN A 1 604 ? -5.133 -27.641 13.898 1 93.94 604 GLN A C 1
ATOM 4835 O O . GLN A 1 604 ? -4.293 -27.016 14.539 1 93.94 604 GLN A O 1
ATOM 4840 N N . ARG A 1 605 ? -6.445 -27.625 14.18 1 94.12 605 ARG A N 1
ATOM 4841 C CA . ARG A 1 605 ? -6.973 -26.906 15.336 1 94.12 605 ARG A CA 1
ATOM 4842 C C . ARG A 1 605 ? -6.348 -27.422 16.625 1 94.12 605 ARG A C 1
ATOM 4844 O O . ARG A 1 605 ? -5.883 -26.625 17.453 1 94.12 605 ARG A O 1
ATOM 4851 N N . LYS A 1 606 ? -6.309 -28.688 16.703 1 93.94 606 LYS A N 1
ATOM 4852 C CA . LYS A 1 606 ? -5.75 -29.312 17.906 1 93.94 606 LYS A CA 1
ATOM 4853 C C . LYS A 1 606 ? -4.273 -28.953 18.078 1 93.94 606 LYS A C 1
ATOM 4855 O O . LYS A 1 606 ? -3.814 -28.688 19.188 1 93.94 606 LYS A O 1
ATOM 4860 N N . ARG A 1 607 ? -3.564 -28.938 17 1 94.12 607 ARG A N 1
ATOM 4861 C CA . ARG A 1 607 ? -2.152 -28.562 17.031 1 94.12 607 ARG A CA 1
ATOM 4862 C C . ARG A 1 607 ? -1.966 -27.141 17.516 1 94.12 607 ARG A C 1
ATOM 4864 O O . ARG A 1 607 ? -0.972 -26.828 18.172 1 94.12 607 ARG A O 1
ATOM 4871 N N . LEU A 1 608 ? -2.898 -26.297 17.234 1 93.69 608 LEU A N 1
ATOM 4872 C CA . LEU A 1 608 ? -2.811 -24.875 17.609 1 93.69 608 LEU A CA 1
ATOM 4873 C C . LEU A 1 608 ? -3.475 -24.641 18.953 1 93.69 608 LEU A C 1
ATOM 4875 O O . LEU A 1 608 ? -3.557 -23.5 19.406 1 93.69 608 LEU A O 1
ATOM 4879 N N . GLY A 1 609 ? -4.086 -25.672 19.578 1 92.44 609 GLY A N 1
ATOM 4880 C CA . GLY A 1 609 ? -4.738 -25.562 20.859 1 92.44 609 GLY A CA 1
ATOM 4881 C C . GLY A 1 609 ? -6.164 -25.047 20.766 1 92.44 609 GLY A C 1
ATOM 4882 O O . GLY A 1 609 ? -6.699 -24.5 21.734 1 92.44 609 GLY A O 1
ATOM 4883 N N . ILE A 1 610 ? -6.734 -25.125 19.594 1 92.12 610 ILE A N 1
ATOM 4884 C CA . ILE A 1 610 ? -8.117 -24.734 19.359 1 92.12 610 ILE A CA 1
ATOM 4885 C C . ILE A 1 610 ? -9.016 -25.969 19.312 1 92.12 610 ILE A C 1
ATOM 4887 O O . ILE A 1 610 ? -8.672 -26.969 18.688 1 92.12 610 ILE A O 1
ATOM 4891 N N . GLU A 1 611 ? -10.086 -25.859 19.938 1 91.06 611 GLU A N 1
ATOM 4892 C CA . GLU A 1 611 ? -11.031 -26.969 19.906 1 91.06 611 GLU A CA 1
ATOM 4893 C C . GLU A 1 611 ? -11.719 -27.078 18.547 1 91.06 611 GLU A C 1
ATOM 4895 O O . GLU A 1 611 ? -12.07 -26.047 17.953 1 91.06 611 GLU A O 1
ATOM 4900 N N . PRO A 1 612 ? -11.891 -28.359 18.125 1 90.12 612 PRO A N 1
ATOM 4901 C CA . PRO A 1 612 ? -12.648 -28.516 16.875 1 90.12 612 PRO A CA 1
ATOM 4902 C C . PRO A 1 612 ? -14.023 -27.859 16.938 1 90.12 612 PRO A C 1
ATOM 4904 O O . PRO A 1 612 ? -14.688 -27.906 17.984 1 90.12 612 PRO A O 1
ATOM 4907 N N . LEU A 1 613 ? -14.531 -27.219 15.875 1 85 613 LEU A N 1
ATOM 4908 C CA . LEU A 1 613 ? -15.773 -26.453 15.82 1 85 613 LEU A CA 1
ATOM 4909 C C . LEU A 1 613 ? -16.984 -27.359 16.047 1 85 613 LEU A C 1
ATOM 4911 O O . LEU A 1 613 ? -17.953 -26.953 16.688 1 85 613 LEU A O 1
ATOM 4915 N N . LEU A 1 614 ? -16.969 -28.547 15.406 1 86.25 614 LEU A N 1
ATOM 4916 C CA . LEU A 1 614 ? -18.031 -29.547 15.516 1 86.25 614 LEU A CA 1
ATOM 4917 C C . LEU A 1 614 ? -17.453 -30.906 15.906 1 86.25 614 LEU A C 1
ATOM 4919 O O . LEU A 1 614 ? -16.297 -31.203 15.586 1 86.25 614 LEU A O 1
ATOM 4923 N N . PRO A 1 615 ? -18.266 -31.688 16.562 1 86.31 615 PRO A N 1
ATOM 4924 C CA . PRO A 1 615 ? -17.781 -33.031 16.938 1 86.31 615 PRO A CA 1
ATOM 4925 C C . PRO A 1 615 ? -17.359 -33.844 15.719 1 86.31 615 PRO A C 1
ATOM 4927 O O . PRO A 1 615 ? -16.406 -34.625 15.805 1 86.31 615 PRO A O 1
ATOM 4930 N N . MET A 1 616 ? -17.938 -33.656 14.656 1 87.44 616 MET A N 1
ATOM 4931 C CA . MET A 1 616 ? -17.656 -34.438 13.461 1 87.44 616 MET A CA 1
ATOM 4932 C C . MET A 1 616 ? -16.297 -34.094 12.875 1 87.44 616 MET A C 1
ATOM 4934 O O . MET A 1 616 ? -15.758 -34.844 12.055 1 87.44 616 MET A O 1
ATOM 4938 N N . MET A 1 617 ? -15.648 -33.031 13.289 1 91.19 617 MET A N 1
ATOM 4939 C CA . MET A 1 617 ? -14.336 -32.594 12.805 1 91.19 617 MET A CA 1
ATOM 4940 C C . MET A 1 617 ? -13.219 -33.25 13.617 1 91.19 617 MET A C 1
ATOM 4942 O O . MET A 1 617 ? -12.047 -33.125 13.273 1 91.19 617 MET A O 1
ATOM 4946 N N . ASP A 1 618 ? -13.641 -33.906 14.734 1 91.38 618 ASP A N 1
ATOM 4947 C CA . ASP A 1 618 ? -12.656 -34.594 15.578 1 91.38 618 ASP A CA 1
ATOM 4948 C C . ASP A 1 618 ? -12.453 -36.031 15.125 1 91.38 618 ASP A C 1
ATOM 4950 O O . ASP A 1 618 ? -13.352 -36.875 15.25 1 91.38 618 ASP A O 1
ATOM 4954 N N . ARG A 1 619 ? -11.281 -36.312 14.609 1 89.69 619 ARG A N 1
ATOM 4955 C CA . ARG A 1 619 ? -10.938 -37.625 14.086 1 89.69 619 ARG A CA 1
ATOM 4956 C C . ARG A 1 619 ? -11.109 -38.688 15.148 1 89.69 619 ARG A C 1
ATOM 4958 O O . ARG A 1 619 ? -11.406 -39.844 14.836 1 89.69 619 ARG A O 1
ATOM 4965 N N . ASP A 1 620 ? -11.055 -38.344 16.453 1 89.25 620 ASP A N 1
ATOM 4966 C CA . ASP A 1 620 ? -11.156 -39.281 17.562 1 89.25 620 ASP A CA 1
ATOM 4967 C C . ASP A 1 620 ? -12.594 -39.75 17.766 1 89.25 620 ASP A C 1
ATOM 4969 O O . ASP A 1 620 ? -12.836 -40.781 18.406 1 89.25 620 ASP A O 1
ATOM 4973 N N . LEU A 1 621 ? -13.531 -39.062 17.234 1 87.06 621 LEU A N 1
ATOM 4974 C CA . LEU A 1 621 ? -14.945 -39.406 17.359 1 87.06 621 LEU A CA 1
ATOM 4975 C C . LEU A 1 621 ? -15.484 -40 16.062 1 87.06 621 LEU A C 1
ATOM 4977 O O . LEU A 1 621 ? -16.656 -39.812 15.734 1 87.06 621 LEU A O 1
ATOM 4981 N N . GLU A 1 622 ? -14.648 -40.531 15.242 1 84.62 622 GLU A N 1
ATOM 4982 C CA . GLU A 1 622 ? -15 -41.094 13.938 1 84.62 622 GLU A CA 1
ATOM 4983 C C . GLU A 1 622 ? -16.125 -42.125 14.062 1 84.62 622 GLU A C 1
ATOM 4985 O O . GLU A 1 622 ? -16.938 -42.25 13.148 1 84.62 622 GLU A O 1
ATOM 4990 N N . GLU A 1 623 ? -16.312 -42.75 15.188 1 81.19 623 GLU A N 1
ATOM 4991 C CA . GLU A 1 623 ? -17.328 -43.781 15.391 1 81.19 623 GLU A CA 1
ATOM 4992 C C . GLU A 1 623 ? -18.719 -43.188 15.406 1 81.19 623 GLU A C 1
ATOM 4994 O O . GLU A 1 623 ? -19.703 -43.875 15.094 1 81.19 623 GLU A O 1
ATOM 4999 N N . ASP A 1 624 ? -18.844 -41.906 15.68 1 83.69 624 ASP A N 1
ATOM 5000 C CA . ASP A 1 624 ? -20.141 -41.25 15.805 1 83.69 624 ASP A CA 1
ATOM 5001 C C . ASP A 1 624 ? -20.547 -40.562 14.5 1 83.69 624 ASP A C 1
ATOM 5003 O O . ASP A 1 624 ? -21.406 -39.688 14.484 1 83.69 624 ASP A O 1
ATOM 5007 N N . LEU A 1 625 ? -19.984 -40.938 13.391 1 87 625 LEU A N 1
ATOM 5008 C CA . LEU A 1 625 ? -20.203 -40.281 12.094 1 87 625 LEU A CA 1
ATOM 5009 C C . LEU A 1 625 ? -21.656 -40.406 11.656 1 87 625 LEU A C 1
ATOM 5011 O O . LEU A 1 625 ? -22.234 -39.438 11.156 1 87 625 LEU A O 1
ATOM 5015 N N . ALA A 1 626 ? -22.25 -41.562 11.844 1 89.44 626 ALA A N 1
ATOM 5016 C CA . ALA A 1 626 ? -23.625 -41.812 11.406 1 89.44 626 ALA A CA 1
ATOM 5017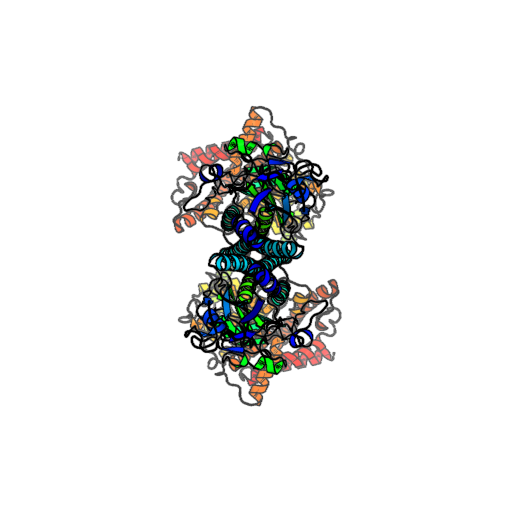 C C . ALA A 1 626 ? -24.594 -40.906 12.164 1 89.44 626 ALA A C 1
ATOM 5019 O O . ALA A 1 626 ? -25.531 -40.375 11.578 1 89.44 626 ALA A O 1
ATOM 5020 N N . GLU A 1 627 ? -24.391 -40.781 13.414 1 90.12 627 GLU A N 1
ATOM 5021 C CA . GLU A 1 627 ? -25.25 -39.938 14.227 1 90.12 627 GLU A CA 1
ATOM 5022 C C . GLU A 1 627 ? -25.141 -38.469 13.797 1 90.12 627 GLU A C 1
ATOM 5024 O O . GLU A 1 627 ? -26.141 -37.75 13.789 1 90.12 627 GLU A O 1
ATOM 5029 N N . GLY A 1 628 ? -23.969 -38.062 13.562 1 89.38 628 GLY A N 1
ATOM 5030 C CA . GLY A 1 628 ? -23.766 -36.719 13.078 1 89.38 628 GLY A CA 1
ATOM 5031 C C . GLY A 1 628 ? -24.469 -36.438 11.766 1 89.38 628 GLY A C 1
ATOM 5032 O O . GLY A 1 628 ? -25 -35.344 11.562 1 89.38 628 GLY A O 1
ATOM 5033 N N . GLN A 1 629 ? -24.453 -37.406 10.859 1 91.88 629 GLN A N 1
ATOM 5034 C CA . GLN A 1 629 ? -25.125 -37.25 9.57 1 91.88 629 GLN A CA 1
ATOM 5035 C C . GLN A 1 629 ? -26.641 -37.156 9.734 1 91.88 629 GLN A C 1
ATOM 5037 O O . GLN A 1 629 ? -27.297 -36.406 9.016 1 91.88 629 GLN A O 1
ATOM 5042 N N . VAL A 1 630 ? -27.141 -38 10.68 1 94.38 630 VAL A N 1
ATOM 5043 C CA . VAL A 1 630 ? -28.562 -37.938 10.938 1 94.38 630 VAL A CA 1
ATOM 5044 C C . VAL A 1 630 ? -28.953 -36.531 11.336 1 94.38 630 VAL A C 1
ATOM 5046 O O . VAL A 1 630 ? -29.953 -35.969 10.859 1 94.38 630 VAL A O 1
ATOM 5049 N N . GLY A 1 631 ? -28.188 -35.969 12.203 1 92 631 GLY A N 1
ATOM 5050 C CA . GLY A 1 631 ? -28.422 -34.594 12.625 1 92 631 GLY A CA 1
ATOM 5051 C C . GLY A 1 631 ? -28.328 -33.594 11.484 1 92 631 GLY A C 1
ATOM 5052 O O . GLY A 1 631 ? -29.172 -32.719 11.344 1 92 631 GLY A O 1
ATOM 5053 N N . PHE A 1 632 ? -27.328 -33.719 10.672 1 92.62 632 PHE A N 1
ATOM 5054 C CA . PHE A 1 632 ? -27.094 -32.812 9.57 1 92.62 632 PHE A CA 1
ATOM 5055 C C . PHE A 1 632 ? -28.203 -32.906 8.523 1 92.62 632 PHE A C 1
ATOM 5057 O O . PHE A 1 632 ? -28.719 -31.906 8.055 1 92.62 632 PHE A O 1
ATOM 5064 N N . TYR A 1 633 ? -28.5 -34.125 8.125 1 95.31 633 TYR A N 1
ATOM 5065 C CA . TYR A 1 633 ? -29.547 -34.375 7.137 1 95.31 633 TYR A CA 1
ATOM 5066 C C . TYR A 1 633 ? -30.875 -33.812 7.613 1 95.31 633 TYR A C 1
ATOM 5068 O O . TYR A 1 633 ? -31.562 -33.125 6.875 1 95.31 633 TYR A O 1
ATOM 5076 N N . SER A 1 634 ? -31.188 -34.062 8.852 1 95.25 634 SER A N 1
ATOM 5077 C CA . SER A 1 634 ? -32.5 -33.719 9.391 1 95.25 634 SER A CA 1
ATOM 5078 C C . SER A 1 634 ? -32.656 -32.219 9.539 1 95.25 634 SER A C 1
ATOM 5080 O O . SER A 1 634 ? -33.719 -31.656 9.305 1 95.25 634 SER A O 1
ATOM 5082 N N . ASN A 1 635 ? -31.578 -31.547 9.859 1 92.88 635 ASN A N 1
ATOM 5083 C CA . ASN A 1 635 ? -31.703 -30.156 10.25 1 92.88 635 ASN A CA 1
ATOM 5084 C C . ASN A 1 635 ? -31.297 -29.219 9.117 1 92.88 635 ASN A C 1
ATOM 5086 O O . ASN A 1 635 ? -31.625 -28.031 9.133 1 92.88 635 ASN A O 1
ATOM 5090 N N . VAL A 1 636 ? -30.578 -29.734 8.156 1 94.5 636 VAL A N 1
ATOM 5091 C CA . VAL A 1 636 ? -30.062 -28.812 7.152 1 94.5 636 VAL A CA 1
ATOM 5092 C C . VAL A 1 636 ? -30.469 -29.281 5.758 1 94.5 636 VAL A C 1
ATOM 5094 O O . VAL A 1 636 ? -31.312 -28.641 5.117 1 94.5 636 VAL A O 1
ATOM 5097 N N . SER A 1 637 ? -30.031 -30.5 5.301 1 95.81 637 SER A N 1
ATOM 5098 C CA . SER A 1 637 ? -30.188 -30.922 3.912 1 95.81 637 SER A CA 1
ATOM 5099 C C . SER A 1 637 ? -31.656 -31.125 3.555 1 95.81 637 SER A C 1
ATOM 5101 O O . SER A 1 637 ? -32.156 -30.547 2.58 1 95.81 637 SER A O 1
ATOM 5103 N N . ILE A 1 638 ? -32.375 -31.891 4.383 1 96.56 638 ILE A N 1
ATOM 5104 C CA . ILE A 1 638 ? -33.75 -32.25 4.051 1 96.56 638 ILE A CA 1
ATOM 5105 C C . ILE A 1 638 ? -34.625 -31 4.125 1 96.56 638 ILE A C 1
ATOM 5107 O O . ILE A 1 638 ? -35.5 -30.797 3.266 1 96.56 638 ILE A O 1
ATOM 5111 N N . LYS A 1 639 ? -34.406 -30.188 5.137 1 96.19 639 LYS A N 1
ATOM 5112 C CA . LYS A 1 639 ? -35.188 -28.953 5.262 1 96.19 639 LYS A CA 1
ATOM 5113 C C . LYS A 1 639 ? -34.938 -28.047 4.051 1 96.19 639 LYS A C 1
ATOM 5115 O O . LYS A 1 639 ? -35.875 -27.406 3.568 1 96.19 639 LYS A O 1
ATOM 5120 N N . CYS A 1 640 ? -33.75 -28 3.633 1 97.12 640 CYS A N 1
ATOM 5121 C CA . CYS A 1 640 ? -33.438 -27.203 2.455 1 97.12 640 CYS A CA 1
ATOM 5122 C C . CYS A 1 640 ? -34.156 -27.734 1.221 1 97.12 640 CYS A C 1
ATOM 5124 O O . CYS A 1 640 ? -34.781 -26.953 0.49 1 97.12 640 CYS A O 1
ATOM 5126 N N . PHE A 1 641 ? -34.125 -29.109 1 1 97.38 641 PHE A N 1
ATOM 5127 C CA . PHE A 1 641 ? -34.75 -29.734 -0.167 1 97.38 641 PHE A CA 1
ATOM 5128 C C . PHE A 1 641 ? -36.25 -29.578 -0.131 1 97.38 641 PHE A C 1
ATOM 5130 O O . PHE A 1 641 ? -36.875 -29.359 -1.167 1 97.38 641 PHE A O 1
ATOM 5137 N N . GLU A 1 642 ? -36.781 -29.609 1.032 1 96.75 642 GLU A N 1
ATOM 5138 C CA . GLU A 1 642 ? -38.219 -29.453 1.18 1 96.75 642 GLU A CA 1
ATOM 5139 C C . GLU A 1 642 ? -38.656 -28.031 0.871 1 96.75 642 GLU A C 1
ATOM 5141 O O . GLU A 1 642 ? -39.656 -27.812 0.183 1 96.75 642 GLU A O 1
ATOM 5146 N N . SER A 1 643 ? -37.969 -27.109 1.444 1 96.69 643 SER A N 1
ATOM 5147 C CA . SER A 1 643 ? -38.281 -25.703 1.144 1 96.69 643 SER A CA 1
ATOM 5148 C C . SER A 1 643 ? -38.156 -25.422 -0.349 1 96.69 643 SER A C 1
ATOM 5150 O O . SER A 1 643 ? -38.969 -24.719 -0.924 1 96.69 643 SER A O 1
ATOM 5152 N N . LEU A 1 644 ? -37.156 -25.969 -0.944 1 97.38 644 LEU A N 1
ATOM 5153 C CA . LEU A 1 644 ? -36.938 -25.781 -2.377 1 97.38 644 LEU A CA 1
ATOM 5154 C C . LEU A 1 644 ? -38.094 -26.391 -3.172 1 97.38 644 LEU A C 1
ATOM 5156 O O . LEU A 1 644 ? -38.562 -25.797 -4.156 1 97.38 644 LEU A O 1
ATOM 5160 N N . ALA A 1 645 ? -38.531 -27.578 -2.773 1 96.56 645 ALA A N 1
ATOM 5161 C CA . ALA A 1 645 ? -39.594 -28.266 -3.461 1 96.56 645 ALA A CA 1
ATOM 5162 C C . ALA A 1 645 ? -40.906 -27.438 -3.408 1 96.56 645 ALA A C 1
ATOM 5164 O O . ALA A 1 645 ? -41.719 -27.516 -4.32 1 96.56 645 ALA A O 1
ATOM 5165 N N . ARG A 1 646 ? -41.031 -26.672 -2.387 1 96.12 646 ARG A N 1
ATOM 5166 C CA . ARG A 1 646 ? -42.188 -25.797 -2.275 1 96.12 646 ARG A CA 1
ATOM 5167 C C . ARG A 1 646 ? -42.062 -24.594 -3.211 1 96.12 646 ARG A C 1
ATOM 5169 O O . ARG A 1 646 ? -43.062 -24.109 -3.746 1 96.12 646 ARG A O 1
ATOM 5176 N N . VAL A 1 647 ? -40.906 -24.141 -3.404 1 96.69 647 VAL A N 1
ATOM 5177 C CA . VAL A 1 647 ? -40.625 -23.016 -4.301 1 96.69 647 VAL A CA 1
ATOM 5178 C C . VAL A 1 647 ? -40.656 -23.5 -5.75 1 96.69 647 VAL A C 1
ATOM 5180 O O . VAL A 1 647 ? -41.219 -22.828 -6.621 1 96.69 647 VAL A O 1
ATOM 5183 N N . LEU A 1 648 ? -40 -24.672 -5.973 1 96.44 648 LEU A N 1
ATOM 5184 C CA . LEU A 1 648 ? -39.906 -25.312 -7.277 1 96.44 648 LEU A CA 1
ATOM 5185 C C . LEU A 1 648 ? -40.344 -26.781 -7.184 1 96.44 648 LEU A C 1
ATOM 5187 O O . LEU A 1 648 ? -39.5 -27.672 -7.012 1 96.44 648 LEU A O 1
ATOM 5191 N N . PRO A 1 649 ? -41.5 -27.047 -7.441 1 95.31 649 PRO A N 1
ATOM 5192 C CA . PRO A 1 649 ? -42.031 -28.391 -7.258 1 95.31 649 PRO A CA 1
ATOM 5193 C C . PRO A 1 649 ? -41.312 -29.453 -8.094 1 95.31 649 PRO A C 1
ATOM 5195 O O . PRO A 1 649 ? -41.281 -30.625 -7.73 1 95.31 649 PRO A O 1
ATOM 5198 N N . SER A 1 650 ? -40.656 -29.062 -9.148 1 93.69 650 SER A N 1
ATOM 5199 C CA . SER A 1 650 ? -39.906 -30 -9.992 1 93.69 650 SER A CA 1
ATOM 5200 C C . SER A 1 650 ? -38.719 -30.578 -9.258 1 93.69 650 SER A C 1
ATOM 5202 O O . SER A 1 650 ? -38.156 -31.594 -9.688 1 93.69 650 SER A O 1
ATOM 5204 N N . CYS A 1 651 ? -38.344 -30.016 -8.109 1 94.62 651 CYS A N 1
ATOM 5205 C CA . CYS A 1 651 ? -37.156 -30.453 -7.379 1 94.62 651 CYS A CA 1
ATOM 5206 C C . CYS A 1 651 ? -37.531 -31.406 -6.238 1 94.62 651 CYS A C 1
ATOM 5208 O O . CYS A 1 651 ? -36.719 -31.703 -5.383 1 94.62 651 CYS A O 1
ATOM 5210 N N . GLU A 1 652 ? -38.719 -31.906 -6.242 1 94.62 652 GLU A N 1
ATOM 5211 C CA . GLU A 1 652 ? -39.219 -32.781 -5.184 1 94.62 652 GLU A CA 1
ATOM 5212 C C . GLU A 1 652 ? -38.375 -34.062 -5.082 1 94.62 652 GLU A C 1
ATOM 5214 O O . GLU A 1 652 ? -38.25 -34.625 -3.998 1 94.62 652 GLU A O 1
ATOM 5219 N N . ALA A 1 653 ? -37.781 -34.438 -6.191 1 92 653 ALA A N 1
ATOM 5220 C CA . ALA A 1 653 ? -36.969 -35.656 -6.23 1 92 653 ALA A CA 1
ATOM 5221 C C . ALA A 1 653 ? -35.781 -35.562 -5.281 1 92 653 ALA A C 1
ATOM 5223 O O . ALA A 1 653 ? -35.375 -36.562 -4.691 1 92 653 ALA A O 1
ATOM 5224 N N . LEU A 1 654 ? -35.25 -34.375 -5.102 1 93.44 654 LEU A N 1
ATOM 5225 C CA . LEU A 1 654 ? -34.125 -34.188 -4.195 1 93.44 654 LEU A CA 1
ATOM 5226 C C . LEU A 1 654 ? -34.5 -34.469 -2.754 1 93.44 654 LEU A C 1
ATOM 5228 O O . LEU A 1 654 ? -33.75 -35.125 -2.018 1 93.44 654 LEU A O 1
ATOM 5232 N N . ALA A 1 655 ? -35.688 -34 -2.363 1 94.94 655 ALA A N 1
ATOM 5233 C CA . ALA A 1 655 ? -36.188 -34.219 -1.007 1 94.94 655 ALA A CA 1
ATOM 5234 C C . ALA A 1 655 ? -36.469 -35.688 -0.761 1 94.94 655 ALA A C 1
ATOM 5236 O O . ALA A 1 655 ? -36.125 -36.219 0.302 1 94.94 655 ALA A O 1
ATOM 5237 N N . ALA A 1 656 ? -37.031 -36.281 -1.752 1 95.19 656 ALA A N 1
ATOM 5238 C CA . ALA A 1 656 ? -37.375 -37.688 -1.624 1 95.19 656 ALA A CA 1
ATOM 5239 C C . ALA A 1 656 ? -36.125 -38.562 -1.466 1 95.19 656 ALA A C 1
ATOM 5241 O O . ALA A 1 656 ? -36.062 -39.406 -0.566 1 95.19 656 ALA A O 1
ATOM 5242 N N . ASN A 1 657 ? -35.188 -38.344 -2.32 1 93.88 657 ASN A N 1
ATOM 5243 C CA . ASN A 1 657 ? -33.938 -39.125 -2.252 1 93.88 657 ASN A CA 1
ATOM 5244 C C . ASN A 1 657 ? -33.156 -38.812 -0.978 1 93.88 657 ASN A C 1
ATOM 5246 O O . ASN A 1 657 ? -32.531 -39.688 -0.403 1 93.88 657 ASN A O 1
ATOM 5250 N N . GLY A 1 658 ? -33.156 -37.531 -0.578 1 94.56 658 GLY A N 1
ATOM 5251 C CA . GLY A 1 658 ? -32.5 -37.156 0.669 1 94.56 658 GLY A CA 1
ATOM 5252 C C . GLY A 1 658 ? -33.094 -37.875 1.879 1 94.56 658 GLY A C 1
ATOM 5253 O O . GLY A 1 658 ? -32.344 -38.281 2.766 1 94.56 658 GLY A O 1
ATOM 5254 N N . LYS A 1 659 ? -34.406 -38 1.852 1 96.25 659 LYS A N 1
ATOM 5255 C CA . LYS A 1 659 ? -35.062 -38.688 2.955 1 96.25 659 LYS A CA 1
ATOM 5256 C C . LYS A 1 659 ? -34.719 -40.156 2.977 1 96.25 659 LYS A C 1
ATOM 5258 O O . LYS A 1 659 ? -34.594 -40.781 4.047 1 96.25 659 LYS A O 1
ATOM 5263 N N . GLU A 1 660 ? -34.625 -40.688 1.809 1 95.94 660 GLU A N 1
ATOM 5264 C CA . GLU A 1 660 ? -34.219 -42.094 1.729 1 95.94 660 GLU A CA 1
ATOM 5265 C C . GLU A 1 660 ? -32.812 -42.281 2.326 1 95.94 660 GLU A C 1
ATOM 5267 O O . GLU A 1 660 ? -32.594 -43.25 3.074 1 95.94 660 GLU A O 1
ATOM 5272 N N . ASN A 1 661 ? -31.906 -41.438 1.948 1 95.12 661 ASN A N 1
ATOM 5273 C CA . ASN A 1 661 ? -30.547 -41.5 2.48 1 95.12 661 ASN A CA 1
ATOM 5274 C C . ASN A 1 661 ? -30.516 -41.25 3.982 1 95.12 661 ASN A C 1
ATOM 5276 O O . ASN A 1 661 ? -29.703 -41.812 4.703 1 95.12 661 ASN A O 1
ATOM 5280 N N . LEU A 1 662 ? -31.406 -40.344 4.477 1 96.25 662 LEU A N 1
ATOM 5281 C CA . LEU A 1 662 ? -31.516 -40.094 5.91 1 96.25 662 LEU A CA 1
ATOM 5282 C C . LEU A 1 662 ? -31.906 -41.344 6.66 1 96.25 662 LEU A C 1
ATOM 5284 O O . LEU A 1 662 ? -31.359 -41.625 7.734 1 96.25 662 LEU A O 1
ATOM 5288 N N . GLU A 1 663 ? -32.812 -42.062 6.094 1 95.81 663 GLU A N 1
ATOM 5289 C CA . GLU A 1 663 ? -33.25 -43.312 6.719 1 95.81 663 GLU A CA 1
ATOM 5290 C C . GLU A 1 663 ? -32.125 -44.344 6.773 1 95.81 663 GLU A C 1
ATOM 5292 O O . GLU A 1 663 ? -32 -45.094 7.73 1 95.81 663 GLU A O 1
ATOM 5297 N N . ARG A 1 664 ? -31.328 -44.344 5.758 1 95.12 664 ARG A N 1
ATOM 5298 C CA . ARG A 1 664 ? -30.188 -45.25 5.754 1 95.12 664 ARG A CA 1
ATOM 5299 C C . ARG A 1 664 ? -29.172 -44.844 6.82 1 95.12 664 ARG A C 1
ATOM 5301 O O . ARG A 1 664 ? -28.562 -45.719 7.461 1 95.12 664 ARG A O 1
ATOM 5308 N N . TRP A 1 665 ? -28.984 -43.562 6.973 1 94.38 665 TRP A N 1
ATOM 5309 C CA . TRP A 1 665 ? -28.094 -43.094 8.016 1 94.38 665 TRP A CA 1
ATOM 5310 C C . TRP A 1 665 ? -28.641 -43.438 9.398 1 94.38 665 TRP A C 1
ATOM 5312 O O . TRP A 1 665 ? -27.875 -43.75 10.312 1 94.38 665 TRP A O 1
ATOM 5322 N N . ARG A 1 666 ? -29.938 -43.375 9.562 1 95 666 ARG A N 1
ATOM 5323 C CA . ARG A 1 666 ? -30.547 -43.75 10.828 1 95 666 ARG A CA 1
ATOM 5324 C C . ARG A 1 666 ? -30.297 -45.219 11.148 1 95 666 ARG A C 1
ATOM 5326 O O . ARG A 1 666 ? -30.062 -45.594 12.297 1 95 666 ARG A O 1
ATOM 5333 N N . GLN A 1 667 ? -30.328 -46 10.156 1 94.81 667 GLN A N 1
ATOM 5334 C CA . GLN A 1 667 ? -30.062 -47.438 10.32 1 94.81 667 GLN A CA 1
ATOM 5335 C C . GLN A 1 667 ? -28.609 -47.688 10.703 1 94.81 667 GLN A C 1
ATOM 5337 O O . GLN A 1 667 ? -28.312 -48.5 11.57 1 94.81 667 GLN A O 1
ATOM 5342 N N . GLU A 1 668 ? -27.75 -47 10.055 1 91.31 668 GLU A N 1
ATOM 5343 C CA . GLU A 1 668 ? -26.328 -47.125 10.359 1 91.31 668 GLU A CA 1
ATOM 5344 C C . GLU A 1 668 ? -26.031 -46.625 11.773 1 91.31 668 GLU A C 1
ATOM 5346 O O . GLU A 1 668 ? -25.109 -47.125 12.422 1 91.31 668 GLU A O 1
ATOM 5351 N N . ALA A 1 669 ? -26.703 -45.625 12.195 1 91.06 669 ALA A N 1
ATOM 5352 C CA . ALA A 1 669 ? -26.484 -45.031 13.523 1 91.06 669 ALA A CA 1
ATOM 5353 C C . ALA A 1 669 ? -26.953 -46 14.617 1 91.06 669 ALA A C 1
ATOM 5355 O O . ALA A 1 669 ? -26.422 -46 15.727 1 91.06 669 ALA A O 1
ATOM 5356 N N . GLU A 1 670 ? -27.938 -46.781 14.398 1 88.38 670 GLU A N 1
ATOM 5357 C CA . GLU A 1 670 ? -28.484 -47.719 15.359 1 88.38 670 GLU A CA 1
ATOM 5358 C C . GLU A 1 670 ? -27.578 -48.938 15.516 1 88.38 670 GLU A C 1
ATOM 5360 O O . GLU A 1 670 ? -27.547 -49.562 16.578 1 88.38 670 GLU A O 1
ATOM 5365 N N . VAL A 1 671 ? -26.812 -49.344 14.5 1 79.81 671 VAL A N 1
ATOM 5366 C CA . VAL A 1 671 ? -25.906 -50.5 14.586 1 79.81 671 VAL A CA 1
ATOM 5367 C C . VAL A 1 671 ? -24.625 -50.094 15.289 1 79.81 671 VAL A C 1
ATOM 5369 O O . VAL A 1 671 ? -24.016 -50.906 16 1 79.81 671 VAL A O 1
ATOM 5372 N N . MET B 1 1 ? -9.734 51.719 31.594 1 83.88 1 MET B N 1
ATOM 5373 C CA . MET B 1 1 ? -10.172 52.875 30.812 1 83.88 1 MET B CA 1
ATOM 5374 C C . MET B 1 1 ? -10.766 53.938 31.734 1 83.88 1 MET B C 1
ATOM 5376 O O . MET B 1 1 ? -10.523 55.125 31.531 1 83.88 1 MET B O 1
ATOM 5380 N N . TYR B 1 2 ? -11.547 53.625 32.75 1 86.25 2 TYR B N 1
ATOM 5381 C CA . TYR B 1 2 ? -12.109 54.594 33.688 1 86.25 2 TYR B CA 1
ATOM 5382 C C . TYR B 1 2 ? -11.008 55.312 34.438 1 86.25 2 TYR B C 1
ATOM 5384 O O . TYR B 1 2 ? -11.07 56.531 34.625 1 86.25 2 TYR B O 1
ATOM 5392 N N . LEU B 1 3 ? -10.047 54.531 34.781 1 83.75 3 LEU B N 1
ATOM 5393 C CA . LEU B 1 3 ? -8.914 55.125 35.469 1 83.75 3 LEU B CA 1
ATOM 5394 C C . LEU B 1 3 ? -8.18 56.094 34.562 1 83.75 3 LEU B C 1
ATOM 5396 O O . LEU B 1 3 ? -7.727 57.156 35 1 83.75 3 LEU B O 1
ATOM 5400 N N . LEU B 1 4 ? -8.086 55.719 33.344 1 88.19 4 LEU B N 1
ATOM 5401 C CA . LEU B 1 4 ? -7.453 56.625 32.406 1 88.19 4 LEU B CA 1
ATOM 5402 C C . LEU B 1 4 ? -8.242 57.906 32.281 1 88.19 4 LEU B C 1
ATOM 5404 O O . LEU B 1 4 ? -7.66 59 32.219 1 88.19 4 LEU B O 1
ATOM 5408 N N . CYS B 1 5 ? -9.516 57.906 32.219 1 90.06 5 CYS B N 1
ATOM 5409 C CA . CYS B 1 5 ? -10.359 59.094 32.156 1 90.06 5 CYS B CA 1
ATOM 5410 C C . CYS B 1 5 ? -10.195 59.938 33.375 1 90.06 5 CYS B C 1
ATOM 5412 O O . CYS B 1 5 ? -10.219 61.188 33.312 1 90.06 5 CYS B O 1
ATOM 5414 N N . GLY B 1 6 ? -10.016 59.281 34.531 1 86.62 6 GLY B N 1
ATOM 5415 C CA . GLY B 1 6 ? -9.75 60.031 35.75 1 86.62 6 GLY B CA 1
ATOM 5416 C C . GLY B 1 6 ? -8.469 60.812 35.688 1 86.62 6 GLY B C 1
ATOM 5417 O O . GLY B 1 6 ? -8.43 61.969 36.156 1 86.62 6 GLY B O 1
ATOM 5418 N N . GLN B 1 7 ? -7.555 60.219 35.125 1 86.56 7 GLN B N 1
ATOM 5419 C CA . GLN B 1 7 ? -6.277 60.938 35 1 86.56 7 GLN B CA 1
ATOM 5420 C C . GLN B 1 7 ? -6.367 62.031 33.938 1 86.56 7 GLN B C 1
ATOM 5422 O O . GLN B 1 7 ? -5.762 63.094 34.125 1 86.56 7 GLN B O 1
ATOM 5427 N N . LEU B 1 8 ? -7.066 61.812 32.969 1 90.19 8 LEU B N 1
ATOM 5428 C CA . LEU B 1 8 ? -7.238 62.844 31.938 1 90.19 8 LEU B CA 1
ATOM 5429 C C . LEU B 1 8 ? -8.055 64 32.469 1 90.19 8 LEU B C 1
ATOM 5431 O O . LEU B 1 8 ? -7.875 65.125 32.031 1 90.19 8 LEU B O 1
ATOM 5435 N N . GLN B 1 9 ? -8.875 63.719 33.406 1 89.5 9 GLN B N 1
ATOM 5436 C CA . GLN B 1 9 ? -9.609 64.812 34.062 1 89.5 9 GLN B CA 1
ATOM 5437 C C . GLN B 1 9 ? -8.664 65.812 34.719 1 89.5 9 GLN B C 1
ATOM 5439 O O . GLN B 1 9 ? -8.867 67 34.594 1 89.5 9 GLN B O 1
ATOM 5444 N N . ILE B 1 10 ? -7.707 65.25 35.281 1 83.38 10 ILE B N 1
ATOM 5445 C CA . ILE B 1 10 ? -6.715 66.125 35.938 1 83.38 10 ILE B CA 1
ATOM 5446 C C . ILE B 1 10 ? -5.887 66.812 34.906 1 83.38 10 ILE B C 1
ATOM 5448 O O . ILE B 1 10 ? -5.68 68.062 35 1 83.38 10 ILE B O 1
ATOM 5452 N N . ALA B 1 11 ? -5.551 66.125 33.938 1 84.69 11 ALA B N 1
ATOM 5453 C CA . ALA B 1 11 ? -4.668 66.688 32.906 1 84.69 11 ALA B CA 1
ATOM 5454 C C . ALA B 1 11 ? -5.375 67.75 32.125 1 84.69 11 ALA B C 1
ATOM 5456 O O . ALA B 1 11 ? -4.738 68.688 31.656 1 84.69 11 ALA B O 1
ATOM 5457 N N . THR B 1 12 ? -6.621 67.688 31.969 1 86.5 12 THR B N 1
ATOM 5458 C CA . THR B 1 12 ? -7.375 68.688 31.203 1 86.5 12 THR B CA 1
ATOM 5459 C C . THR B 1 12 ? -7.93 69.75 32.125 1 86.5 12 THR B C 1
ATOM 5461 O O . THR B 1 12 ? -8.664 70.625 31.672 1 86.5 12 THR B O 1
ATOM 5464 N N . LEU B 1 13 ? -7.668 69.688 33.344 1 85.56 13 LEU B N 1
ATOM 5465 C CA . LEU B 1 13 ? -8.156 70.625 34.344 1 85.56 13 LEU B CA 1
ATOM 5466 C C . LEU B 1 13 ? -9.68 70.688 34.375 1 85.56 13 LEU B C 1
ATOM 5468 O O . LEU B 1 13 ? -10.266 71.75 34.375 1 85.56 13 LEU B O 1
ATOM 5472 N N . SER B 1 14 ? -10.148 69.5 34.281 1 88.44 14 SER B N 1
ATOM 5473 C CA . SER B 1 14 ? -11.602 69.375 34.312 1 88.44 14 SER B CA 1
ATOM 5474 C C . SER B 1 14 ? -12.109 69.125 35.75 1 88.44 14 SER B C 1
ATOM 5476 O O . SER B 1 14 ? -11.391 68.625 36.594 1 88.44 14 SER B O 1
ATOM 5478 N N . THR B 1 15 ? -13.312 69.625 36.031 1 88.31 15 THR B N 1
ATOM 5479 C CA . THR B 1 15 ? -13.914 69.438 37.344 1 88.31 15 THR B CA 1
ATOM 5480 C C . THR B 1 15 ? -14.516 68.062 37.5 1 88.31 15 THR B C 1
ATOM 5482 O O . THR B 1 15 ? -14.641 67.562 38.594 1 88.31 15 THR B O 1
ATOM 5485 N N . GLY B 1 16 ? -14.898 67.438 36.406 1 87.56 16 GLY B N 1
ATOM 5486 C CA . GLY B 1 16 ? -15.477 66.125 36.406 1 87.56 16 GLY B CA 1
ATOM 5487 C C . GLY B 1 16 ? -15.484 65.438 35.062 1 87.56 16 GLY B C 1
ATOM 5488 O O . GLY B 1 16 ? -15.164 66.062 34.062 1 87.56 16 GLY B O 1
ATOM 5489 N N . PHE B 1 17 ? -15.773 64.188 35.094 1 91.75 17 PHE B N 1
ATOM 5490 C CA . PHE B 1 17 ? -15.922 63.469 33.812 1 91.75 17 PHE B CA 1
ATOM 5491 C C . PHE B 1 17 ? -17 62.406 33.906 1 91.75 17 PHE B C 1
ATOM 5493 O O . PHE B 1 17 ? -17.359 61.969 35 1 91.75 17 PHE B O 1
ATOM 5500 N N . THR B 1 18 ? -17.641 62 32.781 1 88.31 18 THR B N 1
ATOM 5501 C CA . THR B 1 18 ? -18.609 60.938 32.625 1 88.31 18 THR B CA 1
ATOM 5502 C C . THR B 1 18 ? -18.234 60 31.469 1 88.31 18 THR B C 1
ATOM 5504 O O . THR B 1 18 ? -17.984 60.469 30.359 1 88.31 18 THR B O 1
ATOM 5507 N N . LEU B 1 19 ? -18.125 58.781 31.828 1 90.75 19 LEU B N 1
ATOM 5508 C CA . LEU B 1 19 ? -17.766 57.781 30.812 1 90.75 19 LEU B CA 1
ATOM 5509 C C . LEU B 1 19 ? -18.984 56.938 30.438 1 90.75 19 LEU B C 1
ATOM 5511 O O . LEU B 1 19 ? -19.719 56.469 31.312 1 90.75 19 LEU B O 1
ATOM 5515 N N . TYR B 1 20 ? -19.188 56.844 29.094 1 87.31 20 TYR B N 1
ATOM 5516 C CA . TYR B 1 20 ? -20.266 56 28.562 1 87.31 20 TYR B CA 1
ATOM 5517 C C . TYR B 1 20 ? -19.688 54.844 27.766 1 87.31 20 TYR B C 1
ATOM 5519 O O . TYR B 1 20 ? -18.766 55 26.969 1 87.31 20 TYR B O 1
ATOM 5527 N N . ALA B 1 21 ? -20.188 53.656 28.016 1 87.38 21 ALA B N 1
ATOM 5528 C CA . ALA B 1 21 ? -19.828 52.469 27.234 1 87.38 21 ALA B CA 1
ATOM 5529 C C . ALA B 1 21 ? -20.891 52.156 26.188 1 87.38 21 ALA B C 1
ATOM 5531 O O . ALA B 1 21 ? -22.094 52.375 26.422 1 87.38 21 ALA B O 1
ATOM 5532 N N . VAL B 1 22 ? -20.391 51.75 25.062 1 81.56 22 VAL B N 1
ATOM 5533 C CA . VAL B 1 22 ? -21.344 51.375 24.016 1 81.56 22 VAL B CA 1
ATOM 5534 C C . VAL B 1 22 ? -21.938 50 24.328 1 81.56 22 VAL B C 1
ATOM 5536 O O . VAL B 1 22 ? -21.234 49.094 24.781 1 81.56 22 VAL B O 1
ATOM 5539 N N . GLY B 1 23 ? -23.188 49.969 24.234 1 66.75 23 GLY B N 1
ATOM 5540 C CA . GLY B 1 23 ? -23.891 48.719 24.5 1 66.75 23 GLY B CA 1
ATOM 5541 C C . GLY B 1 23 ? -23.656 47.656 23.422 1 66.75 23 GLY B C 1
ATOM 5542 O O . GLY B 1 23 ? -23.078 47.969 22.375 1 66.75 23 GLY B O 1
ATOM 5543 N N . GLY B 1 24 ? -24.062 46.406 23.734 1 63.34 24 GLY B N 1
ATOM 5544 C CA . GLY B 1 24 ? -23.906 45.25 22.875 1 63.34 24 GLY B CA 1
ATOM 5545 C C . GLY B 1 24 ? -24.516 45.406 21.5 1 63.34 24 GLY B C 1
ATOM 5546 O O . GLY B 1 24 ? -23.984 44.938 20.5 1 63.34 24 GLY B O 1
ATOM 5547 N N . SER B 1 25 ? -25.609 46.219 21.438 1 60.12 25 SER B N 1
ATOM 5548 C CA . SER B 1 25 ? -26.312 46.406 20.172 1 60.12 25 SER B CA 1
ATOM 5549 C C . SER B 1 25 ? -25.688 47.531 19.344 1 60.12 25 SER B C 1
ATOM 5551 O O . SER B 1 25 ? -25.922 47.625 18.141 1 60.12 25 SER B O 1
ATOM 5553 N N . GLY B 1 26 ? -24.859 48.312 19.906 1 66.62 26 GLY B N 1
ATOM 5554 C CA . GLY B 1 26 ? -24.172 49.375 19.219 1 66.62 26 GLY B CA 1
ATOM 5555 C C . GLY B 1 26 ? -25.031 50.625 19.078 1 66.62 26 GLY B C 1
ATOM 5556 O O . GLY B 1 26 ? -24.562 51.625 18.547 1 66.62 26 GLY B O 1
ATOM 5557 N N . ASP B 1 27 ? -26.266 50.562 19.594 1 72.62 27 ASP B N 1
ATOM 5558 C CA . ASP B 1 27 ? -27.156 51.688 19.375 1 72.62 27 ASP B CA 1
ATOM 5559 C C . ASP B 1 27 ? -27.359 52.5 20.656 1 72.62 27 ASP B C 1
ATOM 5561 O O . ASP B 1 27 ? -28.047 53.531 20.641 1 72.62 27 ASP B O 1
ATOM 5565 N N . THR B 1 28 ? -26.812 52.031 21.672 1 76.75 28 THR B N 1
ATOM 5566 C CA . THR B 1 28 ? -27 52.719 22.938 1 76.75 28 THR B CA 1
ATOM 5567 C C . THR B 1 28 ? -25.656 52.906 23.656 1 76.75 28 THR B C 1
ATOM 5569 O O . THR B 1 28 ? -24.703 52.156 23.406 1 76.75 28 THR B O 1
ATOM 5572 N N . ILE B 1 29 ? -25.641 54.031 24.406 1 81.56 29 ILE B N 1
ATOM 5573 C CA . ILE B 1 29 ? -24.484 54.25 25.281 1 81.56 29 ILE B CA 1
ATOM 5574 C C . ILE B 1 29 ? -24.922 54.188 26.75 1 81.56 29 ILE B C 1
ATOM 5576 O O . ILE B 1 29 ? -26.016 54.656 27.094 1 81.56 29 ILE B O 1
ATOM 5580 N N . HIS B 1 30 ? -24.156 53.562 27.547 1 79.88 30 HIS B N 1
ATOM 5581 C CA . HIS B 1 30 ? -24.484 53.375 28.953 1 79.88 30 HIS B CA 1
ATOM 5582 C C . HIS B 1 30 ? -23.422 54 29.844 1 79.88 30 HIS B C 1
ATOM 5584 O O . HIS B 1 30 ? -22.219 53.938 29.531 1 79.88 30 HIS B O 1
ATOM 5590 N N . LEU B 1 31 ? -23.984 54.625 30.922 1 81.06 31 LEU B N 1
ATOM 5591 C CA . LEU B 1 31 ? -23.062 55.219 31.891 1 81.06 31 LEU B CA 1
ATOM 5592 C C . LEU B 1 31 ? -22.188 54.125 32.531 1 81.06 31 LEU B C 1
ATOM 5594 O O . LEU B 1 31 ? -22.703 53.094 32.938 1 81.06 31 LEU B O 1
ATOM 5598 N N . TYR B 1 32 ? -20.938 54.375 32.438 1 82.56 32 TYR B N 1
ATOM 5599 C CA . TYR B 1 32 ? -19.984 53.469 33.062 1 82.56 32 TYR B CA 1
ATOM 5600 C C . TYR B 1 32 ? -19.25 54.125 34.188 1 82.56 32 TYR B C 1
ATOM 5602 O O . TYR B 1 32 ? -18.453 55.062 33.969 1 82.56 32 TYR B O 1
ATOM 5610 N N . ASN B 1 33 ? -19.531 53.812 35.438 1 77.62 33 ASN B N 1
ATOM 5611 C CA . ASN B 1 33 ? -18.844 54.281 36.656 1 77.62 33 ASN B CA 1
ATOM 5612 C C . ASN B 1 33 ? -18.703 53.188 37.688 1 77.62 33 ASN B C 1
ATOM 5614 O O . ASN B 1 33 ? -19.641 52.906 38.438 1 77.62 33 ASN B O 1
ATOM 5618 N N . PRO B 1 34 ? -17.578 52.625 37.656 1 76.75 34 PRO B N 1
ATOM 5619 C CA . PRO B 1 34 ? -17.391 51.5 38.531 1 76.75 34 PRO B CA 1
ATOM 5620 C C . PRO B 1 34 ? -17.375 51.906 40.031 1 76.75 34 PRO B C 1
ATOM 5622 O O . PRO B 1 34 ? -17.5 51.031 40.906 1 76.75 34 PRO B O 1
ATOM 5625 N N . GLU B 1 35 ? -17.219 53.219 40.312 1 73.38 35 GLU B N 1
ATOM 5626 C CA . GLU B 1 35 ? -17.156 53.688 41.688 1 73.38 35 GLU B CA 1
ATOM 5627 C C . GLU B 1 35 ? -18.547 53.844 42.281 1 73.38 35 GLU B C 1
ATOM 5629 O O . GLU B 1 35 ? -18.703 54.062 43.5 1 73.38 35 GLU B O 1
ATOM 5634 N N . LEU B 1 36 ? -19.484 53.75 41.438 1 72.31 36 LEU B N 1
ATOM 5635 C CA . LEU B 1 36 ? -20.844 53.906 41.906 1 72.31 36 LEU B CA 1
ATOM 5636 C C . LEU B 1 36 ? -21.266 52.656 42.719 1 72.31 36 LEU B C 1
ATOM 5638 O O . LEU B 1 36 ? -20.875 51.531 42.375 1 72.31 36 LEU B O 1
ATOM 5642 N N . PRO B 1 37 ? -21.75 52.875 43.875 1 64.44 37 PRO B N 1
ATOM 5643 C CA . PRO B 1 37 ? -22.156 51.75 44.75 1 64.44 37 PRO B CA 1
ATOM 5644 C C . PRO B 1 37 ? -22.938 50.688 44 1 64.44 37 PRO B C 1
ATOM 5646 O O . PRO B 1 37 ? -22.812 49.5 44.312 1 64.44 37 PRO B O 1
ATOM 5649 N N . GLU B 1 38 ? -23.672 51.094 43.031 1 62.03 38 GLU B N 1
ATOM 5650 C CA . GLU B 1 38 ? -24.484 50.125 42.312 1 62.03 38 GLU B CA 1
ATOM 5651 C C . GLU B 1 38 ? -23.609 49.094 41.594 1 62.03 38 GLU B C 1
ATOM 5653 O O . GLU B 1 38 ? -24 47.938 41.406 1 62.03 38 GLU B O 1
ATOM 5658 N N . TRP B 1 39 ? -22.469 49.562 41.125 1 60.06 39 TRP B N 1
ATOM 5659 C CA . TRP B 1 39 ? -21.547 48.688 40.406 1 60.06 39 TRP B CA 1
ATOM 5660 C C . TRP B 1 39 ? -20.812 47.781 41.344 1 60.06 39 TRP B C 1
ATOM 5662 O O . TRP B 1 39 ? -20.484 46.625 41 1 60.06 39 TRP B O 1
ATOM 5672 N N . LYS B 1 40 ? -20.406 48.312 42.531 1 58.59 40 LYS B N 1
ATOM 5673 C CA . LYS B 1 40 ? -19.672 47.531 43.531 1 58.59 40 LYS B CA 1
ATOM 5674 C C . LYS B 1 40 ? -20.516 46.375 44.031 1 58.59 40 LYS B C 1
ATOM 5676 O O . LYS B 1 40 ? -20.016 45.281 44.219 1 58.59 40 LYS B O 1
ATOM 5681 N N . ASP B 1 41 ? -21.703 46.719 44.312 1 57 41 ASP B N 1
ATOM 5682 C CA . ASP B 1 41 ? -22.531 45.688 44.938 1 57 41 ASP B CA 1
ATOM 5683 C C . ASP B 1 41 ? -23.031 44.688 43.906 1 57 41 ASP B C 1
ATOM 5685 O O . ASP B 1 41 ? -23.219 43.5 44.219 1 57 41 ASP B O 1
ATOM 5689 N N . ASN B 1 42 ? -23.438 45.125 42.562 1 52.12 42 ASN B N 1
ATOM 5690 C CA . ASN B 1 42 ? -23.906 44.219 41.531 1 52.12 42 ASN B CA 1
ATOM 5691 C C . ASN B 1 42 ? -23.234 44.531 40.188 1 52.12 42 ASN B C 1
ATOM 5693 O O . ASN B 1 42 ? -23.766 45.281 39.375 1 52.12 42 ASN B O 1
ATOM 5697 N N . PRO B 1 43 ? -22 44.125 40.125 1 52.47 43 PRO B N 1
ATOM 5698 C CA . PRO B 1 43 ? -21.297 44.406 38.875 1 52.47 43 PRO B CA 1
ATOM 5699 C C . PRO B 1 43 ? -22.094 44 37.625 1 52.47 43 PRO B C 1
ATOM 5701 O O . PRO B 1 43 ? -22.672 42.906 37.594 1 52.47 43 PRO B O 1
ATOM 5704 N N . PRO B 1 44 ? -22.656 45 36.844 1 50.09 44 PRO B N 1
ATOM 5705 C CA . PRO B 1 44 ? -23.453 44.562 35.688 1 50.09 44 PRO B CA 1
ATOM 5706 C C . PRO B 1 44 ? -22.812 43.406 34.906 1 50.09 44 PRO B C 1
ATOM 5708 O O . PRO B 1 44 ? -21.578 43.312 34.875 1 50.09 44 PRO B O 1
ATOM 5711 N N . PRO B 1 45 ? -23.547 42.344 34.719 1 46.34 45 PRO B N 1
ATOM 5712 C CA . PRO B 1 45 ? -22.953 41.312 33.906 1 46.34 45 PRO B CA 1
ATOM 5713 C C . PRO B 1 45 ? -22.234 41.844 32.656 1 46.34 45 PRO B C 1
ATOM 5715 O O . PRO B 1 45 ? -22.5 42.969 32.25 1 46.34 45 PRO B O 1
ATOM 5718 N N . GLN B 1 46 ? -21.188 41.312 32.25 1 45.03 46 GLN B N 1
ATOM 5719 C CA . GLN B 1 46 ? -20.359 41.719 31.109 1 45.03 46 GLN B CA 1
ATOM 5720 C C . GLN B 1 46 ? -21.172 42.469 30.078 1 45.03 46 GLN B C 1
ATOM 5722 O O . GLN B 1 46 ? -20.672 43.375 29.422 1 45.03 46 GLN B O 1
ATOM 5727 N N . ASN B 1 47 ? -22.516 42.031 29.828 1 40.09 47 ASN B N 1
ATOM 5728 C CA . ASN B 1 47 ? -23.391 42.562 28.781 1 40.09 47 ASN B CA 1
ATOM 5729 C C . ASN B 1 47 ? -24.328 43.625 29.328 1 40.09 47 ASN B C 1
ATOM 5731 O O . ASN B 1 47 ? -25.172 44.156 28.594 1 40.09 47 ASN B O 1
ATOM 5735 N N . ARG B 1 48 ? -24.672 43.75 30.656 1 43.09 48 ARG B N 1
ATOM 5736 C CA . ARG B 1 48 ? -25.859 44.5 31.094 1 43.09 48 ARG B CA 1
ATOM 5737 C C . ARG B 1 48 ? -25.516 45.938 31.375 1 43.09 48 ARG B C 1
ATOM 5739 O O . ARG B 1 48 ? -25.281 46.312 32.531 1 43.09 48 ARG B O 1
ATOM 5746 N N . ALA B 1 49 ? -25.078 46.625 30.656 1 43.62 49 ALA B N 1
ATOM 5747 C CA . ALA B 1 49 ? -25.078 48.094 30.734 1 43.62 49 ALA B CA 1
ATOM 5748 C C . ALA B 1 49 ? -26.453 48.625 31.094 1 43.62 49 ALA B C 1
ATOM 5750 O O . ALA B 1 49 ? -26.688 49.812 31.047 1 43.62 49 ALA B O 1
ATOM 5751 N N . SER B 1 50 ? -27.422 47.781 31.453 1 41.53 50 SER B N 1
ATOM 5752 C CA . SER B 1 50 ? -28.797 48.25 31.531 1 41.53 50 SER B CA 1
ATOM 5753 C C . SER B 1 50 ? -29 49.125 32.75 1 41.53 50 SER B C 1
ATOM 5755 O O . SER B 1 50 ? -30.047 49.781 32.906 1 41.53 50 SER B O 1
ATOM 5757 N N . ILE B 1 51 ? -28.438 48.75 33.906 1 44.03 51 ILE B N 1
ATOM 5758 C CA . ILE B 1 51 ? -29.016 49.406 35.062 1 44.03 51 ILE B CA 1
ATOM 5759 C C . ILE B 1 51 ? -28.734 50.906 35.031 1 44.03 51 ILE B C 1
ATOM 5761 O O . ILE B 1 51 ? -29.328 51.688 35.781 1 44.03 51 ILE B O 1
ATOM 5765 N N . LEU B 1 52 ? -27.844 51.281 34.312 1 51.12 52 LEU B N 1
ATOM 5766 C CA . LEU B 1 52 ? -27.484 52.719 34.344 1 51.12 52 LEU B CA 1
ATOM 5767 C C . LEU B 1 52 ? -28.078 53.438 33.156 1 51.12 52 LEU B C 1
ATOM 5769 O O . LEU B 1 52 ? -28.422 52.812 32.156 1 51.12 52 LEU B O 1
ATOM 5773 N N . PRO B 1 53 ? -28.469 54.719 33.312 1 56.59 53 PRO B N 1
ATOM 5774 C CA . PRO B 1 53 ? -29.125 55.469 32.25 1 56.59 53 PRO B CA 1
ATOM 5775 C C . PRO B 1 53 ? -28.516 55.219 30.859 1 56.59 53 PRO B C 1
ATOM 5777 O O . PRO B 1 53 ? -27.297 55.156 30.734 1 56.59 53 PRO B O 1
ATOM 5780 N N . SER B 1 54 ? -29.312 54.531 30.031 1 65.69 54 SER B N 1
ATOM 5781 C CA . SER B 1 54 ? -28.969 54.281 28.641 1 65.69 54 SER B CA 1
ATOM 5782 C C . SER B 1 54 ? -29.5 55.344 27.719 1 65.69 54 SER B C 1
ATOM 5784 O O . SER B 1 54 ? -30.578 55.906 27.969 1 65.69 54 SER B O 1
ATOM 5786 N N . TYR B 1 55 ? -28.594 55.938 26.984 1 69.19 55 TYR B N 1
ATOM 5787 C CA . TYR B 1 55 ? -29 56.969 26.031 1 69.19 55 TYR B CA 1
ATOM 5788 C C . TYR B 1 55 ? -28.906 56.438 24.609 1 69.19 55 TYR B C 1
ATOM 5790 O O . TYR B 1 55 ? -28 55.688 24.266 1 69.19 55 TYR B O 1
ATOM 5798 N N . GLN B 1 56 ? -29.969 56.625 23.922 1 72 56 GLN B N 1
ATOM 5799 C CA . GLN B 1 56 ? -29.984 56.188 22.516 1 72 56 GLN B CA 1
ATOM 5800 C C . GLN B 1 56 ? -28.984 57 21.688 1 72 56 GLN B C 1
ATOM 5802 O O . GLN B 1 56 ? -28.859 58.219 21.859 1 72 56 GLN B O 1
ATOM 5807 N N . ILE B 1 57 ? -28.172 56.312 20.953 1 70.25 57 ILE B N 1
ATOM 5808 C CA . ILE B 1 57 ? -27.25 56.969 20.031 1 70.25 57 ILE B CA 1
ATOM 5809 C C . ILE B 1 57 ? -28.031 57.625 18.891 1 70.25 57 ILE B C 1
ATOM 5811 O O . ILE B 1 57 ? -28.766 56.938 18.172 1 70.25 57 ILE B O 1
ATOM 5815 N N . GLY B 1 58 ? -28.281 58.969 18.891 1 66.12 58 GLY B N 1
ATOM 5816 C CA . GLY B 1 58 ? -28.984 59.719 17.859 1 66.12 58 GLY B CA 1
ATOM 5817 C C . GLY B 1 58 ? -28.625 61.188 17.828 1 66.12 58 GLY B C 1
ATOM 5818 O O . GLY B 1 58 ? -28.031 61.719 18.781 1 66.12 58 GLY B O 1
ATOM 5819 N N . LYS B 1 59 ? -28.734 61.969 16.688 1 62.31 59 LYS B N 1
ATOM 5820 C CA . LYS B 1 59 ? -28.312 63.344 16.391 1 62.31 59 LYS B CA 1
ATOM 5821 C C . LYS B 1 59 ? -28.938 64.312 17.375 1 62.31 59 LYS B C 1
ATOM 5823 O O . LYS B 1 59 ? -28.312 65.375 17.703 1 62.31 59 LYS B O 1
ATOM 5828 N N . HIS B 1 60 ? -30.062 64.188 17.906 1 60.28 60 HIS B N 1
ATOM 5829 C CA . HIS B 1 60 ? -30.75 65.312 18.438 1 60.28 60 HIS B CA 1
ATOM 5830 C C . HIS B 1 60 ? -30.828 65.25 19.969 1 60.28 60 HIS B C 1
ATOM 5832 O O . HIS B 1 60 ? -31.672 65.938 20.578 1 60.28 60 HIS B O 1
ATOM 5838 N N . GLY B 1 61 ? -29.719 64.688 20.625 1 71.5 61 GLY B N 1
ATOM 5839 C CA . GLY B 1 61 ? -30 64.75 22.047 1 71.5 61 GLY B CA 1
ATOM 5840 C C . GLY B 1 61 ? -28.844 65.312 22.844 1 71.5 61 GLY B C 1
ATOM 5841 O O . GLY B 1 61 ? -28.469 66.5 22.656 1 71.5 61 GLY B O 1
ATOM 5842 N N . THR B 1 62 ? -28.047 64.562 23.578 1 80.06 62 THR B N 1
ATOM 5843 C CA . THR B 1 62 ? -26.969 64.938 24.484 1 80.06 62 THR B CA 1
ATOM 5844 C C . THR B 1 62 ? -25.641 65 23.75 1 80.06 62 THR B C 1
ATOM 5846 O O . THR B 1 62 ? -25.516 64.5 22.609 1 80.06 62 THR B O 1
ATOM 5849 N N . VAL B 1 63 ? -24.719 65.812 24.188 1 87.69 63 VAL B N 1
ATOM 5850 C CA . VAL B 1 63 ? -23.391 65.938 23.594 1 87.69 63 VAL B CA 1
ATOM 5851 C C . VAL B 1 63 ? -22.781 64.562 23.391 1 87.69 63 VAL B C 1
ATOM 5853 O O . VAL B 1 63 ? -22.219 64.25 22.328 1 87.69 63 VAL B O 1
ATOM 5856 N N . ALA B 1 64 ? -23 63.719 24.359 1 88.25 64 ALA B N 1
ATOM 5857 C CA . ALA B 1 64 ? -22.438 62.375 24.312 1 88.25 64 ALA B CA 1
ATOM 5858 C C . ALA B 1 64 ? -23.062 61.562 23.172 1 88.25 64 ALA B C 1
ATOM 5860 O O . ALA B 1 64 ? -22.359 60.844 22.469 1 88.25 64 ALA B O 1
ATOM 5861 N N . SER B 1 65 ? -24.312 61.688 23.016 1 85.5 65 SER B N 1
ATOM 5862 C CA . SER B 1 65 ? -25 60.969 21.953 1 85.5 65 SER B CA 1
ATOM 5863 C C . SER B 1 65 ? -24.547 61.438 20.578 1 85.5 65 SER B C 1
ATOM 5865 O O . SER B 1 65 ? -24.406 60.625 19.656 1 85.5 65 SER B O 1
ATOM 5867 N N . HIS B 1 66 ? -24.391 62.719 20.484 1 87.25 66 HIS B N 1
ATOM 5868 C CA . HIS B 1 66 ? -23.906 63.281 19.219 1 87.25 66 HIS B CA 1
ATOM 5869 C C . HIS B 1 66 ? -22.516 62.75 18.875 1 87.25 66 HIS B C 1
ATOM 5871 O O . HIS B 1 66 ? -22.25 62.406 17.734 1 87.25 66 HIS B O 1
ATOM 5877 N N . VAL B 1 67 ? -21.672 62.688 19.812 1 90.75 67 VAL B N 1
ATOM 5878 C CA . VAL B 1 67 ? -20.297 62.25 19.594 1 90.75 67 VAL B CA 1
ATOM 5879 C C . VAL B 1 67 ? -20.281 60.75 19.297 1 90.75 67 VAL B C 1
ATOM 5881 O O . VAL B 1 67 ? -19.469 60.281 18.5 1 90.75 67 VAL B O 1
ATOM 5884 N N . ALA B 1 68 ? -21.156 60.094 19.922 1 88.06 68 ALA B N 1
ATOM 5885 C CA . ALA B 1 68 ? -21.25 58.656 19.672 1 88.06 68 ALA B CA 1
ATOM 5886 C C . ALA B 1 68 ? -21.641 58.375 18.219 1 88.06 68 ALA B C 1
ATOM 5888 O O . ALA B 1 68 ? -21.203 57.375 17.625 1 88.06 68 ALA B O 1
ATOM 5889 N N . VAL B 1 69 ? -22.406 59.25 17.625 1 84.38 69 VAL B N 1
ATOM 5890 C CA . VAL B 1 69 ? -22.859 59.094 16.25 1 84.38 69 VAL B CA 1
ATOM 5891 C C . VAL B 1 69 ? -21.797 59.594 15.281 1 84.38 69 VAL B C 1
ATOM 5893 O O . VAL B 1 69 ? -21.484 58.906 14.297 1 84.38 69 VAL B O 1
ATOM 5896 N N . THR B 1 70 ? -21.203 60.75 15.641 1 85.12 70 THR B N 1
ATOM 5897 C CA . THR B 1 70 ? -20.281 61.375 14.695 1 85.12 70 THR B CA 1
ATOM 5898 C C . THR B 1 70 ? -18.875 60.812 14.836 1 85.12 70 THR B C 1
ATOM 5900 O O . THR B 1 70 ? -18.062 60.938 13.922 1 85.12 70 THR B O 1
ATOM 5903 N N . ARG B 1 71 ? -18.562 60.312 16.016 1 88.12 71 ARG B N 1
ATOM 5904 C CA . ARG B 1 71 ? -17.25 59.75 16.344 1 88.12 71 ARG B CA 1
ATOM 5905 C C . ARG B 1 71 ? -16.156 60.812 16.219 1 88.12 71 ARG B C 1
ATOM 5907 O O . ARG B 1 71 ? -15.031 60.5 15.828 1 88.12 71 ARG B O 1
ATOM 5914 N N . GLN B 1 72 ? -16.547 62.062 16.453 1 89 72 GLN B N 1
ATOM 5915 C CA . GLN B 1 72 ? -15.633 63.188 16.469 1 89 72 GLN B CA 1
ATOM 5916 C C . GLN B 1 72 ? -15.711 63.969 17.797 1 89 72 GLN B C 1
ATOM 5918 O O . GLN B 1 72 ? -16.797 64.125 18.359 1 89 72 GLN B O 1
ATOM 5923 N N . PRO B 1 73 ? -14.547 64.375 18.297 1 92.56 73 PRO B N 1
ATOM 5924 C CA . PRO B 1 73 ? -14.578 65.125 19.547 1 92.56 73 PRO B CA 1
ATOM 5925 C C . PRO B 1 73 ? -15.336 66.438 19.406 1 92.56 73 PRO B C 1
ATOM 5927 O O . PRO B 1 73 ? -15.312 67.062 18.328 1 92.56 73 PRO B O 1
ATOM 5930 N N . VAL B 1 74 ? -16.031 66.938 20.438 1 91.38 74 VAL B N 1
ATOM 5931 C CA . VAL B 1 74 ? -16.797 68.188 20.453 1 91.38 74 VAL B CA 1
ATOM 5932 C C . VAL B 1 74 ? -16.406 69 21.672 1 91.38 74 VAL B C 1
ATOM 5934 O O . VAL B 1 74 ? -16.297 68.5 22.781 1 91.38 74 VAL B O 1
ATOM 5937 N N . VAL B 1 75 ? -16.031 70.25 21.391 1 91.81 75 VAL B N 1
ATOM 5938 C CA . VAL B 1 75 ? -15.773 71.188 22.469 1 91.81 75 VAL B CA 1
ATOM 5939 C C . VAL B 1 75 ? -16.922 72.188 22.547 1 91.81 75 VAL B C 1
ATOM 5941 O O . VAL B 1 75 ? -17.297 72.812 21.547 1 91.81 75 VAL B O 1
ATOM 5944 N N . VAL B 1 76 ? -17.5 72.25 23.703 1 88.06 76 VAL B N 1
ATOM 5945 C CA . VAL B 1 76 ? -18.562 73.25 23.953 1 88.06 76 VAL B CA 1
ATOM 5946 C C . VAL B 1 76 ? -18.109 74.25 24.984 1 88.06 76 VAL B C 1
ATOM 5948 O O . VAL B 1 76 ? -17.734 73.938 26.094 1 88.06 76 VAL B O 1
ATOM 5951 N N . HIS B 1 77 ? -18.062 75.5 24.625 1 85.38 77 HIS B N 1
ATOM 5952 C CA . HIS B 1 77 ? -17.609 76.562 25.516 1 85.38 77 HIS B CA 1
ATOM 5953 C C . HIS B 1 77 ? -18.672 76.875 26.578 1 85.38 77 HIS B C 1
ATOM 5955 O O . HIS B 1 77 ? -18.344 77.125 27.734 1 85.38 77 HIS B O 1
ATOM 5961 N N . ASP B 1 78 ? -19.859 77 26.094 1 81.62 78 ASP B N 1
ATOM 5962 C CA . ASP B 1 78 ? -21 77.188 26.984 1 81.62 78 ASP B CA 1
ATOM 5963 C C . ASP B 1 78 ? -22.172 76.25 26.578 1 81.62 78 ASP B C 1
ATOM 5965 O O . ASP B 1 78 ? -22.859 76.562 25.594 1 81.62 78 ASP B O 1
ATOM 5969 N N . VAL B 1 79 ? -22.359 75.188 27.406 1 80.88 79 VAL B N 1
ATOM 5970 C CA . VAL B 1 79 ? -23.297 74.188 27.016 1 80.88 79 VAL B CA 1
ATOM 5971 C C . VAL B 1 79 ? -24.719 74.688 27.062 1 80.88 79 VAL B C 1
ATOM 5973 O O . VAL B 1 79 ? -25.594 74.25 26.297 1 80.88 79 VAL B O 1
ATOM 5976 N N . ASN B 1 80 ? -24.938 75.75 27.859 1 75.38 80 ASN B N 1
ATOM 5977 C CA . ASN B 1 80 ? -26.281 76.312 28 1 75.38 80 ASN B CA 1
ATOM 5978 C C . ASN B 1 80 ? -26.656 77.188 26.797 1 75.38 80 ASN B C 1
ATOM 5980 O O . ASN B 1 80 ? -27.844 77.438 26.547 1 75.38 80 ASN B O 1
ATOM 5984 N N . MET B 1 81 ? -25.688 77.625 26.016 1 78.25 81 MET B N 1
ATOM 5985 C CA . MET B 1 81 ? -25.953 78.5 24.891 1 78.25 81 MET B CA 1
ATOM 5986 C C . MET B 1 81 ? -25.797 77.75 23.562 1 78.25 81 MET B C 1
ATOM 5988 O O . MET B 1 81 ? -25.969 78.375 22.5 1 78.25 81 MET B O 1
ATOM 5992 N N . ASP B 1 82 ? -25.422 76.562 23.672 1 80.62 82 ASP B N 1
ATOM 5993 C CA . ASP B 1 82 ? -25.172 75.875 22.422 1 80.62 82 ASP B CA 1
ATOM 5994 C C . ASP B 1 82 ? -26.438 75.188 21.938 1 80.62 82 ASP B C 1
ATOM 5996 O O . ASP B 1 82 ? -26.906 74.25 22.547 1 80.62 82 ASP B O 1
ATOM 6000 N N . ASP B 1 83 ? -27 75.5 20.875 1 78.5 83 ASP B N 1
ATOM 6001 C CA . ASP B 1 83 ? -28.281 75.062 20.344 1 78.5 83 ASP B CA 1
ATOM 6002 C C . ASP B 1 83 ? -28.172 73.625 19.75 1 78.5 83 ASP B C 1
ATOM 6004 O O . ASP B 1 83 ? -29.188 73 19.516 1 78.5 83 ASP B O 1
ATOM 6008 N N . ARG B 1 84 ? -27.062 73.125 19.562 1 80.5 84 ARG B N 1
ATOM 6009 C CA . ARG B 1 84 ? -26.859 71.812 18.953 1 80.5 84 ARG B CA 1
ATOM 6010 C C . ARG B 1 84 ? -27.281 70.688 19.906 1 80.5 84 ARG B C 1
ATOM 6012 O O . ARG B 1 84 ? -27.641 69.625 19.469 1 80.5 84 ARG B O 1
ATOM 6019 N N . PHE B 1 85 ? -27.109 71.188 21.172 1 81.31 85 PHE B N 1
ATOM 6020 C CA . PHE B 1 85 ? -27.328 70.125 22.172 1 81.31 85 PHE B CA 1
ATOM 6021 C C . PHE B 1 85 ? -28.359 70.562 23.203 1 81.31 85 PHE B C 1
ATOM 6023 O O . PHE B 1 85 ? -28.016 70.875 24.344 1 81.31 85 PHE B O 1
ATOM 6030 N N . PRO B 1 86 ? -29.609 70.562 22.781 1 74.56 86 PRO B N 1
ATOM 6031 C CA . PRO B 1 86 ? -30.656 71.062 23.656 1 74.56 86 PRO B CA 1
ATOM 6032 C C . PRO B 1 86 ? -30.75 70.312 24.984 1 74.56 86 PRO B C 1
ATOM 6034 O O . PRO B 1 86 ? -31.188 70.938 25.984 1 74.56 86 PRO B O 1
ATOM 6037 N N . LYS B 1 87 ? -30.297 69.125 25.047 1 76 87 LYS B N 1
ATOM 6038 C CA . LYS B 1 87 ? -30.391 68.312 26.281 1 76 87 LYS B CA 1
ATOM 6039 C C . LYS B 1 87 ? -29.109 68.438 27.094 1 76 87 LYS B C 1
ATOM 6041 O O . LYS B 1 87 ? -29.016 67.875 28.188 1 76 87 LYS B O 1
ATOM 6046 N N . GLY B 1 88 ? -28.172 69.125 26.594 1 75.06 88 GLY B N 1
ATOM 6047 C CA . GLY B 1 88 ? -26.922 69.375 27.312 1 75.06 88 GLY B CA 1
ATOM 6048 C C . GLY B 1 88 ? -26.109 68.125 27.5 1 75.06 88 GLY B C 1
ATOM 6049 O O . GLY B 1 88 ? -25.938 67.312 26.562 1 75.06 88 GLY B O 1
ATOM 6050 N N . THR B 1 89 ? -25.5 68 28.703 1 75.56 89 THR B N 1
ATOM 6051 C CA . THR B 1 89 ? -24.719 66.875 29.047 1 75.56 89 THR B CA 1
ATOM 6052 C C . THR B 1 89 ? -25.609 65.75 29.641 1 75.56 89 THR B C 1
ATOM 6054 O O . THR B 1 89 ? -26.688 66.062 30.156 1 75.56 89 THR B O 1
ATOM 6057 N N . SER B 1 90 ? -25.422 64.625 29.297 1 61.5 90 SER B N 1
ATOM 6058 C CA . SER B 1 90 ? -26.25 63.5 29.812 1 61.5 90 SER B CA 1
ATOM 6059 C C . SER B 1 90 ? -26.219 63.469 31.328 1 61.5 90 SER B C 1
ATOM 6061 O O . SER B 1 90 ? -27.125 62.938 31.969 1 61.5 90 SER B O 1
ATOM 6063 N N . SER B 1 91 ? -25.109 63.688 31.938 1 57.06 91 SER B N 1
ATOM 6064 C CA . SER B 1 91 ? -25.078 63.625 33.406 1 57.06 91 SER B CA 1
ATOM 6065 C C . SER B 1 91 ? -25.781 64.812 34.031 1 57.06 91 SER B C 1
ATOM 6067 O O . SER B 1 91 ? -25.844 65.875 33.406 1 57.06 91 SER B O 1
ATOM 6069 N N . GLN B 1 92 ? -26.594 64.625 34.969 1 50.34 92 GLN B N 1
ATOM 6070 C CA . GLN B 1 92 ? -27.453 65.5 35.719 1 50.34 92 GLN B CA 1
ATOM 6071 C C . GLN B 1 92 ? -26.672 66.688 36.219 1 50.34 92 GLN B C 1
ATOM 6073 O O . GLN B 1 92 ? -27.203 67.5 37 1 50.34 92 GLN B O 1
ATOM 6078 N N . ASP B 1 93 ? -25.453 66.812 35.969 1 53.03 93 ASP B N 1
ATOM 6079 C CA . ASP B 1 93 ? -24.828 67.938 36.719 1 53.03 93 ASP B CA 1
ATOM 6080 C C . ASP B 1 93 ? -25.062 69.25 36 1 53.03 93 ASP B C 1
ATOM 6082 O O . ASP B 1 93 ? -24.531 69.5 34.906 1 53.03 93 ASP B O 1
ATOM 6086 N N . SER B 1 94 ? -26.094 69.938 36.281 1 57.78 94 SER B N 1
ATOM 6087 C CA . SER B 1 94 ? -26.734 71.188 35.938 1 57.78 94 SER B CA 1
ATOM 6088 C C . SER B 1 94 ? -25.719 72.375 35.938 1 57.78 94 SER B C 1
ATOM 6090 O O . SER B 1 94 ? -25.891 73.312 35.219 1 57.78 94 SER B O 1
ATOM 6092 N N . ASP B 1 95 ? -24.516 72.062 36.469 1 66.62 95 ASP B N 1
ATOM 6093 C CA . ASP B 1 95 ? -23.703 73.312 36.625 1 66.62 95 ASP B CA 1
ATOM 6094 C C . ASP B 1 95 ? -22.516 73.312 35.656 1 66.62 95 ASP B C 1
ATOM 6096 O O . ASP B 1 95 ? -21.562 74.062 35.844 1 66.62 95 ASP B O 1
ATOM 6100 N N . ALA B 1 96 ? -22.578 72.5 34.469 1 76.44 96 ALA B N 1
ATOM 6101 C CA . ALA B 1 96 ? -21.469 72.438 33.531 1 76.44 96 ALA B CA 1
ATOM 6102 C C . ALA B 1 96 ? -21.484 73.625 32.594 1 76.44 96 ALA B C 1
ATOM 6104 O O . ALA B 1 96 ? -22.531 74 32.062 1 76.44 96 ALA B O 1
ATOM 6105 N N . LEU B 1 97 ? -20.375 74.312 32.5 1 83.56 97 LEU B N 1
ATOM 6106 C CA . LEU B 1 97 ? -20.281 75.438 31.594 1 83.56 97 LEU B CA 1
ATOM 6107 C C . LEU B 1 97 ? -19.578 75 30.312 1 83.56 97 LEU B C 1
ATOM 6109 O O . LEU B 1 97 ? -20.172 75.062 29.234 1 83.56 97 LEU B O 1
ATOM 6113 N N . SER B 1 98 ? -18.359 74.5 30.406 1 88.88 98 SER B N 1
ATOM 6114 C CA . SER B 1 98 ? -17.641 74 29.234 1 88.88 98 SER B CA 1
ATOM 6115 C C . SER B 1 98 ? -17.562 72.5 29.203 1 88.88 98 SER B C 1
ATOM 6117 O O . SER B 1 98 ? -17.438 71.875 30.25 1 88.88 98 SER B O 1
ATOM 6119 N N . VAL B 1 99 ? -17.766 71.938 28.031 1 90.25 99 VAL B N 1
ATOM 6120 C CA . VAL B 1 99 ? -17.781 70.5 27.891 1 90.25 99 VAL B CA 1
ATOM 6121 C C . VAL B 1 99 ? -16.812 70.062 26.781 1 90.25 99 VAL B C 1
ATOM 6123 O O . VAL B 1 99 ? -16.766 70.688 25.734 1 90.25 99 VAL B O 1
ATOM 6126 N N . LEU B 1 100 ? -15.992 69.062 27.047 1 92.75 100 LEU B N 1
ATOM 6127 C CA . LEU B 1 100 ? -15.188 68.375 26.062 1 92.75 100 LEU B CA 1
ATOM 6128 C C . LEU B 1 100 ? -15.625 66.875 25.953 1 92.75 100 LEU B C 1
ATOM 6130 O O . LEU B 1 100 ? -15.5 66.125 26.906 1 92.75 100 LEU B O 1
ATOM 6134 N N . CYS B 1 101 ? -16.203 66.562 24.859 1 92.62 101 CYS B N 1
ATOM 6135 C CA . CYS B 1 101 ? -16.688 65.188 24.641 1 92.62 101 CYS B CA 1
ATOM 6136 C C . CYS B 1 101 ? -15.883 64.5 23.547 1 92.62 101 CYS B C 1
ATOM 6138 O O . CYS B 1 101 ? -15.703 65.062 22.469 1 92.62 101 CYS B O 1
ATOM 6140 N N . MET B 1 102 ? -15.391 63.25 23.844 1 94.19 102 MET B N 1
ATOM 6141 C CA . MET B 1 102 ? -14.516 62.562 22.922 1 94.19 102 MET B CA 1
ATOM 6142 C C . MET B 1 102 ? -14.969 61.094 22.75 1 94.19 102 MET B C 1
ATOM 6144 O O . MET B 1 102 ? -15.391 60.469 23.719 1 94.19 102 MET B O 1
ATOM 6148 N N . PRO B 1 103 ? -14.875 60.625 21.609 1 93.12 103 PRO B N 1
ATOM 6149 C CA . PRO B 1 103 ? -15.148 59.219 21.375 1 93.12 103 PRO B CA 1
ATOM 6150 C C . PRO B 1 103 ? -13.953 58.312 21.688 1 93.12 103 PRO B C 1
ATOM 6152 O O . PRO B 1 103 ? -12.805 58.719 21.484 1 93.12 103 PRO B O 1
ATOM 6155 N N . ILE B 1 104 ? -14.141 57.188 22.203 1 92.5 104 ILE B N 1
ATOM 6156 C CA . ILE B 1 104 ? -13.148 56.125 22.422 1 92.5 104 ILE B CA 1
ATOM 6157 C C . ILE B 1 104 ? -13.359 55 21.406 1 92.5 104 ILE B C 1
ATOM 6159 O O . ILE B 1 104 ? -14.172 54.094 21.625 1 92.5 104 ILE B O 1
ATOM 6163 N N . ALA B 1 105 ? -12.594 55.125 20.344 1 88.12 105 ALA B N 1
ATOM 6164 C CA . ALA B 1 105 ? -12.773 54.188 19.25 1 88.12 105 ALA B CA 1
ATOM 6165 C C . ALA B 1 105 ? -11.5 53.375 19 1 88.12 105 ALA B C 1
ATOM 6167 O O . ALA B 1 105 ? -10.391 53.906 19.094 1 88.12 105 ALA B O 1
ATOM 6168 N N . LEU B 1 106 ? -11.727 52.188 18.703 1 85.5 106 LEU B N 1
ATOM 6169 C CA . LEU B 1 106 ? -10.609 51.312 18.328 1 85.5 106 LEU B CA 1
ATOM 6170 C C . LEU B 1 106 ? -10.094 51.656 16.938 1 85.5 106 LEU B C 1
ATOM 6172 O O . LEU B 1 106 ? -10.789 52.344 16.156 1 85.5 106 LEU B O 1
ATOM 6176 N N . PRO B 1 107 ? -8.828 51.188 16.719 1 79.88 107 PRO B N 1
ATOM 6177 C CA . PRO B 1 107 ? -8.266 51.5 15.398 1 79.88 107 PRO B CA 1
ATOM 6178 C C . PRO B 1 107 ? -9.086 50.938 14.25 1 79.88 107 PRO B C 1
ATOM 6180 O O . PRO B 1 107 ? -9.047 51.469 13.133 1 79.88 107 PRO B O 1
ATOM 6183 N N . ASN B 1 108 ? -9.828 49.938 14.484 1 75.94 108 ASN B N 1
ATOM 6184 C CA . ASN B 1 108 ? -10.641 49.344 13.43 1 75.94 108 ASN B CA 1
ATOM 6185 C C . ASN B 1 108 ? -11.945 50.094 13.227 1 75.94 108 ASN B C 1
ATOM 6187 O O . ASN B 1 108 ? -12.742 49.75 12.352 1 75.94 108 ASN B O 1
ATOM 6191 N N . GLY B 1 109 ? -12.211 51.125 14.109 1 76.69 109 GLY B N 1
ATOM 6192 C CA . GLY B 1 109 ? -13.398 51.938 13.945 1 76.69 109 GLY B CA 1
ATOM 6193 C C . GLY B 1 109 ? -14.492 51.625 14.953 1 76.69 109 GLY B C 1
ATOM 6194 O O . GLY B 1 109 ? -15.469 52.375 15.062 1 76.69 109 GLY B O 1
ATOM 6195 N N . ASP B 1 110 ? -14.328 50.531 15.617 1 81.19 110 ASP B N 1
ATOM 6196 C CA . ASP B 1 110 ? -15.344 50.156 16.594 1 81.19 110 ASP B CA 1
ATOM 6197 C C . ASP B 1 110 ? -15.344 51.125 17.781 1 81.19 110 ASP B C 1
ATOM 6199 O O . ASP B 1 110 ? -14.281 51.438 18.328 1 81.19 110 ASP B O 1
ATOM 6203 N N . LEU B 1 111 ? -16.516 51.562 18.125 1 86.12 111 LEU B N 1
ATOM 6204 C CA . LEU B 1 111 ? -16.656 52.5 19.234 1 86.12 111 LEU B CA 1
ATOM 6205 C C . LEU B 1 111 ? -16.781 51.75 20.562 1 86.12 111 LEU B C 1
ATOM 6207 O O . LEU B 1 111 ? -17.656 50.906 20.719 1 86.12 111 LEU B O 1
ATOM 6211 N N . LEU B 1 112 ? -15.906 51.969 21.422 1 86.19 112 LEU B N 1
ATOM 6212 C CA . LEU B 1 112 ? -15.938 51.344 22.75 1 86.19 112 LEU B CA 1
ATOM 6213 C C . LEU B 1 112 ? -16.797 52.156 23.703 1 86.19 112 LEU B C 1
ATOM 6215 O O . LEU B 1 112 ? -17.484 51.625 24.562 1 86.19 112 LEU B O 1
ATOM 6219 N N . GLY B 1 113 ? -16.625 53.531 23.594 1 89.06 113 GLY B N 1
ATOM 6220 C CA . GLY B 1 113 ? -17.359 54.406 24.469 1 89.06 113 GLY B CA 1
ATOM 6221 C C . GLY B 1 113 ? -17.141 55.906 24.172 1 89.06 113 GLY B C 1
ATOM 6222 O O . GLY B 1 113 ? -16.516 56.25 23.172 1 89.06 113 GLY B O 1
ATOM 6223 N N . VAL B 1 114 ? -17.797 56.781 25 1 91.56 114 VAL B N 1
ATOM 6224 C CA . VAL B 1 114 ? -17.688 58.25 24.922 1 91.56 114 VAL B CA 1
ATOM 6225 C C . VAL B 1 114 ? -17.406 58.812 26.312 1 91.56 114 VAL B C 1
ATOM 6227 O O . VAL B 1 114 ? -17.953 58.344 27.312 1 91.56 114 VAL B O 1
ATOM 6230 N N . VAL B 1 115 ? -16.469 59.688 26.297 1 93.75 115 VAL B N 1
ATOM 6231 C CA . VAL B 1 115 ? -16.172 60.312 27.578 1 93.75 115 VAL B CA 1
ATOM 6232 C C . VAL B 1 115 ? -16.484 61.812 27.5 1 93.75 115 VAL B C 1
ATOM 6234 O O . VAL B 1 115 ? -16.203 62.469 26.484 1 93.75 115 VAL B O 1
ATOM 6237 N N . GLU B 1 116 ? -17.141 62.375 28.531 1 92.25 116 GLU B N 1
ATOM 6238 C CA . GLU B 1 116 ? -17.469 63.812 28.656 1 92.25 116 GLU B CA 1
ATOM 6239 C C . GLU B 1 116 ? -16.703 64.438 29.812 1 92.25 116 GLU B C 1
ATOM 6241 O O . GLU B 1 116 ? -16.906 64.062 30.969 1 92.25 116 GLU B O 1
ATOM 6246 N N . PHE B 1 117 ? -15.836 65.312 29.469 1 92.06 117 PHE B N 1
ATOM 6247 C CA . PHE B 1 117 ? -15.172 66.125 30.484 1 92.06 117 PHE B CA 1
ATOM 6248 C C . PHE B 1 117 ? -15.898 67.5 30.672 1 92.06 117 PHE B C 1
ATOM 6250 O O . PHE B 1 117 ? -16.328 68.125 29.688 1 92.06 117 PHE B O 1
ATOM 6257 N N . ILE B 1 118 ? -16.047 67.938 31.953 1 90.06 118 ILE B N 1
ATOM 6258 C CA . ILE B 1 118 ? -16.812 69.125 32.188 1 90.06 118 ILE B CA 1
ATOM 6259 C C . ILE B 1 118 ? -16 70.125 33.062 1 90.06 118 ILE B C 1
ATOM 6261 O O . ILE B 1 118 ? -15.203 69.625 33.906 1 90.06 118 ILE B O 1
ATOM 6265 N N . ARG B 1 119 ? -16.109 71.375 32.781 1 88 119 ARG B N 1
ATOM 6266 C CA . ARG B 1 119 ? -15.617 72.438 33.656 1 88 119 ARG B CA 1
ATOM 6267 C C . ARG B 1 119 ? -16.766 73.25 34.188 1 88 119 ARG B C 1
ATOM 6269 O O . ARG B 1 119 ? -17.688 73.625 33.469 1 88 119 ARG B O 1
ATOM 6276 N N . THR B 1 120 ? -16.734 73.562 35.531 1 81.69 120 THR B N 1
ATOM 6277 C CA . THR B 1 120 ? -17.797 74.375 36.125 1 81.69 120 THR B CA 1
ATOM 6278 C C . THR B 1 120 ? -17.344 75.812 36.312 1 81.69 120 THR B C 1
ATOM 6280 O O . THR B 1 120 ? -18.141 76.625 36.719 1 81.69 120 THR B O 1
ATOM 6283 N N . TRP B 1 121 ? -16.109 76.062 36.188 1 75.44 121 TRP B N 1
ATOM 6284 C CA . TRP B 1 121 ? -15.656 77.438 36.469 1 75.44 121 TRP B CA 1
ATOM 6285 C C . TRP B 1 121 ? -15.75 78.312 35.219 1 75.44 121 TRP B C 1
ATOM 6287 O O . TRP B 1 121 ? -15.609 77.812 34.094 1 75.44 121 TRP B O 1
ATOM 6297 N N . HIS B 1 122 ? -16.062 79.562 35.281 1 63.34 122 HIS B N 1
ATOM 6298 C CA . HIS B 1 122 ? -16.406 80.562 34.25 1 63.34 122 HIS B CA 1
ATOM 6299 C C . HIS B 1 122 ? -15.195 80.875 33.406 1 63.34 122 HIS B C 1
ATOM 6301 O O . HIS B 1 122 ? -14.07 80.938 33.906 1 63.34 122 HIS B O 1
ATOM 6307 N N . LYS B 1 123 ? -15.266 81.125 31.938 1 62.12 123 LYS B N 1
ATOM 6308 C CA . LYS B 1 123 ? -14.508 81.75 30.875 1 62.12 123 LYS B CA 1
ATOM 6309 C C . LYS B 1 123 ? -13.273 80.938 30.5 1 62.12 123 LYS B C 1
ATOM 6311 O O . LYS B 1 123 ? -12.273 81.5 30.031 1 62.12 123 LYS B O 1
ATOM 6316 N N . ALA B 1 124 ? -13.312 79.562 30.859 1 69.25 124 ALA B N 1
ATOM 6317 C CA . ALA B 1 124 ? -12.102 78.938 30.359 1 69.25 124 ALA B CA 1
ATOM 6318 C C . ALA B 1 124 ? -12.43 77.688 29.516 1 69.25 124 ALA B C 1
ATOM 6320 O O . ALA B 1 124 ? -12.602 76.625 30.062 1 69.25 124 ALA B O 1
ATOM 6321 N N . GLY B 1 125 ? -12.578 77.875 28.281 1 79.38 125 GLY B N 1
ATOM 6322 C CA . GLY B 1 125 ? -12.844 76.812 27.344 1 79.38 125 GLY B CA 1
ATOM 6323 C C . GLY B 1 125 ? -11.648 75.938 27.125 1 79.38 125 GLY B C 1
ATOM 6324 O O . GLY B 1 125 ? -10.531 76.25 27.531 1 79.38 125 GLY B O 1
ATOM 6325 N N . TYR B 1 126 ? -12.023 74.75 26.719 1 88.56 126 TYR B N 1
ATOM 6326 C CA . TYR B 1 126 ? -10.938 73.812 26.406 1 88.56 126 TYR B CA 1
ATOM 6327 C C . TYR B 1 126 ? -10.195 74.25 25.141 1 88.56 126 TYR B C 1
ATOM 6329 O O . TYR B 1 126 ? -10.812 74.625 24.156 1 88.56 126 TYR B O 1
ATOM 6337 N N . THR B 1 127 ? -8.867 74.25 25.203 1 86.25 127 THR B N 1
ATOM 6338 C CA . THR B 1 127 ? -8.047 74.625 24.062 1 86.25 127 THR B CA 1
ATOM 6339 C C . THR B 1 127 ? -7.82 73.5 23.109 1 86.25 127 THR B C 1
ATOM 6341 O O . THR B 1 127 ? -8.109 72.312 23.453 1 86.25 127 THR B O 1
ATOM 6344 N N . LEU B 1 128 ? -7.418 73.812 21.984 1 86.75 128 LEU B N 1
ATOM 6345 C CA . LEU B 1 128 ? -7.109 72.812 20.984 1 86.75 128 LEU B CA 1
ATOM 6346 C C . LEU B 1 128 ? -5.977 71.875 21.453 1 86.75 128 LEU B C 1
ATOM 6348 O O . LEU B 1 128 ? -5.965 70.688 21.156 1 86.75 128 LEU B O 1
ATOM 6352 N N . ASP B 1 129 ? -5.191 72.438 22.219 1 83.19 129 ASP B N 1
ATOM 6353 C CA . ASP B 1 129 ? -4.07 71.688 22.734 1 83.19 129 ASP B CA 1
ATOM 6354 C C . ASP B 1 129 ? -4.543 70.625 23.719 1 83.19 129 ASP B C 1
ATOM 6356 O O . ASP B 1 129 ? -4.02 69.5 23.734 1 83.19 129 ASP B O 1
ATOM 6360 N N . THR B 1 130 ? -5.52 71 24.453 1 86 130 THR B N 1
ATOM 6361 C CA . THR B 1 130 ? -6.066 70.062 25.422 1 86 130 THR B CA 1
ATOM 6362 C C . THR B 1 130 ? -6.77 68.875 24.703 1 86 130 THR B C 1
ATOM 6364 O O . THR B 1 130 ? -6.656 67.75 25.125 1 86 130 THR B O 1
ATOM 6367 N N . VAL B 1 131 ? -7.402 69.25 23.641 1 89.88 131 VAL B N 1
ATOM 6368 C CA . VAL B 1 131 ? -8.117 68.25 22.875 1 89.88 131 VAL B CA 1
ATOM 6369 C C . VAL B 1 131 ? -7.125 67.312 22.219 1 89.88 131 VAL B C 1
ATOM 6371 O O . VAL B 1 131 ? -7.312 66.062 22.25 1 89.88 131 VAL B O 1
ATOM 6374 N N . GLU B 1 132 ? -6.137 67.812 21.656 1 86.19 132 GLU B N 1
ATOM 6375 C CA . GLU B 1 132 ? -5.129 66.938 20.984 1 86.19 132 GLU B CA 1
ATOM 6376 C C . GLU B 1 132 ? -4.418 66.062 21.969 1 86.19 132 GLU B C 1
ATOM 6378 O O . GLU B 1 132 ? -4.105 64.875 21.656 1 86.19 132 GLU B O 1
ATOM 6383 N N . MET B 1 133 ? -4.188 66.562 23.094 1 85.25 133 MET B N 1
ATOM 6384 C CA . MET B 1 133 ? -3.551 65.812 24.125 1 85.25 133 MET B CA 1
ATOM 6385 C C . MET B 1 133 ? -4.43 64.625 24.516 1 85.25 133 MET B C 1
ATOM 6387 O O . MET B 1 133 ? -3.963 63.469 24.547 1 85.25 133 MET B O 1
ATOM 6391 N N . ALA B 1 134 ? -5.613 64.875 24.859 1 88.31 134 ALA B N 1
ATOM 6392 C CA . ALA B 1 134 ? -6.527 63.812 25.25 1 88.31 134 ALA B CA 1
ATOM 6393 C C . ALA B 1 134 ? -6.68 62.781 24.141 1 88.31 134 ALA B C 1
ATOM 6395 O O . ALA B 1 134 ? -6.703 61.594 24.406 1 88.31 134 ALA B O 1
ATOM 6396 N N . GLN B 1 135 ? -6.723 63.25 22.922 1 88 135 GLN B N 1
ATOM 6397 C CA . GLN B 1 135 ? -6.859 62.375 21.781 1 88 135 GLN B CA 1
ATOM 6398 C C . GLN B 1 135 ? -5.652 61.438 21.641 1 88 135 GLN B C 1
ATOM 6400 O O . GLN B 1 135 ? -5.793 60.25 21.312 1 88 135 GLN B O 1
ATOM 6405 N N . THR B 1 136 ? -4.543 61.938 21.766 1 85.31 136 THR B N 1
ATOM 6406 C CA . THR B 1 136 ? -3.328 61.156 21.672 1 85.31 136 THR B CA 1
ATOM 6407 C C . THR B 1 136 ? -3.338 60.031 22.719 1 85.31 136 THR B C 1
ATOM 6409 O O . THR B 1 136 ? -2.99 58.906 22.422 1 85.31 136 THR B O 1
ATOM 6412 N N . PHE B 1 137 ? -3.771 60.375 23.891 1 85.38 137 PHE B N 1
ATOM 6413 C CA . PHE B 1 137 ? -3.795 59.375 24.953 1 85.38 137 PHE B CA 1
ATOM 6414 C C . PHE B 1 137 ? -4.805 58.281 24.656 1 85.38 137 PHE B C 1
ATOM 6416 O O . PHE B 1 137 ? -4.512 57.094 24.844 1 85.38 137 PHE B O 1
ATOM 6423 N N . PHE B 1 138 ? -5.902 58.625 24.141 1 88 138 PHE B N 1
ATOM 6424 C CA . PHE B 1 138 ? -6.906 57.625 23.797 1 88 138 PHE B CA 1
ATOM 6425 C C . PHE B 1 138 ? -6.441 56.781 22.625 1 88 138 PHE B C 1
ATOM 6427 O O . PHE B 1 138 ? -6.723 55.562 22.578 1 88 138 PHE B O 1
ATOM 6434 N N . THR B 1 139 ? -5.781 57.312 21.734 1 87.06 139 THR B N 1
ATOM 6435 C CA . THR B 1 139 ? -5.266 56.562 20.609 1 87.06 139 THR B CA 1
ATOM 6436 C C . THR B 1 139 ? -4.328 55.469 21.078 1 87.06 139 THR B C 1
ATOM 6438 O O . THR B 1 139 ? -4.426 54.312 20.641 1 87.06 139 THR B O 1
ATOM 6441 N N . TRP B 1 140 ? -3.484 55.75 21.984 1 86 140 TRP B N 1
ATOM 6442 C CA . TRP B 1 140 ? -2.553 54.75 22.516 1 86 140 TRP B CA 1
ATOM 6443 C C . TRP B 1 140 ? -3.295 53.688 23.297 1 86 140 TRP B C 1
ATOM 6445 O O . TRP B 1 140 ? -2.984 52.5 23.172 1 86 140 TRP B O 1
ATOM 6455 N N . ALA B 1 141 ? -4.164 54.156 24.125 1 85.38 141 ALA B N 1
ATOM 6456 C CA . ALA B 1 141 ? -4.902 53.188 24.938 1 85.38 141 ALA B CA 1
ATOM 6457 C C . ALA B 1 141 ? -5.715 52.219 24.078 1 85.38 141 ALA B C 1
ATOM 6459 O O . ALA B 1 141 ? -5.719 51.031 24.297 1 85.38 141 ALA B O 1
ATOM 6460 N N . THR B 1 142 ? -6.371 52.75 23.062 1 86.81 142 THR B N 1
ATOM 6461 C CA . THR B 1 142 ? -7.211 51.938 22.219 1 86.81 142 THR B CA 1
ATOM 6462 C C . THR B 1 142 ? -6.355 51 21.344 1 86.81 142 THR B C 1
ATOM 6464 O O . THR B 1 142 ? -6.75 49.875 21.047 1 86.81 142 THR B O 1
ATOM 6467 N N . MET B 1 143 ? -5.293 51.438 20.938 1 85.94 143 MET B N 1
ATOM 6468 C CA . MET B 1 143 ? -4.363 50.594 20.219 1 85.94 143 MET B CA 1
ATOM 6469 C C . MET B 1 143 ? -3.918 49.406 21.078 1 85.94 143 MET B C 1
ATOM 6471 O O . MET B 1 143 ? -3.826 48.281 20.609 1 85.94 143 MET B O 1
ATOM 6475 N N . ALA B 1 144 ? -3.568 49.688 22.328 1 85.25 144 ALA B N 1
ATOM 6476 C CA . ALA B 1 144 ? -3.168 48.625 23.25 1 85.25 144 ALA B CA 1
ATOM 6477 C C . ALA B 1 144 ? -4.277 47.594 23.422 1 85.25 144 ALA B C 1
ATOM 6479 O O . ALA B 1 144 ? -4.02 46.406 23.406 1 85.25 144 ALA B O 1
ATOM 6480 N N . ILE B 1 145 ? -5.445 48.062 23.547 1 81.12 145 ILE B N 1
ATOM 6481 C CA . ILE B 1 145 ? -6.586 47.156 23.703 1 81.12 145 ILE B CA 1
ATOM 6482 C C . ILE B 1 145 ? -6.766 46.312 22.453 1 81.12 145 ILE B C 1
ATOM 6484 O O . ILE B 1 145 ? -6.902 45.094 22.531 1 81.12 145 ILE B O 1
ATOM 6488 N N . HIS B 1 146 ? -6.719 46.938 21.312 1 81.69 146 HIS B N 1
ATOM 6489 C CA . HIS B 1 146 ? -6.91 46.25 20.047 1 81.69 146 HIS B CA 1
ATOM 6490 C C . HIS B 1 146 ? -5.836 45.219 19.812 1 81.69 146 HIS B C 1
ATOM 6492 O O . HIS B 1 146 ? -6.148 44.062 19.422 1 81.69 146 HIS B O 1
ATOM 6498 N N . LYS B 1 147 ? -4.68 45.594 20.047 1 80 147 LYS B N 1
ATOM 6499 C CA . LYS B 1 147 ? -3.578 44.656 19.75 1 80 147 LYS B CA 1
ATOM 6500 C C . LYS B 1 147 ? -3.531 43.531 20.75 1 80 147 LYS B C 1
ATOM 6502 O O . LYS B 1 147 ? -3.127 42.406 20.422 1 80 147 LYS B O 1
ATOM 6507 N N . THR B 1 148 ? -3.926 43.781 21.938 1 78.88 148 THR B N 1
ATOM 6508 C CA . THR B 1 148 ? -4.043 42.688 22.906 1 78.88 148 THR B CA 1
ATOM 6509 C C . THR B 1 148 ? -5.102 41.688 22.469 1 78.88 148 THR B C 1
ATOM 6511 O O . THR B 1 148 ? -4.883 40.469 22.547 1 78.88 148 THR B O 1
ATOM 6514 N N . GLN B 1 149 ? -6.125 42.156 21.938 1 72.56 149 GLN B N 1
ATOM 6515 C CA . GLN B 1 149 ? -7.188 41.281 21.453 1 72.56 149 GLN B CA 1
ATOM 6516 C C . GLN B 1 149 ? -6.715 40.469 20.25 1 72.56 149 GLN B C 1
ATOM 6518 O O . GLN B 1 149 ? -6.969 39.25 20.188 1 72.56 149 GLN B O 1
ATOM 6523 N N . VAL B 1 150 ? -6.059 41.062 19.453 1 71.5 150 VAL B N 1
ATOM 6524 C CA . VAL B 1 150 ? -5.539 40.406 18.266 1 71.5 150 VAL B CA 1
ATOM 6525 C C . VAL B 1 150 ? -4.52 39.344 18.672 1 71.5 150 VAL B C 1
ATOM 6527 O O . VAL B 1 150 ? -4.531 38.219 18.141 1 71.5 150 VAL B O 1
ATOM 6530 N N . SER B 1 151 ? -3.627 39.719 19.578 1 72.31 151 SER B N 1
ATOM 6531 C CA . SER B 1 151 ? -2.584 38.781 20.016 1 72.31 151 SER B CA 1
ATOM 6532 C C . SER B 1 151 ? -3.182 37.531 20.672 1 72.31 151 SER B C 1
ATOM 6534 O O . SER B 1 151 ? -2.693 36.438 20.469 1 72.31 151 SER B O 1
ATOM 6536 N N . CYS B 1 152 ? -4.16 37.781 21.422 1 66.94 152 CYS B N 1
ATOM 6537 C CA . CYS B 1 152 ? -4.82 36.656 22.062 1 66.94 152 CYS B CA 1
ATOM 6538 C C . CYS B 1 152 ? -5.391 35.688 21.031 1 66.94 152 CYS B C 1
ATOM 6540 O O . CYS B 1 152 ? -5.242 34.469 21.156 1 66.94 152 CYS B O 1
ATOM 6542 N N . GLY B 1 153 ? -5.945 36.25 20.047 1 63.56 153 GLY B N 1
ATOM 6543 C CA . GLY B 1 153 ? -6.477 35.438 18.969 1 63.56 153 GLY B CA 1
ATOM 6544 C C . GLY B 1 153 ? -5.41 34.656 18.219 1 63.56 153 GLY B C 1
ATOM 6545 O O . GLY B 1 153 ? -5.582 33.469 17.938 1 63.56 153 GLY B O 1
ATOM 6546 N N . LEU B 1 154 ? -4.375 35.344 18.016 1 64.5 154 LEU B N 1
ATOM 6547 C CA . LEU B 1 154 ? -3.268 34.719 17.281 1 64.5 154 LEU B CA 1
ATOM 6548 C C . LEU B 1 154 ? -2.598 33.625 18.094 1 64.5 154 LEU B C 1
ATOM 6550 O O . LEU B 1 154 ? -2.15 32.625 17.547 1 64.5 154 LEU B O 1
ATOM 6554 N N . GLU B 1 155 ? -2.457 33.844 19.344 1 66.56 155 GLU B N 1
ATOM 6555 C CA . GLU B 1 155 ? -1.881 32.844 20.219 1 66.56 155 GLU B CA 1
ATOM 6556 C C . GLU B 1 155 ? -2.699 31.547 20.203 1 66.56 155 GLU B C 1
ATOM 6558 O O . GLU B 1 155 ? -2.139 30.453 20.156 1 66.56 155 GLU B O 1
ATOM 6563 N N . LYS B 1 156 ? -3.887 31.734 20.219 1 62.12 156 LYS B N 1
ATOM 6564 C CA . LYS B 1 156 ? -4.762 30.562 20.172 1 62.12 156 LYS B CA 1
ATOM 6565 C C . LYS B 1 156 ? -4.602 29.812 18.859 1 62.12 156 LYS B C 1
ATOM 6567 O O . LYS B 1 156 ? -4.539 28.578 18.844 1 62.12 156 LYS B O 1
ATOM 6572 N N . GLN B 1 157 ? -4.504 30.594 17.875 1 60.69 157 GLN B N 1
ATOM 6573 C CA . GLN B 1 157 ? -4.316 29.984 16.562 1 60.69 157 GLN B CA 1
ATOM 6574 C C . GLN B 1 157 ? -2.998 29.234 16.484 1 60.69 157 GLN B C 1
ATOM 6576 O O . GLN B 1 157 ? -2.936 28.125 15.93 1 60.69 157 GLN B O 1
ATOM 6581 N N . SER B 1 158 ? -2.078 29.891 17 1 61.44 158 SER B N 1
ATOM 6582 C CA . SER B 1 158 ? -0.76 29.266 17 1 61.44 158 SER B CA 1
ATOM 6583 C C . SER B 1 158 ? -0.755 27.984 17.828 1 61.44 158 SER B C 1
ATOM 6585 O O . SER B 1 158 ? -0.153 26.984 17.422 1 61.44 158 SER B O 1
ATOM 6587 N N . ALA B 1 159 ? -1.335 28.062 18.922 1 61.53 159 ALA B N 1
ATOM 6588 C CA . ALA B 1 159 ? -1.416 26.859 19.75 1 61.53 159 ALA B CA 1
ATOM 6589 C C . ALA B 1 159 ? -2.113 25.719 19.016 1 61.53 159 ALA B C 1
ATOM 6591 O O . ALA B 1 159 ? -1.696 24.562 19.109 1 61.53 159 ALA B O 1
ATOM 6592 N N . MET B 1 160 ? -2.973 26.109 18.312 1 58.56 160 MET B N 1
ATOM 6593 C CA . MET B 1 160 ? -3.742 25.141 17.531 1 58.56 160 MET B CA 1
ATOM 6594 C C . MET B 1 160 ? -2.877 24.5 16.453 1 58.56 160 MET B C 1
ATOM 6596 O O . MET B 1 160 ? -2.875 23.281 16.297 1 58.56 160 MET B O 1
ATOM 6600 N N . SER B 1 161 ? -2.34 25.375 15.844 1 57.97 161 SER B N 1
ATOM 6601 C CA . SER B 1 161 ? -1.491 24.875 14.766 1 57.97 161 SER B CA 1
ATOM 6602 C C . SER B 1 161 ? -0.414 23.938 15.297 1 57.97 161 SER B C 1
ATOM 6604 O O . SER B 1 161 ? -0.11 22.922 14.672 1 57.97 161 SER B O 1
ATOM 6606 N N . ASN B 1 162 ? 0.029 24.281 16.422 1 58.25 162 ASN B N 1
ATOM 6607 C CA . ASN B 1 162 ? 1.049 23.438 17.031 1 58.25 162 ASN B CA 1
ATOM 6608 C C . ASN B 1 162 ? 0.484 22.078 17.453 1 58.25 162 ASN B C 1
ATOM 6610 O O . ASN B 1 162 ? 1.149 21.047 17.297 1 58.25 162 ASN B O 1
ATOM 6614 N N . PHE B 1 163 ? -0.577 22.125 17.969 1 59.44 163 PHE B N 1
ATOM 6615 C CA . PHE B 1 163 ? -1.23 20.891 18.328 1 59.44 163 PHE B CA 1
ATOM 6616 C C . PHE B 1 163 ? -1.42 19.984 17.125 1 59.44 163 PHE B C 1
ATOM 6618 O O . PHE B 1 163 ? -1.129 18.797 17.172 1 59.44 163 PHE B O 1
ATOM 6625 N N . LEU B 1 164 ? -1.88 20.609 16.172 1 60.12 164 LEU B N 1
ATOM 6626 C CA . LEU B 1 164 ? -2.186 19.844 14.977 1 60.12 164 LEU B CA 1
ATOM 6627 C C . LEU B 1 164 ? -0.92 19.234 14.391 1 60.12 164 LEU B C 1
ATOM 6629 O O . LEU B 1 164 ? -0.945 18.094 13.906 1 60.12 164 LEU B O 1
ATOM 6633 N N . LEU B 1 165 ? -0.005 19.953 14.555 1 56.94 165 LEU B N 1
ATOM 6634 C CA . LEU B 1 165 ? 1.284 19.438 14.109 1 56.94 165 LEU B CA 1
ATOM 6635 C C . LEU B 1 165 ? 1.714 18.25 14.961 1 56.94 165 LEU B C 1
ATOM 6637 O O . LEU B 1 165 ? 2.258 17.281 14.438 1 56.94 165 LEU B O 1
ATOM 6641 N N . GLU B 1 166 ? 1.448 18.359 16.141 1 59.62 166 GLU B N 1
ATOM 6642 C CA . GLU B 1 166 ? 1.807 17.266 17.047 1 59.62 166 GLU B CA 1
ATOM 6643 C C . GLU B 1 166 ? 1.012 16 16.734 1 59.62 166 GLU B C 1
ATOM 6645 O O . GLU B 1 166 ? 1.551 14.898 16.781 1 59.62 166 GLU B O 1
ATOM 6650 N N . VAL B 1 167 ? -0.167 16.219 16.547 1 58.47 167 VAL B N 1
ATOM 6651 C CA . VAL B 1 167 ? -1.036 15.102 16.203 1 58.47 167 VAL B CA 1
ATOM 6652 C C . VAL B 1 167 ? -0.534 14.43 14.914 1 58.47 167 VAL B C 1
ATOM 6654 O O . VAL B 1 167 ? -0.525 13.203 14.812 1 58.47 167 VAL B O 1
ATOM 6657 N N . SER B 1 168 ? -0.171 15.242 14.047 1 54.72 168 SER B N 1
ATOM 6658 C CA . SER B 1 168 ? 0.328 14.695 12.789 1 54.72 168 SER B CA 1
ATOM 6659 C C . SER B 1 168 ? 1.559 13.828 13.016 1 54.72 168 SER B C 1
ATOM 6661 O O . SER B 1 168 ? 1.737 12.812 12.336 1 54.72 168 SER B O 1
ATOM 6663 N N . ARG B 1 169 ? 2.334 14.266 13.938 1 54.81 169 ARG B N 1
ATOM 6664 C CA . ARG B 1 169 ? 3.568 13.555 14.266 1 54.81 169 ARG B CA 1
ATOM 6665 C C . ARG B 1 169 ? 3.273 12.172 14.836 1 54.81 169 ARG B C 1
ATOM 6667 O O . ARG B 1 169 ? 3.902 11.188 14.445 1 54.81 169 ARG B O 1
ATOM 6674 N N . THR B 1 170 ? 2.596 12.258 15.883 1 51.47 170 THR B N 1
ATOM 6675 C CA . THR B 1 170 ? 2.344 11.023 16.625 1 51.47 170 THR B CA 1
ATOM 6676 C C . THR B 1 170 ? 1.61 10.008 15.75 1 51.47 170 THR B C 1
ATOM 6678 O O . THR B 1 170 ? 1.892 8.812 15.812 1 51.47 170 THR B O 1
ATOM 6681 N N . TYR B 1 171 ? 0.772 10.516 15.211 1 48.69 171 TYR B N 1
ATOM 6682 C CA . TYR B 1 171 ? -0.191 9.586 14.633 1 48.69 171 TYR B CA 1
ATOM 6683 C C . TYR B 1 171 ? 0.344 8.984 13.336 1 48.69 171 TYR B C 1
ATOM 6685 O O . TYR B 1 171 ? 0.004 7.848 12.984 1 48.69 171 TYR B O 1
ATOM 6693 N N . LEU B 1 172 ? 1.184 9.805 12.742 1 50.81 172 LEU B N 1
ATOM 6694 C CA . LEU B 1 172 ? 1.764 9.195 11.547 1 50.81 172 LEU B CA 1
ATOM 6695 C C . LEU B 1 172 ? 2.598 7.973 11.914 1 50.81 172 LEU B C 1
ATOM 6697 O O . LEU B 1 172 ? 2.863 7.117 11.062 1 50.81 172 LEU B O 1
ATOM 6701 N N . ASP B 1 173 ? 2.996 7.969 13.164 1 49.75 173 ASP B N 1
ATOM 6702 C CA . ASP B 1 173 ? 3.793 6.832 13.609 1 49.75 173 ASP B CA 1
ATOM 6703 C C . ASP B 1 173 ? 2.932 5.578 13.742 1 49.75 173 ASP B C 1
ATOM 6705 O O . ASP B 1 173 ? 3.408 4.461 13.516 1 49.75 173 ASP B O 1
ATOM 6709 N N . ASP B 1 174 ? 1.681 5.727 14.32 1 49.12 174 ASP B N 1
ATOM 6710 C CA . ASP B 1 174 ? 0.86 4.535 14.523 1 49.12 174 ASP B CA 1
ATOM 6711 C C . ASP B 1 174 ? -0.378 4.562 13.633 1 49.12 174 ASP B C 1
ATOM 6713 O O . ASP B 1 174 ? -1.491 4.785 14.109 1 49.12 174 ASP B O 1
ATOM 6717 N N . LEU B 1 175 ? -0.16 4.777 12.445 1 49.34 175 LEU B N 1
ATOM 6718 C CA . LEU B 1 175 ? -1.18 4.977 11.422 1 49.34 175 LEU B CA 1
ATOM 6719 C C . LEU B 1 175 ? -2.248 3.891 11.5 1 49.34 175 LEU B C 1
ATOM 6721 O O . LEU B 1 175 ? -3.203 3.895 10.719 1 49.34 175 LEU B O 1
ATOM 6725 N N . THR B 1 176 ? -2.158 2.949 12.438 1 53.72 176 THR B N 1
ATOM 6726 C CA . THR B 1 176 ? -3.01 1.771 12.336 1 53.72 176 THR B CA 1
ATOM 6727 C C . THR B 1 176 ? -4.41 2.068 12.859 1 53.72 176 THR B C 1
ATOM 6729 O O . THR B 1 176 ? -5.367 1.356 12.539 1 53.72 176 THR B O 1
ATOM 6732 N N . ASP B 1 177 ? -4.453 3.119 13.609 1 61.84 177 ASP B N 1
ATOM 6733 C CA . ASP B 1 177 ? -5.785 3.289 14.18 1 61.84 177 ASP B CA 1
ATOM 6734 C C . ASP B 1 177 ? -6.359 4.66 13.836 1 61.84 177 ASP B C 1
ATOM 6736 O O . ASP B 1 177 ? -6.199 5.617 14.602 1 61.84 177 ASP B O 1
ATOM 6740 N N . VAL B 1 178 ? -7.012 4.785 12.719 1 62.41 178 VAL B N 1
ATOM 6741 C CA . VAL B 1 178 ? -7.574 6.031 12.211 1 62.41 178 VAL B CA 1
ATOM 6742 C C . VAL B 1 178 ? -8.57 6.598 13.219 1 62.41 178 VAL B C 1
ATOM 6744 O O . VAL B 1 178 ? -8.648 7.812 13.414 1 62.41 178 VAL B O 1
ATOM 6747 N N . ASP B 1 179 ? -9.305 5.676 13.828 1 67 179 ASP B N 1
ATOM 6748 C CA . ASP B 1 179 ? -10.297 6.129 14.797 1 67 179 ASP B CA 1
ATOM 6749 C C . ASP B 1 179 ? -9.641 6.887 15.945 1 67 179 ASP B C 1
ATOM 6751 O O . ASP B 1 179 ? -10.141 7.926 16.391 1 67 179 ASP B O 1
ATOM 6755 N N . ASN B 1 180 ? -8.562 6.383 16.25 1 71.38 180 ASN B N 1
ATOM 6756 C CA . ASN B 1 180 ? -7.848 7.035 17.344 1 71.38 180 ASN B CA 1
ATOM 6757 C C . ASN B 1 180 ? -7.34 8.414 16.938 1 71.38 180 ASN B C 1
ATOM 6759 O O . ASN B 1 180 ? -7.383 9.359 17.734 1 71.38 180 ASN B O 1
ATOM 6763 N N . ILE B 1 181 ? -6.969 8.523 15.812 1 70.69 181 ILE B N 1
ATOM 6764 C CA . ILE B 1 181 ? -6.449 9.797 15.32 1 70.69 181 ILE B CA 1
ATOM 6765 C C . ILE B 1 181 ? -7.578 10.82 15.234 1 70.69 181 ILE B C 1
ATOM 6767 O O . ILE B 1 181 ? -7.426 11.961 15.688 1 70.69 181 ILE B O 1
ATOM 6771 N N . ILE B 1 182 ? -8.656 10.391 14.789 1 74.5 182 ILE B N 1
ATOM 6772 C CA . ILE B 1 182 ? -9.789 11.297 14.617 1 74.5 182 ILE B CA 1
ATOM 6773 C C . ILE B 1 182 ? -10.312 11.727 15.984 1 74.5 182 ILE B C 1
ATOM 6775 O O . ILE B 1 182 ? -10.664 12.898 16.172 1 74.5 182 ILE B O 1
ATOM 6779 N N . GLN B 1 183 ? -10.297 10.836 16.844 1 77.75 183 GLN B N 1
ATOM 6780 C CA . GLN B 1 183 ? -10.734 11.164 18.188 1 77.75 183 GLN B CA 1
ATOM 6781 C C . GLN B 1 183 ? -9.828 12.211 18.828 1 77.75 183 GLN B C 1
ATOM 6783 O O . GLN B 1 183 ? -10.305 13.141 19.484 1 77.75 183 GLN B O 1
ATOM 6788 N N . HIS B 1 184 ? -8.672 12.031 18.641 1 74.69 184 HIS B N 1
ATOM 6789 C CA . HIS B 1 184 ? -7.719 12.977 19.203 1 74.69 184 HIS B CA 1
ATOM 6790 C C . HIS B 1 184 ? -7.887 14.359 18.578 1 74.69 184 HIS B C 1
ATOM 6792 O O . HIS B 1 184 ? -7.832 15.375 19.281 1 74.69 184 HIS B O 1
ATOM 6798 N N . ILE B 1 185 ? -8.07 14.367 17.344 1 74.5 185 ILE B N 1
ATOM 6799 C CA . ILE B 1 185 ? -8.266 15.633 16.641 1 74.5 185 ILE B CA 1
ATOM 6800 C C . ILE B 1 185 ? -9.547 16.297 17.125 1 74.5 185 ILE B C 1
ATOM 6802 O O . ILE B 1 185 ? -9.555 17.5 17.438 1 74.5 185 ILE B O 1
ATOM 6806 N N . MET B 1 186 ? -10.5 15.508 17.312 1 79.25 186 MET B N 1
ATOM 6807 C CA . MET B 1 186 ? -11.797 16.047 17.688 1 79.25 186 MET B CA 1
ATOM 6808 C C . MET B 1 186 ? -11.781 16.562 19.125 1 79.25 186 MET B C 1
ATOM 6810 O O . MET B 1 186 ? -12.391 17.578 19.422 1 79.25 186 MET B O 1
ATOM 6814 N N . ARG B 1 187 ? -11.117 15.883 19.922 1 79.5 187 ARG B N 1
ATOM 6815 C CA . ARG B 1 187 ? -11 16.328 21.312 1 79.5 187 ARG B CA 1
ATOM 6816 C C . ARG B 1 187 ? -10.32 17.688 21.391 1 79.5 187 ARG B C 1
ATOM 6818 O O . ARG B 1 187 ? -10.766 18.562 22.125 1 79.5 187 ARG B O 1
ATOM 6825 N N . PHE B 1 188 ? -9.375 17.766 20.734 1 74 188 PHE B N 1
ATOM 6826 C CA . PHE B 1 188 ? -8.625 19.016 20.75 1 74 188 PHE B CA 1
ATOM 6827 C C . PHE B 1 188 ? -9.43 20.125 20.094 1 74 188 PHE B C 1
ATOM 6829 O O . PHE B 1 188 ? -9.438 21.266 20.578 1 74 188 PHE B O 1
ATOM 6836 N N . ALA B 1 189 ? -10.031 19.844 19.031 1 78.19 189 ALA B N 1
ATOM 6837 C CA . ALA B 1 189 ? -10.836 20.844 18.328 1 78.19 189 ALA B CA 1
ATOM 6838 C C . ALA B 1 189 ? -11.977 21.344 19.219 1 78.19 189 ALA B C 1
ATOM 6840 O O . ALA B 1 189 ? -12.258 22.531 19.266 1 78.19 189 ALA B O 1
ATOM 6841 N N . LYS B 1 190 ? -12.555 20.438 19.828 1 84.75 190 LYS B N 1
ATOM 6842 C CA . LYS B 1 190 ? -13.648 20.766 20.734 1 84.75 190 LYS B CA 1
ATOM 6843 C C . LYS B 1 190 ? -13.188 21.75 21.812 1 84.75 190 LYS B C 1
ATOM 6845 O O . LYS B 1 190 ? -13.883 22.719 22.109 1 84.75 190 LYS B O 1
ATOM 6850 N N . SER B 1 191 ? -12.086 21.438 22.312 1 76.69 191 SER B N 1
ATOM 6851 C CA . SER B 1 191 ? -11.547 22.281 23.359 1 76.69 191 SER B CA 1
ATOM 6852 C C . SER B 1 191 ? -11.156 23.656 22.828 1 76.69 191 SER B C 1
ATOM 6854 O O . SER B 1 191 ? -11.375 24.672 23.5 1 76.69 191 SER B O 1
ATOM 6856 N N . LEU B 1 192 ? -10.719 23.688 21.734 1 71.69 192 LEU B N 1
ATOM 6857 C CA . LEU B 1 192 ? -10.227 24.938 21.172 1 71.69 192 LEU B CA 1
ATOM 6858 C C . LEU B 1 192 ? -11.375 25.859 20.781 1 71.69 192 LEU B C 1
ATOM 6860 O O . LEU B 1 192 ? -11.297 27.078 20.938 1 71.69 192 LEU B O 1
ATOM 6864 N N . VAL B 1 193 ? -12.398 25.312 20.203 1 78.69 193 VAL B N 1
ATOM 6865 C CA . VAL B 1 193 ? -13.531 26.094 19.734 1 78.69 193 VAL B CA 1
ATOM 6866 C C . VAL B 1 193 ? -14.555 26.25 20.844 1 78.69 193 VAL B C 1
ATOM 6868 O O . VAL B 1 193 ? -15.547 26.969 20.688 1 78.69 193 VAL B O 1
ATOM 6871 N N . SER B 1 194 ? -14.281 25.688 21.969 1 80.88 194 SER B N 1
ATOM 6872 C CA . SER B 1 194 ? -15.141 25.75 23.141 1 80.88 194 SER B CA 1
ATOM 6873 C C . SER B 1 194 ? -16.547 25.25 22.828 1 80.88 194 SER B C 1
ATOM 6875 O O . SER B 1 194 ? -17.531 25.922 23.109 1 80.88 194 SER B O 1
ATOM 6877 N N . ALA B 1 195 ? -16.578 24.156 22.281 1 90.44 195 ALA B N 1
ATOM 6878 C CA . ALA B 1 195 ? -17.859 23.516 22 1 90.44 195 ALA B CA 1
ATOM 6879 C C . ALA B 1 195 ? -18.25 22.531 23.109 1 90.44 195 ALA B C 1
ATOM 6881 O O . ALA B 1 195 ? -17.375 22.016 23.812 1 90.44 195 ALA B O 1
ATOM 6882 N N . ASP B 1 196 ? -19.484 22.375 23.234 1 90.19 196 ASP B N 1
ATOM 6883 C CA . ASP B 1 196 ? -20 21.438 24.234 1 90.19 196 ASP B CA 1
ATOM 6884 C C . ASP B 1 196 ? -19.875 20 23.75 1 90.19 196 ASP B C 1
ATOM 6886 O O . ASP B 1 196 ? -19.516 19.109 24.531 1 90.19 196 ASP B O 1
ATOM 6890 N N . ARG B 1 197 ? -20.281 19.781 22.531 1 90.19 197 ARG B N 1
ATOM 6891 C CA . ARG B 1 197 ? -20.203 18.469 21.922 1 90.19 197 ARG B CA 1
ATOM 6892 C C . ARG B 1 197 ? -19.625 18.547 20.516 1 90.19 197 ARG B C 1
ATOM 6894 O O . ARG B 1 197 ? -19.531 19.641 19.938 1 90.19 197 ARG B O 1
ATOM 6901 N N . CYS B 1 198 ? -19.125 17.453 20.062 1 89.94 198 CYS B N 1
ATOM 6902 C CA . CYS B 1 198 ? -18.672 17.375 18.688 1 89.94 198 CYS B CA 1
ATOM 6903 C C . CYS B 1 198 ? -19.094 16.047 18.047 1 89.94 198 CYS B C 1
ATOM 6905 O O . CYS B 1 198 ? -19.422 15.094 18.75 1 89.94 198 CYS B O 1
ATOM 6907 N N . ALA B 1 199 ? -19.266 16 16.828 1 86.88 199 ALA B N 1
ATOM 6908 C CA . ALA B 1 199 ? -19.641 14.805 16.078 1 86.88 199 ALA B CA 1
ATOM 6909 C C . ALA B 1 199 ? -18.859 14.703 14.773 1 86.88 199 ALA B C 1
ATOM 6911 O O . ALA B 1 199 ? -18.484 15.719 14.18 1 86.88 199 ALA B O 1
ATOM 6912 N N . PHE B 1 200 ? -18.562 13.477 14.406 1 88.56 200 PHE B N 1
ATOM 6913 C CA . PHE B 1 200 ? -17.859 13.164 13.156 1 88.56 200 PHE B CA 1
ATOM 6914 C C . PHE B 1 200 ? -18.641 12.148 12.344 1 88.56 200 PHE B C 1
ATOM 6916 O O . PHE B 1 200 ? -19.016 11.086 12.852 1 88.56 200 PHE B O 1
ATOM 6923 N N . PHE B 1 201 ? -18.953 12.469 11.039 1 89.19 201 PHE B N 1
ATOM 6924 C CA . PHE B 1 201 ? -19.672 11.562 10.156 1 89.19 201 PHE B CA 1
ATOM 6925 C C . PHE B 1 201 ? -18.859 11.25 8.914 1 89.19 201 PHE B C 1
ATOM 6927 O O . PHE B 1 201 ? -18.266 12.148 8.312 1 89.19 201 PHE B O 1
ATOM 6934 N N . LEU B 1 202 ? -18.828 10.016 8.609 1 88.88 202 LEU B N 1
ATOM 6935 C CA . LEU B 1 202 ? -18.219 9.609 7.344 1 88.88 202 LEU B CA 1
ATOM 6936 C C . LEU B 1 202 ? -19.266 9.547 6.234 1 88.88 202 LEU B C 1
ATOM 6938 O O . LEU B 1 202 ? -20.438 9.234 6.492 1 88.88 202 LEU B O 1
ATOM 6942 N N . HIS B 1 203 ? -18.781 9.836 5.039 1 91.75 203 HIS B N 1
ATOM 6943 C CA . HIS B 1 203 ? -19.688 9.836 3.893 1 91.75 203 HIS B CA 1
ATOM 6944 C C . HIS B 1 203 ? -19.578 8.539 3.102 1 91.75 203 HIS B C 1
ATOM 6946 O O . HIS B 1 203 ? -18.516 8.234 2.549 1 91.75 203 HIS B O 1
ATOM 6952 N N . ASP B 1 204 ? -20.578 7.738 3.094 1 88.75 204 ASP B N 1
ATOM 6953 C CA . ASP B 1 204 ? -20.703 6.574 2.223 1 88.75 204 ASP B CA 1
ATOM 6954 C C . ASP B 1 204 ? -21.281 6.961 0.861 1 88.75 204 ASP B C 1
ATOM 6956 O O . ASP B 1 204 ? -22.5 7.039 0.696 1 88.75 204 ASP B O 1
ATOM 6960 N N . MET B 1 205 ? -20.484 7.059 -0.057 1 85.44 205 MET B N 1
ATOM 6961 C CA . MET B 1 205 ? -20.859 7.59 -1.362 1 85.44 205 MET B CA 1
ATOM 6962 C C . MET B 1 205 ? -21.75 6.602 -2.113 1 85.44 205 MET B C 1
ATOM 6964 O O . MET B 1 205 ? -22.609 7 -2.898 1 85.44 205 MET B O 1
ATOM 6968 N N . GLU B 1 206 ? -21.516 5.332 -1.931 1 80.44 206 GLU B N 1
ATOM 6969 C CA . GLU B 1 206 ? -22.297 4.312 -2.627 1 80.44 206 GLU B CA 1
ATOM 6970 C C . GLU B 1 206 ? -23.75 4.316 -2.166 1 80.44 206 GLU B C 1
ATOM 6972 O O . GLU B 1 206 ? -24.656 4.258 -2.986 1 80.44 206 GLU B O 1
ATOM 6977 N N . ARG B 1 207 ? -23.984 4.492 -0.837 1 81.62 207 ARG B N 1
ATOM 6978 C CA . ARG B 1 207 ? -25.328 4.453 -0.268 1 81.62 207 ARG B CA 1
ATOM 6979 C C . ARG B 1 207 ? -25.875 5.863 -0.073 1 81.62 207 ARG B C 1
ATOM 6981 O O . ARG B 1 207 ? -27.047 6.035 0.299 1 81.62 207 ARG B O 1
ATOM 6988 N N . GLU B 1 208 ? -25.016 6.852 -0.34 1 89.69 208 GLU B N 1
ATOM 6989 C CA . GLU B 1 208 ? -25.359 8.258 -0.126 1 89.69 208 GLU B CA 1
ATOM 6990 C C . GLU B 1 208 ? -25.859 8.492 1.299 1 89.69 208 GLU B C 1
ATOM 6992 O O . GLU B 1 208 ? -26.922 9.086 1.505 1 89.69 208 GLU B O 1
ATOM 6997 N N . GLU B 1 209 ? -25.125 7.926 2.188 1 92.69 209 GLU B N 1
ATOM 6998 C CA . GLU B 1 209 ? -25.453 8.031 3.607 1 92.69 209 GLU B CA 1
ATOM 6999 C C . GLU B 1 209 ? -24.266 8.539 4.414 1 92.69 209 GLU B C 1
ATOM 7001 O O . GLU B 1 209 ? -23.125 8.43 3.971 1 92.69 209 GLU B O 1
ATOM 7006 N N . LEU B 1 210 ? -24.656 9.227 5.535 1 90.75 210 LEU B N 1
ATOM 7007 C CA . LEU B 1 210 ? -23.672 9.602 6.535 1 90.75 210 LEU B CA 1
ATOM 7008 C C . LEU B 1 210 ? -23.734 8.672 7.742 1 90.75 210 LEU B C 1
ATOM 7010 O O . LEU B 1 210 ? -24.828 8.273 8.164 1 90.75 210 LEU B O 1
ATOM 7014 N N . TYR B 1 211 ? -22.547 8.281 8.102 1 88.38 211 TYR B N 1
ATOM 7015 C CA . TYR B 1 211 ? -22.562 7.383 9.258 1 88.38 211 TYR B CA 1
ATOM 7016 C C . TYR B 1 211 ? -21.422 7.703 10.211 1 88.38 211 TYR B C 1
ATOM 7018 O O . TYR B 1 211 ? -20.406 8.289 9.812 1 88.38 211 TYR B O 1
ATOM 7026 N N . SER B 1 212 ? -21.656 7.531 11.453 1 81.62 212 SER B N 1
ATOM 7027 C CA . SER B 1 212 ? -20.641 7.758 12.484 1 81.62 212 SER B CA 1
ATOM 7028 C C . SER B 1 212 ? -20.688 6.676 13.555 1 81.62 212 SER B C 1
ATOM 7030 O O . SER B 1 212 ? -21.766 6.195 13.914 1 81.62 212 SER B O 1
ATOM 7032 N N . ASN B 1 213 ? -19.469 6.227 13.883 1 74.56 213 ASN B N 1
ATOM 7033 C CA . ASN B 1 213 ? -19.344 5.336 15.031 1 74.56 213 ASN B CA 1
ATOM 7034 C C . ASN B 1 213 ? -18.672 6.027 16.203 1 74.56 213 ASN B C 1
ATOM 7036 O O . ASN B 1 213 ? -18.359 5.391 17.219 1 74.56 213 ASN B O 1
ATOM 7040 N N . LEU B 1 214 ? -18.422 7.25 16.047 1 74.75 214 LEU B N 1
ATOM 7041 C CA . LEU B 1 214 ? -17.766 8.031 17.094 1 74.75 214 LEU B CA 1
ATOM 7042 C C . LEU B 1 214 ? -18.703 9.133 17.609 1 74.75 214 LEU B C 1
ATOM 7044 O O . LEU B 1 214 ? -19 10.078 16.875 1 74.75 214 LEU B O 1
ATOM 7048 N N . PHE B 1 215 ? -19.234 8.93 18.766 1 70.94 215 PHE B N 1
ATOM 7049 C CA . PHE B 1 215 ? -20.188 9.906 19.297 1 70.94 215 PHE B CA 1
ATOM 7050 C C . PHE B 1 215 ? -19.672 10.484 20.609 1 70.94 215 PHE B C 1
ATOM 7052 O O . PHE B 1 215 ? -19.234 9.742 21.484 1 70.94 215 PHE B O 1
ATOM 7059 N N . ASP B 1 216 ? -19.625 11.859 20.625 1 81.25 216 ASP B N 1
ATOM 7060 C CA . ASP B 1 216 ? -19.312 12.586 21.859 1 81.25 216 ASP B CA 1
ATOM 7061 C C . ASP B 1 216 ? -20.562 12.734 22.734 1 81.25 216 ASP B C 1
ATOM 7063 O O . ASP B 1 216 ? -21.375 13.625 22.5 1 81.25 216 ASP B O 1
ATOM 7067 N N . ALA B 1 217 ? -20.703 11.773 23.75 1 70.94 217 ALA B N 1
ATOM 7068 C CA . ALA B 1 217 ? -21.875 11.812 24.625 1 70.94 217 ALA B CA 1
ATOM 7069 C C . ALA B 1 217 ? -21.672 12.789 25.781 1 70.94 217 ALA B C 1
ATOM 7071 O O . ALA B 1 217 ? -22.516 12.875 26.672 1 70.94 217 ALA B O 1
ATOM 7072 N N . GLY B 1 218 ? -20.625 13.539 25.75 1 74.56 218 GLY B N 1
ATOM 7073 C CA . GLY B 1 218 ? -20.391 14.547 26.781 1 74.56 218 GLY B CA 1
ATOM 7074 C C . GLY B 1 218 ? -19.609 14.023 27.969 1 74.56 218 GLY B C 1
ATOM 7075 O O . GLY B 1 218 ? -19.359 14.758 28.922 1 74.56 218 GLY B O 1
ATOM 7076 N N . GLU B 1 219 ? -19.203 12.766 27.812 1 73.31 219 GLU B N 1
ATOM 7077 C CA . GLU B 1 219 ? -18.453 12.18 28.922 1 73.31 219 GLU B CA 1
ATOM 7078 C C . GLU B 1 219 ? -17 12.617 28.906 1 73.31 219 GLU B C 1
ATOM 7080 O O . GLU B 1 219 ? -16.375 12.664 27.844 1 73.31 219 GLU B O 1
ATOM 7085 N N . VAL B 1 220 ? -16.531 13.188 30.016 1 72.44 220 VAL B N 1
ATOM 7086 C CA . VAL B 1 220 ? -15.141 13.617 30.141 1 72.44 220 VAL B CA 1
ATOM 7087 C C . VAL B 1 220 ? -14.461 12.828 31.266 1 72.44 220 VAL B C 1
ATOM 7089 O O . VAL B 1 220 ? -14.969 12.781 32.406 1 72.44 220 VAL B O 1
ATOM 7092 N N . ILE B 1 221 ? -13.609 11.984 30.844 1 67.38 221 ILE B N 1
ATOM 7093 C CA . ILE B 1 221 ? -12.805 11.266 31.828 1 67.38 221 ILE B CA 1
ATOM 7094 C C . ILE B 1 221 ? -11.398 11.852 31.875 1 67.38 221 ILE B C 1
ATOM 7096 O O . ILE B 1 221 ? -10.727 11.945 30.844 1 67.38 221 ILE B O 1
ATOM 7100 N N . ASP B 1 222 ? -10.922 12.188 33 1 62.59 222 ASP B N 1
ATOM 7101 C CA . ASP B 1 222 ? -9.602 12.758 33.219 1 62.59 222 ASP B CA 1
ATOM 7102 C C . ASP B 1 222 ? -9.367 13.969 32.312 1 62.59 222 ASP B C 1
ATOM 7104 O O . ASP B 1 222 ? -8.297 14.094 31.703 1 62.59 222 ASP B O 1
ATOM 7108 N N . GLY B 1 223 ? -10.492 14.688 32.062 1 65.12 223 GLY B N 1
ATOM 7109 C CA . GLY B 1 223 ? -10.383 15.93 31.312 1 65.12 223 GLY B CA 1
ATOM 7110 C C . GLY B 1 223 ? -10.445 15.727 29.812 1 65.12 223 GLY B C 1
ATOM 7111 O O . GLY B 1 223 ? -10.289 16.688 29.047 1 65.12 223 GLY B O 1
ATOM 7112 N N . GLN B 1 224 ? -10.648 14.469 29.516 1 70.56 224 GLN B N 1
ATOM 7113 C CA . GLN B 1 224 ? -10.695 14.211 28.078 1 70.56 224 GLN B CA 1
ATOM 7114 C C . GLN B 1 224 ? -12.047 13.648 27.656 1 70.56 224 GLN B C 1
ATOM 7116 O O . GLN B 1 224 ? -12.648 12.852 28.391 1 70.56 224 GLN B O 1
ATOM 7121 N N . THR B 1 225 ? -12.492 14.219 26.562 1 73.5 225 THR B N 1
ATOM 7122 C CA . THR B 1 225 ? -13.742 13.719 25.984 1 73.5 225 THR B CA 1
ATOM 7123 C C . THR B 1 225 ? -13.609 12.25 25.594 1 73.5 225 THR B C 1
ATOM 7125 O O . THR B 1 225 ? -12.609 11.844 25 1 73.5 225 THR B O 1
ATOM 7128 N N . VAL B 1 226 ? -14.5 11.406 26.062 1 74.94 226 VAL B N 1
ATOM 7129 C CA . VAL B 1 226 ? -14.508 9.977 25.75 1 74.94 226 VAL B CA 1
ATOM 7130 C C . VAL B 1 226 ? -15.562 9.703 24.672 1 74.94 226 VAL B C 1
ATOM 7132 O O . VAL B 1 226 ? -16.688 10.195 24.766 1 74.94 226 VAL B O 1
ATOM 7135 N N . PHE B 1 227 ? -15.094 9.172 23.594 1 76 227 PHE B N 1
ATOM 7136 C CA . PHE B 1 227 ? -16 8.828 22.516 1 76 227 PHE B CA 1
ATOM 7137 C C . PHE B 1 227 ? -16.547 7.414 22.688 1 76 227 PHE B C 1
ATOM 7139 O O . PHE B 1 227 ? -15.82 6.508 23.094 1 76 227 PHE B O 1
ATOM 7146 N N . SER B 1 228 ? -17.797 7.207 22.594 1 67.88 228 SER B N 1
ATOM 7147 C CA . SER B 1 228 ? -18.422 5.891 22.641 1 67.88 228 SER B CA 1
ATOM 7148 C C . SER B 1 228 ? -18.547 5.293 21.25 1 67.88 228 SER B C 1
ATOM 7150 O O . SER B 1 228 ? -18.812 6.008 20.281 1 67.88 228 SER B O 1
ATOM 7152 N N . LYS B 1 229 ? -18.109 3.992 21.047 1 64.56 229 LYS B N 1
ATOM 7153 C CA . LYS B 1 229 ? -18.203 3.283 19.781 1 64.56 229 LYS B CA 1
ATOM 7154 C C . LYS B 1 229 ? -19.469 2.439 19.703 1 64.56 229 LYS B C 1
ATOM 7156 O O . LYS B 1 229 ? -19.641 1.646 18.766 1 64.56 229 LYS B O 1
ATOM 7161 N N . ASP B 1 230 ? -20.328 2.451 20.562 1 60.69 230 ASP B N 1
ATOM 7162 C CA . ASP B 1 230 ? -21.391 1.453 20.688 1 60.69 230 ASP B CA 1
ATOM 7163 C C . ASP B 1 230 ? -22.375 1.552 19.531 1 60.69 230 ASP B C 1
ATOM 7165 O O . ASP B 1 230 ? -22.828 0.533 19 1 60.69 230 ASP B O 1
ATOM 7169 N N . THR B 1 231 ? -22.906 2.816 19.266 1 64.38 231 THR B N 1
ATOM 7170 C CA . THR B 1 231 ? -24.031 2.865 18.359 1 64.38 231 THR B CA 1
ATOM 7171 C C . THR B 1 231 ? -23.672 3.623 17.078 1 64.38 231 THR B C 1
ATOM 7173 O O . THR B 1 231 ? -23.125 4.723 17.141 1 64.38 231 THR B O 1
ATOM 7176 N N . GLU B 1 232 ? -23.812 2.834 15.883 1 76.81 232 GLU B N 1
ATOM 7177 C CA . GLU B 1 232 ? -23.625 3.492 14.594 1 76.81 232 GLU B CA 1
ATOM 7178 C C . GLU B 1 232 ? -24.844 4.309 14.203 1 76.81 232 GLU B C 1
ATOM 7180 O O . GLU B 1 232 ? -25.984 3.826 14.297 1 76.81 232 GLU B O 1
ATOM 7185 N N . ILE B 1 233 ? -24.734 5.547 14.055 1 77.19 233 ILE B N 1
ATOM 7186 C CA . ILE B 1 233 ? -25.797 6.414 13.547 1 77.19 233 ILE B CA 1
ATOM 7187 C C . ILE B 1 233 ? -25.641 6.59 12.039 1 77.19 233 ILE B C 1
ATOM 7189 O O . ILE B 1 233 ? -24.547 6.91 11.555 1 77.19 233 ILE B O 1
ATOM 7193 N N . ARG B 1 234 ? -26.75 6.242 11.328 1 85.94 234 ARG B N 1
ATOM 7194 C CA . ARG B 1 234 ? -26.703 6.363 9.875 1 85.94 234 ARG B CA 1
ATOM 7195 C C . ARG B 1 234 ? -27.938 7.07 9.344 1 85.94 234 ARG B C 1
ATOM 7197 O O . ARG B 1 234 ? -29.062 6.824 9.82 1 85.94 234 ARG B O 1
ATOM 7204 N N . PHE B 1 235 ? -27.781 8.008 8.539 1 86.62 235 PHE B N 1
ATOM 7205 C CA . PHE B 1 235 ? -28.906 8.695 7.906 1 86.62 235 PHE B CA 1
ATOM 7206 C C . PHE B 1 235 ? -28.547 9.141 6.496 1 86.62 235 PHE B C 1
ATOM 7208 O O . PHE B 1 235 ? -27.359 9.234 6.148 1 86.62 235 PHE B O 1
ATOM 7215 N N . HIS B 1 236 ? -29.547 9.398 5.73 1 91.69 236 HIS B N 1
ATOM 7216 C CA . HIS B 1 236 ? -29.328 9.789 4.344 1 91.69 236 HIS B CA 1
ATOM 7217 C C . HIS B 1 236 ? -28.75 11.195 4.25 1 91.69 236 HIS B C 1
ATOM 7219 O O . HIS B 1 236 ? -29.062 12.055 5.086 1 91.69 236 HIS B O 1
ATOM 7225 N N . VAL B 1 237 ? -27.984 11.469 3.238 1 91.88 237 VAL B N 1
ATOM 7226 C CA . VAL B 1 237 ? -27.25 12.719 3.049 1 91.88 237 VAL B CA 1
ATOM 7227 C C . VAL B 1 237 ? -28.234 13.875 2.881 1 91.88 237 VAL B C 1
ATOM 7229 O O . VAL B 1 237 ? -27.875 15.031 3.117 1 91.88 237 VAL B O 1
ATOM 7232 N N . SER B 1 238 ? -29.5 13.602 2.537 1 87.81 238 SER B N 1
ATOM 7233 C CA . SER B 1 238 ? -30.484 14.648 2.316 1 87.81 238 SER B CA 1
ATOM 7234 C C . SER B 1 238 ? -31.016 15.188 3.639 1 87.81 238 SER B C 1
ATOM 7236 O O . SER B 1 238 ? -31.688 16.234 3.666 1 87.81 238 SER B O 1
ATOM 7238 N N . LYS B 1 239 ? -30.562 14.617 4.719 1 87.38 239 LYS B N 1
ATOM 7239 C CA . LYS B 1 239 ? -31.109 15.016 6.004 1 87.38 239 LYS B CA 1
ATOM 7240 C C . LYS B 1 239 ? -30.078 15.75 6.852 1 87.38 239 LYS B C 1
ATOM 7242 O O . LYS B 1 239 ? -28.891 15.422 6.809 1 87.38 239 LYS B O 1
ATOM 7247 N N . GLY B 1 240 ? -30.594 16.828 7.598 1 88.88 240 GLY B N 1
ATOM 7248 C CA . GLY B 1 240 ? -29.797 17.438 8.641 1 88.88 240 GLY B CA 1
ATOM 7249 C C . GLY B 1 240 ? -28.828 18.484 8.117 1 88.88 240 GLY B C 1
ATOM 7250 O O . GLY B 1 240 ? -28.672 18.641 6.902 1 88.88 240 GLY B O 1
ATOM 7251 N N . ILE B 1 241 ? -28.234 19.172 9.047 1 92.19 241 ILE B N 1
ATOM 7252 C CA . ILE B 1 241 ? -27.234 20.188 8.727 1 92.19 241 ILE B CA 1
ATOM 7253 C C . ILE B 1 241 ? -26 19.516 8.133 1 92.19 241 ILE B C 1
ATOM 7255 O O . ILE B 1 241 ? -25.391 20.047 7.203 1 92.19 241 ILE B O 1
ATOM 7259 N N . ALA B 1 242 ? -25.734 18.359 8.672 1 92.44 242 ALA B N 1
ATOM 7260 C CA . ALA B 1 242 ? -24.609 17.594 8.156 1 92.44 242 ALA B CA 1
ATOM 7261 C C . ALA B 1 242 ? -24.812 17.234 6.688 1 92.44 242 ALA B C 1
ATOM 7263 O O . ALA B 1 242 ? -23.891 17.359 5.875 1 92.44 242 ALA B O 1
ATOM 7264 N N . GLY B 1 243 ? -25.922 16.734 6.344 1 93.12 243 GLY B N 1
ATOM 7265 C CA . GLY B 1 243 ? -26.25 16.422 4.961 1 93.12 243 GLY B CA 1
ATOM 7266 C C . GLY B 1 243 ? -26.156 17.625 4.039 1 93.12 243 GLY B C 1
ATOM 7267 O O . GLY B 1 243 ? -25.672 17.516 2.91 1 93.12 243 GLY B O 1
ATOM 7268 N N . ALA B 1 244 ? -26.625 18.766 4.551 1 93.81 244 ALA B N 1
ATOM 7269 C CA . ALA B 1 244 ? -26.578 20 3.771 1 93.81 244 ALA B CA 1
ATOM 7270 C C . ALA B 1 244 ? -25.125 20.422 3.502 1 93.81 244 ALA B C 1
ATOM 7272 O O . ALA B 1 244 ? -24.812 20.922 2.418 1 93.81 244 ALA B O 1
ATOM 7273 N N . ALA B 1 245 ? -24.344 20.281 4.484 1 94.5 245 ALA B N 1
ATOM 7274 C CA . ALA B 1 245 ? -22.938 20.625 4.316 1 94.5 245 ALA B CA 1
ATOM 7275 C C . ALA B 1 245 ? -22.281 19.75 3.248 1 94.5 245 ALA B C 1
ATOM 7277 O O . ALA B 1 245 ? -21.438 20.219 2.482 1 94.5 245 ALA B O 1
ATOM 7278 N N . VAL B 1 246 ? -22.625 18.469 3.158 1 94.06 246 VAL B N 1
ATOM 7279 C CA . VAL B 1 246 ? -22.078 17.531 2.182 1 94.06 246 VAL B CA 1
ATOM 7280 C C . VAL B 1 246 ? -22.547 17.922 0.78 1 94.06 246 VAL B C 1
ATOM 7282 O O . VAL B 1 246 ? -21.75 17.953 -0.162 1 94.06 246 VAL B O 1
ATOM 7285 N N . THR B 1 247 ? -23.75 18.188 0.624 1 92 247 THR B N 1
ATOM 7286 C CA . THR B 1 247 ? -24.344 18.453 -0.681 1 92 247 THR B CA 1
ATOM 7287 C C . THR B 1 247 ? -23.875 19.797 -1.22 1 92 247 THR B C 1
ATOM 7289 O O . THR B 1 247 ? -23.625 19.953 -2.418 1 92 247 THR B O 1
ATOM 7292 N N . THR B 1 248 ? -23.719 20.797 -0.315 1 92.06 248 THR B N 1
ATOM 7293 C CA . THR B 1 248 ? -23.344 22.125 -0.753 1 92.06 248 THR B CA 1
ATOM 7294 C C . THR B 1 248 ? -21.812 22.281 -0.771 1 92.06 248 THR B C 1
ATOM 7296 O O . THR B 1 248 ? -21.297 23.203 -1.397 1 92.06 248 THR B O 1
ATOM 7299 N N . LYS B 1 249 ? -21.172 21.469 0.005 1 91.06 249 LYS B N 1
ATOM 7300 C CA . LYS B 1 249 ? -19.719 21.516 0.169 1 91.06 249 LYS B CA 1
ATOM 7301 C C . LYS B 1 249 ? -19.297 22.844 0.798 1 91.06 249 LYS B C 1
ATOM 7303 O O . LYS B 1 249 ? -18.234 23.375 0.471 1 91.06 249 LYS B O 1
ATOM 7308 N N . GLN B 1 250 ? -20.219 23.422 1.652 1 90.5 250 GLN B N 1
ATOM 7309 C CA . GLN B 1 250 ? -19.953 24.703 2.291 1 90.5 250 GLN B CA 1
ATOM 7310 C C . GLN B 1 250 ? -19.922 24.562 3.811 1 90.5 250 GLN B C 1
ATOM 7312 O O . GLN B 1 250 ? -20.5 23.641 4.367 1 90.5 250 GLN B O 1
ATOM 7317 N N . ILE B 1 251 ? -19.219 25.5 4.395 1 91.62 251 ILE B N 1
ATOM 7318 C CA . ILE B 1 251 ? -19.219 25.594 5.848 1 91.62 251 ILE B CA 1
ATOM 7319 C C . ILE B 1 251 ? -20.547 26.203 6.328 1 91.62 251 ILE B C 1
ATOM 7321 O O . ILE B 1 251 ? -21 27.219 5.789 1 91.62 251 ILE B O 1
ATOM 7325 N N . LEU B 1 252 ? -21.109 25.531 7.305 1 93.75 252 LEU B N 1
ATOM 7326 C CA . LEU B 1 252 ? -22.391 26.031 7.832 1 93.75 252 LEU B CA 1
ATOM 7327 C C . LEU B 1 252 ? -22.25 26.422 9.305 1 93.75 252 LEU B C 1
ATOM 7329 O O . LEU B 1 252 ? -21.953 25.578 10.148 1 93.75 252 LEU B O 1
ATOM 7333 N N . ASN B 1 253 ? -22.328 27.656 9.562 1 92.88 253 ASN B N 1
ATOM 7334 C CA . ASN B 1 253 ? -22.359 28.188 10.922 1 92.88 253 ASN B CA 1
ATOM 7335 C C . ASN B 1 253 ? -23.766 28.625 11.32 1 92.88 253 ASN B C 1
ATOM 7337 O O . ASN B 1 253 ? -24.203 29.734 10.984 1 92.88 253 ASN B O 1
ATOM 7341 N N . ILE B 1 254 ? -24.422 27.812 12.109 1 92.94 254 ILE B N 1
ATOM 7342 C CA . ILE B 1 254 ? -25.828 28.016 12.422 1 92.94 254 ILE B CA 1
ATOM 7343 C C . ILE B 1 254 ? -25.969 28.531 13.859 1 92.94 254 ILE B C 1
ATOM 7345 O O . ILE B 1 254 ? -25.672 27.812 14.812 1 92.94 254 ILE B O 1
ATOM 7349 N N . PRO B 1 255 ? -26.5 29.688 14.047 1 89.62 255 PRO B N 1
ATOM 7350 C CA . PRO B 1 255 ? -26.625 30.25 15.398 1 89.62 255 PRO B CA 1
ATOM 7351 C C . PRO B 1 255 ? -27.766 29.625 16.188 1 89.62 255 PRO B C 1
ATOM 7353 O O . PRO B 1 255 ? -27.688 29.516 17.422 1 89.62 255 PRO B O 1
ATOM 7356 N N . ASP B 1 256 ? -28.828 29.266 15.469 1 91.31 256 ASP B N 1
ATOM 7357 C CA . ASP B 1 256 ? -29.984 28.641 16.094 1 91.31 256 ASP B CA 1
ATOM 7358 C C . ASP B 1 256 ? -30.453 27.422 15.289 1 91.31 256 ASP B C 1
ATOM 7360 O O . ASP B 1 256 ? -31.188 27.578 14.312 1 91.31 256 ASP B O 1
ATOM 7364 N N . ALA B 1 257 ? -30.188 26.297 15.844 1 91.44 257 ALA B N 1
ATOM 7365 C CA . ALA B 1 257 ? -30.422 25.062 15.117 1 91.44 257 ALA B CA 1
ATOM 7366 C C . ALA B 1 257 ? -31.922 24.812 14.93 1 91.44 257 ALA B C 1
ATOM 7368 O O . ALA B 1 257 ? -32.344 24.391 13.852 1 91.44 257 ALA B O 1
ATOM 7369 N N . TYR B 1 258 ? -32.688 25.109 15.914 1 90.56 258 TYR B N 1
ATOM 7370 C CA . TYR B 1 258 ? -34.094 24.75 15.859 1 90.56 258 TYR B CA 1
ATOM 7371 C C . TYR B 1 258 ? -34.844 25.688 14.922 1 90.56 258 TYR B C 1
ATOM 7373 O O . TYR B 1 258 ? -35.969 25.359 14.469 1 90.56 258 TYR B O 1
ATOM 7381 N N . SER B 1 259 ? -34.281 26.859 14.547 1 90.12 259 SER B N 1
ATOM 7382 C CA . SER B 1 259 ? -34.906 27.766 13.594 1 90.12 259 SER B CA 1
ATOM 7383 C C . SER B 1 259 ? -34.5 27.422 12.156 1 90.12 259 SER B C 1
ATOM 7385 O O . SER B 1 259 ? -35.062 27.969 11.203 1 90.12 259 SER B O 1
ATOM 7387 N N . ASP B 1 260 ? -33.625 26.609 12.031 1 91.38 260 ASP B N 1
ATOM 7388 C CA . ASP B 1 260 ? -33.156 26.203 10.703 1 91.38 260 ASP B CA 1
ATOM 7389 C C . ASP B 1 260 ? -33.938 25 10.195 1 91.38 260 ASP B C 1
ATOM 7391 O O . ASP B 1 260 ? -33.969 23.953 10.852 1 91.38 260 ASP B O 1
ATOM 7395 N N . PRO B 1 261 ? -34.469 25.031 9.062 1 88.81 261 PRO B N 1
ATOM 7396 C CA . PRO B 1 261 ? -35.312 23.938 8.547 1 88.81 261 PRO B CA 1
ATOM 7397 C C . PRO B 1 261 ? -34.5 22.688 8.219 1 88.81 261 PRO B C 1
ATOM 7399 O O . PRO B 1 261 ? -35.062 21.594 8.164 1 88.81 261 PRO B O 1
ATOM 7402 N N . ARG B 1 262 ? -33.25 22.766 8.094 1 90.06 262 ARG B N 1
ATOM 7403 C CA . ARG B 1 262 ? -32.438 21.625 7.727 1 90.06 262 ARG B CA 1
ATOM 7404 C C . ARG B 1 262 ? -32.094 20.766 8.945 1 90.06 262 ARG B C 1
ATOM 7406 O O . ARG B 1 262 ? -31.641 19.625 8.805 1 90.06 262 ARG B O 1
ATOM 7413 N N . PHE B 1 263 ? -32.344 21.328 10.031 1 91.81 263 PHE B N 1
ATOM 7414 C CA . PHE B 1 263 ? -31.922 20.672 11.258 1 91.81 263 PHE B CA 1
ATOM 7415 C C . PHE B 1 263 ? -32.781 19.422 11.516 1 91.81 263 PHE B C 1
ATOM 7417 O O . PHE B 1 263 ? -34 19.469 11.406 1 91.81 263 PHE B O 1
ATOM 7424 N N . ASN B 1 264 ? -32.062 18.297 11.805 1 85.19 264 ASN B N 1
ATOM 7425 C CA . ASN B 1 264 ? -32.719 17.031 12.148 1 85.19 264 ASN B CA 1
ATOM 7426 C C . ASN B 1 264 ? -32.906 16.906 13.656 1 85.19 264 ASN B C 1
ATOM 7428 O O . ASN B 1 264 ? -31.984 16.594 14.391 1 85.19 264 ASN B O 1
ATOM 7432 N N . ARG B 1 265 ? -34.125 16.891 14.109 1 85.81 265 ARG B N 1
ATOM 7433 C CA . ARG B 1 265 ? -34.469 16.922 15.531 1 85.81 265 ARG B CA 1
ATOM 7434 C C . ARG B 1 265 ? -34.5 15.531 16.125 1 85.81 265 ARG B C 1
ATOM 7436 O O . ARG B 1 265 ? -34.469 15.375 17.359 1 85.81 265 ARG B O 1
ATOM 7443 N N . GLU B 1 266 ? -34.406 14.539 15.273 1 81.94 266 GLU B N 1
ATOM 7444 C CA . GLU B 1 266 ? -34.531 13.164 15.727 1 81.94 266 GLU B CA 1
ATOM 7445 C C . GLU B 1 266 ? -33.406 12.758 16.672 1 81.94 266 GLU B C 1
ATOM 7447 O O . GLU B 1 266 ? -33.625 12.016 17.625 1 81.94 266 GLU B O 1
ATOM 7452 N N . VAL B 1 267 ? -32.312 13.258 16.438 1 77.56 267 VAL B N 1
ATOM 7453 C CA . VAL B 1 267 ? -31.156 12.867 17.25 1 77.56 267 VAL B CA 1
ATOM 7454 C C . VAL B 1 267 ? -31.266 13.5 18.641 1 77.56 267 VAL B C 1
ATOM 7456 O O . VAL B 1 267 ? -30.969 12.867 19.641 1 77.56 267 VAL B O 1
ATOM 7459 N N . ASP B 1 268 ? -31.703 14.75 18.719 1 84.75 268 ASP B N 1
ATOM 7460 C CA . ASP B 1 268 ? -31.906 15.438 20 1 84.75 268 ASP B CA 1
ATOM 7461 C C . ASP B 1 268 ? -32.969 14.758 20.828 1 84.75 268 ASP B C 1
ATOM 7463 O O . ASP B 1 268 ? -32.844 14.641 22.047 1 84.75 268 ASP B O 1
ATOM 7467 N N . LYS B 1 269 ? -33.938 14.289 20.094 1 82 269 LYS B N 1
ATOM 7468 C CA . LYS B 1 269 ? -35.031 13.602 20.797 1 82 269 LYS B CA 1
ATOM 7469 C C . LYS B 1 269 ? -34.562 12.273 21.375 1 82 269 LYS B C 1
ATOM 7471 O O . LYS B 1 269 ? -34.906 11.914 22.5 1 82 269 LYS B O 1
ATOM 7476 N N . ALA B 1 270 ? -33.75 11.609 20.594 1 75.56 270 ALA B N 1
ATOM 7477 C CA . ALA B 1 270 ? -33.281 10.281 20.984 1 75.56 270 ALA B CA 1
ATOM 7478 C C . ALA B 1 270 ? -32.281 10.375 22.125 1 75.56 270 ALA B C 1
ATOM 7480 O O . ALA B 1 270 ? -32.188 9.484 22.984 1 75.56 270 ALA B O 1
ATOM 7481 N N . THR B 1 271 ? -31.516 11.375 22.219 1 74.88 271 THR B N 1
ATOM 7482 C CA . THR B 1 271 ? -30.438 11.461 23.188 1 74.88 271 THR B CA 1
ATOM 7483 C C . THR B 1 271 ? -30.844 12.352 24.359 1 74.88 271 THR B C 1
ATOM 7485 O O . THR B 1 271 ? -30.219 12.297 25.422 1 74.88 271 THR B O 1
ATOM 7488 N N . GLY B 1 272 ? -31.875 13.219 24.203 1 80.5 272 GLY B N 1
ATOM 7489 C CA . GLY B 1 272 ? -32.281 14.172 25.234 1 80.5 272 GLY B CA 1
ATOM 7490 C C . GLY B 1 272 ? -31.422 15.422 25.25 1 80.5 272 GLY B C 1
ATOM 7491 O O . GLY B 1 272 ? -31.469 16.188 26.203 1 80.5 272 GLY B O 1
ATOM 7492 N N . TYR B 1 273 ? -30.609 15.586 24.312 1 85.19 273 TYR B N 1
ATOM 7493 C CA . TYR B 1 273 ? -29.719 16.734 24.172 1 85.19 273 TYR B CA 1
ATOM 7494 C C . TYR B 1 273 ? -30.375 17.844 23.375 1 85.19 273 TYR B C 1
ATOM 7496 O O . TYR B 1 273 ? -31.25 17.578 22.547 1 85.19 273 TYR B O 1
ATOM 7504 N N . THR B 1 274 ? -30.125 19.062 23.734 1 90 274 THR B N 1
ATOM 7505 C CA . THR B 1 274 ? -30.672 20.188 23 1 90 274 THR B CA 1
ATOM 7506 C C . THR B 1 274 ? -29.578 20.922 22.219 1 90 274 THR B C 1
ATOM 7508 O O . THR B 1 274 ? -28.672 21.5 22.828 1 90 274 THR B O 1
ATOM 7511 N N . THR B 1 275 ? -29.703 20.891 21.016 1 91.38 275 THR B N 1
ATOM 7512 C CA . THR B 1 275 ? -28.781 21.594 20.141 1 91.38 275 THR B CA 1
ATOM 7513 C C . THR B 1 275 ? -29.219 23.031 19.922 1 91.38 275 THR B C 1
ATOM 7515 O O . THR B 1 275 ? -30.375 23.297 19.562 1 91.38 275 THR B O 1
ATOM 7518 N N . ARG B 1 276 ? -28.375 23.969 20.141 1 92.12 276 ARG B N 1
ATOM 7519 C CA . ARG B 1 276 ? -28.656 25.375 19.906 1 92.12 276 ARG B CA 1
ATOM 7520 C C . ARG B 1 276 ? -27.875 25.922 18.719 1 92.12 276 ARG B C 1
ATOM 7522 O O . ARG B 1 276 ? -28.469 26.359 17.734 1 92.12 276 ARG B O 1
ATOM 7529 N N . SER B 1 277 ? -26.562 25.969 18.797 1 93.5 277 SER B N 1
ATOM 7530 C CA . SER B 1 277 ? -25.703 26.406 17.703 1 93.5 277 SER B CA 1
ATOM 7531 C C . SER B 1 277 ? -24.906 25.25 17.141 1 93.5 277 SER B C 1
ATOM 7533 O O . SER B 1 277 ? -24.562 24.297 17.859 1 93.5 277 SER B O 1
ATOM 7535 N N . VAL B 1 278 ? -24.719 25.266 15.844 1 94.56 278 VAL B N 1
ATOM 7536 C CA . VAL B 1 278 ? -23.984 24.188 15.18 1 94.56 278 VAL B CA 1
ATOM 7537 C C . VAL B 1 278 ? -22.984 24.781 14.195 1 94.56 278 VAL B C 1
ATOM 7539 O O . VAL B 1 278 ? -23.312 25.703 13.445 1 94.56 278 VAL B O 1
ATOM 7542 N N . LEU B 1 279 ? -21.766 24.391 14.273 1 94.69 279 LEU B N 1
ATOM 7543 C CA . LEU B 1 279 ? -20.75 24.656 13.266 1 94.69 279 LEU B CA 1
ATOM 7544 C C . LEU B 1 279 ? -20.375 23.391 12.523 1 94.69 279 LEU B C 1
ATOM 7546 O O . LEU B 1 279 ? -19.844 22.453 13.133 1 94.69 279 LEU B O 1
ATOM 7550 N N . CYS B 1 280 ? -20.719 23.344 11.25 1 94.81 280 CYS B N 1
ATOM 7551 C CA . CYS B 1 280 ? -20.531 22.125 10.445 1 94.81 280 CYS B CA 1
ATOM 7552 C C . CYS B 1 280 ? -19.594 22.391 9.281 1 94.81 280 CYS B C 1
ATOM 7554 O O . CYS B 1 280 ? -19.781 23.328 8.516 1 94.81 280 CYS B O 1
ATOM 7556 N N . ILE B 1 281 ? -18.578 21.578 9.172 1 92.44 281 ILE B N 1
ATOM 7557 C CA . ILE B 1 281 ? -17.578 21.734 8.117 1 92.44 281 ILE B CA 1
ATOM 7558 C C . ILE B 1 281 ? -17.422 20.406 7.363 1 92.44 281 ILE B C 1
ATOM 7560 O O . ILE B 1 281 ? -17.188 19.359 7.969 1 92.44 281 ILE B O 1
ATOM 7564 N N . PRO B 1 282 ? -17.625 20.391 6.062 1 93.12 282 PRO B N 1
ATOM 7565 C CA . PRO B 1 282 ? -17.375 19.188 5.27 1 93.12 282 PRO B CA 1
ATOM 7566 C C . PRO B 1 282 ? -15.875 18.906 5.113 1 93.12 282 PRO B C 1
ATOM 7568 O O . PRO B 1 282 ? -15.07 19.828 4.977 1 93.12 282 PRO B O 1
ATOM 7571 N N . ILE B 1 283 ? -15.5 17.75 5.25 1 87.69 283 ILE B N 1
ATOM 7572 C CA . ILE B 1 283 ? -14.133 17.312 5.008 1 87.69 283 ILE B CA 1
ATOM 7573 C C . ILE B 1 283 ? -13.953 17 3.525 1 87.69 283 ILE B C 1
ATOM 7575 O O . ILE B 1 283 ? -14.453 15.992 3.029 1 87.69 283 ILE B O 1
ATOM 7579 N N . MET B 1 284 ? -13.117 17.812 2.922 1 80.44 284 MET B N 1
ATOM 7580 C CA . MET B 1 284 ? -12.977 17.719 1.472 1 80.44 284 MET B CA 1
ATOM 7581 C C . MET B 1 284 ? -11.75 16.875 1.104 1 80.44 284 MET B C 1
ATOM 7583 O O . MET B 1 284 ? -10.711 16.969 1.758 1 80.44 284 MET B O 1
ATOM 7587 N N . GLY B 1 285 ? -11.906 15.984 0.205 1 72.25 285 GLY B N 1
ATOM 7588 C CA . GLY B 1 285 ? -10.836 15.305 -0.52 1 72.25 285 GLY B CA 1
ATOM 7589 C C . GLY B 1 285 ? -10.922 15.5 -2.021 1 72.25 285 GLY B C 1
ATOM 7590 O O . GLY B 1 285 ? -11.688 14.812 -2.701 1 72.25 285 GLY B O 1
ATOM 7591 N N . GLY B 1 286 ? -10.094 16.422 -2.529 1 68.94 286 GLY B N 1
ATOM 7592 C CA . GLY B 1 286 ? -10.32 16.844 -3.904 1 68.94 286 GLY B CA 1
ATOM 7593 C C . GLY B 1 286 ? -11.656 17.531 -4.105 1 68.94 286 GLY B C 1
ATOM 7594 O O . GLY B 1 286 ? -11.945 18.531 -3.441 1 68.94 286 GLY B O 1
ATOM 7595 N N . ASP B 1 287 ? -12.422 16.891 -4.973 1 75.94 287 ASP B N 1
ATOM 7596 C CA . ASP B 1 287 ? -13.734 17.469 -5.242 1 75.94 287 ASP B CA 1
ATOM 7597 C C . ASP B 1 287 ? -14.836 16.672 -4.547 1 75.94 287 ASP B C 1
ATOM 7599 O O . ASP B 1 287 ? -16.016 17 -4.672 1 75.94 287 ASP B O 1
ATOM 7603 N N . GLU B 1 288 ? -14.414 15.75 -3.725 1 82.62 288 GLU B N 1
ATOM 7604 C CA . GLU B 1 288 ? -15.391 14.914 -3.047 1 82.62 288 GLU B CA 1
ATOM 7605 C C . GLU B 1 288 ? -15.391 15.164 -1.541 1 82.62 288 GLU B C 1
ATOM 7607 O O . GLU B 1 288 ? -14.391 15.617 -0.986 1 82.62 288 GLU B O 1
ATOM 7612 N N . VAL B 1 289 ? -16.578 15 -0.949 1 90.38 289 VAL B N 1
ATOM 7613 C CA . VAL B 1 289 ? -16.703 15.102 0.501 1 90.38 289 VAL B CA 1
ATOM 7614 C C . VAL B 1 289 ? -16.594 13.719 1.127 1 90.38 289 VAL B C 1
ATOM 7616 O O . VAL B 1 289 ? -17.406 12.836 0.839 1 90.38 289 VAL B O 1
ATOM 7619 N N . HIS B 1 290 ? -15.648 13.539 1.981 1 87.62 290 HIS B N 1
ATOM 7620 C CA . HIS B 1 290 ? -15.406 12.234 2.58 1 87.62 290 HIS B CA 1
ATOM 7621 C C . HIS B 1 290 ? -16.078 12.125 3.943 1 87.62 290 HIS B C 1
ATOM 7623 O O . HIS B 1 290 ? -16.297 11.016 4.449 1 87.62 290 HIS B O 1
ATOM 7629 N N . GLY B 1 291 ? -16.375 13.25 4.5 1 90.81 291 GLY B N 1
ATOM 7630 C CA . GLY B 1 291 ? -17.031 13.289 5.797 1 90.81 291 GLY B CA 1
ATOM 7631 C C . GLY B 1 291 ? -17.406 14.695 6.234 1 90.81 291 GLY B C 1
ATOM 7632 O O . GLY B 1 291 ? -17.266 15.648 5.465 1 90.81 291 GLY B O 1
ATOM 7633 N N . VAL B 1 292 ? -17.984 14.766 7.438 1 92.62 292 VAL B N 1
ATOM 7634 C CA . VAL B 1 292 ? -18.391 16.047 8.016 1 92.62 292 VAL B CA 1
ATOM 7635 C C . VAL B 1 292 ? -18.094 16.047 9.516 1 92.62 292 VAL B C 1
ATOM 7637 O O . VAL B 1 292 ? -18.234 15.031 10.188 1 92.62 292 VAL B O 1
ATOM 7640 N N . VAL B 1 293 ? -17.625 17.172 9.898 1 91.62 293 VAL B N 1
ATOM 7641 C CA . VAL B 1 293 ? -17.406 17.375 11.328 1 91.62 293 VAL B CA 1
ATOM 7642 C C . VAL B 1 293 ? -18.297 18.484 11.844 1 91.62 293 VAL B C 1
ATOM 7644 O O . VAL B 1 293 ? -18.531 19.484 11.156 1 91.62 293 VAL B O 1
ATOM 7647 N N . GLU B 1 294 ? -18.781 18.234 13.078 1 92.06 294 GLU B N 1
ATOM 7648 C CA . GLU B 1 294 ? -19.703 19.203 13.672 1 92.06 294 GLU B CA 1
ATOM 7649 C C . GLU B 1 294 ? -19.281 19.547 15.102 1 92.06 294 GLU B C 1
ATOM 7651 O O . GLU B 1 294 ? -18.844 18.688 15.859 1 92.06 294 GLU B O 1
ATOM 7656 N N . MET B 1 295 ? -19.359 20.828 15.344 1 92.81 295 MET B N 1
ATOM 7657 C CA . MET B 1 295 ? -19.266 21.344 16.719 1 92.81 295 MET B CA 1
ATOM 7658 C C . MET B 1 295 ? -20.625 21.844 17.188 1 92.81 295 MET B C 1
ATOM 7660 O O . MET B 1 295 ? -21.312 22.562 16.453 1 92.81 295 MET B O 1
ATOM 7664 N N . ILE B 1 296 ? -20.938 21.375 18.406 1 92.69 296 ILE B N 1
ATOM 7665 C CA . ILE B 1 296 ? -22.312 21.641 18.844 1 92.69 296 ILE B CA 1
ATOM 7666 C C . ILE B 1 296 ? -22.281 22.484 20.109 1 92.69 296 ILE B C 1
ATOM 7668 O O . ILE B 1 296 ? -21.609 22.125 21.094 1 92.69 296 ILE B O 1
ATOM 7672 N N . ASN B 1 297 ? -23 23.516 20.062 1 92.69 297 ASN B N 1
ATOM 7673 C CA . ASN B 1 297 ? -23.234 24.422 21.203 1 92.69 297 ASN B CA 1
ATOM 7674 C C . ASN B 1 297 ? -21.922 25.031 21.688 1 92.69 297 ASN B C 1
ATOM 7676 O O . ASN B 1 297 ? -21.141 24.375 22.375 1 92.69 297 ASN B O 1
ATOM 7680 N N . ARG B 1 298 ? -21.703 26.203 21.375 1 89.06 298 ARG B N 1
ATOM 7681 C CA . ARG B 1 298 ? -20.547 26.922 21.891 1 89.06 298 ARG B CA 1
ATOM 7682 C C . ARG B 1 298 ? -20.641 27.125 23.391 1 89.06 298 ARG B C 1
ATOM 7684 O O . ARG B 1 298 ? -21.688 27.531 23.906 1 89.06 298 ARG B O 1
ATOM 7691 N N . ARG B 1 299 ? -19.469 26.922 24.016 1 82.38 299 ARG B N 1
ATOM 7692 C CA . ARG B 1 299 ? -19.484 27.141 25.453 1 82.38 299 ARG B CA 1
ATOM 7693 C C . ARG B 1 299 ? -19.547 28.625 25.781 1 82.38 299 ARG B C 1
ATOM 7695 O O . ARG B 1 299 ? -18.812 29.438 25.203 1 82.38 299 ARG B O 1
ATOM 7702 N N . GLY B 1 300 ? -20.391 29.156 26.562 1 73.12 300 GLY B N 1
ATOM 7703 C CA . GLY B 1 300 ? -20.609 30.562 26.875 1 73.12 300 GLY B CA 1
ATOM 7704 C C . GLY B 1 300 ? -21.844 31.141 26.203 1 73.12 300 GLY B C 1
ATOM 7705 O O . GLY B 1 300 ? -22.234 32.281 26.484 1 73.12 300 GLY B O 1
ATOM 7706 N N . GLY B 1 301 ? -22.359 30.406 25.312 1 74.94 301 GLY B N 1
ATOM 7707 C CA . GLY B 1 301 ? -23.609 30.797 24.672 1 74.94 301 GLY B CA 1
ATOM 7708 C C . GLY B 1 301 ? -23.406 31.578 23.375 1 74.94 301 GLY B C 1
ATOM 7709 O O . GLY B 1 301 ? -22.297 32.062 23.109 1 74.94 301 GLY B O 1
ATOM 7710 N N . GLY B 1 302 ? -24.297 31.609 22.422 1 75.69 302 GLY B N 1
ATOM 7711 C CA . GLY B 1 302 ? -24.266 32.344 21.172 1 75.69 302 GLY B CA 1
ATOM 7712 C C . GLY B 1 302 ? -23.781 31.484 20 1 75.69 302 GLY B C 1
ATOM 7713 O O . GLY B 1 302 ? -23.688 30.25 20.109 1 75.69 302 GLY B O 1
ATOM 7714 N N . ALA B 1 303 ? -23.609 32.219 18.938 1 82.38 303 ALA B N 1
ATOM 7715 C CA . ALA B 1 303 ? -23.141 31.562 17.719 1 82.38 303 ALA B CA 1
ATOM 7716 C C . ALA B 1 303 ? -21.625 31.438 17.703 1 82.38 303 ALA B C 1
ATOM 7718 O O . ALA B 1 303 ? -20.938 32.156 18.422 1 82.38 303 ALA B O 1
ATOM 7719 N N . PHE B 1 304 ? -21.125 30.453 17.078 1 88.44 304 PHE B N 1
ATOM 7720 C CA . PHE B 1 304 ? -19.688 30.328 16.891 1 88.44 304 PHE B CA 1
ATOM 7721 C C . PHE B 1 304 ? -19.141 31.531 16.125 1 88.44 304 PHE B C 1
ATOM 7723 O O . PHE B 1 304 ? -19.766 32 15.156 1 88.44 304 PHE B O 1
ATOM 7730 N N . THR B 1 305 ? -18.109 32 16.547 1 78.94 305 THR B N 1
ATOM 7731 C CA . THR B 1 305 ? -17.516 33.188 15.945 1 78.94 305 THR B CA 1
ATOM 7732 C C . THR B 1 305 ? -16.734 32.812 14.688 1 78.94 305 THR B C 1
ATOM 7734 O O . THR B 1 305 ? -16.531 31.625 14.398 1 78.94 305 THR B O 1
ATOM 7737 N N . MET B 1 306 ? -16.359 33.781 13.953 1 72.19 306 MET B N 1
ATOM 7738 C CA . MET B 1 306 ? -15.539 33.562 12.766 1 72.19 306 MET B CA 1
ATOM 7739 C C . MET B 1 306 ? -14.172 33 13.148 1 72.19 306 MET B C 1
ATOM 7741 O O . MET B 1 306 ? -13.594 32.219 12.398 1 72.19 306 MET B O 1
ATOM 7745 N N . THR B 1 307 ? -13.75 33.438 14.297 1 67.19 307 THR B N 1
ATOM 7746 C CA . THR B 1 307 ? -12.492 32.875 14.789 1 67.19 307 THR B CA 1
ATOM 7747 C C . THR B 1 307 ? -12.633 31.391 15.062 1 67.19 307 THR B C 1
ATOM 7749 O O . THR B 1 307 ? -11.734 30.609 14.742 1 67.19 307 THR B O 1
ATOM 7752 N N . ASP B 1 308 ? -13.789 31.078 15.641 1 75.38 308 ASP B N 1
ATOM 7753 C CA . ASP B 1 308 ? -14.062 29.656 15.875 1 75.38 308 ASP B CA 1
ATOM 7754 C C . ASP B 1 308 ? -14.102 28.875 14.562 1 75.38 308 ASP B C 1
ATOM 7756 O O . ASP B 1 308 ? -13.531 27.797 14.469 1 75.38 308 ASP B O 1
ATOM 7760 N N . GLN B 1 309 ? -14.711 29.469 13.633 1 80.31 309 GLN B N 1
ATOM 7761 C CA . GLN B 1 309 ? -14.859 28.828 12.328 1 80.31 309 GLN B CA 1
ATOM 7762 C C . GLN B 1 309 ? -13.5 28.625 11.664 1 80.31 309 GLN B C 1
ATOM 7764 O O . GLN B 1 309 ? -13.234 27.547 11.117 1 80.31 309 GLN B O 1
ATOM 7769 N N . ASN B 1 310 ? -12.688 29.578 11.703 1 68.94 310 ASN B N 1
ATOM 7770 C CA . ASN B 1 310 ? -11.367 29.484 11.094 1 68.94 310 ASN B CA 1
ATOM 7771 C C . ASN B 1 310 ? -10.508 28.422 11.789 1 68.94 310 ASN B C 1
ATOM 7773 O O . ASN B 1 310 ? -9.797 27.672 11.125 1 68.94 310 ASN B O 1
ATOM 7777 N N . ASN B 1 311 ? -10.602 28.438 13.062 1 69.62 311 ASN B N 1
ATOM 7778 C CA . ASN B 1 311 ? -9.867 27.406 13.805 1 69.62 311 ASN B CA 1
ATOM 7779 C C . ASN B 1 311 ? -10.359 26.016 13.461 1 69.62 311 ASN B C 1
ATOM 7781 O O . ASN B 1 311 ? -9.547 25.094 13.258 1 69.62 311 ASN B O 1
ATOM 7785 N N . PHE B 1 312 ? -11.594 25.891 13.367 1 78.81 312 PHE B N 1
ATOM 7786 C CA . PHE B 1 312 ? -12.195 24.594 13.109 1 78.81 312 PHE B CA 1
ATOM 7787 C C . PHE B 1 312 ? -11.883 24.125 11.688 1 78.81 312 PHE B C 1
ATOM 7789 O O . PHE B 1 312 ? -11.727 22.938 11.445 1 78.81 312 PHE B O 1
ATOM 7796 N N . GLN B 1 313 ? -11.758 25 10.836 1 76 313 GLN B N 1
ATOM 7797 C CA . GLN B 1 313 ? -11.438 24.641 9.461 1 76 313 GLN B CA 1
ATOM 7798 C C . GLN B 1 313 ? -10.047 24.016 9.359 1 76 313 GLN B C 1
ATOM 7800 O O . GLN B 1 313 ? -9.828 23.109 8.555 1 76 313 GLN B O 1
ATOM 7805 N N . MET B 1 314 ? -9.203 24.516 10.117 1 69 314 MET B N 1
ATOM 7806 C CA . MET B 1 314 ? -7.867 23.922 10.148 1 69 314 MET B CA 1
ATOM 7807 C C . MET B 1 314 ? -7.922 22.469 10.602 1 69 314 MET B C 1
ATOM 7809 O O . MET B 1 314 ? -7.227 21.609 10.047 1 69 314 MET B O 1
ATOM 7813 N N . PHE B 1 315 ? -8.773 22.219 11.539 1 73.38 315 PHE B N 1
ATOM 7814 C CA . PHE B 1 315 ? -8.898 20.859 12.039 1 73.38 315 PHE B CA 1
ATOM 7815 C C . PHE B 1 315 ? -9.523 19.953 10.984 1 73.38 315 PHE B C 1
ATOM 7817 O O . PHE B 1 315 ? -9.18 18.766 10.906 1 73.38 315 PHE B O 1
ATOM 7824 N N . ALA B 1 316 ? -10.391 20.547 10.258 1 76.12 316 ALA B N 1
ATOM 7825 C CA . ALA B 1 316 ? -11.031 19.766 9.211 1 76.12 316 ALA B CA 1
ATOM 7826 C C . ALA B 1 316 ? -10.008 19.281 8.188 1 76.12 316 ALA B C 1
ATOM 7828 O O . ALA B 1 316 ? -10.125 18.172 7.66 1 76.12 316 ALA B O 1
ATOM 7829 N N . VAL B 1 317 ? -9.055 20.078 7.941 1 70.38 317 VAL B N 1
ATOM 7830 C CA . VAL B 1 317 ? -8 19.703 7.008 1 70.38 317 VAL B CA 1
ATOM 7831 C C . VAL B 1 317 ? -7.223 18.516 7.566 1 70.38 317 VAL B C 1
ATOM 7833 O O . VAL B 1 317 ? -6.879 17.594 6.832 1 70.38 317 VAL B O 1
ATOM 7836 N N . PHE B 1 318 ? -7.043 18.516 8.781 1 70 318 PHE B N 1
ATOM 7837 C CA . PHE B 1 318 ? -6.301 17.422 9.398 1 70 318 PHE B CA 1
ATOM 7838 C C . PHE B 1 318 ? -7.125 16.141 9.406 1 70 318 PHE B C 1
ATOM 7840 O O . PHE B 1 318 ? -6.578 15.047 9.273 1 70 318 PHE B O 1
ATOM 7847 N N . CYS B 1 319 ? -8.367 16.359 9.641 1 75.06 319 CYS B N 1
ATOM 7848 C CA . CYS B 1 319 ? -9.234 15.195 9.539 1 75.06 319 CYS B CA 1
ATOM 7849 C C . CYS B 1 319 ? -9.195 14.602 8.141 1 75.06 319 CYS B C 1
ATOM 7851 O O . CYS B 1 319 ? -9.195 13.383 7.98 1 75.06 319 CYS B O 1
ATOM 7853 N N . ALA B 1 320 ? -9.109 15.469 7.211 1 75.56 320 ALA B N 1
ATOM 7854 C CA . ALA B 1 320 ? -9.031 14.992 5.832 1 75.56 320 ALA B CA 1
ATOM 7855 C C . ALA B 1 320 ? -7.746 14.219 5.59 1 75.56 320 ALA B C 1
ATOM 7857 O O . ALA B 1 320 ? -7.758 13.172 4.934 1 75.56 320 ALA B O 1
ATOM 7858 N N . LEU B 1 321 ? -6.707 14.734 6.133 1 70.69 321 LEU B N 1
ATOM 7859 C CA . LEU B 1 321 ? -5.418 14.062 5.996 1 70.69 321 LEU B CA 1
ATOM 7860 C C . LEU B 1 321 ? -5.434 12.703 6.695 1 70.69 321 LEU B C 1
ATOM 7862 O O . LEU B 1 321 ? -4.918 11.727 6.156 1 70.69 321 LEU B O 1
ATOM 7866 N N . ALA B 1 322 ? -6.012 12.711 7.793 1 71.75 322 ALA B N 1
ATOM 7867 C CA . ALA B 1 322 ? -6.098 11.461 8.547 1 71.75 322 ALA B CA 1
ATOM 7868 C C . ALA B 1 322 ? -6.91 10.422 7.785 1 71.75 322 ALA B C 1
ATOM 7870 O O . ALA B 1 322 ? -6.547 9.242 7.762 1 71.75 322 ALA B O 1
ATOM 7871 N N . LEU B 1 323 ? -7.965 10.852 7.215 1 74.62 323 LEU B N 1
ATOM 7872 C CA . LEU B 1 323 ? -8.82 9.938 6.465 1 74.62 323 LEU B CA 1
ATOM 7873 C C . LEU B 1 323 ? -8.102 9.414 5.227 1 74.62 323 LEU B C 1
ATOM 7875 O O . LEU B 1 323 ? -8.227 8.234 4.883 1 74.62 323 LEU B O 1
ATOM 7879 N N . ARG B 1 324 ? -7.457 10.266 4.617 1 72.69 324 ARG B N 1
ATOM 7880 C CA . ARG B 1 324 ? -6.707 9.852 3.438 1 72.69 324 ARG B CA 1
ATOM 7881 C C . ARG B 1 324 ? -5.629 8.836 3.803 1 72.69 324 ARG B C 1
ATOM 7883 O O . ARG B 1 324 ? -5.426 7.852 3.086 1 72.69 324 ARG B O 1
ATOM 7890 N N . TYR B 1 325 ? -4.945 9.133 4.828 1 68.81 325 TYR B N 1
ATOM 7891 C CA . TYR B 1 325 ? -3.914 8.203 5.285 1 68.81 325 TYR B CA 1
ATOM 7892 C C . TYR B 1 325 ? -4.516 6.852 5.645 1 68.81 325 TYR B C 1
ATOM 7894 O O . TYR B 1 325 ? -3.928 5.805 5.355 1 68.81 325 TYR B O 1
ATOM 7902 N N . SER B 1 326 ? -5.617 6.953 6.277 1 70.56 326 SER B N 1
ATOM 7903 C CA . SER B 1 326 ? -6.293 5.715 6.648 1 70.56 326 SER B CA 1
ATOM 7904 C C . SER B 1 326 ? -6.672 4.898 5.418 1 70.56 326 SER B C 1
ATOM 7906 O O . SER B 1 326 ? -6.547 3.674 5.414 1 70.56 326 SER B O 1
ATOM 7908 N N . LYS B 1 327 ? -7.082 5.555 4.488 1 74.31 327 LYS B N 1
ATOM 7909 C CA . LYS B 1 327 ? -7.484 4.879 3.26 1 74.31 327 LYS B CA 1
ATOM 7910 C C . LYS B 1 327 ? -6.289 4.223 2.576 1 74.31 327 LYS B C 1
ATOM 7912 O O . LYS B 1 327 ? -6.387 3.092 2.096 1 74.31 327 LYS B O 1
ATOM 7917 N N . VAL B 1 328 ? -5.223 4.953 2.576 1 72.25 328 VAL B N 1
ATOM 7918 C CA . VAL B 1 328 ? -4.023 4.422 1.939 1 72.25 328 VAL B CA 1
ATOM 7919 C C . VAL B 1 328 ? -3.49 3.238 2.744 1 72.25 328 VAL B C 1
ATOM 7921 O O . VAL B 1 328 ? -3.057 2.236 2.172 1 72.25 328 VAL B O 1
ATOM 7924 N N . HIS B 1 329 ? -3.498 3.383 3.969 1 71.62 329 HIS B N 1
ATOM 7925 C CA . HIS B 1 329 ? -3.021 2.303 4.824 1 71.62 329 HIS B CA 1
ATOM 7926 C C . HIS B 1 329 ? -3.879 1.053 4.664 1 71.62 329 HIS B C 1
ATOM 7928 O O . HIS B 1 329 ? -3.359 -0.065 4.645 1 71.62 329 HIS B O 1
ATOM 7934 N N . THR B 1 330 ? -5.137 1.263 4.688 1 74 330 THR B N 1
ATOM 7935 C CA . THR B 1 330 ? -6.039 0.135 4.484 1 74 330 THR B CA 1
ATOM 7936 C C . THR B 1 330 ? -5.773 -0.533 3.139 1 74 330 THR B C 1
ATOM 7938 O O . THR B 1 330 ? -5.785 -1.761 3.035 1 74 330 THR B O 1
ATOM 7941 N N . ARG B 1 331 ? -5.559 0.267 2.201 1 80.38 331 ARG B N 1
ATOM 7942 C CA . ARG B 1 331 ? -5.242 -0.278 0.884 1 80.38 331 ARG B CA 1
ATOM 7943 C C . ARG B 1 331 ? -3.943 -1.078 0.921 1 80.38 331 ARG B C 1
ATOM 7945 O O . ARG B 1 331 ? -3.836 -2.125 0.28 1 80.38 331 ARG B O 1
ATOM 7952 N N . LEU B 1 332 ? -2.994 -0.587 1.613 1 76.88 332 LEU B N 1
ATOM 7953 C CA . LEU B 1 332 ? -1.717 -1.279 1.755 1 76.88 332 LEU B CA 1
ATOM 7954 C C . LEU B 1 332 ? -1.906 -2.641 2.414 1 76.88 332 LEU B C 1
ATOM 7956 O O . LEU B 1 332 ? -1.315 -3.633 1.981 1 76.88 332 LEU B O 1
ATOM 7960 N N . GLN B 1 333 ? -2.711 -2.635 3.43 1 78.25 333 GLN B N 1
ATOM 7961 C CA . GLN B 1 333 ? -2.969 -3.889 4.133 1 78.25 333 GLN B CA 1
ATOM 7962 C C . GLN B 1 333 ? -3.695 -4.883 3.232 1 78.25 333 GLN B C 1
ATOM 7964 O O . GLN B 1 333 ? -3.377 -6.074 3.229 1 78.25 333 GLN B O 1
ATOM 7969 N N . ASN B 1 334 ? -4.652 -4.406 2.547 1 83.25 334 ASN B N 1
ATOM 7970 C CA . ASN B 1 334 ? -5.395 -5.266 1.628 1 83.25 334 ASN B CA 1
ATOM 7971 C C . ASN B 1 334 ? -4.492 -5.824 0.529 1 83.25 334 ASN B C 1
ATOM 7973 O O . ASN B 1 334 ? -4.59 -7 0.181 1 83.25 334 ASN B O 1
ATOM 7977 N N . ASP B 1 335 ? -3.674 -4.98 -0.007 1 84.44 335 ASP B N 1
ATOM 7978 C CA . ASP B 1 335 ? -2.771 -5.422 -1.065 1 84.44 335 ASP B CA 1
ATOM 7979 C C . ASP B 1 335 ? -1.785 -6.465 -0.547 1 84.44 335 ASP B C 1
ATOM 7981 O O . ASP B 1 335 ? -1.431 -7.402 -1.266 1 84.44 335 ASP B O 1
ATOM 7985 N N . GLN B 1 336 ? -1.34 -6.219 0.632 1 83.94 336 GLN B N 1
ATOM 7986 C CA . GLN B 1 336 ? -0.453 -7.207 1.239 1 83.94 336 GLN B CA 1
ATOM 7987 C C . GLN B 1 336 ? -1.159 -8.547 1.413 1 83.94 336 GLN B C 1
ATOM 7989 O O . GLN B 1 336 ? -0.569 -9.602 1.167 1 83.94 336 GLN B O 1
ATOM 7994 N N . SER B 1 337 ? -2.396 -8.469 1.901 1 84.12 337 SER B N 1
ATOM 7995 C CA . SER B 1 337 ? -3.174 -9.688 2.057 1 84.12 337 SER B CA 1
ATOM 7996 C C . SER B 1 337 ? -3.398 -10.375 0.712 1 84.12 337 SER B C 1
ATOM 7998 O O . SER B 1 337 ? -3.273 -11.594 0.603 1 84.12 337 SER B O 1
ATOM 8000 N N . ARG B 1 338 ? -3.746 -9.617 -0.282 1 85.94 338 ARG B N 1
ATOM 8001 C CA . ARG B 1 338 ? -3.922 -10.164 -1.623 1 85.94 338 ARG B CA 1
ATOM 8002 C C . ARG B 1 338 ? -2.639 -10.82 -2.121 1 85.94 338 ARG B C 1
ATOM 8004 O O . ARG B 1 338 ? -2.678 -11.891 -2.738 1 85.94 338 ARG B O 1
ATOM 8011 N N . TYR B 1 339 ? -1.562 -10.156 -1.882 1 87.62 339 TYR B N 1
ATOM 8012 C CA . TYR B 1 339 ? -0.259 -10.688 -2.266 1 87.62 339 TYR B CA 1
ATOM 8013 C C . TYR B 1 339 ? 0.008 -12.023 -1.58 1 87.62 339 TYR B C 1
ATOM 8015 O O . TYR B 1 339 ? 0.46 -12.977 -2.217 1 87.62 339 TYR B O 1
ATOM 8023 N N . MET B 1 340 ? -0.231 -12.109 -0.327 1 85.12 340 MET B N 1
ATOM 8024 C CA . MET B 1 340 ? 0.023 -13.328 0.435 1 85.12 340 MET B CA 1
ATOM 8025 C C . MET B 1 340 ? -0.859 -14.469 -0.058 1 85.12 340 MET B C 1
ATOM 8027 O O . MET B 1 340 ? -0.404 -15.609 -0.159 1 85.12 340 MET B O 1
ATOM 8031 N N . ILE B 1 341 ? -2.129 -14.18 -0.31 1 83.25 341 ILE B N 1
ATOM 8032 C CA . ILE B 1 341 ? -3.051 -15.188 -0.821 1 83.25 341 ILE B CA 1
ATOM 8033 C C . ILE B 1 341 ? -2.557 -15.703 -2.17 1 83.25 341 ILE B C 1
ATOM 8035 O O . ILE B 1 341 ? -2.498 -16.906 -2.395 1 83.25 341 ILE B O 1
ATOM 8039 N N . LEU B 1 342 ? -2.23 -14.781 -3.025 1 88.06 342 LEU B N 1
ATOM 8040 C CA . LEU B 1 342 ? -1.736 -15.148 -4.348 1 88.06 342 LEU B CA 1
ATOM 8041 C C . LEU B 1 342 ? -0.445 -15.953 -4.238 1 88.06 342 LEU B C 1
ATOM 8043 O O . LEU B 1 342 ? -0.228 -16.891 -5.008 1 88.06 342 LEU B O 1
ATOM 8047 N N . LYS B 1 343 ? 0.432 -15.539 -3.363 1 87.19 343 LYS B N 1
ATOM 8048 C CA . LYS B 1 343 ? 1.668 -16.281 -3.135 1 87.19 343 LYS B CA 1
ATOM 8049 C C . LYS B 1 343 ? 1.374 -17.734 -2.744 1 87.19 343 LYS B C 1
ATOM 8051 O O . LYS B 1 343 ? 2.033 -18.656 -3.227 1 87.19 343 LYS B O 1
ATOM 8056 N N . GLU B 1 344 ? 0.419 -17.953 -1.898 1 86.25 344 GLU B N 1
ATOM 8057 C CA . GLU B 1 344 ? 0.015 -19.312 -1.518 1 86.25 344 GLU B CA 1
ATOM 8058 C C . GLU B 1 344 ? -0.498 -20.094 -2.723 1 86.25 344 GLU B C 1
ATOM 8060 O O . GLU B 1 344 ? -0.2 -21.281 -2.871 1 86.25 344 GLU B O 1
ATOM 8065 N N . GLN B 1 345 ? -1.328 -19.406 -3.49 1 86.69 345 GLN B N 1
ATOM 8066 C CA . GLN B 1 345 ? -1.853 -20.031 -4.699 1 86.69 345 GLN B CA 1
ATOM 8067 C C . GLN B 1 345 ? -0.725 -20.422 -5.648 1 86.69 345 GLN B C 1
ATOM 8069 O O . GLN B 1 345 ? -0.729 -21.516 -6.207 1 86.69 345 GLN B O 1
ATOM 8074 N N . TYR B 1 346 ? 0.231 -19.531 -5.805 1 87.88 346 TYR B N 1
ATOM 8075 C CA . TYR B 1 346 ? 1.386 -19.781 -6.656 1 87.88 346 TYR B CA 1
ATOM 8076 C C . TYR B 1 346 ? 2.193 -20.969 -6.141 1 87.88 346 TYR B C 1
ATOM 8078 O O . TYR B 1 346 ? 2.58 -21.844 -6.914 1 87.88 346 TYR B O 1
ATOM 8086 N N . CYS B 1 347 ? 2.463 -20.984 -4.844 1 83.62 347 CYS B N 1
ATOM 8087 C CA . CYS B 1 347 ? 3.229 -22.062 -4.238 1 83.62 347 CYS B CA 1
ATOM 8088 C C . CYS B 1 347 ? 2.514 -23.406 -4.41 1 83.62 347 CYS B C 1
ATOM 8090 O O . CYS B 1 347 ? 3.154 -24.438 -4.617 1 83.62 347 CYS B O 1
ATOM 8092 N N . TYR B 1 348 ? 1.207 -23.344 -4.344 1 84.69 348 TYR B N 1
ATOM 8093 C CA . TYR B 1 348 ? 0.438 -24.562 -4.531 1 84.69 348 TYR B CA 1
ATOM 8094 C C . TYR B 1 348 ? 0.545 -25.062 -5.973 1 84.69 348 TYR B C 1
ATOM 8096 O O . TYR B 1 348 ? 0.701 -26.266 -6.211 1 84.69 348 TYR B O 1
ATOM 8104 N N . GLN B 1 349 ? 0.454 -24.094 -6.898 1 85.5 349 GLN B N 1
ATOM 8105 C CA . GLN B 1 349 ? 0.46 -24.453 -8.312 1 85.5 349 GLN B CA 1
ATOM 8106 C C . GLN B 1 349 ? 1.854 -24.875 -8.766 1 85.5 349 GLN B C 1
ATOM 8108 O O . GLN B 1 349 ? 1.995 -25.641 -9.727 1 85.5 349 GLN B O 1
ATOM 8113 N N . SER B 1 350 ? 2.859 -24.438 -8.047 1 83.5 350 SER B N 1
ATOM 8114 C CA . SER B 1 350 ? 4.23 -24.719 -8.461 1 83.5 350 SER B CA 1
ATOM 8115 C C . SER B 1 350 ? 4.828 -25.859 -7.648 1 83.5 350 SER B C 1
ATOM 8117 O O . SER B 1 350 ? 6.051 -26.031 -7.605 1 83.5 350 SER B O 1
ATOM 8119 N N . ARG B 1 351 ? 4.02 -26.656 -7.086 1 84.25 351 ARG B N 1
ATOM 8120 C CA . ARG B 1 351 ? 4.496 -27.797 -6.312 1 84.25 351 ARG B CA 1
ATOM 8121 C C . ARG B 1 351 ? 4.836 -28.969 -7.227 1 84.25 351 ARG B C 1
ATOM 8123 O O . ARG B 1 351 ? 4.203 -29.172 -8.266 1 84.25 351 ARG B O 1
ATOM 8130 N N . TYR B 1 352 ? 5.891 -29.719 -6.863 1 85.88 352 TYR B N 1
ATOM 8131 C CA . TYR B 1 352 ? 6.258 -30.938 -7.59 1 85.88 352 TYR B CA 1
ATOM 8132 C C . TYR B 1 352 ? 5.316 -32.094 -7.242 1 85.88 352 TYR B C 1
ATOM 8134 O O . TYR B 1 352 ? 4.668 -32.062 -6.195 1 85.88 352 TYR B O 1
ATOM 8142 N N . SER B 1 353 ? 5.207 -33 -8.117 1 87.12 353 SER B N 1
ATOM 8143 C CA . SER B 1 353 ? 4.363 -34.188 -7.871 1 87.12 353 SER B CA 1
ATOM 8144 C C . SER B 1 353 ? 5.074 -35.188 -6.988 1 87.12 353 SER B C 1
ATOM 8146 O O . SER B 1 353 ? 6.305 -35.25 -6.945 1 87.12 353 SER B O 1
ATOM 8148 N N . ASN B 1 354 ? 4.305 -35.938 -6.254 1 89 354 ASN B N 1
ATOM 8149 C CA . ASN B 1 354 ? 4.871 -37.031 -5.445 1 89 354 ASN B CA 1
ATOM 8150 C C . ASN B 1 354 ? 5.633 -38.031 -6.305 1 89 354 ASN B C 1
ATOM 8152 O O . ASN B 1 354 ? 6.629 -38.594 -5.859 1 89 354 ASN B O 1
ATOM 8156 N N . GLU B 1 355 ? 5.137 -38.156 -7.457 1 90.12 355 GLU B N 1
ATOM 8157 C CA . GLU B 1 355 ? 5.809 -39.062 -8.391 1 90.12 355 GLU B CA 1
ATOM 8158 C C . GLU B 1 355 ? 7.203 -38.562 -8.742 1 90.12 355 GLU B C 1
ATOM 8160 O O . GLU B 1 355 ? 8.156 -39.344 -8.797 1 90.12 355 GLU B O 1
ATOM 8165 N N . ASP B 1 356 ? 7.297 -37.281 -8.922 1 91.44 356 ASP B N 1
ATOM 8166 C CA . ASP B 1 356 ? 8.586 -36.688 -9.25 1 91.44 356 ASP B CA 1
ATOM 8167 C C . ASP B 1 356 ? 9.562 -36.844 -8.078 1 91.44 356 ASP B C 1
ATOM 8169 O O . ASP B 1 356 ? 10.758 -37.062 -8.289 1 91.44 356 ASP B O 1
ATOM 8173 N N . TYR B 1 357 ? 9.047 -36.688 -6.93 1 92.62 357 TYR B N 1
ATOM 8174 C CA . TYR B 1 357 ? 9.883 -36.812 -5.742 1 92.62 357 TYR B CA 1
ATOM 8175 C C . TYR B 1 357 ? 10.406 -38.25 -5.605 1 92.62 357 TYR B C 1
ATOM 8177 O O . TYR B 1 357 ? 11.594 -38.438 -5.352 1 92.62 357 TYR B O 1
ATOM 8185 N N . GLU B 1 358 ? 9.516 -39.219 -5.781 1 92.69 358 GLU B N 1
ATOM 8186 C CA . GLU B 1 358 ? 9.906 -40.625 -5.676 1 92.69 358 GLU B CA 1
ATOM 8187 C C . GLU B 1 358 ? 10.898 -41 -6.773 1 92.69 358 GLU B C 1
ATOM 8189 O O . GLU B 1 358 ? 11.875 -41.688 -6.52 1 92.69 358 GLU B O 1
ATOM 8194 N N . ASN B 1 359 ? 10.625 -40.469 -7.922 1 91.81 359 ASN B N 1
ATOM 8195 C CA . ASN B 1 359 ? 11.516 -40.781 -9.039 1 91.81 359 ASN B CA 1
ATOM 8196 C C . ASN B 1 359 ? 12.906 -40.188 -8.812 1 91.81 359 ASN B C 1
ATOM 8198 O O . ASN B 1 359 ? 13.906 -40.844 -9.109 1 91.81 359 ASN B O 1
ATOM 8202 N N . LEU B 1 360 ? 13.023 -39 -8.352 1 92.38 360 LEU B N 1
ATOM 8203 C CA . LEU B 1 360 ? 14.32 -38.344 -8.117 1 92.38 360 LEU B CA 1
ATOM 8204 C C . LEU B 1 360 ? 15.07 -39.062 -6.988 1 92.38 360 LEU B C 1
ATOM 8206 O O . LEU B 1 360 ? 16.297 -39.156 -7.035 1 92.38 360 LEU B O 1
ATOM 8210 N N . THR B 1 361 ? 14.312 -39.531 -6.004 1 91.38 361 THR B N 1
ATOM 8211 C CA . THR B 1 361 ? 14.93 -40.281 -4.898 1 91.38 361 THR B CA 1
ATOM 8212 C C . THR B 1 361 ? 15.539 -41.594 -5.387 1 91.38 361 THR B C 1
ATOM 8214 O O . THR B 1 361 ? 16.641 -41.969 -4.969 1 91.38 361 THR B O 1
ATOM 8217 N N . LEU B 1 362 ? 14.859 -42.156 -6.316 1 88.56 362 LEU B N 1
ATOM 8218 C CA . LEU B 1 362 ? 15.352 -43.406 -6.887 1 88.56 362 LEU B CA 1
ATOM 8219 C C . LEU B 1 362 ? 16.578 -43.156 -7.766 1 88.56 362 LEU B C 1
ATOM 8221 O O . LEU B 1 362 ? 17.516 -43.969 -7.773 1 88.56 362 LEU B O 1
ATOM 8225 N N . LEU B 1 363 ? 16.578 -42.094 -8.445 1 87.56 363 LEU B N 1
ATOM 8226 C CA . LEU B 1 363 ? 17.672 -41.75 -9.352 1 87.56 363 LEU B CA 1
ATOM 8227 C C . LEU B 1 363 ? 18.953 -41.469 -8.578 1 87.56 363 LEU B C 1
ATOM 8229 O O . LEU B 1 363 ? 20.047 -41.719 -9.086 1 87.56 363 LEU B O 1
ATOM 8233 N N . GLN B 1 364 ? 18.844 -41 -7.426 1 86.44 364 GLN B N 1
ATOM 8234 C CA . GLN B 1 364 ? 20.016 -40.656 -6.617 1 86.44 364 GLN B CA 1
ATOM 8235 C C . GLN B 1 364 ? 20.734 -41.938 -6.164 1 86.44 364 GLN B C 1
ATOM 8237 O O . GLN B 1 364 ? 21.922 -41.875 -5.824 1 86.44 364 GLN B O 1
ATOM 8242 N N . GLN B 1 365 ? 20 -43.031 -6.211 1 82.5 365 GLN B N 1
ATOM 8243 C CA . GLN B 1 365 ? 20.594 -44.281 -5.754 1 82.5 365 GLN B CA 1
ATOM 8244 C C . GLN B 1 365 ? 21.359 -44.969 -6.879 1 82.5 365 GLN B C 1
ATOM 8246 O O . GLN B 1 365 ? 22.188 -45.844 -6.621 1 82.5 365 GLN B O 1
ATOM 8251 N N . ASP B 1 366 ? 21.094 -44.5 -8.086 1 75.44 366 ASP B N 1
ATOM 8252 C CA . ASP B 1 366 ? 21.75 -45.125 -9.234 1 75.44 366 ASP B CA 1
ATOM 8253 C C . ASP B 1 366 ? 23.203 -44.719 -9.344 1 75.44 366 ASP B C 1
ATOM 8255 O O . ASP B 1 366 ? 23.531 -43.531 -9.172 1 75.44 366 ASP B O 1
ATOM 8259 N N . GLU B 1 367 ? 24.109 -45.688 -9.336 1 64.56 367 GLU B N 1
ATOM 8260 C CA . GLU B 1 367 ? 25.547 -45.5 -9.438 1 64.56 367 GLU B CA 1
ATOM 8261 C C . GLU B 1 367 ? 25.969 -45.125 -10.859 1 64.56 367 GLU B C 1
ATOM 8263 O O . GLU B 1 367 ? 26.281 -46.031 -11.656 1 64.56 367 GLU B O 1
ATOM 8268 N N . ASP B 1 368 ? 25.312 -44.281 -11.516 1 64.62 368 ASP B N 1
ATOM 8269 C CA . ASP B 1 368 ? 25.625 -44.031 -12.922 1 64.62 368 ASP B CA 1
ATOM 8270 C C . ASP B 1 368 ? 26.969 -43.344 -13.07 1 64.62 368 ASP B C 1
ATOM 8272 O O . ASP B 1 368 ? 27.5 -42.781 -12.109 1 64.62 368 ASP B O 1
ATOM 8276 N N . ASN B 1 369 ? 27.594 -43.531 -14.297 1 65.69 369 ASN B N 1
ATOM 8277 C CA . ASN B 1 369 ? 28.891 -43.031 -14.758 1 65.69 369 ASN B CA 1
ATOM 8278 C C . ASN B 1 369 ? 28.953 -41.5 -14.758 1 65.69 369 ASN B C 1
ATOM 8280 O O . ASN B 1 369 ? 28.547 -40.875 -15.727 1 65.69 369 ASN B O 1
ATOM 8284 N N . PHE B 1 370 ? 29.172 -40.875 -13.539 1 79.56 370 PHE B N 1
ATOM 8285 C CA . PHE B 1 370 ? 29.312 -39.469 -13.32 1 79.56 370 PHE B CA 1
ATOM 8286 C C . PHE B 1 370 ? 30.641 -38.969 -13.867 1 79.56 370 PHE B C 1
ATOM 8288 O O . PHE B 1 370 ? 30.875 -37.75 -13.945 1 79.56 370 PHE B O 1
ATOM 8295 N N . GLN B 1 371 ? 31.438 -39.875 -14.445 1 78.12 371 GLN B N 1
ATOM 8296 C CA . GLN B 1 371 ? 32.781 -39.5 -14.914 1 78.12 371 GLN B CA 1
ATOM 8297 C C . GLN B 1 371 ? 32.688 -38.625 -16.156 1 78.12 371 GLN B C 1
ATOM 8299 O O . GLN B 1 371 ? 33.469 -37.688 -16.312 1 78.12 371 GLN B O 1
ATOM 8304 N N . ALA B 1 372 ? 31.703 -38.906 -16.891 1 77.88 372 ALA B N 1
ATOM 8305 C CA . ALA B 1 372 ? 31.547 -38.125 -18.125 1 77.88 372 ALA B CA 1
ATOM 8306 C C . ALA B 1 372 ? 31.109 -36.688 -17.797 1 77.88 372 ALA B C 1
ATOM 8308 O O . ALA B 1 372 ? 31.422 -35.75 -18.562 1 77.88 372 ALA B O 1
ATOM 8309 N N . VAL B 1 373 ? 30.516 -36.5 -16.625 1 83.31 373 VAL B N 1
ATOM 8310 C CA . VAL B 1 373 ? 29.953 -35.188 -16.234 1 83.31 373 VAL B CA 1
ATOM 8311 C C . VAL B 1 373 ? 31.078 -34.281 -15.758 1 83.31 373 VAL B C 1
ATOM 8313 O O . VAL B 1 373 ? 30.891 -33.062 -15.672 1 83.31 373 VAL B O 1
ATOM 8316 N N . GLU B 1 374 ? 32.25 -34.75 -15.75 1 84.88 374 GLU B N 1
ATOM 8317 C CA . GLU B 1 374 ? 33.344 -33.969 -15.164 1 84.88 374 GLU B CA 1
ATOM 8318 C C . GLU B 1 374 ? 34.062 -33.188 -16.234 1 84.88 374 GLU B C 1
ATOM 8320 O O . GLU B 1 374 ? 34.969 -32.375 -15.914 1 84.88 374 GLU B O 1
ATOM 8325 N N . LYS B 1 375 ? 33.625 -33.312 -17.438 1 82.81 375 LYS B N 1
ATOM 8326 C CA . LYS B 1 375 ? 34.25 -32.594 -18.531 1 82.81 375 LYS B CA 1
ATOM 8327 C C . LYS B 1 375 ? 33.344 -31.484 -19.062 1 82.81 375 LYS B C 1
ATOM 8329 O O . LYS B 1 375 ? 32.125 -31.656 -19.141 1 82.81 375 LYS B O 1
ATOM 8334 N N . PHE B 1 376 ? 34 -30.422 -19.5 1 83 376 PHE B N 1
ATOM 8335 C CA . PHE B 1 376 ? 33.281 -29.25 -19.969 1 83 376 PHE B CA 1
ATOM 8336 C C . PHE B 1 376 ? 32.375 -29.609 -21.156 1 83 376 PHE B C 1
ATOM 8338 O O . PHE B 1 376 ? 31.312 -29.016 -21.328 1 83 376 PHE B O 1
ATOM 8345 N N . TYR B 1 377 ? 32.812 -30.562 -21.906 1 79.38 377 TYR B N 1
ATOM 8346 C CA . TYR B 1 377 ? 32.125 -30.766 -23.188 1 79.38 377 TYR B CA 1
ATOM 8347 C C . TYR B 1 377 ? 30.953 -31.719 -23.031 1 79.38 377 TYR B C 1
ATOM 8349 O O . TYR B 1 377 ? 30.25 -32 -24 1 79.38 377 TYR B O 1
ATOM 8357 N N . PHE B 1 378 ? 30.75 -32.156 -21.828 1 80.94 378 PHE B N 1
ATOM 8358 C CA . PHE B 1 378 ? 29.594 -33.031 -21.578 1 80.94 378 PHE B CA 1
ATOM 8359 C C . PHE B 1 378 ? 28.297 -32.312 -21.922 1 80.94 378 PHE B C 1
ATOM 8361 O O . PHE B 1 378 ? 28.094 -31.156 -21.531 1 80.94 378 PHE B O 1
ATOM 8368 N N . SER B 1 379 ? 27.5 -33 -22.828 1 77.56 379 SER B N 1
ATOM 8369 C CA . SER B 1 379 ? 26.25 -32.375 -23.266 1 77.56 379 SER B CA 1
ATOM 8370 C C . SER B 1 379 ? 25.062 -32.875 -22.422 1 77.56 379 SER B C 1
ATOM 8372 O O . SER B 1 379 ? 24.859 -34.062 -22.266 1 77.56 379 SER B O 1
ATOM 8374 N N . LEU B 1 380 ? 24.391 -32 -21.891 1 77.12 380 LEU B N 1
ATOM 8375 C CA . LEU B 1 380 ? 23.188 -32.281 -21.109 1 77.12 380 LEU B CA 1
ATOM 8376 C C . LEU B 1 380 ? 21.938 -32.219 -21.969 1 77.12 380 LEU B C 1
ATOM 8378 O O . LEU B 1 380 ? 20.828 -32.344 -21.453 1 77.12 380 LEU B O 1
ATOM 8382 N N . PHE B 1 381 ? 22.328 -32.188 -23.219 1 73.69 381 PHE B N 1
ATOM 8383 C CA . PHE B 1 381 ? 21.203 -31.984 -24.141 1 73.69 381 PHE B CA 1
ATOM 8384 C C . PHE B 1 381 ? 20.297 -33.219 -24.141 1 73.69 381 PHE B C 1
ATOM 8386 O O . PHE B 1 381 ? 20.766 -34.344 -23.984 1 73.69 381 PHE B O 1
ATOM 8393 N N . HIS B 1 382 ? 19.094 -33.219 -24.125 1 69.56 382 HIS B N 1
ATOM 8394 C CA . HIS B 1 382 ? 18.047 -34.219 -24.266 1 69.56 382 HIS B CA 1
ATOM 8395 C C . HIS B 1 382 ? 17.766 -34.906 -22.938 1 69.56 382 HIS B C 1
ATOM 8397 O O . HIS B 1 382 ? 16.938 -35.812 -22.875 1 69.56 382 HIS B O 1
ATOM 8403 N N . LEU B 1 383 ? 18.562 -34.562 -21.906 1 76.38 383 LEU B N 1
ATOM 8404 C CA . LEU B 1 383 ? 18.297 -35.094 -20.578 1 76.38 383 LEU B CA 1
ATOM 8405 C C . LEU B 1 383 ? 17.328 -34.188 -19.812 1 76.38 383 LEU B C 1
ATOM 8407 O O . LEU B 1 383 ? 17.328 -32.969 -20 1 76.38 383 LEU B O 1
ATOM 8411 N N . ASP B 1 384 ? 16.312 -34.812 -19.141 1 76.5 384 ASP B N 1
ATOM 8412 C CA . ASP B 1 384 ? 15.422 -34 -18.344 1 76.5 384 ASP B CA 1
ATOM 8413 C C . ASP B 1 384 ? 15.445 -34.406 -16.875 1 76.5 384 ASP B C 1
ATOM 8415 O O . ASP B 1 384 ? 16.234 -33.875 -16.094 1 76.5 384 ASP B O 1
ATOM 8419 N N . LYS B 1 385 ? 14.961 -35.531 -16.531 1 75.69 385 LYS B N 1
ATOM 8420 C CA . LYS B 1 385 ? 14.844 -35.969 -15.141 1 75.69 385 LYS B CA 1
ATOM 8421 C C . LYS B 1 385 ? 16.219 -36.312 -14.555 1 75.69 385 LYS B C 1
ATOM 8423 O O . LYS B 1 385 ? 16.469 -36.094 -13.367 1 75.69 385 LYS B O 1
ATOM 8428 N N . GLU B 1 386 ? 17.094 -36.656 -15.367 1 83.94 386 GLU B N 1
ATOM 8429 C CA . GLU B 1 386 ? 18.422 -37.031 -14.93 1 83.94 386 GLU B CA 1
ATOM 8430 C C . GLU B 1 386 ? 19.234 -35.844 -14.477 1 83.94 386 GLU B C 1
ATOM 8432 O O . GLU B 1 386 ? 20.109 -35.938 -13.625 1 83.94 386 GLU B O 1
ATOM 8437 N N . LEU B 1 387 ? 18.828 -34.781 -15.078 1 88.19 387 LEU B N 1
ATOM 8438 C CA . LEU B 1 387 ? 19.562 -33.531 -14.797 1 88.19 387 LEU B CA 1
ATOM 8439 C C . LEU B 1 387 ? 19.469 -33.188 -13.32 1 88.19 387 LEU B C 1
ATOM 8441 O O . LEU B 1 387 ? 20.453 -32.688 -12.727 1 88.19 387 LEU B O 1
ATOM 8445 N N . MET B 1 388 ? 18.359 -33.5 -12.75 1 92.44 388 MET B N 1
ATOM 8446 C CA . MET B 1 388 ? 18.188 -33.188 -11.336 1 92.44 388 MET B CA 1
ATOM 8447 C C . MET B 1 388 ? 19.109 -34.031 -10.469 1 92.44 388 MET B C 1
ATOM 8449 O O . MET B 1 388 ? 19.688 -33.531 -9.5 1 92.44 388 MET B O 1
ATOM 8453 N N . GLY B 1 389 ? 19.219 -35.25 -10.867 1 90.56 389 GLY B N 1
ATOM 8454 C CA . GLY B 1 389 ? 20.141 -36.125 -10.164 1 90.56 389 GLY B CA 1
ATOM 8455 C C . GLY B 1 389 ? 21.578 -35.688 -10.281 1 90.56 389 GLY B C 1
ATOM 8456 O O . GLY B 1 389 ? 22.344 -35.781 -9.305 1 90.56 389 GLY B O 1
ATOM 8457 N N . TYR B 1 390 ? 21.984 -35.25 -11.469 1 91.19 390 TYR B N 1
ATOM 8458 C CA . TYR B 1 390 ? 23.344 -34.781 -11.68 1 91.19 390 TYR B CA 1
ATOM 8459 C C . TYR B 1 390 ? 23.641 -33.562 -10.805 1 91.19 390 TYR B C 1
ATOM 8461 O O . TYR B 1 390 ? 24.734 -33.438 -10.273 1 91.19 390 TYR B O 1
ATOM 8469 N N . PHE B 1 391 ? 22.703 -32.719 -10.68 1 94.5 391 PHE B N 1
ATOM 8470 C CA . PHE B 1 391 ? 22.922 -31.531 -9.852 1 94.5 391 PHE B CA 1
ATOM 8471 C C . PHE B 1 391 ? 23.219 -31.922 -8.406 1 94.5 391 PHE B C 1
ATOM 8473 O O . PHE B 1 391 ? 24.156 -31.422 -7.793 1 94.5 391 PHE B O 1
ATOM 8480 N N . ILE B 1 392 ? 22.359 -32.781 -7.902 1 93.44 392 ILE B N 1
ATOM 8481 C CA . ILE B 1 392 ? 22.516 -33.219 -6.52 1 93.44 392 ILE B CA 1
ATOM 8482 C C . ILE B 1 392 ? 23.875 -33.875 -6.332 1 93.44 392 ILE B C 1
ATOM 8484 O O . ILE B 1 392 ? 24.562 -33.594 -5.336 1 93.44 392 ILE B O 1
ATOM 8488 N N . LYS B 1 393 ? 24.328 -34.594 -7.312 1 91.69 393 LYS B N 1
ATOM 8489 C CA . LYS B 1 393 ? 25.641 -35.219 -7.25 1 91.69 393 LYS B CA 1
ATOM 8490 C C . LYS B 1 393 ? 26.75 -34.188 -7.305 1 91.69 393 LYS B C 1
ATOM 8492 O O . LYS B 1 393 ? 27.766 -34.312 -6.613 1 91.69 393 LYS B O 1
ATOM 8497 N N . MET B 1 394 ? 26.594 -33.219 -8.125 1 93.94 394 MET B N 1
ATOM 8498 C CA . MET B 1 394 ? 27.578 -32.156 -8.211 1 93.94 394 MET B CA 1
ATOM 8499 C C . MET B 1 394 ? 27.719 -31.438 -6.871 1 93.94 394 MET B C 1
ATOM 8501 O O . MET B 1 394 ? 28.828 -31.109 -6.449 1 93.94 394 MET B O 1
ATOM 8505 N N . VAL B 1 395 ? 26.578 -31.234 -6.219 1 95.06 395 VAL B N 1
ATOM 8506 C CA . VAL B 1 395 ? 26.594 -30.562 -4.926 1 95.06 395 VAL B CA 1
ATOM 8507 C C . VAL B 1 395 ? 27.281 -31.453 -3.889 1 95.06 395 VAL B C 1
ATOM 8509 O O . VAL B 1 395 ? 28.125 -30.969 -3.121 1 95.06 395 VAL B O 1
ATOM 8512 N N . HIS B 1 396 ? 27.062 -32.719 -3.928 1 92.31 396 HIS B N 1
ATOM 8513 C CA . HIS B 1 396 ? 27.656 -33.656 -2.984 1 92.31 396 HIS B CA 1
ATOM 8514 C C . HIS B 1 396 ? 29.172 -33.719 -3.17 1 92.31 396 HIS B C 1
ATOM 8516 O O . HIS B 1 396 ? 29.906 -33.906 -2.199 1 92.31 396 HIS B O 1
ATOM 8522 N N . ASN B 1 397 ? 29.547 -33.594 -4.379 1 91.25 397 ASN B N 1
ATOM 8523 C CA . ASN B 1 397 ? 30.969 -33.656 -4.688 1 91.25 397 ASN B CA 1
ATOM 8524 C C . ASN B 1 397 ? 31.688 -32.375 -4.348 1 91.25 397 ASN B C 1
ATOM 8526 O O . ASN B 1 397 ? 32.906 -32.312 -4.273 1 91.25 397 ASN B O 1
ATOM 8530 N N . SER B 1 398 ? 30.938 -31.312 -4.098 1 92.5 398 SER B N 1
ATOM 8531 C CA . SER B 1 398 ? 31.547 -30 -3.949 1 92.5 398 SER B CA 1
ATOM 8532 C C . SER B 1 398 ? 31.578 -29.562 -2.486 1 92.5 398 SER B C 1
ATOM 8534 O O . SER B 1 398 ? 32.312 -28.641 -2.125 1 92.5 398 SER B O 1
ATOM 8536 N N . ALA B 1 399 ? 30.797 -30.141 -1.694 1 88.75 399 ALA B N 1
ATOM 8537 C CA . ALA B 1 399 ? 30.75 -29.766 -0.287 1 88.75 399 ALA B CA 1
ATOM 8538 C C . ALA B 1 399 ? 30.516 -30.969 0.606 1 88.75 399 ALA B C 1
ATOM 8540 O O . ALA B 1 399 ? 29.922 -31.969 0.175 1 88.75 399 ALA B O 1
ATOM 8541 N N . ASP B 1 400 ? 30.969 -30.781 1.794 1 83.44 400 ASP B N 1
ATOM 8542 C CA . ASP B 1 400 ? 30.891 -31.875 2.758 1 83.44 400 ASP B CA 1
ATOM 8543 C C . ASP B 1 400 ? 29.438 -32.156 3.137 1 83.44 400 ASP B C 1
ATOM 8545 O O . ASP B 1 400 ? 28.734 -31.281 3.643 1 83.44 400 ASP B O 1
ATOM 8549 N N . THR B 1 401 ? 29.047 -33.344 3.031 1 79.19 401 THR B N 1
ATOM 8550 C CA . THR B 1 401 ? 27.672 -33.75 3.246 1 79.19 401 THR B CA 1
ATOM 8551 C C . THR B 1 401 ? 27.312 -33.719 4.73 1 79.19 401 THR B C 1
ATOM 8553 O O . THR B 1 401 ? 26.156 -33.5 5.094 1 79.19 401 THR B O 1
ATOM 8556 N N . CYS B 1 402 ? 28.266 -33.844 5.512 1 77.19 402 CYS B N 1
ATOM 8557 C CA . CYS B 1 402 ? 27.984 -33.969 6.938 1 77.19 402 CYS B CA 1
ATOM 8558 C C . CYS B 1 402 ? 27.953 -32.594 7.609 1 77.19 402 CYS B C 1
ATOM 8560 O O . CYS B 1 402 ? 27.047 -32.312 8.391 1 77.19 402 CYS B O 1
ATOM 8562 N N . SER B 1 403 ? 28.766 -31.766 7.211 1 84.5 403 SER B N 1
ATOM 8563 C CA . SER B 1 403 ? 28.938 -30.547 7.992 1 84.5 403 SER B CA 1
ATOM 8564 C C . SER B 1 403 ? 28.234 -29.375 7.332 1 84.5 403 SER B C 1
ATOM 8566 O O . SER B 1 403 ? 27.703 -28.5 8.023 1 84.5 403 SER B O 1
ATOM 8568 N N . LEU B 1 404 ? 28.156 -29.406 6.062 1 90.94 404 LEU B N 1
ATOM 8569 C CA . LEU B 1 404 ? 27.734 -28.188 5.395 1 90.94 404 LEU B CA 1
ATOM 8570 C C . LEU B 1 404 ? 26.391 -28.391 4.684 1 90.94 404 LEU B C 1
ATOM 8572 O O . LEU B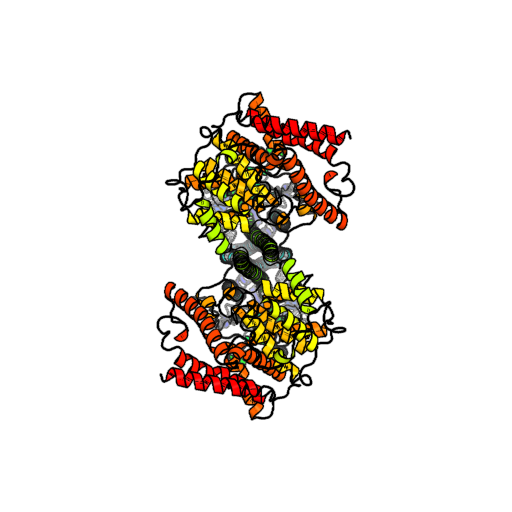 1 404 ? 25.547 -27.5 4.672 1 90.94 404 LEU B O 1
ATOM 8576 N N . LEU B 1 405 ? 26.172 -29.562 4.125 1 92.94 405 LEU B N 1
ATOM 8577 C CA . LEU B 1 405 ? 25 -29.781 3.281 1 92.94 405 LEU B CA 1
ATOM 8578 C C . LEU B 1 405 ? 23.797 -30.188 4.117 1 92.94 405 LEU B C 1
ATOM 8580 O O . LEU B 1 405 ? 23.938 -30.828 5.164 1 92.94 405 LEU B O 1
ATOM 8584 N N . PRO B 1 406 ? 22.594 -29.781 3.674 1 93.31 406 PRO B N 1
ATOM 8585 C CA . PRO B 1 406 ? 21.375 -30.188 4.367 1 93.31 406 PRO B CA 1
ATOM 8586 C C . PRO B 1 406 ? 21.047 -31.672 4.176 1 93.31 406 PRO B C 1
ATOM 8588 O O . PRO B 1 406 ? 21.703 -32.344 3.402 1 93.31 406 PRO B O 1
ATOM 8591 N N . PRO B 1 407 ? 20.016 -32.125 4.93 1 90.88 407 PRO B N 1
ATOM 8592 C CA . PRO B 1 407 ? 19.562 -33.5 4.699 1 90.88 407 PRO B CA 1
ATOM 8593 C C . PRO B 1 407 ? 19.156 -33.75 3.246 1 90.88 407 PRO B C 1
ATOM 8595 O O . PRO B 1 407 ? 18.766 -32.812 2.541 1 90.88 407 PRO B O 1
ATOM 8598 N N . ALA B 1 408 ? 19.266 -34.969 2.811 1 89.94 408 ALA B N 1
ATOM 8599 C CA . ALA B 1 408 ? 19.047 -35.375 1.421 1 89.94 408 ALA B CA 1
ATOM 8600 C C . ALA B 1 408 ? 17.641 -34.969 0.957 1 89.94 408 ALA B C 1
ATOM 8602 O O . ALA B 1 408 ? 17.438 -34.625 -0.203 1 89.94 408 ALA B O 1
ATOM 8603 N N . ASP B 1 409 ? 16.719 -35.062 1.831 1 92.44 409 ASP B N 1
ATOM 8604 C CA . ASP B 1 409 ? 15.336 -34.75 1.472 1 92.44 409 ASP B CA 1
ATOM 8605 C C . ASP B 1 409 ? 15.172 -33.25 1.145 1 92.44 409 ASP B C 1
ATOM 8607 O O . ASP B 1 409 ? 14.422 -32.906 0.232 1 92.44 409 ASP B O 1
ATOM 8611 N N . VAL B 1 410 ? 15.906 -32.438 1.871 1 94.44 410 VAL B N 1
ATOM 8612 C CA . VAL B 1 410 ? 15.812 -30.984 1.666 1 94.44 410 VAL B CA 1
ATOM 8613 C C . VAL B 1 410 ? 16.391 -30.625 0.301 1 94.44 410 VAL B C 1
ATOM 8615 O O . VAL B 1 410 ? 15.805 -29.828 -0.44 1 94.44 410 VAL B O 1
ATOM 8618 N N . LEU B 1 411 ? 17.516 -31.203 -0.01 1 94.38 411 LEU B N 1
ATOM 8619 C CA . LEU B 1 411 ? 18.156 -30.922 -1.29 1 94.38 411 LEU B CA 1
ATOM 8620 C C . LEU B 1 411 ? 17.312 -31.438 -2.447 1 94.38 411 LEU B C 1
ATOM 8622 O O . LEU B 1 411 ? 17.234 -30.797 -3.498 1 94.38 411 LEU B O 1
ATOM 8626 N N . THR B 1 412 ? 16.688 -32.562 -2.244 1 94.56 412 THR B N 1
ATOM 8627 C CA . THR B 1 412 ? 15.805 -33.125 -3.248 1 94.56 412 THR B CA 1
ATOM 8628 C C . THR B 1 412 ? 14.594 -32.219 -3.486 1 94.56 412 THR B C 1
ATOM 8630 O O . THR B 1 412 ? 14.25 -31.922 -4.633 1 94.56 412 THR B O 1
ATOM 8633 N N . GLN B 1 413 ? 13.984 -31.812 -2.4 1 94.75 413 GLN B N 1
ATOM 8634 C CA . GLN B 1 413 ? 12.82 -30.938 -2.49 1 94.75 413 GLN B CA 1
ATOM 8635 C C . GLN B 1 413 ? 13.18 -29.594 -3.119 1 94.75 413 GLN B C 1
ATOM 8637 O O . GLN B 1 413 ? 12.422 -29.047 -3.926 1 94.75 413 GLN B O 1
ATOM 8642 N N . PHE B 1 414 ? 14.367 -29.141 -2.768 1 95.38 414 PHE B N 1
ATOM 8643 C CA . PHE B 1 414 ? 14.852 -27.891 -3.33 1 95.38 414 PHE B CA 1
ATOM 8644 C C . PHE B 1 414 ? 15 -27.984 -4.844 1 95.38 414 PHE B C 1
ATOM 8646 O O . PHE B 1 414 ? 14.516 -27.125 -5.582 1 95.38 414 PHE B O 1
ATOM 8653 N N . THR B 1 415 ? 15.602 -29 -5.266 1 96 415 THR B N 1
ATOM 8654 C CA . THR B 1 415 ? 15.867 -29.203 -6.688 1 96 415 THR B CA 1
ATOM 8655 C C . THR B 1 415 ? 14.562 -29.328 -7.469 1 96 415 THR B C 1
ATOM 8657 O O . THR B 1 415 ? 14.406 -28.734 -8.531 1 96 415 THR B O 1
ATOM 8660 N N . LEU B 1 416 ? 13.625 -30.047 -6.902 1 94.88 416 LEU B N 1
ATOM 8661 C CA . LEU B 1 416 ? 12.32 -30.234 -7.535 1 94.88 416 LEU B CA 1
ATOM 8662 C C . LEU B 1 416 ? 11.562 -28.906 -7.609 1 94.88 416 LEU B C 1
ATOM 8664 O O . LEU B 1 416 ? 10.93 -28.609 -8.617 1 94.88 416 LEU B O 1
ATOM 8668 N N . THR B 1 417 ? 11.625 -28.156 -6.539 1 94.44 417 THR B N 1
ATOM 8669 C CA . THR B 1 417 ? 10.922 -26.875 -6.48 1 94.44 417 THR B CA 1
ATOM 8670 C C . THR B 1 417 ? 11.5 -25.891 -7.492 1 94.44 417 THR B C 1
ATOM 8672 O O . THR B 1 417 ? 10.758 -25.188 -8.172 1 94.44 417 THR B O 1
ATOM 8675 N N . VAL B 1 418 ? 12.836 -25.828 -7.543 1 95.56 418 VAL B N 1
ATOM 8676 C CA . VAL B 1 418 ? 13.492 -24.938 -8.492 1 95.56 418 VAL B CA 1
ATOM 8677 C C . VAL B 1 418 ? 13.102 -25.328 -9.922 1 95.56 418 VAL B C 1
ATOM 8679 O O . VAL B 1 418 ? 12.789 -24.453 -10.742 1 95.56 418 VAL B O 1
ATOM 8682 N N . ARG B 1 419 ? 13.117 -26.594 -10.242 1 95.19 419 ARG B N 1
ATOM 8683 C CA . ARG B 1 419 ? 12.727 -27.062 -11.562 1 95.19 419 ARG B CA 1
ATOM 8684 C C . ARG B 1 419 ? 11.305 -26.641 -11.906 1 95.19 419 ARG B C 1
ATOM 8686 O O . ARG B 1 419 ? 11.039 -26.203 -13.031 1 95.19 419 ARG B O 1
ATOM 8693 N N . ALA B 1 420 ? 10.43 -26.75 -10.906 1 92.25 420 ALA B N 1
ATOM 8694 C CA . ALA B 1 420 ? 9.016 -26.422 -11.109 1 92.25 420 ALA B CA 1
ATOM 8695 C C . ALA B 1 420 ? 8.828 -24.938 -11.375 1 92.25 420 ALA B C 1
ATOM 8697 O O . ALA B 1 420 ? 7.812 -24.516 -11.938 1 92.25 420 ALA B O 1
ATOM 8698 N N . ASN B 1 421 ? 9.781 -24.125 -11.023 1 93.31 421 ASN B N 1
ATOM 8699 C CA . ASN B 1 421 ? 9.633 -22.688 -11.156 1 93.31 421 ASN B CA 1
ATOM 8700 C C . ASN B 1 421 ? 10.336 -22.172 -12.406 1 93.31 421 ASN B C 1
ATOM 8702 O O . ASN B 1 421 ? 10.391 -20.953 -12.633 1 93.31 421 ASN B O 1
ATOM 8706 N N . TYR B 1 422 ? 10.93 -23.016 -13.211 1 94.25 422 TYR B N 1
ATOM 8707 C CA . TYR B 1 422 ? 11.422 -22.641 -14.539 1 94.25 422 TYR B CA 1
ATOM 8708 C C . TYR B 1 422 ? 10.305 -22.703 -15.57 1 94.25 422 TYR B C 1
ATOM 8710 O O . TYR B 1 422 ? 9.477 -23.609 -15.539 1 94.25 422 TYR B O 1
ATOM 8718 N N . ARG B 1 423 ? 10.281 -21.734 -16.391 1 93.06 423 ARG B N 1
ATOM 8719 C CA . ARG B 1 423 ? 9.297 -21.719 -17.484 1 93.06 423 ARG B CA 1
ATOM 8720 C C . ARG B 1 423 ? 9.711 -22.641 -18.609 1 93.06 423 ARG B C 1
ATOM 8722 O O . ARG B 1 423 ? 10.898 -22.953 -18.766 1 93.06 423 ARG B O 1
ATOM 8729 N N . ASN B 1 424 ? 8.711 -23.062 -19.281 1 91.06 424 ASN B N 1
ATOM 8730 C CA . ASN B 1 424 ? 8.961 -23.859 -20.469 1 91.06 424 ASN B CA 1
ATOM 8731 C C . ASN B 1 424 ? 9.117 -22.969 -21.703 1 91.06 424 ASN B C 1
ATOM 8733 O O . ASN B 1 424 ? 8.258 -22.984 -22.594 1 91.06 424 ASN B O 1
ATOM 8737 N N . ILE B 1 425 ? 10.234 -22.312 -21.781 1 93.56 425 ILE B N 1
ATOM 8738 C CA . ILE B 1 425 ? 10.578 -21.438 -22.906 1 93.56 425 ILE B CA 1
ATOM 8739 C C . ILE B 1 425 ? 11.766 -22.031 -23.656 1 93.56 425 ILE B C 1
ATOM 8741 O O . ILE B 1 425 ? 12.297 -23.078 -23.281 1 93.56 425 ILE B O 1
ATOM 8745 N N . HIS B 1 426 ? 12.172 -21.406 -24.656 1 93.25 426 HIS B N 1
ATOM 8746 C CA . HIS B 1 426 ? 13.047 -22.062 -25.625 1 93.25 426 HIS B CA 1
ATOM 8747 C C . HIS B 1 426 ? 14.469 -22.203 -25.078 1 93.25 426 HIS B C 1
ATOM 8749 O O . HIS B 1 426 ? 15.047 -23.281 -25.094 1 93.25 426 HIS B O 1
ATOM 8755 N N . TYR B 1 427 ? 15.055 -21.156 -24.547 1 94.88 427 TYR B N 1
ATOM 8756 C CA . TYR B 1 427 ? 16.469 -21.188 -24.203 1 94.88 427 TYR B CA 1
ATOM 8757 C C . TYR B 1 427 ? 16.672 -21.078 -22.688 1 94.88 427 TYR B C 1
ATOM 8759 O O . TYR B 1 427 ? 17.25 -21.969 -22.062 1 94.88 427 TYR B O 1
ATOM 8767 N N . HIS B 1 428 ? 16.172 -19.953 -22.094 1 96 428 HIS B N 1
ATOM 8768 C CA . HIS B 1 428 ? 16.375 -19.719 -20.672 1 96 428 HIS B CA 1
ATOM 8769 C C . HIS B 1 428 ? 15.461 -20.609 -19.828 1 96 428 HIS B C 1
ATOM 8771 O O . HIS B 1 428 ? 14.609 -20.109 -19.094 1 96 428 HIS B O 1
ATOM 8777 N N . ASN B 1 429 ? 15.656 -21.859 -19.922 1 94.56 429 ASN B N 1
ATOM 8778 C CA . ASN B 1 429 ? 14.852 -22.875 -19.266 1 94.56 429 ASN B CA 1
ATOM 8779 C C . ASN B 1 429 ? 15.695 -23.734 -18.328 1 94.56 429 ASN B C 1
ATOM 8781 O O . ASN B 1 429 ? 16.828 -23.391 -18.016 1 94.56 429 ASN B O 1
ATOM 8785 N N . TRP B 1 430 ? 15.141 -24.828 -17.875 1 94.25 430 TRP B N 1
ATOM 8786 C CA . TRP B 1 430 ? 15.789 -25.75 -16.922 1 94.25 430 TRP B CA 1
ATOM 8787 C C . TRP B 1 430 ? 17.062 -26.328 -17.516 1 94.25 430 TRP B C 1
ATOM 8789 O O . TRP B 1 430 ? 18.078 -26.469 -16.828 1 94.25 430 TRP B O 1
ATOM 8799 N N . GLN B 1 431 ? 17.078 -26.656 -18.781 1 93.06 431 GLN B N 1
ATOM 8800 C CA . GLN B 1 431 ? 18.234 -27.234 -19.453 1 93.06 431 GLN B CA 1
ATOM 8801 C C . GLN B 1 431 ? 19.406 -26.234 -19.453 1 93.06 431 GLN B C 1
ATOM 8803 O O . GLN B 1 431 ? 20.547 -26.625 -19.219 1 93.06 431 GLN B O 1
ATOM 8808 N N . HIS B 1 432 ? 19.078 -25.031 -19.75 1 94.44 432 HIS B N 1
ATOM 8809 C CA . HIS B 1 432 ? 20.094 -23.984 -19.734 1 94.44 432 HIS B CA 1
ATOM 8810 C C . HIS B 1 432 ? 20.688 -23.812 -18.328 1 94.44 432 HIS B C 1
ATOM 8812 O O . HIS B 1 432 ? 21.891 -23.688 -18.172 1 94.44 432 HIS B O 1
ATOM 8818 N N . ALA B 1 433 ? 19.844 -23.812 -17.344 1 96.25 433 ALA B N 1
ATOM 8819 C CA . ALA B 1 433 ? 20.297 -23.672 -15.969 1 96.25 433 ALA B CA 1
ATOM 8820 C C . ALA B 1 433 ? 21.266 -24.797 -15.586 1 96.25 433 ALA B C 1
ATOM 8822 O O . ALA B 1 433 ? 22.266 -24.562 -14.914 1 96.25 433 ALA B O 1
ATOM 8823 N N . MET B 1 434 ? 20.938 -25.953 -16.062 1 94.44 434 MET B N 1
ATOM 8824 C CA . MET B 1 434 ? 21.781 -27.109 -15.758 1 94.44 434 MET B CA 1
ATOM 8825 C C . MET B 1 434 ? 23.109 -27.016 -16.484 1 94.44 434 MET B C 1
ATOM 8827 O O . MET B 1 434 ? 24.141 -27.422 -15.961 1 94.44 434 MET B O 1
ATOM 8831 N N . THR B 1 435 ? 23.078 -26.531 -17.672 1 94.25 435 THR B N 1
ATOM 8832 C CA . THR B 1 435 ? 24.312 -26.328 -18.422 1 94.25 435 THR B CA 1
ATOM 8833 C C . THR B 1 435 ? 25.234 -25.359 -17.688 1 94.25 435 THR B C 1
ATOM 8835 O O . THR B 1 435 ? 26.438 -25.594 -17.594 1 94.25 435 THR B O 1
ATOM 8838 N N . VAL B 1 436 ? 24.641 -24.297 -17.203 1 96.5 436 VAL B N 1
ATOM 8839 C CA . VAL B 1 436 ? 25.391 -23.281 -16.469 1 96.5 436 VAL B CA 1
ATOM 8840 C C . VAL B 1 436 ? 25.938 -23.891 -15.18 1 96.5 436 VAL B C 1
ATOM 8842 O O . VAL B 1 436 ? 27.109 -23.703 -14.852 1 96.5 436 VAL B O 1
ATOM 8845 N N . SER B 1 437 ? 25.141 -24.656 -14.484 1 97 437 SER B N 1
ATOM 8846 C CA . SER B 1 437 ? 25.562 -25.297 -13.25 1 97 437 SER B CA 1
ATOM 8847 C C . SER B 1 437 ? 26.672 -26.297 -13.5 1 97 437 SER B C 1
ATOM 8849 O O . SER B 1 437 ? 27.625 -26.391 -12.719 1 97 437 SER B O 1
ATOM 8851 N N . HIS B 1 438 ? 26.547 -27.016 -14.555 1 94.81 438 HIS B N 1
ATOM 8852 C CA . HIS B 1 438 ? 27.562 -28 -14.922 1 94.81 438 HIS B CA 1
ATOM 8853 C C . HIS B 1 438 ? 28.906 -27.328 -15.211 1 94.81 438 HIS B C 1
ATOM 8855 O O . HIS B 1 438 ? 29.953 -27.797 -14.766 1 94.81 438 HIS B O 1
ATOM 8861 N N . SER B 1 439 ? 28.844 -26.297 -15.953 1 95.5 439 SER B N 1
ATOM 8862 C CA . SER B 1 439 ? 30.078 -25.562 -16.266 1 95.5 439 SER B CA 1
ATOM 8863 C C . SER B 1 439 ? 30.734 -25.031 -15 1 95.5 439 SER B C 1
ATOM 8865 O O . SER B 1 439 ? 31.969 -25.109 -14.859 1 95.5 439 SER B O 1
ATOM 8867 N N . MET B 1 440 ? 29.938 -24.469 -14.148 1 97.75 440 MET B N 1
ATOM 8868 C CA . MET B 1 440 ? 30.484 -23.969 -12.891 1 97.75 440 MET B CA 1
ATOM 8869 C C . MET B 1 440 ? 31.109 -25.109 -12.078 1 97.75 440 MET B C 1
ATOM 8871 O O . MET B 1 440 ? 32.156 -24.938 -11.484 1 97.75 440 MET B O 1
ATOM 8875 N N . TYR B 1 441 ? 30.453 -26.25 -12.07 1 96.62 441 TYR B N 1
ATOM 8876 C CA . TYR B 1 441 ? 30.984 -27.422 -11.375 1 96.62 441 TYR B CA 1
ATOM 8877 C C . TYR B 1 441 ? 32.375 -27.781 -11.914 1 96.62 441 TYR B C 1
ATOM 8879 O O . TYR B 1 441 ? 33.281 -28.047 -11.133 1 96.62 441 TYR B O 1
ATOM 8887 N N . CYS B 1 442 ? 32.5 -27.781 -13.188 1 94.88 442 CYS B N 1
ATOM 8888 C CA . CYS B 1 442 ? 33.781 -28.125 -13.812 1 94.88 442 CYS B CA 1
ATOM 8889 C C . CYS B 1 442 ? 34.875 -27.125 -13.445 1 94.88 442 CYS B C 1
ATOM 8891 O O . CYS B 1 442 ? 36.031 -27.5 -13.25 1 94.88 442 CYS B O 1
ATOM 8893 N N . MET B 1 443 ? 34.531 -25.891 -13.328 1 96.31 443 MET B N 1
ATOM 8894 C CA . MET B 1 443 ? 35.469 -24.859 -12.945 1 96.31 443 MET B CA 1
ATOM 8895 C C . MET B 1 443 ? 35.938 -25.047 -11.5 1 96.31 443 MET B C 1
ATOM 8897 O O . MET B 1 443 ? 37.125 -24.969 -11.195 1 96.31 443 MET B O 1
ATOM 8901 N N . LEU B 1 444 ? 35 -25.312 -10.68 1 96.81 444 LEU B N 1
ATOM 8902 C CA . LEU B 1 444 ? 35.25 -25.359 -9.242 1 96.81 444 LEU B CA 1
ATOM 8903 C C . LEU B 1 444 ? 36.031 -26.625 -8.883 1 96.81 444 LEU B C 1
ATOM 8905 O O . LEU B 1 444 ? 36.875 -26.594 -7.996 1 96.81 444 LEU B O 1
ATOM 8909 N N . LYS B 1 445 ? 35.719 -27.688 -9.516 1 93.88 445 LYS B N 1
ATOM 8910 C CA . LYS B 1 445 ? 36.375 -28.953 -9.219 1 93.88 445 LYS B CA 1
ATOM 8911 C C . LYS B 1 445 ? 37.875 -28.859 -9.398 1 93.88 445 LYS B C 1
ATOM 8913 O O . LYS B 1 445 ? 38.656 -29.5 -8.656 1 93.88 445 LYS B O 1
ATOM 8918 N N . ASP B 1 446 ? 38.312 -28.047 -10.32 1 92.62 446 ASP B N 1
ATOM 8919 C CA . ASP B 1 446 ? 39.75 -27.922 -10.633 1 92.62 446 ASP B CA 1
ATOM 8920 C C . ASP B 1 446 ? 40.375 -26.781 -9.844 1 92.62 446 ASP B C 1
ATOM 8922 O O . ASP B 1 446 ? 41.594 -26.5 -9.992 1 92.62 446 ASP B O 1
ATOM 8926 N N . ASN B 1 447 ? 39.688 -26.078 -9.055 1 95.19 447 ASN B N 1
ATOM 8927 C CA . ASN B 1 447 ? 40.188 -24.922 -8.312 1 95.19 447 ASN B CA 1
ATOM 8928 C C . ASN B 1 447 ? 39.719 -24.953 -6.855 1 95.19 447 ASN B C 1
ATOM 8930 O O . ASN B 1 447 ? 39.312 -23.922 -6.316 1 95.19 447 ASN B O 1
ATOM 8934 N N . VAL B 1 448 ? 39.781 -26.094 -6.254 1 93.81 448 VAL B N 1
ATOM 8935 C CA . VAL B 1 448 ? 39.281 -26.312 -4.898 1 93.81 448 VAL B CA 1
ATOM 8936 C C . VAL B 1 448 ? 40.125 -25.516 -3.902 1 93.81 448 VAL B C 1
ATOM 8938 O O . VAL B 1 448 ? 39.625 -25.156 -2.828 1 93.81 448 VAL B O 1
ATOM 8941 N N . GLU B 1 449 ? 41.375 -25.203 -4.266 1 93.88 449 GLU B N 1
ATOM 8942 C CA . GLU B 1 449 ? 42.25 -24.484 -3.365 1 93.88 449 GLU B CA 1
ATOM 8943 C C . GLU B 1 449 ? 41.906 -23 -3.303 1 93.88 449 GLU B C 1
ATOM 8945 O O . GLU B 1 449 ? 42.25 -22.312 -2.332 1 93.88 449 GLU B O 1
ATOM 8950 N N . ILE B 1 450 ? 41.25 -22.547 -4.281 1 95.81 450 ILE B N 1
ATOM 8951 C CA . ILE B 1 450 ? 40.938 -21.125 -4.375 1 95.81 450 ILE B CA 1
ATOM 8952 C C . ILE B 1 450 ? 39.594 -20.859 -3.707 1 95.81 450 ILE B C 1
ATOM 8954 O O . ILE B 1 450 ? 39.438 -19.875 -2.98 1 95.81 450 ILE B O 1
ATOM 8958 N N . PHE B 1 451 ? 38.656 -21.688 -3.906 1 95.94 451 PHE B N 1
ATOM 8959 C CA . PHE B 1 451 ? 37.281 -21.484 -3.41 1 95.94 451 PHE B CA 1
ATOM 8960 C C . PHE B 1 451 ? 36.969 -22.469 -2.297 1 95.94 451 PHE B C 1
ATOM 8962 O O . PHE B 1 451 ? 37.094 -23.688 -2.484 1 95.94 451 PHE B O 1
ATOM 8969 N N . ASP B 1 452 ? 36.562 -22 -1.2 1 94.25 452 ASP B N 1
ATOM 8970 C CA . ASP B 1 452 ? 36.25 -22.891 -0.093 1 94.25 452 ASP B CA 1
ATOM 8971 C C . ASP B 1 452 ? 34.875 -23.562 -0.295 1 94.25 452 ASP B C 1
ATOM 8973 O O . ASP B 1 452 ? 34.219 -23.312 -1.296 1 94.25 452 ASP B O 1
ATOM 8977 N N . GLU B 1 453 ? 34.438 -24.406 0.552 1 95.31 453 GLU B N 1
ATOM 8978 C CA . GLU B 1 453 ? 33.25 -25.234 0.392 1 95.31 453 GLU B CA 1
ATOM 8979 C C . GLU B 1 453 ? 31.984 -24.391 0.375 1 95.31 453 GLU B C 1
ATOM 8981 O O . GLU B 1 453 ? 31.047 -24.688 -0.354 1 95.31 453 GLU B O 1
ATOM 8986 N N . VAL B 1 454 ? 31.953 -23.328 1.194 1 95.69 454 VAL B N 1
ATOM 8987 C CA . VAL B 1 454 ? 30.797 -22.453 1.252 1 95.69 454 VAL B CA 1
ATOM 8988 C C . VAL B 1 454 ? 30.609 -21.75 -0.092 1 95.69 454 VAL B C 1
ATOM 8990 O O . VAL B 1 454 ? 29.484 -21.703 -0.621 1 95.69 454 VAL B O 1
ATOM 8993 N N . GLU B 1 455 ? 31.672 -21.312 -0.648 1 96.31 455 GLU B N 1
ATOM 8994 C CA . GLU B 1 455 ? 31.625 -20.625 -1.929 1 96.31 455 GLU B CA 1
ATOM 8995 C C . GLU B 1 455 ? 31.25 -21.562 -3.061 1 96.31 455 GLU B C 1
ATOM 8997 O O . GLU B 1 455 ? 30.453 -21.219 -3.941 1 96.31 455 GLU B O 1
ATOM 9002 N N . ARG B 1 456 ? 31.828 -22.75 -3.066 1 97.75 456 ARG B N 1
ATOM 9003 C CA . ARG B 1 456 ? 31.531 -23.719 -4.109 1 97.75 456 ARG B CA 1
ATOM 9004 C C . ARG B 1 456 ? 30.047 -24.109 -4.078 1 97.75 456 ARG B C 1
ATOM 9006 O O . ARG B 1 456 ? 29.391 -24.141 -5.121 1 97.75 456 ARG B O 1
ATOM 9013 N N . TYR B 1 457 ? 29.578 -24.359 -2.881 1 97.19 457 TYR B N 1
ATOM 9014 C CA . TYR B 1 457 ? 28.172 -24.719 -2.697 1 97.19 457 TYR B CA 1
ATOM 9015 C C . TYR B 1 457 ? 27.266 -23.562 -3.127 1 97.19 457 TYR B C 1
ATOM 9017 O O . TYR B 1 457 ? 26.312 -23.781 -3.885 1 97.19 457 TYR B O 1
ATOM 9025 N N . ALA B 1 458 ? 27.547 -22.344 -2.725 1 97.75 458 ALA B N 1
ATOM 9026 C CA . ALA B 1 458 ? 26.75 -21.156 -3.043 1 97.75 458 ALA B CA 1
ATOM 9027 C C . ALA B 1 458 ? 26.734 -20.891 -4.547 1 97.75 458 ALA B C 1
ATOM 9029 O O . ALA B 1 458 ? 25.703 -20.531 -5.105 1 97.75 458 ALA B O 1
ATOM 9030 N N . LEU B 1 459 ? 27.828 -21.094 -5.172 1 98.5 459 LEU B N 1
ATOM 9031 C CA . LEU B 1 459 ? 27.922 -20.812 -6.602 1 98.5 459 LEU B CA 1
ATOM 9032 C C . LEU B 1 459 ? 27.109 -21.812 -7.41 1 98.5 459 LEU B C 1
ATOM 9034 O O . LEU B 1 459 ? 26.484 -21.453 -8.414 1 98.5 459 LEU B O 1
ATOM 9038 N N . LEU B 1 460 ? 27.094 -23.047 -6.996 1 98.12 460 LEU B N 1
ATOM 9039 C CA . LEU B 1 460 ? 26.266 -24.047 -7.68 1 98.12 460 LEU B CA 1
ATOM 9040 C C . LEU B 1 460 ? 24.781 -23.719 -7.535 1 98.12 460 LEU B C 1
ATOM 9042 O O . LEU B 1 460 ? 24.031 -23.812 -8.5 1 98.12 460 LEU B O 1
ATOM 9046 N N . VAL B 1 461 ? 24.375 -23.312 -6.336 1 97.94 461 VAL B N 1
ATOM 9047 C CA . VAL B 1 461 ? 22.984 -22.938 -6.105 1 97.94 461 VAL B CA 1
ATOM 9048 C C . VAL B 1 461 ? 22.641 -21.703 -6.93 1 97.94 461 VAL B C 1
ATOM 9050 O O . VAL B 1 461 ? 21.547 -21.625 -7.512 1 97.94 461 VAL B O 1
ATOM 9053 N N . ALA B 1 462 ? 23.562 -20.75 -7.004 1 98.38 462 ALA B N 1
ATOM 9054 C CA . ALA B 1 462 ? 23.344 -19.547 -7.789 1 98.38 462 ALA B CA 1
ATOM 9055 C C . ALA B 1 462 ? 23.141 -19.875 -9.266 1 98.38 462 ALA B C 1
ATOM 9057 O O . ALA B 1 462 ? 22.281 -19.281 -9.922 1 98.38 462 ALA B O 1
ATOM 9058 N N . CYS B 1 463 ? 23.938 -20.797 -9.758 1 98.44 463 CYS B N 1
ATOM 9059 C CA . CYS B 1 463 ? 23.844 -21.188 -11.156 1 98.44 463 CYS B CA 1
ATOM 9060 C C . CYS B 1 463 ? 22.5 -21.828 -11.453 1 98.44 463 CYS B C 1
ATOM 9062 O O . CYS B 1 463 ? 21.875 -21.547 -12.477 1 98.44 463 CYS B O 1
ATOM 9064 N N . LEU B 1 464 ? 22.109 -22.641 -10.555 1 98 464 LEU B N 1
ATOM 9065 C CA . LEU B 1 464 ? 20.828 -23.312 -10.75 1 98 464 LEU B CA 1
ATOM 9066 C C . LEU B 1 464 ? 19.672 -22.312 -10.742 1 98 464 LEU B C 1
ATOM 9068 O O . LEU B 1 464 ? 18.688 -22.5 -11.469 1 98 464 LEU B O 1
ATOM 9072 N N . CYS B 1 465 ? 19.734 -21.266 -9.992 1 97.88 465 CYS B N 1
ATOM 9073 C CA . CYS B 1 465 ? 18.625 -20.344 -9.766 1 97.88 465 CYS B CA 1
ATOM 9074 C C . CYS B 1 465 ? 18.75 -19.109 -10.648 1 97.88 465 CYS B C 1
ATOM 9076 O O . CYS B 1 465 ? 17.875 -18.234 -10.633 1 97.88 465 CYS B O 1
ATOM 9078 N N . HIS B 1 466 ? 19.75 -18.891 -11.43 1 98 466 HIS B N 1
ATOM 9079 C CA . HIS B 1 466 ? 20.125 -17.609 -12.016 1 98 466 HIS B CA 1
ATOM 9080 C C . HIS B 1 466 ? 19.078 -17.156 -13.023 1 98 466 HIS B C 1
ATOM 9082 O O . HIS B 1 466 ? 18.953 -15.953 -13.305 1 98 466 HIS B O 1
ATOM 9088 N N . ASP B 1 467 ? 18.234 -18.062 -13.562 1 97.38 467 ASP B N 1
ATOM 9089 C CA . ASP B 1 467 ? 17.266 -17.734 -14.594 1 97.38 467 ASP B CA 1
ATOM 9090 C C . ASP B 1 467 ? 15.859 -18.188 -14.195 1 97.38 467 ASP B C 1
ATOM 9092 O O . ASP B 1 467 ? 15.039 -18.516 -15.055 1 97.38 467 ASP B O 1
ATOM 9096 N N . LEU B 1 468 ? 15.625 -18.281 -12.93 1 96 468 LEU B N 1
ATOM 9097 C CA . LEU B 1 468 ? 14.305 -18.656 -12.438 1 96 468 LEU B CA 1
ATOM 9098 C C . LEU B 1 468 ? 13.234 -17.703 -12.977 1 96 468 LEU B C 1
ATOM 9100 O O . LEU B 1 468 ? 13.375 -16.484 -12.867 1 96 468 LEU B O 1
ATOM 9104 N N . ASP B 1 469 ? 12.172 -18.266 -13.562 1 94.88 469 ASP B N 1
ATOM 9105 C CA . ASP B 1 469 ? 11.016 -17.547 -14.078 1 94.88 469 ASP B CA 1
ATOM 9106 C C . ASP B 1 469 ? 11.422 -16.547 -15.148 1 94.88 469 ASP B C 1
ATOM 9108 O O . ASP B 1 469 ? 10.82 -15.477 -15.273 1 94.88 469 ASP B O 1
ATOM 9112 N N . HIS B 1 470 ? 12.453 -16.906 -15.859 1 95.38 470 HIS B N 1
ATOM 9113 C CA . HIS B 1 470 ? 12.883 -16.047 -16.953 1 95.38 470 HIS B CA 1
ATOM 9114 C C . HIS B 1 470 ? 11.766 -15.867 -17.984 1 95.38 470 HIS B C 1
ATOM 9116 O O . HIS B 1 470 ? 11.062 -16.828 -18.312 1 95.38 470 HIS B O 1
ATOM 9122 N N . ARG B 1 471 ? 11.531 -14.711 -18.531 1 92.88 471 ARG B N 1
ATOM 9123 C CA . ARG B 1 471 ? 10.398 -14.383 -19.375 1 92.88 471 ARG B CA 1
ATOM 9124 C C . ARG B 1 471 ? 10.82 -14.266 -20.844 1 92.88 471 ARG B C 1
ATOM 9126 O O . ARG B 1 471 ? 10 -13.961 -21.703 1 92.88 471 ARG B O 1
ATOM 9133 N N . ALA B 1 472 ? 12.102 -14.477 -21.125 1 94.38 472 ALA B N 1
ATOM 9134 C CA . ALA B 1 472 ? 12.656 -14.414 -22.469 1 94.38 472 ALA B CA 1
ATOM 9135 C C . ALA B 1 472 ? 12.523 -13.016 -23.062 1 94.38 472 ALA B C 1
ATOM 9137 O O . ALA B 1 472 ? 12.219 -12.867 -24.25 1 94.38 472 ALA B O 1
ATOM 9138 N N . LEU B 1 473 ? 12.578 -12.031 -22.281 1 94.25 473 LEU B N 1
ATOM 9139 C CA . LEU B 1 473 ? 12.531 -10.625 -22.672 1 94.25 473 LEU B CA 1
ATOM 9140 C C . LEU B 1 473 ? 13.766 -9.883 -22.156 1 94.25 473 LEU B C 1
ATOM 9142 O O . LEU B 1 473 ? 14.273 -10.188 -21.078 1 94.25 473 LEU B O 1
ATOM 9146 N N . SER B 1 474 ? 14.227 -9.016 -22.953 1 93.44 474 SER B N 1
AT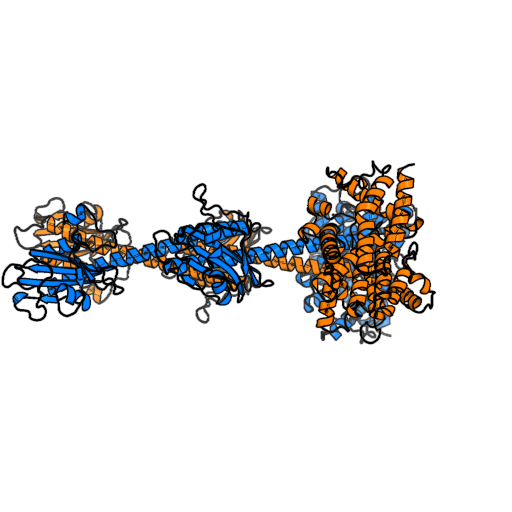OM 9147 C CA . SER B 1 474 ? 15.383 -8.227 -22.547 1 93.44 474 SER B CA 1
ATOM 9148 C C . SER B 1 474 ? 15 -7.18 -21.5 1 93.44 474 SER B C 1
ATOM 9150 O O . SER B 1 474 ? 13.836 -6.781 -21.422 1 93.44 474 SER B O 1
ATOM 9152 N N . ASN B 1 475 ? 15.984 -6.773 -20.719 1 93.75 475 ASN B N 1
ATOM 9153 C CA . ASN B 1 475 ? 15.766 -5.715 -19.734 1 93.75 475 ASN B CA 1
ATOM 9154 C C . ASN B 1 475 ? 15.266 -4.43 -20.391 1 93.75 475 ASN B C 1
ATOM 9156 O O . ASN B 1 475 ? 14.406 -3.746 -19.859 1 93.75 475 ASN B O 1
ATOM 9160 N N . GLN B 1 476 ? 15.773 -4.074 -21.531 1 92.75 476 GLN B N 1
ATOM 9161 C CA . GLN B 1 476 ? 15.391 -2.855 -22.234 1 92.75 476 GLN B CA 1
ATOM 9162 C C . GLN B 1 476 ? 13.93 -2.895 -22.656 1 92.75 476 GLN B C 1
ATOM 9164 O O . GLN B 1 476 ? 13.227 -1.882 -22.594 1 92.75 476 GLN B O 1
ATOM 9169 N N . PHE B 1 477 ? 13.523 -4.039 -23.156 1 94.12 477 PHE B N 1
ATOM 9170 C CA . PHE B 1 477 ? 12.133 -4.184 -23.578 1 94.12 477 PHE B CA 1
ATOM 9171 C C . PHE B 1 477 ? 11.195 -4.008 -22.391 1 94.12 477 PHE B C 1
ATOM 9173 O O . PHE B 1 477 ? 10.156 -3.348 -22.5 1 94.12 477 PHE B O 1
ATOM 9180 N N . LEU B 1 478 ? 11.523 -4.582 -21.281 1 94.06 478 LEU B N 1
ATOM 9181 C CA . LEU B 1 478 ? 10.711 -4.48 -20.062 1 94.06 478 LEU B CA 1
ATOM 9182 C C . LEU B 1 478 ? 10.609 -3.031 -19.609 1 94.06 478 LEU B C 1
ATOM 9184 O O . LEU B 1 478 ? 9.555 -2.594 -19.141 1 94.06 478 LEU B O 1
ATOM 9188 N N . GLN B 1 479 ? 11.703 -2.293 -19.734 1 92.12 479 GLN B N 1
ATOM 9189 C CA . GLN B 1 479 ? 11.719 -0.881 -19.359 1 92.12 479 GLN B CA 1
ATOM 9190 C C . GLN B 1 479 ? 10.859 -0.057 -20.312 1 92.12 479 GLN B C 1
ATOM 9192 O O . GLN B 1 479 ? 10.062 0.781 -19.875 1 92.12 479 GLN B O 1
ATOM 9197 N N . LYS B 1 480 ? 10.992 -0.32 -21.578 1 91.31 480 LYS B N 1
ATOM 9198 C CA . LYS B 1 480 ? 10.273 0.439 -22.609 1 91.31 480 LYS B CA 1
ATOM 9199 C C . LYS B 1 480 ? 8.773 0.214 -22.5 1 91.31 480 LYS B C 1
ATOM 9201 O O . LYS B 1 480 ? 7.98 1.107 -22.828 1 91.31 480 LYS B O 1
ATOM 9206 N N . THR B 1 481 ? 8.375 -0.92 -22.094 1 91.62 481 THR B N 1
ATOM 9207 C CA . THR B 1 481 ? 6.953 -1.237 -22.016 1 91.62 481 THR B CA 1
ATOM 9208 C C . THR B 1 481 ? 6.418 -0.976 -20.609 1 91.62 481 THR B C 1
ATOM 9210 O O . THR B 1 481 ? 5.289 -1.354 -20.297 1 91.62 481 THR B O 1
ATOM 9213 N N . SER B 1 482 ? 7.191 -0.451 -19.719 1 90.31 482 SER B N 1
ATOM 9214 C CA . SER B 1 482 ? 6.809 -0.165 -18.328 1 90.31 482 SER B CA 1
ATOM 9215 C C . SER B 1 482 ? 6.215 -1.397 -17.656 1 90.31 482 SER B C 1
ATOM 9217 O O . SER B 1 482 ? 5.176 -1.313 -17 1 90.31 482 SER B O 1
ATOM 9219 N N . HIS B 1 483 ? 6.848 -2.512 -17.969 1 90.81 483 HIS B N 1
ATOM 9220 C CA . HIS B 1 483 ? 6.434 -3.754 -17.312 1 90.81 483 HIS B CA 1
ATOM 9221 C C . HIS B 1 483 ? 6.605 -3.672 -15.805 1 90.81 483 HIS B C 1
ATOM 9223 O O . HIS B 1 483 ? 7.539 -3.033 -15.312 1 90.81 483 HIS B O 1
ATOM 9229 N N . PRO B 1 484 ? 5.797 -4.34 -14.977 1 89.44 484 PRO B N 1
ATOM 9230 C CA . PRO B 1 484 ? 5.902 -4.289 -13.523 1 89.44 484 PRO B CA 1
ATOM 9231 C C . PRO B 1 484 ? 7.277 -4.715 -13.016 1 89.44 484 PRO B C 1
ATOM 9233 O O . PRO B 1 484 ? 7.754 -4.188 -12 1 89.44 484 PRO B O 1
ATOM 9236 N N . LEU B 1 485 ? 7.953 -5.59 -13.688 1 92.38 485 LEU B N 1
ATOM 9237 C CA . LEU B 1 485 ? 9.297 -6 -13.305 1 92.38 485 LEU B CA 1
ATOM 9238 C C . LEU B 1 485 ? 10.266 -4.82 -13.375 1 92.38 485 LEU B C 1
ATOM 9240 O O . LEU B 1 485 ? 11.094 -4.641 -12.477 1 92.38 485 LEU B O 1
ATOM 9244 N N . ALA B 1 486 ? 10.133 -4.047 -14.469 1 92.62 486 ALA B N 1
ATOM 9245 C CA . ALA B 1 486 ? 11.016 -2.902 -14.656 1 92.62 486 ALA B CA 1
ATOM 9246 C C . ALA B 1 486 ? 10.695 -1.792 -13.664 1 92.62 486 ALA B C 1
ATOM 9248 O O . ALA B 1 486 ? 11.586 -1.034 -13.266 1 92.62 486 ALA B O 1
ATOM 9249 N N . GLN B 1 487 ? 9.469 -1.741 -13.25 1 88.94 487 GLN B N 1
ATOM 9250 C CA . GLN B 1 487 ? 9.07 -0.758 -12.25 1 88.94 487 GLN B CA 1
ATOM 9251 C C . GLN B 1 487 ? 9.656 -1.101 -10.883 1 88.94 487 GLN B C 1
ATOM 9253 O O . GLN B 1 487 ? 10.07 -0.21 -10.141 1 88.94 487 GLN B O 1
ATOM 9258 N N . LEU B 1 488 ? 9.672 -2.348 -10.617 1 88.5 488 LEU B N 1
ATOM 9259 C CA . LEU B 1 488 ? 10.18 -2.809 -9.328 1 88.5 488 LEU B CA 1
ATOM 9260 C C . LEU B 1 488 ? 11.703 -2.777 -9.305 1 88.5 488 LEU B C 1
ATOM 9262 O O . LEU B 1 488 ? 12.305 -2.471 -8.273 1 88.5 488 LEU B O 1
ATOM 9266 N N . TYR B 1 489 ? 12.289 -3.227 -10.43 1 91.56 489 TYR B N 1
ATOM 9267 C CA . TYR B 1 489 ? 13.742 -3.277 -10.562 1 91.56 489 TYR B CA 1
ATOM 9268 C C . TYR B 1 489 ? 14.211 -2.467 -11.766 1 91.56 489 TYR B C 1
ATOM 9270 O O . TYR B 1 489 ? 14.414 -3.016 -12.852 1 91.56 489 TYR B O 1
ATOM 9278 N N . PRO B 1 490 ? 14.578 -1.238 -11.594 1 86.88 490 PRO B N 1
ATOM 9279 C CA . PRO B 1 490 ? 14.891 -0.361 -12.727 1 86.88 490 PRO B CA 1
ATOM 9280 C C . PRO B 1 490 ? 16.219 -0.703 -13.391 1 86.88 490 PRO B C 1
ATOM 9282 O O . PRO B 1 490 ? 16.422 -0.422 -14.57 1 86.88 490 PRO B O 1
ATOM 9285 N N . THR B 1 491 ? 17.156 -1.315 -12.594 1 90.5 491 THR B N 1
ATOM 9286 C CA . THR B 1 491 ? 18.422 -1.76 -13.141 1 90.5 491 THR B CA 1
ATOM 9287 C C . THR B 1 491 ? 18.578 -3.271 -12.992 1 90.5 491 THR B C 1
ATOM 9289 O O . THR B 1 491 ? 18.188 -3.846 -11.977 1 90.5 491 THR B O 1
ATOM 9292 N N . SER B 1 492 ? 19.141 -3.895 -14.047 1 93.88 492 SER B N 1
ATOM 9293 C CA . SER B 1 492 ? 19.297 -5.344 -14.016 1 93.88 492 SER B CA 1
ATOM 9294 C C . SER B 1 492 ? 18 -6.031 -13.609 1 93.88 492 SER B C 1
ATOM 9296 O O . SER B 1 492 ? 17.984 -6.848 -12.688 1 93.88 492 SER B O 1
ATOM 9298 N N . THR B 1 493 ? 16.953 -5.66 -14.406 1 94.12 493 THR B N 1
ATOM 9299 C CA . THR B 1 493 ? 15.578 -5.996 -14.062 1 94.12 493 THR B CA 1
ATOM 9300 C C . THR B 1 493 ? 15.422 -7.5 -13.867 1 94.12 493 THR B C 1
ATOM 9302 O O . THR B 1 493 ? 15.008 -7.949 -12.789 1 94.12 493 THR B O 1
ATOM 9305 N N . MET B 1 494 ? 15.789 -8.297 -14.789 1 95.62 494 MET B N 1
ATOM 9306 C CA . MET B 1 494 ? 15.57 -9.742 -14.711 1 95.62 494 MET B CA 1
ATOM 9307 C C . MET B 1 494 ? 16.484 -10.375 -13.664 1 95.62 494 MET B C 1
ATOM 9309 O O . MET B 1 494 ? 16.062 -11.297 -12.961 1 95.62 494 MET B O 1
ATOM 9313 N N . GLU B 1 495 ? 17.672 -9.883 -13.484 1 96.12 495 GLU B N 1
ATOM 9314 C CA . GLU B 1 495 ? 18.609 -10.461 -12.531 1 96.12 495 GLU B CA 1
ATOM 9315 C C . GLU B 1 495 ? 18.125 -10.258 -11.094 1 96.12 495 GLU B C 1
ATOM 9317 O O . GLU B 1 495 ? 18.188 -11.18 -10.273 1 96.12 495 GLU B O 1
ATOM 9322 N N . TYR B 1 496 ? 17.656 -9.062 -10.922 1 94.25 496 TYR B N 1
ATOM 9323 C CA . TYR B 1 496 ? 17.109 -8.844 -9.586 1 94.25 496 TYR B CA 1
ATOM 9324 C C . TYR B 1 496 ? 15.867 -9.68 -9.359 1 94.25 496 TYR B C 1
ATOM 9326 O O . TYR B 1 496 ? 15.609 -10.133 -8.242 1 94.25 496 TYR B O 1
ATOM 9334 N N . HIS B 1 497 ? 15.117 -9.836 -10.414 1 95 497 HIS B N 1
ATOM 9335 C CA . HIS B 1 497 ? 13.961 -10.719 -10.32 1 95 497 HIS B CA 1
ATOM 9336 C C . HIS B 1 497 ? 14.391 -12.141 -9.953 1 95 497 HIS B C 1
ATOM 9338 O O . HIS B 1 497 ? 13.781 -12.773 -9.086 1 95 497 HIS B O 1
ATOM 9344 N N . HIS B 1 498 ? 15.414 -12.641 -10.586 1 96.62 498 HIS B N 1
ATOM 9345 C CA . HIS B 1 498 ? 15.922 -13.984 -10.297 1 96.62 498 HIS B CA 1
ATOM 9346 C C . HIS B 1 498 ? 16.422 -14.086 -8.867 1 96.62 498 HIS B C 1
ATOM 9348 O O . HIS B 1 498 ? 16.234 -15.109 -8.203 1 96.62 498 HIS B O 1
ATOM 9354 N N . ILE B 1 499 ? 17.094 -13.016 -8.43 1 95.5 499 ILE B N 1
ATOM 9355 C CA . ILE B 1 499 ? 17.578 -12.992 -7.055 1 95.5 499 ILE B CA 1
ATOM 9356 C C . ILE B 1 499 ? 16.391 -13.094 -6.09 1 95.5 499 ILE B C 1
ATOM 9358 O O . ILE B 1 499 ? 16.453 -13.82 -5.094 1 95.5 499 ILE B O 1
ATOM 9362 N N . ASN B 1 500 ? 15.328 -12.352 -6.457 1 91.81 500 ASN B N 1
ATOM 9363 C CA . ASN B 1 500 ? 14.133 -12.406 -5.613 1 91.81 500 ASN B CA 1
ATOM 9364 C C . ASN B 1 500 ? 13.508 -13.797 -5.625 1 91.81 500 ASN B C 1
ATOM 9366 O O . ASN B 1 500 ? 13 -14.258 -4.602 1 91.81 500 ASN B O 1
ATOM 9370 N N . MET B 1 501 ? 13.5 -14.438 -6.727 1 92.5 501 MET B N 1
ATOM 9371 C CA . MET B 1 501 ? 12.945 -15.781 -6.852 1 92.5 501 MET B CA 1
ATOM 9372 C C . MET B 1 501 ? 13.734 -16.781 -6.016 1 92.5 501 MET B C 1
ATOM 9374 O O . MET B 1 501 ? 13.195 -17.797 -5.574 1 92.5 501 MET B O 1
ATOM 9378 N N . MET B 1 502 ? 14.961 -16.469 -5.836 1 92.44 502 MET B N 1
ATOM 9379 C CA . MET B 1 502 ? 15.828 -17.344 -5.055 1 92.44 502 MET B CA 1
ATOM 9380 C C . MET B 1 502 ? 15.367 -17.406 -3.604 1 92.44 502 MET B C 1
ATOM 9382 O O . MET B 1 502 ? 15.797 -18.281 -2.852 1 92.44 502 MET B O 1
ATOM 9386 N N . ASP B 1 503 ? 14.328 -16.641 -3.258 1 89.19 503 ASP B N 1
ATOM 9387 C CA . ASP B 1 503 ? 13.75 -16.703 -1.918 1 89.19 503 ASP B CA 1
ATOM 9388 C C . ASP B 1 503 ? 13.188 -18.094 -1.626 1 89.19 503 ASP B C 1
ATOM 9390 O O . ASP B 1 503 ? 12.93 -18.438 -0.47 1 89.19 503 ASP B O 1
ATOM 9394 N N . ILE B 1 504 ? 13.148 -18.922 -2.596 1 91 504 ILE B N 1
ATOM 9395 C CA . ILE B 1 504 ? 12.758 -20.328 -2.457 1 91 504 ILE B CA 1
ATOM 9396 C C . ILE B 1 504 ? 13.633 -21 -1.398 1 91 504 ILE B C 1
ATOM 9398 O O . ILE B 1 504 ? 13.164 -21.875 -0.667 1 91 504 ILE B O 1
ATOM 9402 N N . ILE B 1 505 ? 14.906 -20.578 -1.225 1 91.69 505 ILE B N 1
ATOM 9403 C CA . ILE B 1 505 ? 15.859 -21.188 -0.312 1 91.69 505 ILE B CA 1
ATOM 9404 C C . ILE B 1 505 ? 15.398 -21 1.13 1 91.69 505 ILE B C 1
ATOM 9406 O O . ILE B 1 505 ? 15.844 -21.703 2.031 1 91.69 505 ILE B O 1
ATOM 9410 N N . GLY B 1 506 ? 14.539 -20.062 1.349 1 87.06 506 GLY B N 1
ATOM 9411 C CA . GLY B 1 506 ? 14.031 -19.781 2.684 1 87.06 506 GLY B CA 1
ATOM 9412 C C . GLY B 1 506 ? 12.734 -20.516 2.994 1 87.06 506 GLY B C 1
ATOM 9413 O O . GLY B 1 506 ? 12.242 -20.469 4.121 1 87.06 506 GLY B O 1
ATOM 9414 N N . ARG B 1 507 ? 12.164 -21.188 2.023 1 87.06 507 ARG B N 1
ATOM 9415 C CA . ARG B 1 507 ? 10.945 -21.953 2.262 1 87.06 507 ARG B CA 1
ATOM 9416 C C . ARG B 1 507 ? 11.211 -23.125 3.201 1 87.06 507 ARG B C 1
ATOM 9418 O O . ARG B 1 507 ? 12.312 -23.672 3.219 1 87.06 507 ARG B O 1
ATOM 9425 N N . LYS B 1 508 ? 10.25 -23.547 3.975 1 84.56 508 LYS B N 1
ATOM 9426 C CA . LYS B 1 508 ? 10.383 -24.562 5.027 1 84.56 508 LYS B CA 1
ATOM 9427 C C . LYS B 1 508 ? 10.938 -25.859 4.477 1 84.56 508 LYS B C 1
ATOM 9429 O O . LYS B 1 508 ? 11.773 -26.5 5.117 1 84.56 508 LYS B O 1
ATOM 9434 N N . ASP B 1 509 ? 10.602 -26.219 3.271 1 87.75 509 ASP B N 1
ATOM 9435 C CA . ASP B 1 509 ? 11.016 -27.516 2.725 1 87.75 509 ASP B CA 1
ATOM 9436 C C . ASP B 1 509 ? 12.227 -27.344 1.804 1 87.75 509 ASP B C 1
ATOM 9438 O O . ASP B 1 509 ? 12.703 -28.312 1.214 1 87.75 509 ASP B O 1
ATOM 9442 N N . CYS B 1 510 ? 12.812 -26.109 1.714 1 93.25 510 CYS B N 1
ATOM 9443 C CA . CYS B 1 510 ? 13.906 -25.859 0.784 1 93.25 510 CYS B CA 1
ATOM 9444 C C . CYS B 1 510 ? 15.039 -25.094 1.471 1 93.25 510 CYS B C 1
ATOM 9446 O O . CYS B 1 510 ? 15.719 -24.281 0.843 1 93.25 510 CYS B O 1
ATOM 9448 N N . THR B 1 511 ? 15.242 -25.359 2.754 1 93.88 511 THR B N 1
ATOM 9449 C CA . THR B 1 511 ? 16.266 -24.672 3.518 1 93.88 511 THR B CA 1
ATOM 9450 C C . THR B 1 511 ? 17.641 -25.281 3.264 1 93.88 511 THR B C 1
ATOM 9452 O O . THR B 1 511 ? 18.234 -25.891 4.16 1 93.88 511 THR B O 1
ATOM 9455 N N . VAL B 1 512 ? 18.203 -25.047 2.178 1 94.88 512 VAL B N 1
ATOM 9456 C CA . VAL B 1 512 ? 19.391 -25.734 1.717 1 94.88 512 VAL B CA 1
ATOM 9457 C C . VAL B 1 512 ? 20.609 -25.25 2.498 1 94.88 512 VAL B C 1
ATOM 9459 O O . VAL B 1 512 ? 21.625 -25.953 2.584 1 94.88 512 VAL B O 1
ATOM 9462 N N . PHE B 1 513 ? 20.516 -24.062 3.176 1 95.56 513 PHE B N 1
ATOM 9463 C CA . PHE B 1 513 ? 21.656 -23.531 3.904 1 95.56 513 PHE B CA 1
ATOM 9464 C C . PHE B 1 513 ? 21.406 -23.562 5.406 1 95.56 513 PHE B C 1
ATOM 9466 O O . PHE B 1 513 ? 21.984 -22.781 6.16 1 95.56 513 PHE B O 1
ATOM 9473 N N . GLU B 1 514 ? 20.578 -24.469 5.832 1 93.88 514 GLU B N 1
ATOM 9474 C CA . GLU B 1 514 ? 20.156 -24.516 7.227 1 93.88 514 GLU B CA 1
ATOM 9475 C C . GLU B 1 514 ? 21.328 -24.844 8.156 1 93.88 514 GLU B C 1
ATOM 9477 O O . GLU B 1 514 ? 21.328 -24.453 9.32 1 93.88 514 GLU B O 1
ATOM 9482 N N . LYS B 1 515 ? 22.391 -25.516 7.672 1 93.75 515 LYS B N 1
ATOM 9483 C CA . LYS B 1 515 ? 23.5 -25.938 8.516 1 93.75 515 LYS B CA 1
ATOM 9484 C C . LYS B 1 515 ? 24.578 -24.859 8.609 1 93.75 515 LYS B C 1
ATOM 9486 O O . LYS B 1 515 ? 25.5 -24.953 9.438 1 93.75 515 LYS B O 1
ATOM 9491 N N . LEU B 1 516 ? 24.469 -23.828 7.793 1 94.5 516 LEU B N 1
ATOM 9492 C CA . LEU B 1 516 ? 25.469 -22.766 7.809 1 94.5 516 LEU B CA 1
ATOM 9493 C C . LEU B 1 516 ? 25.266 -21.844 9.008 1 94.5 516 LEU B C 1
ATOM 9495 O O . LEU B 1 516 ? 24.125 -21.547 9.383 1 94.5 516 LEU B O 1
ATOM 9499 N N . ASN B 1 517 ? 26.328 -21.438 9.547 1 94.06 517 ASN B N 1
ATOM 9500 C CA . ASN B 1 517 ? 26.203 -20.422 10.578 1 94.06 517 ASN B CA 1
ATOM 9501 C C . ASN B 1 517 ? 25.922 -19.047 9.984 1 94.06 517 ASN B C 1
ATOM 9503 O O . ASN B 1 517 ? 25.891 -18.891 8.758 1 94.06 517 ASN B O 1
ATOM 9507 N N . SER B 1 518 ? 25.719 -18.094 10.773 1 93.81 518 SER B N 1
ATOM 9508 C CA . SER B 1 518 ? 25.234 -16.781 10.336 1 93.81 518 SER B CA 1
ATOM 9509 C C . SER B 1 518 ? 26.25 -16.109 9.406 1 93.81 518 SER B C 1
ATOM 9511 O O . SER B 1 518 ? 25.875 -15.5 8.406 1 93.81 518 SER B O 1
ATOM 9513 N N . THR B 1 519 ? 27.484 -16.266 9.719 1 94.31 519 THR B N 1
ATOM 9514 C CA . THR B 1 519 ? 28.531 -15.641 8.898 1 94.31 519 THR B CA 1
ATOM 9515 C C . THR B 1 519 ? 28.641 -16.344 7.547 1 94.31 519 THR B C 1
ATOM 9517 O O . THR B 1 519 ? 28.766 -15.688 6.512 1 94.31 519 THR B O 1
ATOM 9520 N N . GLU B 1 520 ? 28.641 -17.656 7.625 1 95 520 GLU B N 1
ATOM 9521 C CA . GLU B 1 520 ? 28.703 -18.438 6.395 1 95 520 GLU B CA 1
ATOM 9522 C C . GLU B 1 520 ? 27.5 -18.172 5.508 1 95 520 GLU B C 1
ATOM 9524 O O . GLU B 1 520 ? 27.625 -18.078 4.285 1 95 520 GLU B O 1
ATOM 9529 N N . TYR B 1 521 ? 26.375 -18.047 6.133 1 95.75 521 TYR B N 1
ATOM 9530 C CA . TYR B 1 521 ? 25.125 -17.781 5.398 1 95.75 521 TYR B CA 1
ATOM 9531 C C . TYR B 1 521 ? 25.188 -16.438 4.695 1 95.75 521 TYR B C 1
ATOM 9533 O O . TYR B 1 521 ? 24.797 -16.328 3.527 1 95.75 521 TYR B O 1
ATOM 9541 N N . GLU B 1 522 ? 25.609 -15.445 5.355 1 94.94 522 GLU B N 1
ATOM 9542 C CA . GLU B 1 522 ? 25.719 -14.109 4.766 1 94.94 522 GLU B CA 1
ATOM 9543 C C . GLU B 1 522 ? 26.703 -14.109 3.59 1 94.94 522 GLU B C 1
ATOM 9545 O O . GLU B 1 522 ? 26.453 -13.438 2.582 1 94.94 522 GLU B O 1
ATOM 9550 N N . ARG B 1 523 ? 27.75 -14.828 3.812 1 95.56 523 ARG B N 1
ATOM 9551 C CA . ARG B 1 523 ? 28.734 -14.945 2.734 1 95.56 523 ARG B CA 1
ATOM 9552 C C . ARG B 1 523 ? 28.141 -15.664 1.531 1 95.56 523 ARG B C 1
ATOM 9554 O O . ARG B 1 523 ? 28.359 -15.258 0.387 1 95.56 523 ARG B O 1
ATOM 9561 N N . ALA B 1 524 ? 27.391 -16.734 1.778 1 96.75 524 ALA B N 1
ATOM 9562 C CA . ALA B 1 524 ? 26.75 -17.484 0.703 1 96.75 524 ALA B CA 1
ATOM 9563 C C . ALA B 1 524 ? 25.766 -16.609 -0.069 1 96.75 524 ALA B C 1
ATOM 9565 O O . ALA B 1 524 ? 25.766 -16.625 -1.302 1 96.75 524 ALA B O 1
ATOM 9566 N N . VAL B 1 525 ? 24.969 -15.883 0.628 1 96.12 525 VAL B N 1
ATOM 9567 C CA . VAL B 1 525 ? 23.953 -15.023 0.018 1 96.12 525 VAL B CA 1
ATOM 9568 C C . VAL B 1 525 ? 24.641 -13.93 -0.805 1 96.12 525 VAL B C 1
ATOM 9570 O O . VAL B 1 525 ? 24.188 -13.602 -1.904 1 96.12 525 VAL B O 1
ATOM 9573 N N . TYR B 1 526 ? 25.703 -13.406 -0.252 1 95.75 526 TYR B N 1
ATOM 9574 C CA . TYR B 1 526 ? 26.453 -12.383 -0.961 1 95.75 526 TYR B CA 1
ATOM 9575 C C . TYR B 1 526 ? 26.984 -12.914 -2.283 1 95.75 526 TYR B C 1
ATOM 9577 O O . TYR B 1 526 ? 26.844 -12.273 -3.326 1 95.75 526 TYR B O 1
ATOM 9585 N N . VAL B 1 527 ? 27.594 -14.07 -2.227 1 97.38 527 VAL B N 1
ATOM 9586 C CA . VAL B 1 527 ? 28.188 -14.695 -3.404 1 97.38 527 VAL B CA 1
ATOM 9587 C C . VAL B 1 527 ? 27.109 -14.977 -4.445 1 97.38 527 VAL B C 1
ATOM 9589 O O . VAL B 1 527 ? 27.297 -14.727 -5.637 1 97.38 527 VAL B O 1
ATOM 9592 N N . MET B 1 528 ? 26 -15.469 -4.02 1 98.06 528 MET B N 1
ATOM 9593 C CA . MET B 1 528 ? 24.906 -15.797 -4.934 1 98.06 528 MET B CA 1
ATOM 9594 C C . MET B 1 528 ? 24.375 -14.547 -5.613 1 98.06 528 MET B C 1
ATOM 9596 O O . MET B 1 528 ? 24.156 -14.539 -6.828 1 98.06 528 MET B O 1
ATOM 9600 N N . LYS B 1 529 ? 24.172 -13.523 -4.875 1 96.88 529 LYS B N 1
ATOM 9601 C CA . LYS B 1 529 ? 23.656 -12.281 -5.418 1 96.88 529 LYS B CA 1
ATOM 9602 C C . LYS B 1 529 ? 24.594 -11.688 -6.461 1 96.88 529 LYS B C 1
ATOM 9604 O O . LYS B 1 529 ? 24.156 -11.289 -7.543 1 96.88 529 LYS B O 1
ATOM 9609 N N . GLU B 1 530 ? 25.859 -11.656 -6.117 1 96.31 530 GLU B N 1
ATOM 9610 C CA . GLU B 1 530 ? 26.859 -11.102 -7.031 1 96.31 530 GLU B CA 1
ATOM 9611 C C . GLU B 1 530 ? 26.969 -11.953 -8.297 1 96.31 530 GLU B C 1
ATOM 9613 O O . GLU B 1 530 ? 27.141 -11.414 -9.398 1 96.31 530 GLU B O 1
ATOM 9618 N N . ALA B 1 531 ? 26.906 -13.211 -8.094 1 97.88 531 ALA B N 1
ATOM 9619 C CA . ALA B 1 531 ? 27 -14.117 -9.234 1 97.88 531 ALA B CA 1
ATOM 9620 C C . ALA B 1 531 ? 25.828 -13.93 -10.188 1 97.88 531 ALA B C 1
ATOM 9622 O O . ALA B 1 531 ? 26.016 -13.812 -11.398 1 97.88 531 ALA B O 1
ATOM 9623 N N . ILE B 1 532 ? 24.609 -13.875 -9.672 1 97.69 532 ILE B N 1
ATOM 9624 C CA . ILE B 1 532 ? 23.422 -13.75 -10.508 1 97.69 532 ILE B CA 1
ATOM 9625 C C . ILE B 1 532 ? 23.406 -12.383 -11.18 1 97.69 532 ILE B C 1
ATOM 9627 O O . ILE B 1 532 ? 23.062 -12.266 -12.359 1 97.69 532 ILE B O 1
ATOM 9631 N N . LEU B 1 533 ? 23.797 -11.383 -10.469 1 96 533 LEU B N 1
ATOM 9632 C CA . LEU B 1 533 ? 23.859 -10.039 -11.039 1 96 533 LEU B CA 1
ATOM 9633 C C . LEU B 1 533 ? 24.828 -9.984 -12.211 1 96 533 LEU B C 1
ATOM 9635 O O . LEU B 1 533 ? 24.625 -9.242 -13.164 1 96 533 LEU B O 1
ATOM 9639 N N . ALA B 1 534 ? 25.875 -10.766 -12.117 1 96 534 ALA B N 1
ATOM 9640 C CA . ALA B 1 534 ? 26.938 -10.758 -13.125 1 96 534 ALA B CA 1
ATOM 9641 C C . ALA B 1 534 ? 26.453 -11.359 -14.438 1 96 534 ALA B C 1
ATOM 9643 O O . ALA B 1 534 ? 27.109 -11.227 -15.469 1 96 534 ALA B O 1
ATOM 9644 N N . THR B 1 535 ? 25.266 -12 -14.453 1 95.81 535 THR B N 1
ATOM 9645 C CA . THR B 1 535 ? 24.75 -12.57 -15.688 1 95.81 535 THR B CA 1
ATOM 9646 C C . THR B 1 535 ? 24.141 -11.484 -16.578 1 95.81 535 THR B C 1
ATOM 9648 O O . THR B 1 535 ? 23.812 -11.734 -17.734 1 95.81 535 THR B O 1
ATOM 9651 N N . ASP B 1 536 ? 24.047 -10.328 -16.031 1 93.94 536 ASP B N 1
ATOM 9652 C CA . ASP B 1 536 ? 23.688 -9.172 -16.859 1 93.94 536 ASP B CA 1
ATOM 9653 C C . ASP B 1 536 ? 24.875 -8.734 -17.719 1 93.94 536 ASP B C 1
ATOM 9655 O O . ASP B 1 536 ? 25.875 -8.219 -17.203 1 93.94 536 ASP B O 1
ATOM 9659 N N . LEU B 1 537 ? 24.812 -8.859 -18.922 1 90.25 537 LEU B N 1
ATOM 9660 C CA . LEU B 1 537 ? 25.922 -8.586 -19.844 1 90.25 537 LEU B CA 1
ATOM 9661 C C . LEU B 1 537 ? 26.281 -7.109 -19.828 1 90.25 537 LEU B C 1
ATOM 9663 O O . LEU B 1 537 ? 27.422 -6.75 -20.141 1 90.25 537 LEU B O 1
ATOM 9667 N N . ALA B 1 538 ? 25.375 -6.246 -19.469 1 89.06 538 ALA B N 1
ATOM 9668 C CA . ALA B 1 538 ? 25.672 -4.816 -19.391 1 89.06 538 ALA B CA 1
ATOM 9669 C C . ALA B 1 538 ? 26.734 -4.543 -18.328 1 89.06 538 ALA B C 1
ATOM 9671 O O . ALA B 1 538 ? 27.547 -3.629 -18.484 1 89.06 538 ALA B O 1
ATOM 9672 N N . LEU B 1 539 ? 26.766 -5.344 -17.328 1 89.94 539 LEU B N 1
ATOM 9673 C CA . LEU B 1 539 ? 27.75 -5.18 -16.25 1 89.94 539 LEU B CA 1
ATOM 9674 C C . LEU B 1 539 ? 29.062 -5.863 -16.594 1 89.94 539 LEU B C 1
ATOM 9676 O O . LEU B 1 539 ? 30.109 -5.5 -16.062 1 89.94 539 LEU B O 1
ATOM 9680 N N . TYR B 1 540 ? 29 -6.828 -17.422 1 90.81 540 TYR B N 1
ATOM 9681 C CA . TYR B 1 540 ? 30.141 -7.652 -17.812 1 90.81 540 TYR B CA 1
ATOM 9682 C C . TYR B 1 540 ? 31.25 -6.797 -18.406 1 90.81 540 TYR B C 1
ATOM 9684 O O . TYR B 1 540 ? 32.438 -6.98 -18.094 1 90.81 540 TYR B O 1
ATOM 9692 N N . PHE B 1 541 ? 30.953 -5.863 -19.219 1 89.94 541 PHE B N 1
ATOM 9693 C CA . PHE B 1 541 ? 31.953 -5.094 -19.938 1 89.94 541 PHE B CA 1
ATOM 9694 C C . PHE B 1 541 ? 32.812 -4.273 -18.969 1 89.94 541 PHE B C 1
ATOM 9696 O O . PHE B 1 541 ? 34.031 -4.238 -19.094 1 89.94 541 PHE B O 1
ATOM 9703 N N . GLY B 1 542 ? 32.125 -3.68 -18.047 1 90.88 542 GLY B N 1
ATOM 9704 C CA . GLY B 1 542 ? 32.875 -2.951 -17.031 1 90.88 542 GLY B CA 1
ATOM 9705 C C . GLY B 1 542 ? 33.719 -3.852 -16.141 1 90.88 542 GLY B C 1
ATOM 9706 O O . GLY B 1 542 ? 34.844 -3.529 -15.836 1 90.88 542 GLY B O 1
ATOM 9707 N N . ASN B 1 543 ? 33.188 -4.938 -15.805 1 93.38 543 ASN B N 1
ATOM 9708 C CA . ASN B 1 543 ? 33.875 -5.887 -14.938 1 93.38 543 ASN B CA 1
ATOM 9709 C C . ASN B 1 543 ? 35.094 -6.492 -15.625 1 93.38 543 ASN B C 1
ATOM 9711 O O . ASN B 1 543 ? 36.188 -6.566 -15.031 1 93.38 543 ASN B O 1
ATOM 9715 N N . ARG B 1 544 ? 34.938 -6.945 -16.828 1 94 544 ARG B N 1
ATOM 9716 C CA . ARG B 1 544 ? 36.031 -7.539 -17.578 1 94 544 ARG B CA 1
ATOM 9717 C C . ARG B 1 544 ? 37.156 -6.535 -17.766 1 94 544 ARG B C 1
ATOM 9719 O O . ARG B 1 544 ? 38.344 -6.891 -17.656 1 94 544 ARG B O 1
ATOM 9726 N N . GLY B 1 545 ? 36.75 -5.281 -18.078 1 93.81 545 GLY B N 1
ATOM 9727 C CA . GLY B 1 545 ? 37.75 -4.246 -18.219 1 93.81 545 GLY B CA 1
ATOM 9728 C C . GLY B 1 545 ? 38.625 -4.078 -16.969 1 93.81 545 GLY B C 1
ATOM 9729 O O . GLY B 1 545 ? 39.844 -3.951 -17.062 1 93.81 545 GLY B O 1
ATOM 9730 N N . GLN B 1 546 ? 38.031 -4.121 -15.914 1 93.88 546 GLN B N 1
ATOM 9731 C CA . GLN B 1 546 ? 38.719 -3.98 -14.641 1 93.88 546 GLN B CA 1
ATOM 9732 C C . GLN B 1 546 ? 39.656 -5.16 -14.398 1 93.88 546 GLN B C 1
ATOM 9734 O O . GLN B 1 546 ? 40.812 -4.977 -13.945 1 93.88 546 GLN B O 1
ATOM 9739 N N . ILE B 1 547 ? 39.25 -6.355 -14.664 1 95.69 547 ILE B N 1
ATOM 9740 C CA . ILE B 1 547 ? 40.062 -7.559 -14.453 1 95.69 547 ILE B CA 1
ATOM 9741 C C . ILE B 1 547 ? 41.281 -7.543 -15.391 1 95.69 547 ILE B C 1
ATOM 9743 O O . ILE B 1 547 ? 42.375 -7.883 -14.984 1 95.69 547 ILE B O 1
ATOM 9747 N N . GLU B 1 548 ? 41 -7.117 -16.625 1 95.31 548 GLU B N 1
ATOM 9748 C CA . GLU B 1 548 ? 42.094 -7.059 -17.609 1 95.31 548 GLU B CA 1
ATOM 9749 C C . GLU B 1 548 ? 43.156 -6.062 -17.172 1 95.31 548 GLU B C 1
ATOM 9751 O O . GLU B 1 548 ? 44.375 -6.305 -17.375 1 95.31 548 GLU B O 1
ATOM 9756 N N . GLU B 1 549 ? 42.75 -5.016 -16.656 1 95.19 549 GLU B N 1
ATOM 9757 C CA . GLU B 1 549 ? 43.688 -4.023 -16.156 1 95.19 549 GLU B CA 1
ATOM 9758 C C . GLU B 1 549 ? 44.5 -4.574 -14.992 1 95.19 549 GLU B C 1
ATOM 9760 O O . GLU B 1 549 ? 45.719 -4.391 -14.938 1 95.19 549 GLU B O 1
ATOM 9765 N N . LEU B 1 550 ? 43.906 -5.207 -14.117 1 95.81 550 LEU B N 1
ATOM 9766 C CA . LEU B 1 550 ? 44.562 -5.785 -12.953 1 95.81 550 LEU B CA 1
ATOM 9767 C C . LEU B 1 550 ? 45.562 -6.855 -13.383 1 95.81 550 LEU B C 1
ATOM 9769 O O . LEU B 1 550 ? 46.656 -6.945 -12.828 1 95.81 550 LEU B O 1
ATOM 9773 N N . LEU B 1 551 ? 45.156 -7.707 -14.32 1 95.06 551 LEU B N 1
ATOM 9774 C CA . LEU B 1 551 ? 46 -8.789 -14.805 1 95.06 551 LEU B CA 1
ATOM 9775 C C . LEU B 1 551 ? 47.219 -8.234 -15.531 1 95.06 551 LEU B C 1
ATOM 9777 O O . LEU B 1 551 ? 48.344 -8.758 -15.375 1 95.06 551 LEU B O 1
ATOM 9781 N N . THR B 1 552 ? 47.031 -7.211 -16.328 1 94.94 552 THR B N 1
ATOM 9782 C CA . THR B 1 552 ? 48.125 -6.594 -17.078 1 94.94 552 THR B CA 1
ATOM 9783 C C . THR B 1 552 ? 49.125 -5.961 -16.141 1 94.94 552 THR B C 1
ATOM 9785 O O . THR B 1 552 ? 50.344 -6.023 -16.391 1 94.94 552 THR B O 1
ATOM 9788 N N . GLN B 1 553 ? 48.656 -5.406 -15.109 1 94.25 553 GLN B N 1
ATOM 9789 C CA . GLN B 1 553 ? 49.531 -4.754 -14.141 1 94.25 553 GLN B CA 1
ATOM 9790 C C . GLN B 1 553 ? 50.125 -5.766 -13.172 1 94.25 553 GLN B C 1
ATOM 9792 O O . GLN B 1 553 ? 51.094 -5.457 -12.461 1 94.25 553 GLN B O 1
ATOM 9797 N N . GLY B 1 554 ? 49.625 -6.938 -13.125 1 93.19 554 GLY B N 1
ATOM 9798 C CA . GLY B 1 554 ? 50.062 -7.973 -12.211 1 93.19 554 GLY B CA 1
ATOM 9799 C C . GLY B 1 554 ? 49.562 -7.793 -10.797 1 93.19 554 GLY B C 1
ATOM 9800 O O . GLY B 1 554 ? 50.156 -8.305 -9.844 1 93.19 554 GLY B O 1
ATOM 9801 N N . ASP B 1 555 ? 48.469 -7.121 -10.672 1 93.69 555 ASP B N 1
ATOM 9802 C CA . ASP B 1 555 ? 47.969 -6.742 -9.352 1 93.69 555 ASP B CA 1
ATOM 9803 C C . ASP B 1 555 ? 46.781 -7.637 -8.938 1 93.69 555 ASP B C 1
ATOM 9805 O O . ASP B 1 555 ? 46.281 -7.52 -7.816 1 93.69 555 ASP B O 1
ATOM 9809 N N . PHE B 1 556 ? 46.375 -8.562 -9.719 1 95.44 556 PHE B N 1
ATOM 9810 C CA . PHE B 1 556 ? 45.219 -9.383 -9.398 1 95.44 556 PHE B CA 1
ATOM 9811 C C . PHE B 1 556 ? 45.531 -10.328 -8.242 1 95.44 556 PHE B C 1
ATOM 9813 O O . PHE B 1 556 ? 46.531 -11.023 -8.25 1 95.44 556 PHE B O 1
ATOM 9820 N N . ASP B 1 557 ? 44.625 -10.266 -7.227 1 95.31 557 ASP B N 1
ATOM 9821 C CA . ASP B 1 557 ? 44.812 -11.055 -6.012 1 95.31 557 ASP B CA 1
ATOM 9822 C C . ASP B 1 557 ? 43.469 -11.594 -5.508 1 95.31 557 ASP B C 1
ATOM 9824 O O . ASP B 1 557 ? 42.594 -10.82 -5.156 1 95.31 557 ASP B O 1
ATOM 9828 N N . PHE B 1 558 ? 43.375 -12.938 -5.336 1 94.81 558 PHE B N 1
ATOM 9829 C CA . PHE B 1 558 ? 42.156 -13.555 -4.879 1 94.81 558 PHE B CA 1
ATOM 9830 C C . PHE B 1 558 ? 41.875 -13.219 -3.416 1 94.81 558 PHE B C 1
ATOM 9832 O O . PHE B 1 558 ? 40.781 -13.391 -2.93 1 94.81 558 PHE B O 1
ATOM 9839 N N . ASP B 1 559 ? 42.875 -12.742 -2.686 1 93.5 559 ASP B N 1
ATOM 9840 C CA . ASP B 1 559 ? 42.688 -12.406 -1.274 1 93.5 559 ASP B CA 1
ATOM 9841 C C . ASP B 1 559 ? 42.031 -11.039 -1.111 1 93.5 559 ASP B C 1
ATOM 9843 O O . ASP B 1 559 ? 41.562 -10.695 -0.027 1 93.5 559 ASP B O 1
ATOM 9847 N N . ASN B 1 560 ? 42.125 -10.336 -2.211 1 94.44 560 ASN B N 1
ATOM 9848 C CA . ASN B 1 560 ? 41.375 -9.094 -2.244 1 94.44 560 ASN B CA 1
ATOM 9849 C C . ASN B 1 560 ? 39.875 -9.336 -2.553 1 94.44 560 ASN B C 1
ATOM 9851 O O . ASN B 1 560 ? 39.562 -9.836 -3.627 1 94.44 560 ASN B O 1
ATOM 9855 N N . GLN B 1 561 ? 39.031 -8.914 -1.672 1 93.44 561 GLN B N 1
ATOM 9856 C CA . GLN B 1 561 ? 37.625 -9.234 -1.766 1 93.44 561 GLN B CA 1
ATOM 9857 C C . GLN B 1 561 ? 37 -8.672 -3.049 1 93.44 561 GLN B C 1
ATOM 9859 O O . GLN B 1 561 ? 36.156 -9.312 -3.67 1 93.44 561 GLN B O 1
ATOM 9864 N N . GLN B 1 562 ? 37.406 -7.527 -3.447 1 93.19 562 GLN B N 1
ATOM 9865 C CA . GLN B 1 562 ? 36.875 -6.93 -4.668 1 93.19 562 GLN B CA 1
ATOM 9866 C C . GLN B 1 562 ? 37.312 -7.707 -5.902 1 93.19 562 GLN B C 1
ATOM 9868 O O . GLN B 1 562 ? 36.531 -7.926 -6.824 1 93.19 562 GLN B O 1
ATOM 9873 N N . HIS B 1 563 ? 38.688 -8.102 -5.93 1 95.88 563 HIS B N 1
ATOM 9874 C CA . HIS B 1 563 ? 39.188 -8.898 -7.035 1 95.88 563 HIS B CA 1
ATOM 9875 C C . HIS B 1 563 ? 38.5 -10.25 -7.109 1 95.88 563 HIS B C 1
ATOM 9877 O O . HIS B 1 563 ? 38.125 -10.703 -8.195 1 95.88 563 HIS B O 1
ATOM 9883 N N . ARG B 1 564 ? 38.281 -10.742 -5.965 1 95.81 564 ARG B N 1
ATOM 9884 C CA . ARG B 1 564 ? 37.594 -12.039 -5.855 1 95.81 564 ARG B CA 1
ATOM 9885 C C . ARG B 1 564 ? 36.188 -11.961 -6.387 1 95.81 564 ARG B C 1
ATOM 9887 O O . ARG B 1 564 ? 35.75 -12.828 -7.152 1 95.81 564 ARG B O 1
ATOM 9894 N N . THR B 1 565 ? 35.406 -10.953 -6.043 1 95.5 565 THR B N 1
ATOM 9895 C CA . THR B 1 565 ? 34.062 -10.75 -6.508 1 95.5 565 THR B CA 1
ATOM 9896 C C . THR B 1 565 ? 34.031 -10.57 -8.023 1 95.5 565 THR B C 1
ATOM 9898 O O . THR B 1 565 ? 33.125 -11.117 -8.695 1 95.5 565 THR B O 1
ATOM 9901 N N . SER B 1 566 ? 34.969 -9.867 -8.516 1 96.06 566 SER B N 1
ATOM 9902 C CA . SER B 1 566 ? 35.062 -9.656 -9.953 1 96.06 566 SER B CA 1
ATOM 9903 C C . SER B 1 566 ? 35.344 -10.961 -10.688 1 96.06 566 SER B C 1
ATOM 9905 O O . SER B 1 566 ? 34.812 -11.211 -11.766 1 96.06 566 SER B O 1
ATOM 9907 N N . ALA B 1 567 ? 36.188 -11.727 -10.117 1 97 567 ALA B N 1
ATOM 9908 C CA . ALA B 1 567 ? 36.531 -13.016 -10.711 1 97 567 ALA B CA 1
ATOM 9909 C C . ALA B 1 567 ? 35.312 -13.945 -10.719 1 97 567 ALA B C 1
ATOM 9911 O O . ALA B 1 567 ? 35.062 -14.617 -11.719 1 97 567 ALA B O 1
ATOM 9912 N N . ILE B 1 568 ? 34.594 -13.969 -9.633 1 97.06 568 ILE B N 1
ATOM 9913 C CA . ILE B 1 568 ? 33.375 -14.758 -9.539 1 97.06 568 ILE B CA 1
ATOM 9914 C C . ILE B 1 568 ? 32.375 -14.297 -10.594 1 97.06 568 ILE B C 1
ATOM 9916 O O . ILE B 1 568 ? 31.719 -15.125 -11.234 1 97.06 568 ILE B O 1
ATOM 9920 N N . GLY B 1 569 ? 32.281 -12.984 -10.75 1 97.38 569 GLY B N 1
ATOM 9921 C CA . GLY B 1 569 ? 31.422 -12.438 -11.789 1 97.38 569 GLY B CA 1
ATOM 9922 C C . GLY B 1 569 ? 31.812 -12.906 -13.188 1 97.38 569 GLY B C 1
ATOM 9923 O O . GLY B 1 569 ? 30.953 -13.266 -13.984 1 97.38 569 GLY B O 1
ATOM 9924 N N . LEU B 1 570 ? 33.094 -12.898 -13.406 1 97.5 570 LEU B N 1
ATOM 9925 C CA . LEU B 1 570 ? 33.594 -13.352 -14.703 1 97.5 570 LEU B CA 1
ATOM 9926 C C . LEU B 1 570 ? 33.312 -14.836 -14.898 1 97.5 570 LEU B C 1
ATOM 9928 O O . LEU B 1 570 ? 32.969 -15.266 -16 1 97.5 570 LEU B O 1
ATOM 9932 N N . MET B 1 571 ? 33.5 -15.633 -13.891 1 97.94 571 MET B N 1
ATOM 9933 C CA . MET B 1 571 ? 33.188 -17.062 -13.922 1 97.94 571 MET B CA 1
ATOM 9934 C C . MET B 1 571 ? 31.734 -17.312 -14.289 1 97.94 571 MET B C 1
ATOM 9936 O O . MET B 1 571 ? 31.438 -18.125 -15.156 1 97.94 571 MET B O 1
ATOM 9940 N N . MET B 1 572 ? 30.797 -16.562 -13.633 1 98.25 572 MET B N 1
ATOM 9941 C CA . MET B 1 572 ? 29.375 -16.734 -13.859 1 98.25 572 MET B CA 1
ATOM 9942 C C . MET B 1 572 ? 29 -16.375 -15.289 1 98.25 572 MET B C 1
ATOM 9944 O O . MET B 1 572 ? 28.188 -17.062 -15.922 1 98.25 572 MET B O 1
ATOM 9948 N N . THR B 1 573 ? 29.547 -15.273 -15.758 1 97.88 573 THR B N 1
ATOM 9949 C CA . THR B 1 573 ? 29.266 -14.875 -17.125 1 97.88 573 THR B CA 1
ATOM 9950 C C . THR B 1 573 ? 29.75 -15.938 -18.109 1 97.88 573 THR B C 1
ATOM 9952 O O . THR B 1 573 ? 29.062 -16.25 -19.078 1 97.88 573 THR B O 1
ATOM 9955 N N . ALA B 1 574 ? 30.938 -16.453 -17.828 1 97.5 574 ALA B N 1
ATOM 9956 C CA . ALA B 1 574 ? 31.5 -17.5 -18.688 1 97.5 574 ALA B CA 1
ATOM 9957 C C . ALA B 1 574 ? 30.609 -18.734 -18.672 1 97.5 574 ALA B C 1
ATOM 9959 O O . ALA B 1 574 ? 30.406 -19.375 -19.719 1 97.5 574 ALA B O 1
ATOM 9960 N N . CYS B 1 575 ? 30.141 -19.109 -17.531 1 97.56 575 CYS B N 1
ATOM 9961 C CA . CYS B 1 575 ? 29.234 -20.25 -17.422 1 97.56 575 CYS B CA 1
ATOM 9962 C C . CYS B 1 575 ? 27.953 -20 -18.203 1 97.56 575 CYS B C 1
ATOM 9964 O O . CYS B 1 575 ? 27.438 -20.906 -18.875 1 97.56 575 CYS B O 1
ATOM 9966 N N . ASP B 1 576 ? 27.391 -18.797 -18.094 1 96.94 576 ASP B N 1
ATOM 9967 C CA . ASP B 1 576 ? 26.156 -18.406 -18.797 1 96.94 576 ASP B CA 1
ATOM 9968 C C . ASP B 1 576 ? 26.344 -18.484 -20.312 1 96.94 576 ASP B C 1
ATOM 9970 O O . ASP B 1 576 ? 25.406 -18.766 -21.047 1 96.94 576 ASP B O 1
ATOM 9974 N N . LEU B 1 577 ? 27.656 -18.281 -20.75 1 95.75 577 LEU B N 1
ATOM 9975 C CA . LEU B 1 577 ? 27.984 -18.297 -22.172 1 95.75 577 LEU B CA 1
ATOM 9976 C C . LEU B 1 577 ? 28.562 -19.656 -22.578 1 95.75 577 LEU B C 1
ATOM 9978 O O . LEU B 1 577 ? 28.984 -19.844 -23.719 1 95.75 577 LEU B O 1
ATOM 9982 N N . SER B 1 578 ? 28.531 -20.594 -21.719 1 94.25 578 SER B N 1
ATOM 9983 C CA . SER B 1 578 ? 29.25 -21.859 -21.906 1 94.25 578 SER B CA 1
ATOM 9984 C C . SER B 1 578 ? 28.688 -22.656 -23.078 1 94.25 578 SER B C 1
ATOM 9986 O O . SER B 1 578 ? 29.375 -23.5 -23.656 1 94.25 578 SER B O 1
ATOM 9988 N N . SER B 1 579 ? 27.438 -22.359 -23.406 1 91.12 579 SER B N 1
ATOM 9989 C CA . SER B 1 579 ? 26.844 -23.047 -24.562 1 91.12 579 SER B CA 1
ATOM 9990 C C . SER B 1 579 ? 27.641 -22.766 -25.844 1 91.12 579 SER B C 1
ATOM 9992 O O . SER B 1 579 ? 27.625 -23.562 -26.766 1 91.12 579 SER B O 1
ATOM 9994 N N . SER B 1 580 ? 28.375 -21.688 -25.859 1 92.75 580 SER B N 1
ATOM 9995 C CA . SER B 1 580 ? 29.172 -21.281 -27.016 1 92.75 580 SER B CA 1
ATOM 9996 C C . SER B 1 580 ? 30.438 -22.141 -27.141 1 92.75 580 SER B C 1
ATOM 9998 O O . SER B 1 580 ? 31.109 -22.109 -28.172 1 92.75 580 SER B O 1
ATOM 10000 N N . ALA B 1 581 ? 30.734 -22.844 -26.109 1 93.19 581 ALA B N 1
ATOM 10001 C CA . ALA B 1 581 ? 31.969 -23.609 -26.094 1 93.19 581 ALA B CA 1
ATOM 10002 C C . ALA B 1 581 ? 31.688 -25.109 -26.031 1 93.19 581 ALA B C 1
ATOM 10004 O O . ALA B 1 581 ? 32.594 -25.922 -25.781 1 93.19 581 ALA B O 1
ATOM 10005 N N . LYS B 1 582 ? 30.438 -25.484 -26.172 1 91.25 582 LYS B N 1
ATOM 10006 C CA . LYS B 1 582 ? 30.078 -26.891 -26.219 1 91.25 582 LYS B CA 1
ATOM 10007 C C . LYS B 1 582 ? 30.312 -27.469 -27.609 1 91.25 582 LYS B C 1
ATOM 10009 O O . LYS B 1 582 ? 30.75 -26.766 -28.516 1 91.25 582 LYS B O 1
ATOM 10014 N N . ASP B 1 583 ? 30.047 -28.797 -27.719 1 90.19 583 ASP B N 1
ATOM 10015 C CA . ASP B 1 583 ? 30.188 -29.406 -29.031 1 90.19 583 ASP B CA 1
ATOM 10016 C C . ASP B 1 583 ? 29.312 -28.719 -30.078 1 90.19 583 ASP B C 1
ATOM 10018 O O . ASP B 1 583 ? 28.25 -28.203 -29.75 1 90.19 583 ASP B O 1
ATOM 10022 N N . TRP B 1 584 ? 29.734 -28.812 -31.266 1 91.69 584 TRP B N 1
ATOM 10023 C CA . TRP B 1 584 ? 29.156 -28 -32.344 1 91.69 584 TRP B CA 1
ATOM 10024 C C . TRP B 1 584 ? 27.656 -28.266 -32.469 1 91.69 584 TRP B C 1
ATOM 10026 O O . TRP B 1 584 ? 26.859 -27.328 -32.594 1 91.69 584 TRP B O 1
ATOM 10036 N N . GLU B 1 585 ? 27.25 -29.531 -32.438 1 88.25 585 GLU B N 1
ATOM 10037 C CA . GLU B 1 585 ? 25.844 -29.875 -32.594 1 88.25 585 GLU B CA 1
ATOM 10038 C C . GLU B 1 585 ? 25 -29.281 -31.469 1 88.25 585 GLU B C 1
ATOM 10040 O O . GLU B 1 585 ? 23.891 -28.781 -31.703 1 88.25 585 GLU B O 1
ATOM 10045 N N . VAL B 1 586 ? 25.562 -29.359 -30.297 1 88.56 586 VAL B N 1
ATOM 10046 C CA . VAL B 1 586 ? 24.875 -28.828 -29.125 1 88.56 586 VAL B CA 1
ATOM 10047 C C . VAL B 1 586 ? 24.812 -27.297 -29.203 1 88.56 586 VAL B C 1
ATOM 10049 O O . VAL B 1 586 ? 23.781 -26.703 -28.906 1 88.56 586 VAL B O 1
ATOM 10052 N N . THR B 1 587 ? 25.906 -26.703 -29.625 1 90.56 587 THR B N 1
ATOM 10053 C CA . THR B 1 587 ? 26 -25.266 -29.734 1 90.56 587 THR B CA 1
ATOM 10054 C C . THR B 1 587 ? 25 -24.734 -30.766 1 90.56 587 THR B C 1
ATOM 10056 O O . THR B 1 587 ? 24.344 -23.719 -30.516 1 90.56 587 THR B O 1
ATOM 10059 N N . ARG B 1 588 ? 24.875 -25.391 -31.844 1 89.5 588 ARG B N 1
ATOM 10060 C CA . ARG B 1 588 ? 23.984 -24.953 -32.906 1 89.5 588 ARG B CA 1
ATOM 10061 C C . ARG B 1 588 ? 22.516 -25.031 -32.438 1 89.5 588 ARG B C 1
ATOM 10063 O O . ARG B 1 588 ? 21.734 -24.125 -32.719 1 89.5 588 ARG B O 1
ATOM 10070 N N . ASN B 1 589 ? 22.203 -26.109 -31.797 1 89.25 589 ASN B N 1
ATOM 10071 C CA . ASN B 1 589 ? 20.844 -26.266 -31.297 1 89.25 589 ASN B CA 1
ATOM 10072 C C . ASN B 1 589 ? 20.5 -25.203 -30.266 1 89.25 589 ASN B C 1
ATOM 10074 O O . ASN B 1 589 ? 19.391 -24.656 -30.266 1 89.25 589 ASN B O 1
ATOM 10078 N N . ASN B 1 590 ? 21.391 -24.969 -29.344 1 90.31 590 ASN B N 1
ATOM 10079 C CA . ASN B 1 590 ? 21.188 -23.938 -28.328 1 90.31 590 ASN B CA 1
ATOM 10080 C C . ASN B 1 590 ? 21 -22.562 -28.953 1 90.31 590 ASN B C 1
ATOM 10082 O O . ASN B 1 590 ? 20.219 -21.75 -28.453 1 90.31 590 ASN B O 1
ATOM 10086 N N . LEU B 1 591 ? 21.734 -22.359 -29.984 1 90.31 591 LEU B N 1
ATOM 10087 C CA . LEU B 1 591 ? 21.656 -21.062 -30.656 1 90.31 591 LEU B CA 1
ATOM 10088 C C . LEU B 1 591 ? 20.266 -20.875 -31.266 1 90.31 591 LEU B C 1
ATOM 10090 O O . LEU B 1 591 ? 19.719 -19.766 -31.234 1 90.31 591 LEU B O 1
ATOM 10094 N N . LEU B 1 592 ? 19.797 -21.906 -31.891 1 90.06 592 LEU B N 1
ATOM 10095 C CA . LEU B 1 592 ? 18.469 -21.812 -32.5 1 90.06 592 LEU B CA 1
ATOM 10096 C C . LEU B 1 592 ? 17.422 -21.5 -31.422 1 90.06 592 LEU B C 1
ATOM 10098 O O . LEU B 1 592 ? 16.516 -20.703 -31.656 1 90.06 592 LEU B O 1
ATOM 10102 N N . ASP B 1 593 ? 17.531 -22.172 -30.312 1 92.94 593 ASP B N 1
ATOM 10103 C CA . ASP B 1 593 ? 16.609 -21.922 -29.203 1 92.94 593 ASP B CA 1
ATOM 10104 C C . ASP B 1 593 ? 16.688 -20.469 -28.75 1 92.94 593 ASP B C 1
ATOM 10106 O O . ASP B 1 593 ? 15.656 -19.859 -28.469 1 92.94 593 ASP B O 1
ATOM 10110 N N . LEU B 1 594 ? 17.859 -19.969 -28.656 1 93.75 594 LEU B N 1
ATOM 10111 C CA . LEU B 1 594 ? 18.062 -18.594 -28.234 1 93.75 594 LEU B CA 1
ATOM 10112 C C . LEU B 1 594 ? 17.453 -17.625 -29.234 1 93.75 594 LEU B C 1
ATOM 10114 O O . LEU B 1 594 ? 16.828 -16.625 -28.859 1 93.75 594 LEU B O 1
ATOM 10118 N N . HIS B 1 595 ? 17.578 -17.906 -30.5 1 93 595 HIS B N 1
ATOM 10119 C CA . HIS B 1 595 ? 17.062 -17 -31.531 1 93 595 HIS B CA 1
ATOM 10120 C C . HIS B 1 595 ? 15.547 -17.031 -31.578 1 93 595 HIS B C 1
ATOM 10122 O O . HIS B 1 595 ? 14.906 -16.031 -31.891 1 93 595 HIS B O 1
ATOM 10128 N N . PHE B 1 596 ? 15.016 -18.156 -31.234 1 94.31 596 PHE B N 1
ATOM 10129 C CA . PHE B 1 596 ? 13.555 -18.188 -31.156 1 94.31 596 PHE B CA 1
ATOM 10130 C C . PHE B 1 596 ? 13.047 -17.203 -30.109 1 94.31 596 PHE B C 1
ATOM 10132 O O . PHE B 1 596 ? 12.031 -16.531 -30.328 1 94.31 596 PHE B O 1
ATOM 10139 N N . GLU B 1 597 ? 13.727 -17.109 -29.016 1 94.5 597 GLU B N 1
ATOM 10140 C CA . GLU B 1 597 ? 13.359 -16.141 -28 1 94.5 597 GLU B CA 1
ATOM 10141 C C . GLU B 1 597 ? 13.586 -14.711 -28.484 1 94.5 597 GLU B C 1
ATOM 10143 O O . GLU B 1 597 ? 12.766 -13.828 -28.234 1 94.5 597 GLU B O 1
ATOM 10148 N N . PHE B 1 598 ? 14.656 -14.516 -29.266 1 94.25 598 PHE B N 1
ATOM 10149 C CA . PHE B 1 598 ? 14.961 -13.211 -29.812 1 94.25 598 PHE B CA 1
ATOM 10150 C C . PHE B 1 598 ? 13.898 -12.781 -30.828 1 94.25 598 PHE B C 1
ATOM 10152 O O . PHE B 1 598 ? 13.445 -11.641 -30.797 1 94.25 598 PHE B O 1
ATOM 10159 N N . TRP B 1 599 ? 13.602 -13.719 -31.641 1 94.62 599 TRP B N 1
ATOM 10160 C CA . TRP B 1 599 ? 12.617 -13.422 -32.656 1 94.62 599 TRP B CA 1
ATOM 10161 C C . TRP B 1 599 ? 11.25 -13.141 -32.062 1 94.62 599 TRP B C 1
ATOM 10163 O O . TRP B 1 599 ? 10.516 -12.273 -32.531 1 94.62 599 TRP B O 1
ATOM 10173 N N . ASP B 1 600 ? 10.906 -13.922 -31.062 1 95.12 600 ASP B N 1
ATOM 10174 C CA . ASP B 1 600 ? 9.641 -13.68 -30.391 1 95.12 600 ASP B CA 1
ATOM 10175 C C . ASP B 1 600 ? 9.586 -12.266 -29.812 1 95.12 600 ASP B C 1
ATOM 10177 O O . ASP B 1 600 ? 8.57 -11.578 -29.953 1 95.12 600 ASP B O 1
ATOM 10181 N N . GLU B 1 601 ? 10.594 -11.828 -29.156 1 95 601 GLU B N 1
ATOM 10182 C CA . GLU B 1 601 ? 10.641 -10.461 -28.641 1 95 601 GLU B CA 1
ATOM 10183 C C . GLU B 1 601 ? 10.617 -9.445 -29.781 1 95 601 GLU B C 1
ATOM 10185 O O . GLU B 1 601 ? 9.953 -8.414 -29.688 1 95 601 GLU B O 1
ATOM 10190 N N . GLY B 1 602 ? 11.43 -9.719 -30.844 1 95.19 602 GLY B N 1
ATOM 10191 C CA . GLY B 1 602 ? 11.422 -8.844 -32 1 95.19 602 GLY B CA 1
ATOM 10192 C C . GLY B 1 602 ? 10.031 -8.641 -32.594 1 95.19 602 GLY B C 1
ATOM 10193 O O . GLY B 1 602 ? 9.672 -7.516 -32.938 1 95.19 602 GLY B O 1
ATOM 10194 N N . ASP B 1 603 ? 9.32 -9.719 -32.688 1 95.31 603 ASP B N 1
ATOM 10195 C CA . ASP B 1 603 ? 7.953 -9.656 -33.188 1 95.31 603 ASP B CA 1
ATOM 10196 C C . ASP B 1 603 ? 7.078 -8.789 -32.281 1 95.31 603 ASP B C 1
ATOM 10198 O O . ASP B 1 603 ? 6.246 -8.016 -32.75 1 95.31 603 ASP B O 1
ATOM 10202 N N . GLN B 1 604 ? 7.195 -8.992 -31 1 93.94 604 GLN B N 1
ATOM 10203 C CA . GLN B 1 604 ? 6.418 -8.195 -30.062 1 93.94 604 GLN B CA 1
ATOM 10204 C C . GLN B 1 604 ? 6.758 -6.715 -30.172 1 93.94 604 GLN B C 1
ATOM 10206 O O . GLN B 1 604 ? 5.867 -5.863 -30.125 1 93.94 604 GLN B O 1
ATOM 10211 N N . ARG B 1 605 ? 8.055 -6.422 -30.328 1 94.06 605 ARG B N 1
ATOM 10212 C CA . ARG B 1 605 ? 8.508 -5.047 -30.516 1 94.06 605 ARG B CA 1
ATOM 10213 C C . ARG B 1 605 ? 7.883 -4.422 -31.75 1 94.06 605 ARG B C 1
ATOM 10215 O O . ARG B 1 605 ? 7.352 -3.309 -31.688 1 94.06 605 ARG B O 1
ATOM 10222 N N . LYS B 1 606 ? 7.906 -5.184 -32.781 1 94 606 LYS B N 1
ATOM 10223 C CA . LYS B 1 606 ? 7.348 -4.691 -34.031 1 94 606 LYS B CA 1
ATOM 10224 C C . LYS B 1 606 ? 5.852 -4.414 -33.906 1 94 606 LYS B C 1
ATOM 10226 O O . LYS B 1 606 ? 5.352 -3.42 -34.438 1 94 606 LYS B O 1
ATOM 10231 N N . ARG B 1 607 ? 5.176 -5.266 -33.219 1 94.12 607 ARG B N 1
ATOM 10232 C CA . ARG B 1 607 ? 3.746 -5.082 -32.969 1 94.12 607 ARG B CA 1
ATOM 10233 C C . ARG B 1 607 ? 3.471 -3.799 -32.219 1 94.12 607 ARG B C 1
ATOM 10235 O O . ARG B 1 607 ? 2.445 -3.148 -32.406 1 94.12 607 ARG B O 1
ATOM 10242 N N . LEU B 1 608 ? 4.367 -3.426 -31.359 1 93.75 608 LEU B N 1
ATOM 10243 C CA . LEU B 1 608 ? 4.195 -2.238 -30.531 1 93.75 608 LEU B CA 1
ATOM 10244 C C . LEU B 1 608 ? 4.809 -1.013 -31.203 1 93.75 608 LEU B C 1
ATOM 10246 O O . LEU B 1 608 ? 4.816 0.076 -30.625 1 93.75 608 LEU B O 1
ATOM 10250 N N . GLY B 1 609 ? 5.449 -1.178 -32.375 1 92.5 609 GLY B N 1
ATOM 10251 C CA . GLY B 1 609 ? 6.062 -0.084 -33.094 1 92.5 609 GLY B CA 1
ATOM 10252 C C . GLY B 1 609 ? 7.461 0.248 -32.625 1 92.5 609 GLY B C 1
ATOM 10253 O O . GLY B 1 609 ? 7.941 1.367 -32.812 1 92.5 609 GLY B O 1
ATOM 10254 N N . ILE B 1 610 ? 8.062 -0.682 -31.906 1 92.12 610 ILE B N 1
ATOM 10255 C CA . ILE B 1 610 ? 9.43 -0.524 -31.422 1 92.12 610 ILE B CA 1
ATOM 10256 C C . ILE B 1 610 ? 10.391 -1.31 -32.312 1 92.12 610 ILE B C 1
ATOM 10258 O O . ILE B 1 610 ? 10.109 -2.449 -32.688 1 92.12 610 ILE B O 1
ATOM 10262 N N . GLU B 1 611 ? 11.445 -0.702 -32.625 1 91.06 611 GLU B N 1
ATOM 10263 C CA . GLU B 1 611 ? 12.445 -1.398 -33.406 1 91.06 611 GLU B CA 1
ATOM 10264 C C . GLU B 1 611 ? 13.164 -2.465 -32.594 1 91.06 611 GLU B C 1
ATOM 10266 O O . GLU B 1 611 ? 13.484 -2.248 -31.422 1 91.06 611 GLU B O 1
ATOM 10271 N N . PRO B 1 612 ? 13.414 -3.605 -33.312 1 90.12 612 PRO B N 1
ATOM 10272 C CA . PRO B 1 612 ? 14.211 -4.609 -32.594 1 90.12 612 PRO B CA 1
ATOM 10273 C C . PRO B 1 612 ? 15.547 -4.062 -32.094 1 90.12 612 PRO B C 1
ATOM 10275 O O . PRO B 1 612 ? 16.188 -3.26 -32.812 1 90.12 612 PRO B O 1
ATOM 10278 N N . LEU B 1 613 ? 16.047 -4.438 -30.922 1 84.75 613 LEU B N 1
ATOM 10279 C CA . LEU B 1 613 ? 17.25 -3.922 -30.281 1 84.75 613 LEU B CA 1
ATOM 10280 C C . LEU B 1 613 ? 18.5 -4.258 -31.094 1 84.75 613 LEU B C 1
ATOM 10282 O O . LEU B 1 613 ? 19.438 -3.455 -31.156 1 84.75 613 LEU B O 1
ATOM 10286 N N . LEU B 1 614 ? 18.562 -5.52 -31.578 1 86 614 LEU B N 1
ATOM 10287 C CA . LEU B 1 614 ? 19.672 -6.02 -32.375 1 86 614 LEU B CA 1
ATOM 10288 C C . LEU B 1 614 ? 19.156 -6.629 -33.688 1 86 614 LEU B C 1
ATOM 10290 O O . LEU B 1 614 ? 18.031 -7.129 -33.75 1 86 614 LEU B O 1
ATOM 10294 N N . PRO B 1 615 ? 20 -6.582 -34.688 1 86.19 615 PRO B N 1
ATOM 10295 C CA . PRO B 1 615 ? 19.578 -7.188 -35.969 1 86.19 615 PRO B CA 1
ATOM 10296 C C . PRO B 1 615 ? 19.234 -8.672 -35.812 1 86.19 615 PRO B C 1
ATOM 10298 O O . PRO B 1 615 ? 18.328 -9.164 -36.5 1 86.19 615 PRO B O 1
ATOM 10301 N N . MET B 1 616 ? 19.828 -9.328 -34.969 1 87.25 616 MET B N 1
ATOM 10302 C CA . MET B 1 616 ? 19.625 -10.766 -34.812 1 87.25 616 MET B CA 1
ATOM 10303 C C . MET B 1 616 ? 18.266 -11.055 -34.188 1 87.25 616 MET B C 1
ATOM 10305 O O . MET B 1 616 ? 17.781 -12.188 -34.25 1 87.25 616 MET B O 1
ATOM 10309 N N . MET B 1 617 ? 17.547 -10.078 -33.656 1 91.06 617 MET B N 1
ATOM 10310 C CA . MET B 1 617 ? 16.234 -10.25 -33.062 1 91.06 617 MET B CA 1
ATOM 10311 C C . MET B 1 617 ? 15.125 -10.109 -34.094 1 91.06 617 MET B C 1
ATOM 10313 O O . MET B 1 617 ? 13.953 -10.352 -33.812 1 91.06 617 MET B O 1
ATOM 10317 N N . ASP B 1 618 ? 15.555 -9.656 -35.312 1 91.31 618 ASP B N 1
ATOM 10318 C CA . ASP B 1 618 ? 14.586 -9.5 -36.406 1 91.31 618 ASP B CA 1
ATOM 10319 C C . ASP B 1 618 ? 14.469 -10.789 -37.219 1 91.31 618 ASP B C 1
ATOM 10321 O O . ASP B 1 618 ? 15.414 -11.18 -37.906 1 91.31 618 ASP B O 1
ATOM 10325 N N . ARG B 1 619 ? 13.328 -11.406 -37.094 1 89.75 619 ARG B N 1
ATOM 10326 C CA . ARG B 1 619 ? 13.07 -12.672 -37.781 1 89.75 619 ARG B CA 1
ATOM 10327 C C . ARG B 1 619 ? 13.266 -12.539 -39.281 1 89.75 619 ARG B C 1
ATOM 10329 O O . ARG B 1 619 ? 13.641 -13.508 -39.969 1 89.75 619 ARG B O 1
ATOM 10336 N N . ASP B 1 620 ? 13.164 -11.336 -39.875 1 89.25 620 ASP B N 1
ATOM 10337 C CA . ASP B 1 620 ? 13.289 -11.086 -41.312 1 89.25 620 ASP B CA 1
ATOM 10338 C C . ASP B 1 620 ? 14.742 -11.156 -41.75 1 89.25 620 ASP B C 1
ATOM 10340 O O . ASP B 1 620 ? 15.023 -11.305 -42.938 1 89.25 620 ASP B O 1
ATOM 10344 N N . LEU B 1 621 ? 15.664 -11.062 -40.844 1 87.06 621 LEU B N 1
ATOM 10345 C CA . LEU B 1 621 ? 17.078 -11.102 -41.156 1 87.06 621 LEU B CA 1
ATOM 10346 C C . LEU B 1 621 ? 17.688 -12.438 -40.75 1 87.06 621 LEU B C 1
ATOM 10348 O O . LEU B 1 621 ? 18.859 -12.508 -40.375 1 87.06 621 LEU B O 1
ATOM 10352 N N . GLU B 1 622 ? 16.906 -13.477 -40.656 1 84.81 622 GLU B N 1
ATOM 10353 C CA . GLU B 1 622 ? 17.312 -14.805 -40.25 1 84.81 622 GLU B CA 1
ATOM 10354 C C . GLU B 1 622 ? 18.484 -15.312 -41.062 1 84.81 622 GLU B C 1
ATOM 10356 O O . GLU B 1 622 ? 19.328 -16.062 -40.562 1 84.81 622 GLU B O 1
ATOM 10361 N N . GLU B 1 623 ? 18.688 -14.844 -42.281 1 81.12 623 GLU B N 1
ATOM 10362 C CA . GLU B 1 623 ? 19.75 -15.289 -43.188 1 81.12 623 GLU B CA 1
ATOM 10363 C C . GLU B 1 623 ? 21.109 -14.82 -42.688 1 81.12 623 GLU B C 1
ATOM 10365 O O . GLU B 1 623 ? 22.125 -15.453 -43 1 81.12 623 GLU B O 1
ATOM 10370 N N . ASP B 1 624 ? 21.172 -13.812 -41.906 1 83.69 624 ASP B N 1
ATOM 10371 C CA . ASP B 1 624 ? 22.422 -13.219 -41.438 1 83.69 624 ASP B CA 1
ATOM 10372 C C . ASP B 1 624 ? 22.828 -13.766 -40.062 1 83.69 624 ASP B C 1
ATOM 10374 O O . ASP B 1 624 ? 23.625 -13.156 -39.375 1 83.69 624 ASP B O 1
ATOM 10378 N N . LEU B 1 625 ? 22.328 -14.883 -39.656 1 87.12 625 LEU B N 1
ATOM 10379 C CA . LEU B 1 625 ? 22.531 -15.445 -38.344 1 87.12 625 LEU B CA 1
ATOM 10380 C C . LEU B 1 625 ? 24.016 -15.766 -38.094 1 87.12 625 LEU B C 1
ATOM 10382 O O . LEU B 1 625 ? 24.547 -15.492 -37.031 1 87.12 625 LEU B O 1
ATOM 10386 N N . ALA B 1 626 ? 24.656 -16.328 -39.094 1 89.5 626 ALA B N 1
ATOM 10387 C CA . ALA B 1 626 ? 26.062 -16.734 -38.969 1 89.5 626 ALA B CA 1
ATOM 10388 C C . ALA B 1 626 ? 26.969 -15.531 -38.75 1 89.5 626 ALA B C 1
ATOM 10390 O O . ALA B 1 626 ? 27.891 -15.57 -37.906 1 89.5 626 ALA B O 1
ATOM 10391 N N . GLU B 1 627 ? 26.719 -14.5 -39.438 1 90.06 627 GLU B N 1
ATOM 10392 C CA . GLU B 1 627 ? 27.5 -13.281 -39.281 1 90.06 627 GLU B CA 1
ATOM 10393 C C . GLU B 1 627 ? 27.328 -12.68 -37.906 1 90.06 627 GLU B C 1
ATOM 10395 O O . GLU B 1 627 ? 28.281 -12.156 -37.312 1 90.06 627 GLU B O 1
ATOM 10400 N N . GLY B 1 628 ? 26.141 -12.672 -37.469 1 89.25 628 GLY B N 1
ATOM 10401 C CA . GLY B 1 628 ? 25.859 -12.188 -36.125 1 89.25 628 GLY B CA 1
ATOM 10402 C C . GLY B 1 628 ? 26.594 -12.969 -35.062 1 89.25 628 GLY B C 1
ATOM 10403 O O . GLY B 1 628 ? 27.062 -12.391 -34.094 1 89.25 628 GLY B O 1
ATOM 10404 N N . GLN B 1 629 ? 26.656 -14.273 -35.219 1 91.88 629 GLN B N 1
ATOM 10405 C CA . GLN B 1 629 ? 27.344 -15.117 -34.25 1 91.88 629 GLN B CA 1
ATOM 10406 C C . GLN B 1 629 ? 28.859 -14.859 -34.25 1 91.88 629 GLN B C 1
ATOM 10408 O O . GLN B 1 629 ? 29.5 -14.883 -33.188 1 91.88 629 GLN B O 1
ATOM 10413 N N . VAL B 1 630 ? 29.359 -14.664 -35.5 1 94.38 630 VAL B N 1
ATOM 10414 C CA . VAL B 1 630 ? 30.781 -14.344 -35.562 1 94.38 630 VAL B CA 1
ATOM 10415 C C . VAL B 1 630 ? 31.078 -13.102 -34.75 1 94.38 630 VAL B C 1
ATOM 10417 O O . VAL B 1 630 ? 32.062 -13.062 -34 1 94.38 630 VAL B O 1
ATOM 10420 N N . GLY B 1 631 ? 30.25 -12.117 -34.906 1 91.88 631 GLY B N 1
ATOM 10421 C CA . GLY B 1 631 ? 30.406 -10.906 -34.094 1 91.88 631 GLY B CA 1
ATOM 10422 C C . GLY B 1 631 ? 30.281 -11.141 -32.625 1 91.88 631 GLY B C 1
ATOM 10423 O O . GLY B 1 631 ? 31.094 -10.625 -31.828 1 91.88 631 GLY B O 1
ATOM 10424 N N . PHE B 1 632 ? 29.328 -11.898 -32.219 1 92.5 632 PHE B N 1
ATOM 10425 C CA . PHE B 1 632 ? 29.062 -12.164 -30.797 1 92.5 632 PHE B CA 1
ATOM 10426 C C . PHE B 1 632 ? 30.203 -12.977 -30.188 1 92.5 632 PHE B C 1
ATOM 10428 O O . PHE B 1 632 ? 30.688 -12.656 -29.109 1 92.5 632 PHE B O 1
ATOM 10435 N N . TYR B 1 633 ? 30.578 -14.031 -30.844 1 95.19 633 TYR B N 1
ATOM 10436 C CA . TYR B 1 633 ? 31.656 -14.875 -30.359 1 95.19 633 TYR B CA 1
ATOM 10437 C C . TYR B 1 633 ? 32.938 -14.078 -30.219 1 95.19 633 TYR B C 1
ATOM 10439 O O . TYR B 1 633 ? 33.625 -14.156 -29.188 1 95.19 633 TYR B O 1
ATOM 10447 N N . SER B 1 634 ? 33.219 -13.297 -31.203 1 95.12 634 SER B N 1
ATOM 10448 C CA . SER B 1 634 ? 34.5 -12.594 -31.25 1 95.12 634 SER B CA 1
ATOM 10449 C C . SER B 1 634 ? 34.562 -11.5 -30.188 1 95.12 634 SER B C 1
ATOM 10451 O O . SER B 1 634 ? 35.625 -11.273 -29.594 1 95.12 634 SER B O 1
ATOM 10453 N N . ASN B 1 635 ? 33.469 -10.883 -29.922 1 92.62 635 ASN B N 1
ATOM 10454 C CA . ASN B 1 635 ? 33.5 -9.68 -29.109 1 92.62 635 ASN B CA 1
ATOM 10455 C C . ASN B 1 635 ? 33.062 -9.969 -27.672 1 92.62 635 ASN B C 1
ATOM 10457 O O . ASN B 1 635 ? 33.344 -9.18 -26.766 1 92.62 635 ASN B O 1
ATOM 10461 N N . VAL B 1 636 ? 32.438 -11.078 -27.469 1 94.44 636 VAL B N 1
ATOM 10462 C CA . VAL B 1 636 ? 31.875 -11.281 -26.125 1 94.44 636 VAL B CA 1
ATOM 10463 C C . VAL B 1 636 ? 32.344 -12.617 -25.562 1 94.44 636 VAL B C 1
ATOM 10465 O O . VAL B 1 636 ? 33.188 -12.648 -24.656 1 94.44 636 VAL B O 1
ATOM 10468 N N . SER B 1 637 ? 32 -13.773 -26.219 1 95.75 637 SER B N 1
ATOM 10469 C CA . SER B 1 637 ? 32.219 -15.094 -25.641 1 95.75 637 SER B CA 1
ATOM 10470 C C . SER B 1 637 ? 33.688 -15.414 -25.531 1 95.75 637 SER B C 1
ATOM 10472 O O . SER B 1 637 ? 34.188 -15.758 -24.453 1 95.75 637 SER B O 1
ATOM 10474 N N . ILE B 1 638 ? 34.438 -15.242 -26.641 1 96.56 638 ILE B N 1
ATOM 10475 C CA . ILE B 1 638 ? 35.844 -15.648 -26.672 1 96.56 638 ILE B CA 1
ATOM 10476 C C . ILE B 1 638 ? 36.625 -14.742 -25.734 1 96.56 638 ILE B C 1
ATOM 10478 O O . ILE B 1 638 ? 37.5 -15.219 -25 1 96.56 638 ILE B O 1
ATOM 10482 N N . LYS B 1 639 ? 36.344 -13.453 -25.766 1 96.19 639 LYS B N 1
ATOM 10483 C CA . LYS B 1 639 ? 37.031 -12.516 -24.891 1 96.19 639 LYS B CA 1
ATOM 10484 C C . LYS B 1 639 ? 36.781 -12.875 -23.422 1 96.19 639 LYS B C 1
ATOM 10486 O O . LYS B 1 639 ? 37.719 -12.781 -22.594 1 96.19 639 LYS B O 1
ATOM 10491 N N . CYS B 1 640 ? 35.625 -13.242 -23.141 1 97.06 640 CYS B N 1
ATOM 10492 C CA . CYS B 1 640 ? 35.281 -13.648 -21.781 1 97.06 640 CYS B CA 1
ATOM 10493 C C . CYS B 1 640 ? 36.062 -14.891 -21.375 1 97.06 640 CYS B C 1
ATOM 10495 O O . CYS B 1 640 ? 36.656 -14.922 -20.297 1 97.06 640 CYS B O 1
ATOM 10497 N N . PHE B 1 641 ? 36.125 -15.938 -22.281 1 97.38 641 PHE B N 1
ATOM 10498 C CA . PHE B 1 641 ? 36.781 -17.203 -21.984 1 97.38 641 PHE B CA 1
ATOM 10499 C C . PHE B 1 641 ? 38.312 -16.984 -21.859 1 97.38 641 PHE B C 1
ATOM 10501 O O . PHE B 1 641 ? 38.938 -17.594 -21 1 97.38 641 PHE B O 1
ATOM 10508 N N . GLU B 1 642 ? 38.781 -16.109 -22.625 1 96.75 642 GLU B N 1
ATOM 10509 C CA . GLU B 1 642 ? 40.219 -15.82 -22.578 1 96.75 642 GLU B CA 1
ATOM 10510 C C . GLU B 1 642 ? 40.594 -15.117 -21.281 1 96.75 642 GLU B C 1
ATOM 10512 O O . GLU B 1 642 ? 41.594 -15.453 -20.656 1 96.75 642 GLU B O 1
ATOM 10517 N N . SER B 1 643 ? 39.844 -14.109 -20.953 1 96.69 643 SER B N 1
ATOM 10518 C CA . SER B 1 643 ? 40.062 -13.43 -19.688 1 96.69 643 SER B CA 1
ATOM 10519 C C . SER B 1 643 ? 39.969 -14.391 -18.516 1 96.69 643 SER B C 1
ATOM 10521 O O . SER B 1 643 ? 40.75 -14.328 -17.578 1 96.69 643 SER B O 1
ATOM 10523 N N . LEU B 1 644 ? 39 -15.25 -18.562 1 97.31 644 LEU B N 1
ATOM 10524 C CA . LEU B 1 644 ? 38.844 -16.234 -17.5 1 97.31 644 LEU B CA 1
ATOM 10525 C C . LEU B 1 644 ? 40.031 -17.172 -17.422 1 97.31 644 LEU B C 1
ATOM 10527 O O . LEU B 1 644 ? 40.469 -17.531 -16.328 1 97.31 644 LEU B O 1
ATOM 10531 N N . ALA B 1 645 ? 40.5 -17.609 -18.578 1 96.56 645 ALA B N 1
ATOM 10532 C CA . ALA B 1 645 ? 41.656 -18.516 -18.641 1 96.56 645 ALA B CA 1
ATOM 10533 C C . ALA B 1 645 ? 42.875 -17.875 -18.016 1 96.56 645 ALA B C 1
ATOM 10535 O O . ALA B 1 645 ? 43.75 -18.562 -17.453 1 96.56 645 ALA B O 1
ATOM 10536 N N . ARG B 1 646 ? 42.969 -16.594 -18.078 1 96.12 646 ARG B N 1
ATOM 10537 C CA . ARG B 1 646 ? 44.062 -15.891 -17.453 1 96.12 646 ARG B CA 1
ATOM 10538 C C . ARG B 1 646 ? 43.906 -15.836 -15.938 1 96.12 646 ARG B C 1
ATOM 10540 O O . ARG B 1 646 ? 44.875 -15.883 -15.203 1 96.12 646 ARG B O 1
ATOM 10547 N N . VAL B 1 647 ? 42.719 -15.758 -15.5 1 96.62 647 VAL B N 1
ATOM 10548 C CA . VAL B 1 647 ? 42.406 -15.734 -14.07 1 96.62 647 VAL B CA 1
ATOM 10549 C C . VAL B 1 647 ? 42.5 -17.156 -13.508 1 96.62 647 VAL B C 1
ATOM 10551 O O . VAL B 1 647 ? 43.062 -17.359 -12.422 1 96.62 647 VAL B O 1
ATOM 10554 N N . LEU B 1 648 ? 41.906 -18.094 -14.266 1 96.44 648 LEU B N 1
ATOM 10555 C CA . LEU B 1 648 ? 41.906 -19.516 -13.93 1 96.44 648 LEU B CA 1
ATOM 10556 C C . LEU B 1 648 ? 42.406 -20.359 -15.094 1 96.44 648 LEU B C 1
ATOM 10558 O O . LEU B 1 648 ? 41.594 -20.844 -15.898 1 96.44 648 LEU B O 1
ATOM 10562 N N . PRO B 1 649 ? 43.562 -20.672 -15.102 1 95.31 649 PRO B N 1
ATOM 10563 C CA . PRO B 1 649 ? 44.188 -21.375 -16.234 1 95.31 649 PRO B CA 1
ATOM 10564 C C . PRO B 1 649 ? 43.531 -22.719 -16.516 1 95.31 649 PRO B C 1
ATOM 10566 O O . PRO B 1 649 ? 43.562 -23.203 -17.656 1 95.31 649 PRO B O 1
ATOM 10569 N N . SER B 1 650 ? 42.875 -23.312 -15.562 1 93.75 650 SER B N 1
ATOM 10570 C CA . SER B 1 650 ? 42.219 -24.594 -15.75 1 93.75 650 SER B CA 1
ATOM 10571 C C . SER B 1 650 ? 41.031 -24.484 -16.703 1 93.75 650 SER B C 1
ATOM 10573 O O . SER B 1 650 ? 40.531 -25.484 -17.203 1 93.75 650 SER B O 1
ATOM 10575 N N . CYS B 1 651 ? 40.625 -23.266 -17.016 1 94.69 651 CYS B N 1
ATOM 10576 C CA . CYS B 1 651 ? 39.438 -23.047 -17.844 1 94.69 651 CYS B CA 1
ATOM 10577 C C . CYS B 1 651 ? 39.812 -22.766 -19.297 1 94.69 651 CYS B C 1
ATOM 10579 O O . CYS B 1 651 ? 39 -22.359 -20.094 1 94.69 651 CYS B O 1
ATOM 10581 N N . GLU B 1 652 ? 41.062 -23.031 -19.656 1 94.62 652 GLU B N 1
ATOM 10582 C CA . GLU B 1 652 ? 41.562 -22.766 -20.984 1 94.62 652 GLU B CA 1
ATOM 10583 C C . GLU B 1 652 ? 40.781 -23.547 -22.047 1 94.62 652 GLU B C 1
ATOM 10585 O O . GLU B 1 652 ? 40.656 -23.094 -23.188 1 94.62 652 GLU B O 1
ATOM 10590 N N . ALA B 1 653 ? 40.219 -24.656 -21.656 1 92.12 653 ALA B N 1
ATOM 10591 C CA . ALA B 1 653 ? 39.5 -25.516 -22.578 1 92.12 653 ALA B CA 1
ATOM 10592 C C . ALA B 1 653 ? 38.281 -24.781 -23.141 1 92.12 653 ALA B C 1
ATOM 10594 O O . ALA B 1 653 ? 37.875 -24.984 -24.281 1 92.12 653 ALA B O 1
ATOM 10595 N N . LEU B 1 654 ? 37.656 -23.938 -22.375 1 93.44 654 LEU B N 1
ATOM 10596 C CA . LEU B 1 654 ? 36.5 -23.172 -22.812 1 93.44 654 LEU B CA 1
ATOM 10597 C C . LEU B 1 654 ? 36.875 -22.25 -23.969 1 93.44 654 LEU B C 1
ATOM 10599 O O . LEU B 1 654 ? 36.156 -22.141 -24.953 1 93.44 654 LEU B O 1
ATOM 10603 N N . ALA B 1 655 ? 38.031 -21.562 -23.812 1 94.88 655 ALA B N 1
ATOM 10604 C CA . ALA B 1 655 ? 38.5 -20.641 -24.844 1 94.88 655 ALA B CA 1
ATOM 10605 C C . ALA B 1 655 ? 38.844 -21.391 -26.125 1 94.88 655 ALA B C 1
ATOM 10607 O O . ALA B 1 655 ? 38.531 -20.938 -27.234 1 94.88 655 ALA B O 1
ATOM 10608 N N . ALA B 1 656 ? 39.469 -22.516 -25.938 1 95.19 656 ALA B N 1
ATOM 10609 C CA . ALA B 1 656 ? 39.906 -23.297 -27.094 1 95.19 656 ALA B CA 1
ATOM 10610 C C . ALA B 1 656 ? 38.688 -23.812 -27.875 1 95.19 656 ALA B C 1
ATOM 10612 O O . ALA B 1 656 ? 38.625 -23.656 -29.094 1 95.19 656 ALA B O 1
ATOM 10613 N N . ASN B 1 657 ? 37.75 -24.375 -27.188 1 93.81 657 ASN B N 1
ATOM 10614 C CA . ASN B 1 657 ? 36.531 -24.875 -27.844 1 93.81 657 ASN B CA 1
ATOM 10615 C C . ASN B 1 657 ? 35.719 -23.75 -28.453 1 93.81 657 ASN B C 1
ATOM 10617 O O . ASN B 1 657 ? 35.125 -23.906 -29.516 1 93.81 657 ASN B O 1
ATOM 10621 N N . GLY B 1 658 ? 35.625 -22.625 -27.734 1 94.5 658 GLY B N 1
ATOM 10622 C CA . GLY B 1 658 ? 34.938 -21.469 -28.266 1 94.5 658 GLY B CA 1
ATOM 10623 C C . GLY B 1 658 ? 35.5 -20.969 -29.578 1 94.5 658 GLY B C 1
ATOM 10624 O O . GLY B 1 658 ? 34.781 -20.609 -30.484 1 94.5 658 GLY B O 1
ATOM 10625 N N . LYS B 1 659 ? 36.844 -21 -29.625 1 96.19 659 LYS B N 1
ATOM 10626 C CA . LYS B 1 659 ? 37.531 -20.547 -30.844 1 96.19 659 LYS B CA 1
ATOM 10627 C C . LYS B 1 659 ? 37.25 -21.516 -32 1 96.19 659 LYS B C 1
ATOM 10629 O O . LYS B 1 659 ? 37.125 -21.078 -33.156 1 96.19 659 LYS B O 1
ATOM 10634 N N . GLU B 1 660 ? 37.219 -22.75 -31.656 1 95.94 660 GLU B N 1
ATOM 10635 C CA . GLU B 1 660 ? 36.875 -23.734 -32.688 1 95.94 660 GLU B CA 1
ATOM 10636 C C . GLU B 1 660 ? 35.469 -23.484 -33.25 1 95.94 660 GLU B C 1
ATOM 10638 O O . GLU B 1 660 ? 35.281 -23.531 -34.469 1 95.94 660 GLU B O 1
ATOM 10643 N N . ASN B 1 661 ? 34.531 -23.266 -32.375 1 95.12 661 ASN B N 1
ATOM 10644 C CA . ASN B 1 661 ? 33.156 -22.984 -32.812 1 95.12 661 ASN B CA 1
ATOM 10645 C C . ASN B 1 661 ? 33.094 -21.672 -33.594 1 95.12 661 ASN B C 1
ATOM 10647 O O . ASN B 1 661 ? 32.281 -21.531 -34.5 1 95.12 661 ASN B O 1
ATOM 10651 N N . LEU B 1 662 ? 33.906 -20.656 -33.188 1 96.25 662 LEU B N 1
ATOM 10652 C CA . LEU B 1 662 ? 33.969 -19.406 -33.906 1 96.25 662 LEU B CA 1
ATOM 10653 C C . LEU B 1 662 ? 34.406 -19.625 -35.344 1 96.25 662 LEU B C 1
ATOM 10655 O O . LEU B 1 662 ? 33.875 -19 -36.25 1 96.25 662 LEU B O 1
ATOM 10659 N N . GLU B 1 663 ? 35.375 -20.469 -35.5 1 95.81 663 GLU B N 1
ATOM 10660 C CA . GLU B 1 663 ? 35.875 -20.766 -36.844 1 95.81 663 GLU B CA 1
ATOM 10661 C C . GLU B 1 663 ? 34.781 -21.438 -37.688 1 95.81 663 GLU B C 1
ATOM 10663 O O . GLU B 1 663 ? 34.688 -21.203 -38.906 1 95.81 663 GLU B O 1
ATOM 10668 N N . ARG B 1 664 ? 34.031 -22.266 -37.062 1 95.06 664 ARG B N 1
ATOM 10669 C CA . ARG B 1 664 ? 32.906 -22.906 -37.781 1 95.06 664 ARG B CA 1
ATOM 10670 C C . ARG B 1 664 ? 31.859 -21.875 -38.188 1 95.06 664 ARG B C 1
ATOM 10672 O O . ARG B 1 664 ? 31.281 -21.984 -39.281 1 95.06 664 ARG B O 1
ATOM 10679 N N . TRP B 1 665 ? 31.609 -20.969 -37.312 1 94.38 665 TRP B N 1
ATOM 10680 C CA . TRP B 1 665 ? 30.672 -19.906 -37.656 1 94.38 665 TRP B CA 1
ATOM 10681 C C . TRP B 1 665 ? 31.188 -19.047 -38.781 1 94.38 665 TRP B C 1
ATOM 10683 O O . TRP B 1 665 ? 30.422 -18.594 -39.625 1 94.38 665 TRP B O 1
ATOM 10693 N N . ARG B 1 666 ? 32.5 -18.812 -38.812 1 94.94 666 ARG B N 1
ATOM 10694 C CA . ARG B 1 666 ? 33.094 -18.062 -39.906 1 94.94 666 ARG B CA 1
ATOM 10695 C C . ARG B 1 666 ? 32.906 -18.766 -41.219 1 94.94 666 ARG B C 1
ATOM 10697 O O . ARG B 1 666 ? 32.656 -18.125 -42.25 1 94.94 666 ARG B O 1
ATOM 10704 N N . GLN B 1 667 ? 33 -20.031 -41.188 1 94.81 667 GLN B N 1
ATOM 10705 C CA . GLN B 1 667 ? 32.812 -20.828 -42.406 1 94.81 667 GLN B CA 1
ATOM 10706 C C . GLN B 1 667 ? 31.359 -20.781 -42.875 1 94.81 667 GLN B C 1
ATOM 10708 O O . GLN B 1 667 ? 31.094 -20.656 -44.062 1 94.81 667 GLN B O 1
ATOM 10713 N N . GLU B 1 668 ? 30.484 -20.875 -41.969 1 91.44 668 GLU B N 1
ATOM 10714 C CA . GLU B 1 668 ? 29.078 -20.797 -42.281 1 91.44 668 GLU B CA 1
ATOM 10715 C C . GLU B 1 668 ? 28.703 -19.422 -42.812 1 91.44 668 GLU B C 1
ATOM 10717 O O . GLU B 1 668 ? 27.797 -19.297 -43.656 1 91.44 668 GLU B O 1
ATOM 10722 N N . ALA B 1 669 ? 29.312 -18.422 -42.312 1 91.06 669 ALA B N 1
ATOM 10723 C CA . ALA B 1 669 ? 29.016 -17.047 -42.719 1 91.06 669 ALA B CA 1
ATOM 10724 C C . ALA B 1 669 ? 29.516 -16.797 -44.156 1 91.06 669 ALA B C 1
ATOM 10726 O O . ALA B 1 669 ? 28.953 -15.984 -44.875 1 91.06 669 ALA B O 1
ATOM 10727 N N . GLU B 1 670 ? 30.547 -17.422 -44.594 1 88.19 670 GLU B N 1
ATOM 10728 C CA . GLU B 1 670 ? 31.125 -17.266 -45.906 1 88.19 670 GLU B CA 1
ATOM 10729 C C . GLU B 1 670 ? 30.281 -17.969 -46.969 1 88.19 670 GLU B C 1
ATOM 10731 O O . GLU B 1 670 ? 30.266 -17.562 -48.125 1 88.19 670 GLU B O 1
ATOM 10736 N N . VAL B 1 671 ? 29.547 -19.047 -46.625 1 80.25 671 VAL B N 1
ATOM 10737 C CA . VAL B 1 671 ? 28.719 -19.766 -47.594 1 80.25 671 VAL B CA 1
ATOM 10738 C C . VAL B 1 671 ? 27.391 -19.031 -47.781 1 80.25 671 VAL B C 1
ATOM 10740 O O . VAL B 1 671 ? 26.812 -19.062 -48.875 1 80.25 671 VAL B O 1
#

Secondary structure (DSSP, 8-state):
-HHHHHHHHHHTT-SEEEEEEEPTTSSEEEEE-TTSHHHHHS---TT-GGGS-EEE--TTS-HHHHHHHH-S-EEES-GGG-TT-TT--SSS-TT--EEEEEEEE-TTS-EEEEEEEEE-STT-PPPHHHHHHHHHHHHHHHHHHHHHHHHHHHHHHHHHHHHHHHHHHHHHHTTT-HHHHHHHHHHHHHHHHTEEEEEEEEEETTTTEEEES-EEEEEEETTEEEEE-S--EEEETTSHHHHHHHHHT--EEES-GGGSTT--THHHHHHT-----EEEEEEEETTEEEEEEEEEEETTSSPPPHHHHHHHHHHHHHHHHHHHHHHHHHHHHHHHHHHHHHHHHHHHHTPPPHHHHHHHHHHTT----GGGGGSTT---TT-SHHHHHHHHHHHHHHS-TTTTSPPHHHHHHHHHHHHHTS---SSSSHHHHHHHHHHHHHHHHTTTTTS-HHHHHHHHHHHHHTTTT--S--HHHHHHTT-HHHHH-SSSHHHHHHHHHGGGGGSTT--TTTTS-HHHHHHHHHHHHHHHHTT-HHHHHHHHHHHHHHHHHT---TTSHHHHHHHHHHHHHHHHTGGGGS-HHHHHHHHHHHHHHHHHHHHHHHHTTPPPSSGGG-GGGGGGHHHHHHHHIIIIIHHHHHHHHHH-GGGHHHHHHHHHHHHHHHHHHH-/-HHHHHHHHHHTT-SEEEEEEEPTTSSEEEEE-TTSHHHHHS---TT-GGGS-EEE--TTS-HHHHHHHH-S-EEES-GGG-TT-TT--SSS-TT--EEEEEEEE-TTS-EEEEEEEEE-STT-PPPHHHHHHHHHHHHHHHHHHHHHHHHHHHHHHHHHHHHHHHHHHHHHHTTT-HHHHHHHHHHHHHHHHTEEEEEEEEEETTTTEEEES-EEEEEEETTEEEEE-S--EEEETTSHHHHHHHHHT--EEES-GGGSTT--THHHHHHT-----EEEEEEEETTEEEEEEEEEEETTSSPPPHHHHHHHHHHHHHHHHHHHHHHHHHHHHHHHHHHHHHHHHHHHHTPPPHHHHHHHHHHTT----GGGGGSTT---TT-SHHHHHHHHHHHHHHS-TTTTSPPHHHHHHHHHHHHHTS---SSSSHHHHHHHHHHHHHHHHTTTTTS-HHHHHHHHHHHHHTTTT--S--HHHHHHTT-HHHHH-SSSHHHHHHHHHGGGGGSTT--TTTTS-HHHHHHHHHHHHHHHHTT-HHHHHHHHHHHHHHHHHT---TTSHHHHHHHHHHHHHHHHTGGGGS-HHHHHHHHHHHHHHHHHHHHHHHHTTPPPSSGGG-GGGGGGHHHHHHHHIIIIIHHHHHHHHHH-GGGHHHHHHHHHHHHHHHHHHH-

Foldseek 3Di:
DVVVVVVLLVVQVFPDKWKWFQAPVLFKTATDDCPPPVCVVPPPPPHCSPVGDIDGQDQAEELFSNCSNVQAKDKDQAQPPDRSHPNYHPDPPVQFGIKIKHFQAAPVGHTGIMMITTHRDPPDTGDPVSNVVVVVVSHVVRPVVVVVVVVVLVVLLVVLVVVLVVLCVVCVVVLACLVVSLQVLQFVLCVSLQFQFKFKWFADPVQQKTKGQWGQLNDADPNTGDTHRPDIDMDHLQAAPFSVCQVVVDKDWAFAQVPDPRHDCVVCVVSVHDFGIKTKHFQDDPPHTGIMMMGTAHDPHTTRDVSSNVSVVVSSPSSNVSVVSNVVVVVVVVVVVVVVVVVVVVLVQLAFDPVLLVVLVVLLPDPDDCVLLLDLQDACPPPDSNLLSNLLVLLVVQAPCPQFWDDPQLSSRQSSSQQSQFDPAQFLGQRLLSLLLSLLSNQCVVVCVLDDSLLSNLLSLLSRQLQGNPPLDDLVLCCVVVPVQCVVPVPLSRLVVSLVVSCSCVDPSNVGRVSDDPVSVVVSNVLSSLLSSLLPVVVVVVLLVVLVVCLVVVNQDCVDPVSVSSLSSLSSNLSSLLLLLYDLVSNVSSLVSSLVSLCVNQVVCVVVVHHRPDPSSHPVVVVQNLVVVLVCLVPPNLSSQVSNCSVPVSSVSSNVSSVVNSVVSVVVNVD/DVVVVVVLLVVQVFPDKWKWFQAPVLFKTATDDCPPPVCVVPPPDPHPSPVGDIDGQDQQEEPFSNCSNVQAKDKDQAQPPDRSHPNYHPDPPVQFGIKIKHFQAAPVGHTGIMMITTHRDPPDTGDPVSVVVSVVVSHVVRPVVVVVVVVVLVVLLVVLVVVLVVLCVVCVVVLACLVVSLQSLQFVLCVSLQFQFKFKWFADPVQQKTKDQWGQLNDADPNTGDTHRPDIDMDHLQAAPFSVCQVVVDWDWAFAQVPDPRHDCVVCVVSVHDFGIKTKHFQDDPPHTGIMMMGTAHDPHTTRDVSSNVSVVVSSPSSNVSVVSNVVVVVVVVVVVVVVVVVVVVLVQLAFDPVLLVVLVVLLPDPDDCVLLLDLQDACPPPDSNLLSNLLVLLVVQAPCPQFWDDPQLSSRQSSSQQSQFDPAQFLGQRLLSLLLSLLSNQCVVVCVLDDSLLSNLLSLLSRQLQGNPPLADLVLCCVVVPVQCVVPVPLSRLVVSLVVSCSCVDPSNVGRVSDDPVSVVVSNVLSSLLSSLLPVVVVVVLLVVLVVCLVVVNQDCVDPVSVSSLSSLSSNLSSLSLLLYDLVSNVSSLVSSLVSLCVNQVVCVVVVHHRPDPSSHPVVVVQSLVVVLVCLVPPNLSSQVSNCSVPVSSVSSNVSNVVSSVVSVVVNVD